Protein AF-A0A850U1P1-F1 (afdb_monomer)

Organism: Grus americana (NCBI:txid9117)

pLDDT: mean 79.86, std 16.32, range [26.47, 96.81]

Structure (mmCIF, N/CA/C/O backbone):
data_AF-A0A850U1P1-F1
#
_entry.id   AF-A0A850U1P1-F1
#
loop_
_atom_site.group_PDB
_atom_site.id
_atom_site.type_symbol
_atom_site.label_atom_id
_atom_site.label_alt_id
_atom_site.label_comp_id
_atom_site.label_asym_id
_atom_site.label_entity_id
_atom_site.label_seq_id
_atom_site.pdbx_PDB_ins_code
_atom_site.Cartn_x
_atom_site.Cartn_y
_atom_site.Cartn_z
_atom_site.occupancy
_atom_site.B_iso_or_equiv
_atom_site.auth_seq_id
_atom_site.auth_comp_id
_atom_site.auth_asym_id
_atom_site.auth_atom_id
_atom_site.pdbx_PDB_model_num
ATOM 1 N N . GLN A 1 1 ? -30.828 -35.863 -51.148 1.00 57.41 1 GLN A N 1
ATOM 2 C CA . GLN A 1 1 ? -29.940 -35.271 -50.128 1.00 57.41 1 GLN A CA 1
ATOM 3 C C . GLN A 1 1 ? -30.701 -34.276 -49.247 1.00 57.41 1 GLN A C 1
ATOM 5 O O . GLN A 1 1 ? -30.683 -34.443 -48.037 1.00 57.41 1 GLN A O 1
ATOM 10 N N . ASP A 1 2 ? -31.441 -33.327 -49.829 1.00 56.56 2 ASP A N 1
ATOM 11 C CA . ASP A 1 2 ? -32.043 -32.193 -49.092 1.00 56.56 2 ASP A CA 1
ATOM 12 C C . ASP A 1 2 ? -33.158 -32.553 -48.094 1.00 56.56 2 ASP A C 1
ATOM 14 O O . ASP A 1 2 ? -33.314 -31.892 -47.072 1.00 56.56 2 ASP A O 1
ATOM 18 N N . VAL A 1 3 ? -33.894 -33.646 -48.320 1.00 61.75 3 VAL A N 1
ATOM 19 C CA . VAL A 1 3 ? -34.952 -34.101 -47.394 1.00 61.75 3 VAL A CA 1
ATOM 20 C C . VAL A 1 3 ? -34.376 -34.602 -46.061 1.00 61.75 3 VAL A C 1
ATOM 22 O O . VAL A 1 3 ? -34.959 -34.351 -45.012 1.00 61.75 3 VAL A O 1
ATOM 25 N N . LEU A 1 4 ? -33.201 -35.242 -46.076 1.00 67.69 4 LEU A N 1
ATOM 26 C CA . LEU A 1 4 ? -32.553 -35.771 -44.866 1.00 67.69 4 LEU A CA 1
ATOM 27 C C . LEU A 1 4 ? -31.979 -34.663 -43.971 1.00 67.69 4 LEU A C 1
ATOM 29 O O . LEU A 1 4 ? -32.002 -34.793 -42.749 1.00 67.69 4 LEU A O 1
ATOM 33 N N . VAL A 1 5 ? -31.495 -33.570 -44.568 1.00 70.44 5 VAL A N 1
ATOM 34 C CA . VAL A 1 5 ? -30.969 -32.411 -43.827 1.00 70.44 5 VAL A CA 1
ATOM 35 C C . VAL A 1 5 ? -32.109 -31.668 -43.131 1.00 70.44 5 VAL A C 1
ATOM 37 O O . VAL A 1 5 ? -32.026 -31.412 -41.932 1.00 70.44 5 VAL A O 1
ATOM 40 N N . LEU A 1 6 ? -33.222 -31.431 -43.835 1.00 70.94 6 LEU A N 1
ATOM 41 C CA . LEU A 1 6 ? -34.419 -30.817 -43.249 1.00 70.94 6 LEU A CA 1
ATOM 42 C C . LEU A 1 6 ? -35.016 -31.664 -42.118 1.00 70.94 6 LEU A C 1
ATOM 44 O O . LEU A 1 6 ? -35.532 -31.131 -41.137 1.00 70.94 6 LEU A O 1
ATOM 48 N N . GLU A 1 7 ? -34.936 -32.990 -42.223 1.00 74.00 7 GLU A N 1
ATOM 49 C CA . GLU A 1 7 ? -35.441 -33.896 -41.194 1.00 74.00 7 GLU A CA 1
ATOM 50 C C . GLU A 1 7 ? -34.548 -33.913 -39.942 1.00 74.00 7 GLU A C 1
ATOM 52 O O . GLU A 1 7 ? -35.063 -33.943 -38.822 1.00 74.00 7 GLU A O 1
ATOM 57 N N . GLN A 1 8 ? -33.224 -33.793 -40.105 1.00 77.00 8 GLN A N 1
ATOM 58 C CA . GLN A 1 8 ? -32.290 -33.599 -38.990 1.00 77.00 8 GLN A CA 1
ATOM 59 C C . GLN A 1 8 ? -32.448 -32.226 -38.325 1.00 77.00 8 GLN A C 1
ATOM 61 O O . GLN A 1 8 ? -32.518 -32.158 -37.097 1.00 77.00 8 GLN A O 1
ATOM 66 N N . GLU A 1 9 ? -32.576 -31.148 -39.101 1.00 77.19 9 GLU A N 1
ATOM 67 C CA . GLU A 1 9 ? -32.817 -29.802 -38.565 1.00 77.19 9 GLU A CA 1
ATOM 68 C C . GLU A 1 9 ? -34.144 -29.729 -37.805 1.00 77.19 9 GLU A C 1
ATOM 70 O O . GLU A 1 9 ? -34.198 -29.207 -36.691 1.00 77.19 9 GLU A O 1
ATOM 75 N N . ARG A 1 10 ? -35.210 -30.337 -38.339 1.00 77.88 10 ARG A N 1
ATOM 76 C CA . ARG A 1 10 ? -36.509 -30.417 -37.659 1.00 77.88 10 ARG A CA 1
ATOM 77 C C . ARG A 1 10 ? -36.419 -31.187 -36.341 1.00 77.88 10 ARG A C 1
ATOM 79 O O . ARG A 1 10 ? -37.077 -30.813 -35.369 1.00 77.88 10 ARG A O 1
ATOM 86 N N . LYS A 1 11 ? -35.600 -32.240 -36.282 1.00 81.19 11 LYS A N 1
ATOM 87 C CA . LYS A 1 11 ? -35.372 -33.016 -35.056 1.00 81.19 11 LYS A CA 1
ATOM 88 C C . LYS A 1 11 ? -34.609 -32.200 -34.009 1.00 81.19 11 LYS A C 1
ATOM 90 O O . LYS A 1 11 ? -35.023 -32.172 -32.855 1.00 81.19 11 LYS A O 1
ATOM 95 N N . LEU A 1 12 ? -33.583 -31.462 -34.429 1.00 82.50 12 LEU A N 1
ATOM 96 C CA . LEU A 1 12 ? -32.775 -30.610 -33.552 1.00 82.50 12 LEU A CA 1
ATOM 97 C C . LEU A 1 12 ? -33.568 -29.404 -33.019 1.00 82.50 12 LEU A C 1
ATOM 99 O O . LEU A 1 12 ? -33.467 -29.055 -31.844 1.00 82.50 12 LEU A O 1
ATOM 103 N N . ILE A 1 13 ? -34.417 -28.800 -33.857 1.00 81.00 13 ILE A N 1
ATOM 104 C CA . ILE A 1 13 ? -35.359 -27.751 -33.442 1.00 81.00 13 ILE A CA 1
ATOM 105 C C . ILE A 1 13 ? -36.399 -28.322 -32.472 1.00 81.00 13 ILE A C 1
ATOM 107 O O . ILE A 1 13 ? -36.712 -27.682 -31.472 1.00 81.00 13 ILE A O 1
ATOM 111 N N . SER A 1 14 ? -36.902 -29.537 -32.714 1.00 82.25 14 SER A N 1
ATOM 112 C CA . SER A 1 14 ? -37.840 -30.196 -31.798 1.00 82.25 14 SER A CA 1
ATOM 113 C C . SER A 1 14 ? -37.210 -30.532 -30.444 1.00 82.25 14 SER A C 1
ATOM 115 O O . SER A 1 14 ? -37.900 -30.439 -29.430 1.00 82.25 14 SER A O 1
ATOM 117 N N . GLU A 1 15 ? -35.939 -30.928 -30.406 1.00 81.06 15 GLU A N 1
ATOM 118 C CA . GLU A 1 15 ? -35.215 -31.176 -29.156 1.00 81.06 15 GLU A CA 1
ATOM 119 C C . GLU A 1 15 ? -34.966 -29.876 -28.391 1.00 81.06 15 GLU A C 1
ATOM 121 O O . GLU A 1 15 ? -35.302 -29.807 -27.209 1.00 81.06 15 GLU A O 1
ATOM 126 N N . LYS A 1 16 ? -34.513 -28.815 -29.074 1.00 80.62 16 LYS A N 1
ATOM 127 C CA . LYS A 1 16 ? -34.384 -27.483 -28.464 1.00 80.62 16 LYS A CA 1
ATOM 128 C C . LYS A 1 16 ? -35.719 -26.954 -27.943 1.00 80.62 16 LYS A C 1
ATOM 130 O O . LYS A 1 16 ? -35.755 -26.417 -26.843 1.00 80.62 16 LYS A O 1
ATOM 135 N N . ALA A 1 17 ? -36.815 -27.149 -28.677 1.00 78.44 17 ALA A N 1
ATOM 136 C CA . ALA A 1 17 ? -38.148 -26.743 -28.236 1.00 78.44 17 ALA A CA 1
ATOM 137 C C . ALA A 1 17 ? -38.559 -27.457 -26.936 1.00 78.44 17 ALA A C 1
ATOM 139 O O . ALA A 1 17 ? -38.985 -26.802 -25.986 1.00 78.44 17 ALA A O 1
ATOM 140 N N . LYS A 1 18 ? -38.341 -28.777 -26.845 1.00 84.00 18 LYS A N 1
ATOM 141 C CA . LYS A 1 18 ? -38.615 -29.561 -25.626 1.00 84.00 18 LYS A CA 1
ATOM 142 C C . LYS A 1 18 ? -37.735 -29.152 -24.448 1.00 84.00 18 LYS A C 1
ATOM 144 O O . LYS A 1 18 ? -38.176 -29.192 -23.303 1.00 84.00 18 LYS A O 1
ATOM 149 N N . GLU A 1 19 ? -36.484 -28.787 -24.701 1.00 82.50 19 GLU A N 1
ATOM 150 C CA . GLU A 1 19 ? -35.577 -28.312 -23.657 1.00 82.50 19 GLU A CA 1
ATOM 151 C C . GLU A 1 19 ? -35.986 -26.923 -23.145 1.00 82.50 19 GLU A C 1
ATOM 153 O O . GLU A 1 19 ? -36.029 -26.696 -21.933 1.00 82.50 19 GLU A O 1
ATOM 158 N N . THR A 1 20 ? -36.394 -26.021 -24.044 1.00 79.75 20 THR A N 1
ATOM 159 C CA . THR A 1 20 ? -36.946 -24.716 -23.655 1.00 79.75 20 THR A CA 1
ATOM 160 C C . THR A 1 20 ? -38.274 -24.837 -22.911 1.00 79.75 20 THR A C 1
ATOM 162 O O . THR A 1 20 ? -38.490 -24.093 -21.959 1.00 79.75 20 THR A O 1
ATOM 165 N N . GLU A 1 21 ? -39.124 -25.799 -23.277 1.00 84.69 21 GLU A N 1
ATOM 166 C CA . GLU A 1 21 ? -40.394 -26.090 -22.601 1.00 84.69 21 GLU A CA 1
ATOM 167 C C . GLU A 1 21 ? -40.155 -26.588 -21.169 1.00 84.69 21 GLU A C 1
ATOM 169 O O . GLU A 1 21 ? -40.688 -26.020 -20.221 1.00 84.69 21 GLU A O 1
ATOM 174 N N . LYS A 1 22 ? -39.227 -27.536 -20.975 1.00 83.94 22 LYS A N 1
ATOM 175 C CA . LYS A 1 22 ? -38.821 -27.990 -19.632 1.00 83.94 22 LYS A CA 1
ATOM 176 C C . LYS A 1 22 ? -38.209 -26.873 -18.784 1.00 83.94 22 LYS A C 1
ATOM 178 O O . LYS A 1 22 ? -38.452 -26.808 -17.579 1.00 83.94 22 LYS A O 1
ATOM 183 N N . SER A 1 23 ? -37.403 -25.997 -19.390 1.00 85.19 23 SER A N 1
ATOM 184 C CA . SER A 1 23 ? -36.834 -24.836 -18.694 1.00 85.19 23 SER A CA 1
ATOM 185 C C . SER A 1 23 ? -37.919 -23.840 -18.277 1.00 85.19 23 SER A C 1
ATOM 187 O O . SER A 1 23 ? -37.865 -23.293 -17.174 1.00 85.19 23 SER A O 1
ATOM 189 N N . LEU A 1 24 ? -38.920 -23.626 -19.135 1.00 85.56 24 LEU A N 1
ATOM 190 C CA . LEU A 1 24 ? -40.057 -22.759 -18.855 1.00 85.56 24 LEU A CA 1
ATOM 191 C C . LEU A 1 24 ? -40.937 -23.333 -17.739 1.00 85.56 24 LEU A C 1
ATOM 193 O O . LEU A 1 24 ? -41.276 -22.601 -16.814 1.00 85.56 24 LEU A O 1
ATOM 197 N N . ASP A 1 25 ? -41.219 -24.634 -17.760 1.00 85.06 25 ASP A N 1
ATOM 198 C CA . ASP A 1 25 ? -41.972 -25.318 -16.704 1.00 85.06 25 ASP A CA 1
ATOM 199 C C . ASP A 1 25 ? -41.257 -25.252 -15.354 1.00 85.06 25 ASP A C 1
ATOM 201 O O . ASP A 1 25 ? -41.878 -24.967 -14.330 1.00 85.06 25 ASP A O 1
ATOM 205 N N . HIS A 1 26 ? -39.933 -25.436 -15.338 1.00 86.00 26 HIS A N 1
ATOM 206 C CA . HIS A 1 26 ? -39.149 -25.295 -14.114 1.00 86.00 26 HIS A CA 1
ATOM 207 C C . HIS A 1 26 ? -39.188 -23.859 -13.571 1.00 86.00 26 HIS A C 1
ATOM 209 O O . HIS A 1 26 ? -39.382 -23.653 -12.373 1.00 86.00 26 HIS A O 1
ATOM 215 N N . LYS A 1 27 ? -39.065 -22.851 -14.446 1.00 85.88 27 LYS A N 1
ATOM 216 C CA . LYS A 1 27 ? -39.185 -21.437 -14.054 1.00 85.88 27 LYS A CA 1
ATOM 217 C C . LYS A 1 27 ? -40.585 -21.102 -13.544 1.00 85.88 27 LYS A C 1
ATOM 219 O O . LYS A 1 27 ? -40.697 -20.429 -12.524 1.00 85.88 27 LYS A O 1
ATOM 224 N N . ASN A 1 28 ? -41.632 -21.605 -14.194 1.00 86.12 28 ASN A N 1
ATOM 225 C CA . ASN A 1 28 ? -43.013 -21.438 -13.748 1.00 86.12 28 ASN A CA 1
ATOM 226 C C . ASN A 1 28 ? -43.241 -22.097 -12.384 1.00 86.12 28 ASN A C 1
ATOM 228 O O . ASN A 1 28 ? -43.857 -21.491 -11.513 1.00 86.12 28 ASN A O 1
ATOM 232 N N . HIS A 1 29 ? -42.677 -23.284 -12.150 1.00 87.56 29 HIS A N 1
ATOM 233 C CA . HIS A 1 29 ? -42.744 -23.942 -10.848 1.00 87.56 29 HIS A CA 1
ATOM 234 C C . HIS A 1 29 ? -42.052 -23.116 -9.750 1.00 87.56 29 HIS A C 1
ATOM 236 O O . HIS A 1 29 ? -42.637 -22.874 -8.692 1.00 87.56 29 HIS A O 1
ATOM 242 N N . CYS A 1 30 ? -40.850 -22.596 -10.018 1.00 85.81 30 CYS A N 1
ATOM 243 C CA . CYS A 1 30 ? -40.150 -21.701 -9.093 1.00 85.81 30 CYS A CA 1
ATOM 244 C C . CYS A 1 30 ? -40.937 -20.409 -8.821 1.00 85.81 30 CYS A C 1
ATOM 246 O O . CYS A 1 30 ? -41.018 -19.984 -7.671 1.00 85.81 30 CYS A O 1
ATOM 248 N N . LEU A 1 31 ? -41.569 -19.822 -9.843 1.00 86.69 31 LEU A N 1
ATOM 249 C CA . LEU A 1 31 ? -42.431 -18.648 -9.685 1.00 86.69 31 LEU A CA 1
ATOM 250 C C . LEU A 1 31 ? -43.666 -18.952 -8.833 1.00 86.69 31 LEU A C 1
ATOM 252 O O . LEU A 1 31 ? -43.990 -18.167 -7.950 1.00 86.69 31 LEU A O 1
ATOM 256 N N . THR A 1 32 ? -44.322 -20.100 -9.031 1.00 87.12 32 THR A N 1
ATOM 257 C CA . THR A 1 32 ? -45.460 -20.495 -8.183 1.00 87.12 32 THR A CA 1
ATOM 258 C C . THR A 1 32 ? -45.050 -20.730 -6.733 1.00 87.12 32 THR A C 1
ATOM 260 O O . THR A 1 32 ? -45.797 -20.381 -5.825 1.00 87.12 32 THR A O 1
ATOM 263 N N . LYS A 1 33 ? -43.850 -21.269 -6.495 1.00 89.00 33 LYS A N 1
ATOM 264 C CA . LYS A 1 33 ? -43.326 -21.461 -5.142 1.00 89.00 33 LYS A CA 1
ATOM 265 C C . LYS A 1 33 ? -43.041 -20.122 -4.455 1.00 89.00 33 LYS A C 1
ATOM 267 O O . LYS A 1 33 ? -43.464 -19.928 -3.320 1.00 89.00 33 LYS A O 1
ATOM 272 N N . LEU A 1 34 ? -42.407 -19.191 -5.169 1.00 86.19 34 LEU A N 1
ATOM 273 C CA . LEU A 1 34 ? -42.183 -17.824 -4.690 1.00 86.19 34 LEU A CA 1
ATOM 274 C C . LEU A 1 34 ? -43.500 -17.083 -4.420 1.00 86.19 34 LEU A C 1
ATOM 276 O O . LEU A 1 34 ? -43.615 -16.417 -3.402 1.00 86.19 34 LEU A O 1
ATOM 280 N N . ASP A 1 35 ? -44.513 -17.230 -5.277 1.00 90.06 35 ASP A N 1
ATOM 281 C CA . ASP A 1 35 ? -45.833 -16.614 -5.072 1.00 90.06 35 ASP A CA 1
ATOM 282 C C . ASP A 1 35 ? -46.535 -17.148 -3.810 1.00 90.06 35 ASP A C 1
ATOM 284 O O . ASP A 1 35 ? -47.131 -16.382 -3.051 1.00 90.06 35 ASP A O 1
ATOM 288 N N . VAL A 1 36 ? -46.418 -18.451 -3.534 1.00 90.88 36 VAL A N 1
ATOM 289 C CA . VAL A 1 36 ? -46.941 -19.059 -2.300 1.00 90.88 36 VAL A CA 1
ATOM 290 C C . VAL A 1 36 ? -46.195 -18.546 -1.065 1.00 90.88 36 VAL A C 1
ATOM 292 O O . VAL A 1 36 ? -46.845 -18.187 -0.084 1.00 90.88 36 VAL A O 1
ATOM 295 N N . GLU A 1 37 ? -44.864 -18.446 -1.117 1.00 91.50 37 GLU A N 1
ATOM 296 C CA . GLU A 1 37 ? -44.052 -17.888 -0.023 1.00 91.50 37 GLU A CA 1
ATOM 297 C C . GLU A 1 37 ? -44.348 -16.393 0.209 1.00 91.50 37 GLU A C 1
ATOM 299 O O . GLU A 1 37 ? -44.490 -15.947 1.348 1.00 91.50 37 GLU A O 1
ATOM 304 N N . CYS A 1 38 ? -44.541 -15.605 -0.852 1.00 87.62 38 CYS A N 1
ATOM 305 C CA . CYS A 1 38 ? -44.959 -14.208 -0.734 1.00 87.62 38 CYS A CA 1
ATOM 306 C C . CYS A 1 38 ? -46.345 -14.077 -0.088 1.00 87.62 38 CYS A C 1
ATOM 308 O O . CYS A 1 38 ? -46.555 -13.195 0.750 1.00 87.62 38 CYS A O 1
ATOM 310 N N . LYS A 1 39 ? -47.291 -14.960 -0.430 1.00 91.00 39 LYS A N 1
ATOM 311 C CA . LYS A 1 39 ? -48.621 -14.992 0.197 1.00 91.00 39 LYS A CA 1
ATOM 312 C C . LYS A 1 39 ? -48.551 -15.381 1.671 1.00 91.00 39 LYS A C 1
ATOM 314 O O . LYS A 1 39 ? -49.212 -14.730 2.479 1.00 91.00 39 LYS A O 1
ATOM 319 N N . SER A 1 40 ? -47.730 -16.368 2.042 1.00 89.75 40 SER A N 1
ATOM 320 C CA . SER A 1 40 ? -47.563 -16.750 3.450 1.00 89.75 40 SER A CA 1
ATOM 321 C C . SER A 1 40 ? -46.923 -15.633 4.272 1.00 89.75 40 SER A C 1
ATOM 323 O O . SER A 1 40 ? -47.420 -15.319 5.348 1.00 89.75 40 SER A O 1
ATOM 325 N N . LEU A 1 41 ? -45.891 -14.970 3.737 1.00 89.94 41 LEU A N 1
ATOM 326 C CA . LEU A 1 41 ? -45.256 -13.825 4.399 1.00 89.94 41 LEU A CA 1
ATOM 327 C C . LEU A 1 41 ? -46.224 -12.648 4.546 1.00 89.94 41 LEU A C 1
ATOM 329 O O . LEU A 1 41 ? -46.267 -12.007 5.591 1.00 89.94 41 LEU A O 1
ATOM 333 N N . THR A 1 42 ? -47.056 -12.386 3.536 1.00 88.75 42 THR A N 1
ATOM 334 C CA . THR A 1 42 ? -48.088 -11.340 3.620 1.00 88.75 42 THR A CA 1
ATOM 335 C C . THR A 1 42 ? -49.093 -11.645 4.733 1.00 88.75 42 THR A C 1
ATOM 337 O O . THR A 1 42 ? -49.464 -10.754 5.494 1.00 88.75 42 THR A O 1
ATOM 340 N N . GLN A 1 43 ? -49.507 -12.905 4.869 1.00 90.94 43 GLN A N 1
ATOM 341 C CA . GLN A 1 43 ? -50.437 -13.326 5.916 1.00 90.94 43 GLN A CA 1
ATOM 342 C C . GLN A 1 43 ? -49.809 -13.260 7.317 1.00 90.94 43 GLN A C 1
ATOM 344 O O . GLN A 1 43 ? -50.473 -12.857 8.272 1.00 90.94 43 GLN A O 1
ATOM 349 N N . GLU A 1 44 ? -48.522 -13.587 7.440 1.00 92.94 44 GLU A N 1
ATOM 350 C CA . GLU A 1 44 ? -47.764 -13.443 8.684 1.00 92.94 44 GLU A CA 1
ATOM 351 C C . GLU A 1 44 ? -47.615 -11.971 9.095 1.00 92.94 44 GLU A C 1
ATOM 353 O O . GLU A 1 44 ? -47.850 -11.635 10.255 1.00 92.94 44 GLU A O 1
ATOM 358 N N . ILE A 1 45 ? -47.333 -11.073 8.144 1.00 90.19 45 ILE A N 1
ATOM 359 C CA . ILE A 1 45 ? -47.279 -9.623 8.385 1.00 90.19 45 ILE A CA 1
ATOM 360 C C . ILE A 1 45 ? -48.625 -9.104 8.904 1.00 90.19 45 ILE A C 1
ATOM 362 O O . ILE A 1 45 ? -48.657 -8.335 9.863 1.00 90.19 45 ILE A O 1
ATOM 366 N N . VAL A 1 46 ? -49.744 -9.533 8.311 1.00 92.56 46 VAL A N 1
ATOM 367 C CA . VAL A 1 46 ? -51.085 -9.147 8.784 1.00 92.56 46 VAL A CA 1
ATOM 368 C C . VAL A 1 46 ? -51.335 -9.663 10.203 1.00 92.56 46 VAL A C 1
ATOM 370 O O . VAL A 1 46 ? -51.765 -8.890 11.056 1.00 92.56 46 VAL A O 1
ATOM 373 N N . SER A 1 47 ? -50.991 -10.922 10.494 1.00 93.69 47 SER A N 1
ATOM 374 C CA . SER A 1 47 ? -51.147 -11.494 11.838 1.00 93.69 47 SER A CA 1
ATOM 375 C C . SER A 1 47 ? -50.287 -10.782 12.889 1.00 93.69 47 SER A C 1
ATOM 377 O O . SER A 1 47 ? -50.736 -10.555 14.013 1.00 93.69 47 SER A O 1
ATOM 379 N N . LEU A 1 48 ? -49.056 -10.400 12.539 1.00 91.69 48 LEU A N 1
ATOM 380 C CA . LEU A 1 48 ? -48.183 -9.631 13.424 1.00 91.69 48 LEU A CA 1
ATOM 381 C C . LEU A 1 48 ? -48.725 -8.219 13.660 1.00 91.69 48 LEU A C 1
ATOM 383 O O . LEU A 1 48 ? -48.735 -7.772 14.803 1.00 91.69 48 LEU A O 1
ATOM 387 N N . ASN A 1 49 ? -49.238 -7.550 12.626 1.00 88.62 49 ASN A N 1
ATOM 388 C CA . ASN A 1 49 ? -49.864 -6.235 12.771 1.00 88.62 49 ASN A CA 1
ATOM 389 C C . ASN A 1 49 ? -51.113 -6.280 13.665 1.00 88.62 49 ASN A C 1
ATOM 391 O O . ASN A 1 49 ? -51.310 -5.382 14.480 1.00 88.62 49 ASN A O 1
ATOM 395 N N . GLU A 1 50 ? -51.931 -7.332 13.574 1.00 92.50 50 GLU A N 1
ATOM 396 C CA . GLU A 1 50 ? -53.065 -7.530 14.486 1.00 92.50 50 GLU A CA 1
ATOM 397 C C . GLU A 1 50 ? -52.607 -7.741 15.934 1.00 92.50 50 GLU A C 1
ATOM 399 O O . GLU A 1 50 ? -53.173 -7.139 16.844 1.00 92.50 50 GLU A O 1
ATOM 404 N N . LYS A 1 51 ? -51.546 -8.527 16.164 1.00 93.06 51 LYS A N 1
ATOM 405 C CA . LYS A 1 51 ? -50.969 -8.698 17.509 1.00 93.06 51 LYS A CA 1
ATOM 406 C C . LYS A 1 51 ? -50.412 -7.395 18.074 1.00 93.06 51 LYS A C 1
ATOM 408 O O . LYS A 1 51 ? -50.620 -7.121 19.249 1.00 93.06 51 LYS A O 1
ATOM 413 N N . VAL A 1 52 ? -49.720 -6.599 17.257 1.00 92.31 52 VAL A N 1
ATOM 414 C CA . VAL A 1 52 ? -49.214 -5.281 17.671 1.00 92.31 52 VAL A CA 1
ATOM 415 C C . VAL A 1 52 ? -50.372 -4.376 18.068 1.00 92.31 52 VAL A C 1
ATOM 417 O O . VAL A 1 52 ? -50.313 -3.769 19.130 1.00 92.31 52 VAL A O 1
ATOM 420 N N . LYS A 1 53 ? -51.451 -4.358 17.281 1.00 92.75 53 LYS A N 1
ATOM 421 C CA . LYS A 1 53 ? -52.641 -3.568 17.599 1.00 92.75 53 LYS A CA 1
ATOM 422 C C . LYS A 1 53 ? -53.293 -3.992 18.920 1.00 92.75 53 LYS A C 1
ATOM 424 O O . LYS A 1 53 ? -53.620 -3.133 19.724 1.00 92.75 53 LYS A O 1
ATOM 429 N N . ILE A 1 54 ? -53.428 -5.297 19.174 1.00 92.38 54 ILE A N 1
ATOM 430 C CA . ILE A 1 54 ? -53.957 -5.804 20.453 1.00 92.38 54 ILE A CA 1
ATOM 431 C C . ILE A 1 54 ? -53.065 -5.363 21.620 1.00 92.38 54 ILE A C 1
ATOM 433 O O . ILE A 1 54 ? -53.570 -4.900 22.633 1.00 92.38 54 ILE A O 1
ATOM 437 N N . LEU A 1 55 ? -51.741 -5.446 21.469 1.00 90.62 55 LEU A N 1
ATOM 438 C CA . LEU A 1 55 ? -50.807 -5.000 22.507 1.00 90.62 55 LEU A CA 1
ATOM 439 C C . LEU A 1 55 ? -50.842 -3.480 22.725 1.00 90.62 55 LEU A C 1
ATOM 441 O O . LEU A 1 55 ? -50.625 -3.022 23.845 1.00 90.62 55 LEU A O 1
ATOM 445 N N . GLU A 1 56 ? -51.092 -2.692 21.678 1.00 89.56 56 GLU A N 1
ATOM 446 C CA . GLU A 1 56 ? -51.304 -1.246 21.790 1.00 89.56 56 GLU A CA 1
ATOM 447 C C . GLU A 1 56 ? -52.611 -0.923 22.524 1.00 89.56 56 GLU A C 1
ATOM 449 O O . GLU A 1 56 ? -52.596 -0.088 23.429 1.00 89.56 56 GLU A O 1
ATOM 454 N N . ASP A 1 57 ? -53.700 -1.626 22.205 1.00 93.00 57 ASP A N 1
ATOM 455 C CA . ASP A 1 57 ? -54.989 -1.485 22.888 1.00 93.00 57 ASP A CA 1
ATOM 456 C C . ASP A 1 57 ? -54.873 -1.896 24.375 1.00 93.00 57 ASP A C 1
ATOM 458 O O . ASP A 1 57 ? -55.294 -1.146 25.259 1.00 93.00 57 ASP A O 1
ATOM 462 N N . ASP A 1 58 ? -54.210 -3.019 24.679 1.00 93.12 58 ASP A N 1
ATOM 463 C CA . ASP A 1 58 ? -53.940 -3.476 26.052 1.00 93.12 58 ASP A CA 1
ATOM 464 C C . ASP A 1 58 ? -53.073 -2.471 26.824 1.00 93.12 58 ASP A C 1
ATOM 466 O O . ASP A 1 58 ? -53.320 -2.188 27.997 1.00 93.12 58 ASP A O 1
ATOM 470 N N . LYS A 1 59 ? -52.065 -1.881 26.168 1.00 91.81 59 LYS A N 1
ATOM 471 C CA . LYS A 1 59 ? -51.237 -0.828 26.767 1.00 91.81 59 LYS A CA 1
ATOM 472 C C . LYS A 1 59 ? -52.073 0.405 27.116 1.00 91.81 59 LYS A C 1
ATOM 474 O O . LYS A 1 59 ? -51.856 0.987 28.178 1.00 91.81 59 LYS A O 1
ATOM 479 N N . CYS A 1 60 ? -53.004 0.804 26.250 1.00 92.06 60 CYS A N 1
ATOM 480 C CA . CYS A 1 60 ? -53.919 1.910 26.524 1.00 92.06 60 CYS A CA 1
ATOM 481 C C . CYS A 1 60 ? -54.840 1.608 27.715 1.00 92.06 60 CYS A C 1
ATOM 483 O O . CYS A 1 60 ? -54.970 2.457 28.594 1.00 92.06 60 CYS A O 1
ATOM 485 N N . LEU A 1 61 ? -55.406 0.399 27.794 1.00 92.81 61 LEU A N 1
ATOM 486 C CA . LEU A 1 61 ? -56.252 -0.017 28.920 1.00 92.81 61 LEU A CA 1
ATOM 487 C C . LEU A 1 61 ? -55.478 -0.049 30.243 1.00 92.81 61 LEU A C 1
ATOM 489 O O . LEU A 1 61 ? -55.933 0.508 31.238 1.00 92.81 61 LEU A O 1
ATOM 493 N N . LEU A 1 62 ? -54.272 -0.623 30.253 1.00 92.12 62 LEU A N 1
ATOM 494 C CA . LEU A 1 62 ? -53.418 -0.648 31.446 1.00 92.12 62 LEU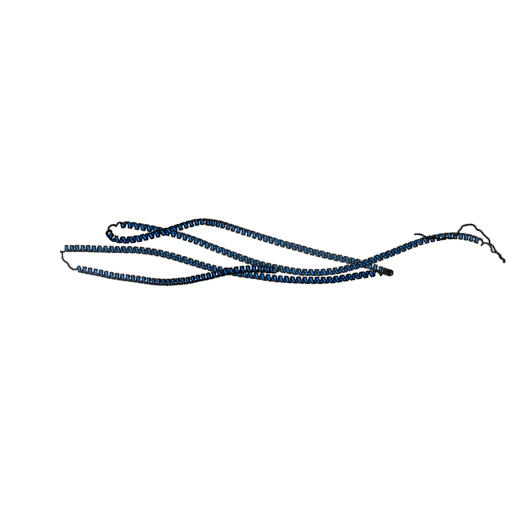 A CA 1
ATOM 495 C C . LEU A 1 62 ? -52.998 0.759 31.890 1.00 92.12 62 LEU A C 1
ATOM 497 O O . LEU A 1 62 ? -52.840 1.013 33.084 1.00 92.12 62 LEU A O 1
ATOM 501 N N . GLN A 1 63 ? -52.814 1.683 30.944 1.00 91.00 63 GLN A N 1
ATOM 502 C CA . GLN A 1 63 ? -52.522 3.079 31.254 1.00 91.00 63 GLN A CA 1
ATOM 503 C C . GLN A 1 63 ? -53.728 3.77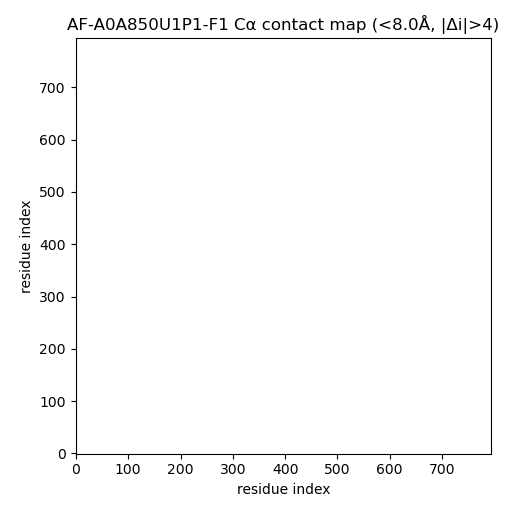8 31.900 1.00 91.00 63 GLN A C 1
ATOM 505 O O . GLN A 1 63 ? -53.545 4.497 32.882 1.00 91.00 63 GLN A O 1
ATOM 510 N N . GLU A 1 64 ? -54.942 3.532 31.407 1.00 91.69 64 GLU A N 1
ATOM 511 C CA . GLU A 1 64 ? -56.182 4.046 32.002 1.00 91.69 64 GLU A CA 1
ATOM 512 C C . GLU A 1 64 ? -56.429 3.454 33.401 1.00 91.69 64 GLU A C 1
ATOM 514 O O . GLU A 1 64 ? -56.762 4.179 34.340 1.00 91.69 64 GLU A O 1
ATOM 519 N N . GLU A 1 65 ? -56.201 2.151 33.591 1.00 91.56 65 GLU A N 1
ATOM 520 C CA . GLU A 1 65 ? -56.277 1.510 34.908 1.00 91.56 65 GLU A CA 1
ATOM 521 C C . GLU A 1 65 ? -55.265 2.107 35.893 1.00 91.56 65 GLU A C 1
ATOM 523 O O . GLU A 1 65 ? -55.605 2.374 37.048 1.00 91.56 65 GLU A O 1
ATOM 528 N N . LEU A 1 66 ? -54.036 2.377 35.443 1.00 90.25 66 LEU A N 1
ATOM 529 C CA . LEU A 1 66 ? -53.011 3.003 36.274 1.00 90.25 66 LEU A CA 1
ATOM 530 C C . LEU A 1 66 ? -53.397 4.432 36.678 1.00 90.25 66 LEU A C 1
ATOM 532 O O . LEU A 1 66 ? -53.229 4.795 37.844 1.00 90.25 66 LEU A O 1
ATOM 536 N N . GLU A 1 67 ? -53.931 5.228 35.749 1.00 90.94 67 GLU A N 1
ATOM 537 C CA . GLU A 1 67 ? -54.409 6.588 36.024 1.00 90.94 67 GLU A CA 1
ATOM 538 C C . GLU A 1 67 ? -55.586 6.576 37.015 1.00 90.94 67 GLU A C 1
ATOM 540 O O . GLU A 1 67 ? -55.570 7.312 38.003 1.00 90.94 67 GLU A O 1
ATOM 545 N N . ASN A 1 68 ? -56.536 5.650 36.852 1.00 91.25 68 ASN A N 1
ATOM 546 C CA . ASN A 1 68 ? -57.653 5.453 37.780 1.00 91.25 68 ASN A CA 1
ATOM 547 C C . ASN A 1 68 ? -57.187 5.039 39.189 1.00 91.25 68 ASN A C 1
ATOM 549 O O . ASN A 1 68 ? -57.684 5.547 40.203 1.00 91.25 68 ASN A O 1
ATOM 553 N N . VAL A 1 69 ? -56.205 4.136 39.290 1.00 90.88 69 VAL A N 1
ATOM 554 C CA . VAL A 1 69 ? -55.615 3.739 40.580 1.00 90.88 69 VAL A CA 1
ATOM 555 C C . VAL A 1 69 ? -54.884 4.918 41.225 1.00 90.88 69 VAL A C 1
ATOM 557 O O . VAL A 1 69 ? -55.023 5.137 42.430 1.00 90.88 69 VAL A O 1
ATOM 560 N N . GLN A 1 70 ? -54.159 5.723 40.449 1.00 89.00 70 GLN A N 1
ATOM 561 C CA . GLN A 1 70 ? -53.511 6.930 40.958 1.00 89.00 70 GLN A CA 1
ATOM 562 C C . GLN A 1 70 ? -54.536 7.955 41.456 1.00 89.00 70 GLN A C 1
ATOM 564 O O . GLN A 1 70 ? -54.396 8.444 42.577 1.00 89.00 70 GLN A O 1
ATOM 569 N N . GLU A 1 71 ? -55.598 8.236 40.698 1.00 89.81 71 GLU A N 1
ATOM 570 C CA . GLU A 1 71 ? -56.658 9.162 41.113 1.00 89.81 71 GLU A CA 1
ATOM 571 C C . GLU A 1 71 ? -57.369 8.677 42.387 1.00 89.81 71 GLU A C 1
ATOM 573 O O . GLU A 1 71 ? -57.571 9.453 43.326 1.00 89.81 71 GLU A O 1
ATOM 578 N N . SER A 1 72 ? -57.705 7.385 42.469 1.00 86.25 72 SER A N 1
ATOM 579 C CA . SER A 1 72 ? -58.318 6.802 43.671 1.00 86.25 72 SER A CA 1
ATOM 580 C C . SER A 1 72 ? -57.378 6.850 44.882 1.00 86.25 72 SER A C 1
ATOM 582 O O . SER A 1 72 ? -57.815 7.174 45.984 1.00 86.25 72 SER A O 1
ATOM 584 N N . SER A 1 73 ? -56.076 6.639 44.680 1.00 86.62 73 SER A N 1
ATOM 585 C CA . SER A 1 73 ? -55.051 6.793 45.715 1.00 86.62 73 SER A CA 1
ATOM 586 C C . SER A 1 73 ? -54.940 8.241 46.198 1.00 86.62 73 SER A C 1
ATOM 588 O O . SER A 1 73 ? -54.904 8.482 47.406 1.00 86.62 73 SER A O 1
ATOM 590 N N . TYR A 1 74 ? -54.970 9.227 45.292 1.00 89.31 74 TYR A N 1
ATOM 591 C CA . TYR A 1 74 ? -55.010 10.643 45.670 1.00 89.31 74 TYR A CA 1
ATOM 592 C C . TYR A 1 74 ? -56.281 10.993 46.454 1.00 89.31 74 TYR A C 1
ATOM 594 O O . TYR A 1 74 ? -56.193 11.709 47.452 1.00 89.31 74 TYR A O 1
ATOM 602 N N . LYS A 1 75 ? -57.446 10.451 46.071 1.00 90.00 75 LYS A N 1
ATOM 603 C CA . LYS A 1 75 ? -58.698 10.618 46.832 1.00 90.00 75 LYS A CA 1
ATOM 604 C C . LYS A 1 75 ? -58.588 10.025 48.236 1.00 90.00 75 LYS A C 1
ATOM 606 O O . LYS A 1 75 ? -58.837 10.737 49.203 1.00 90.00 75 LYS A O 1
ATOM 611 N N . VAL A 1 76 ? -58.117 8.784 48.364 1.00 88.94 76 VAL A N 1
ATOM 612 C CA . VAL A 1 76 ? -57.915 8.119 49.665 1.00 88.94 76 VAL A CA 1
ATOM 613 C C . VAL A 1 76 ? -56.886 8.856 50.519 1.00 88.94 76 VAL A C 1
ATOM 615 O O . VAL A 1 76 ? -57.064 8.979 51.727 1.00 88.94 76 VAL A O 1
ATOM 618 N N . LYS A 1 77 ? -55.814 9.384 49.919 1.00 89.25 77 LYS A N 1
ATOM 619 C CA . LYS A 1 77 ? -54.818 10.190 50.631 1.00 89.25 77 LYS A CA 1
ATOM 620 C C . LYS A 1 77 ? -55.440 11.465 51.200 1.00 89.25 77 LYS A C 1
ATOM 622 O O . LYS A 1 77 ? -55.227 11.754 52.374 1.00 89.25 77 LYS A O 1
ATOM 627 N N . ASN A 1 78 ? -56.231 12.178 50.403 1.00 88.06 78 ASN A N 1
ATOM 628 C CA . ASN A 1 78 ? -56.913 13.395 50.842 1.00 88.06 78 ASN A CA 1
ATOM 629 C C . ASN A 1 78 ? -57.971 13.097 51.916 1.00 88.06 78 ASN A C 1
ATOM 631 O O . ASN A 1 78 ? -58.057 13.823 52.902 1.00 88.06 78 ASN A O 1
ATOM 635 N N . GLU A 1 79 ? -58.740 12.014 51.773 1.00 88.25 79 GLU A N 1
ATOM 636 C CA . GLU A 1 79 ? -59.694 11.561 52.794 1.00 88.25 79 GLU A CA 1
ATOM 637 C C . GLU A 1 79 ? -58.986 11.150 54.086 1.00 88.25 79 GLU A C 1
ATOM 639 O O . GLU A 1 79 ? -59.432 11.500 55.175 1.00 88.25 79 GLU A O 1
ATOM 644 N N . ARG A 1 80 ? -57.847 10.459 53.988 1.00 86.06 80 ARG A N 1
ATOM 645 C CA . ARG A 1 80 ? -57.031 10.091 55.146 1.00 86.06 80 ARG A CA 1
ATOM 646 C C . ARG A 1 80 ? -56.480 11.324 55.855 1.00 86.06 80 ARG A C 1
ATOM 648 O O . ARG A 1 80 ? -56.548 11.378 57.075 1.00 86.06 80 ARG A O 1
ATOM 655 N N . GLU A 1 81 ? -55.964 12.301 55.117 1.00 86.50 81 GLU A N 1
ATOM 656 C CA . GLU A 1 81 ? -55.453 13.557 55.679 1.00 86.50 81 GLU A CA 1
ATOM 657 C C . GLU A 1 81 ? -56.581 14.384 56.322 1.00 86.50 81 GLU A C 1
ATOM 659 O O . GLU A 1 81 ? -56.424 14.937 57.414 1.00 86.50 81 GLU A O 1
ATOM 664 N N . PHE A 1 82 ? -57.765 14.397 55.706 1.00 88.50 82 PHE A N 1
ATOM 665 C CA . PHE A 1 82 ? -58.964 14.996 56.288 1.00 88.50 82 PHE A CA 1
ATOM 666 C C . PHE A 1 82 ? -59.390 14.288 57.586 1.00 88.50 82 PHE A C 1
ATOM 668 O O . PHE A 1 82 ? -59.586 14.939 58.610 1.00 88.50 82 PHE A O 1
ATOM 675 N N . LEU A 1 83 ? -59.459 12.956 57.593 1.00 87.44 83 LEU A N 1
ATOM 676 C CA . LEU A 1 83 ? -59.815 12.182 58.785 1.00 87.44 83 LEU A CA 1
ATOM 677 C C . LEU A 1 83 ? -58.754 12.300 59.885 1.00 87.44 83 LEU A C 1
ATOM 679 O O . LEU A 1 83 ? -59.099 12.361 61.059 1.00 87.44 83 LEU A O 1
ATOM 683 N N . GLU A 1 84 ? -57.471 12.371 59.537 1.00 85.06 84 GLU A N 1
ATOM 684 C CA . GLU A 1 84 ? -56.375 12.562 60.490 1.00 85.06 84 GLU A CA 1
ATOM 685 C C . GLU A 1 84 ? -56.429 13.951 61.135 1.00 85.06 84 GLU A C 1
ATOM 687 O O . GLU A 1 84 ? -56.300 14.074 62.356 1.00 85.06 84 GLU A O 1
ATOM 692 N N . THR A 1 85 ? -56.694 14.999 60.350 1.00 82.56 85 THR A N 1
ATOM 693 C CA . THR A 1 85 ? -56.884 16.357 60.881 1.00 82.56 85 THR A CA 1
ATOM 694 C C . THR A 1 85 ? -58.151 16.468 61.732 1.00 82.56 85 THR A C 1
ATOM 696 O O . THR A 1 85 ? -58.129 17.113 62.786 1.00 82.56 85 THR A O 1
ATOM 699 N N . GLU A 1 86 ? -59.237 15.797 61.348 1.00 82.50 86 GLU A N 1
ATOM 700 C CA . GLU A 1 86 ? -60.468 15.738 62.136 1.00 82.50 86 GLU A CA 1
ATOM 701 C C . GLU A 1 86 ? -60.273 14.958 63.444 1.00 82.50 86 GLU A C 1
ATOM 703 O O . GLU A 1 86 ? -60.686 15.428 64.505 1.00 82.50 86 GLU A O 1
ATOM 708 N N . LEU A 1 87 ? -59.558 13.831 63.412 1.00 83.75 87 LEU A N 1
ATOM 709 C CA . LEU A 1 87 ? -59.239 13.021 64.587 1.00 83.75 87 LEU A CA 1
ATOM 710 C C . LEU A 1 87 ? -58.283 13.763 65.527 1.00 83.75 87 LEU A C 1
ATOM 712 O O . LEU A 1 87 ? -58.505 13.767 66.736 1.00 83.75 87 LEU A O 1
ATOM 716 N N . LEU A 1 88 ? -57.294 14.491 64.999 1.00 84.06 88 LEU A N 1
ATOM 717 C CA . LEU A 1 88 ? -56.422 15.367 65.785 1.00 84.06 88 LEU A CA 1
ATOM 718 C C . LEU A 1 88 ? -57.212 16.502 66.455 1.00 84.06 88 LEU A C 1
ATOM 720 O O . LEU A 1 88 ? -56.980 16.814 67.627 1.00 84.06 88 LEU A O 1
ATOM 724 N N . ASN A 1 89 ? -58.173 17.101 65.747 1.00 80.62 89 ASN A N 1
ATOM 725 C CA . ASN A 1 89 ? -59.077 18.100 66.319 1.00 80.62 89 ASN A CA 1
ATOM 726 C C . ASN A 1 89 ? -60.001 17.491 67.382 1.00 80.62 89 ASN A C 1
ATOM 728 O O . ASN A 1 89 ? -60.204 18.099 68.435 1.00 80.62 89 ASN A O 1
ATOM 732 N N . HIS A 1 90 ? -60.514 16.281 67.161 1.00 77.81 90 HIS A N 1
ATOM 733 C CA . HIS A 1 90 ? -61.340 15.567 68.129 1.00 77.81 90 HIS A CA 1
ATOM 734 C C . HIS A 1 90 ? -60.553 15.192 69.386 1.00 77.81 90 HIS A C 1
ATOM 736 O O . HIS A 1 90 ? -61.046 15.417 70.492 1.00 77.81 90 HIS A O 1
ATOM 742 N N . VAL A 1 91 ? -59.319 14.705 69.235 1.00 80.75 91 VAL A N 1
ATOM 743 C CA . VAL A 1 91 ? -58.401 14.414 70.343 1.00 80.75 91 VAL A CA 1
ATOM 744 C C . VAL A 1 91 ? -58.119 15.688 71.131 1.00 80.75 91 VAL A C 1
ATOM 746 O O . VAL A 1 91 ? -58.343 15.693 72.337 1.00 80.75 91 VAL A O 1
ATOM 749 N N . LYS A 1 92 ? -57.756 16.801 70.474 1.00 78.88 92 LYS A N 1
ATOM 750 C CA . LYS A 1 92 ? -57.563 18.102 71.147 1.00 78.88 92 LYS A CA 1
ATOM 751 C C . LYS A 1 92 ? -58.820 18.569 71.888 1.00 78.88 92 LYS A C 1
ATOM 753 O O . LYS A 1 92 ? -58.722 19.061 73.010 1.00 78.88 92 LYS A O 1
ATOM 758 N N . ARG A 1 93 ? -60.009 18.399 71.299 1.00 74.06 93 ARG A N 1
ATOM 759 C CA . ARG A 1 93 ? -61.285 18.795 71.919 1.00 74.06 93 ARG A CA 1
ATOM 760 C C . ARG A 1 93 ? -61.632 17.927 73.129 1.00 74.06 93 ARG A C 1
ATOM 762 O O . ARG A 1 93 ? -62.077 18.457 74.142 1.00 74.06 93 ARG A O 1
ATOM 769 N N . VAL A 1 94 ? -61.405 16.616 73.050 1.00 74.94 94 VAL A N 1
ATOM 770 C CA . VAL A 1 94 ? -61.621 15.676 74.162 1.00 74.94 94 VAL A CA 1
ATOM 771 C C . VAL A 1 94 ? -60.611 15.919 75.283 1.00 74.94 94 VAL A C 1
ATOM 773 O O . VAL A 1 94 ? -61.011 15.955 76.442 1.00 74.94 94 VAL A O 1
ATOM 776 N N . GLN A 1 95 ? -59.339 16.173 74.963 1.00 76.38 95 GLN A N 1
ATOM 777 C CA . GLN A 1 95 ? -58.309 16.503 75.954 1.00 76.38 95 GLN A CA 1
ATOM 778 C C . GLN A 1 95 ? -58.624 17.819 76.678 1.00 76.38 95 GLN A C 1
ATOM 780 O O . GLN A 1 95 ? -58.566 17.868 77.904 1.00 76.38 95 GLN A O 1
ATOM 785 N N . ASN A 1 96 ? -59.037 18.858 75.942 1.00 78.38 96 ASN A N 1
ATOM 786 C CA . ASN A 1 96 ? -59.440 20.134 76.534 1.00 78.38 96 ASN A CA 1
ATOM 787 C C . ASN A 1 96 ? -60.701 20.001 77.396 1.00 78.38 96 ASN A C 1
ATOM 789 O O . ASN A 1 96 ? -60.726 20.541 78.497 1.00 78.38 96 ASN A O 1
ATOM 793 N N . ASN A 1 97 ? -61.717 19.253 76.951 1.00 74.56 97 ASN A N 1
ATOM 794 C CA . ASN A 1 97 ? -62.922 19.015 77.753 1.00 74.56 97 ASN A CA 1
ATOM 795 C C . ASN A 1 97 ? -62.632 18.185 79.010 1.00 74.56 97 ASN A C 1
ATOM 797 O O . ASN A 1 97 ? -63.150 18.508 80.074 1.00 74.56 97 ASN A O 1
ATOM 801 N N . LEU A 1 98 ? -61.783 17.157 78.918 1.00 77.75 98 LEU A N 1
ATOM 802 C CA . LEU A 1 98 ? -61.402 16.329 80.063 1.00 77.75 98 LEU A CA 1
ATOM 803 C C . LEU A 1 98 ? -60.607 17.136 81.099 1.00 77.75 98 LEU A C 1
ATOM 805 O O . LEU A 1 98 ? -60.883 17.037 82.292 1.00 77.75 98 LEU A O 1
ATOM 809 N N . LEU A 1 99 ? -59.672 17.980 80.651 1.00 79.44 99 LEU A N 1
ATOM 810 C CA . LEU A 1 99 ? -58.923 18.888 81.523 1.00 79.44 99 LEU A CA 1
ATOM 811 C C . LEU A 1 99 ? -59.830 19.948 82.161 1.00 79.44 99 LEU A C 1
ATOM 813 O O . LEU A 1 99 ? -59.681 20.240 83.347 1.00 79.44 99 LEU A O 1
ATOM 817 N N . LEU A 1 100 ? -60.799 20.491 81.415 1.00 79.19 100 LEU A N 1
ATOM 818 C CA . LEU A 1 100 ? -61.781 21.438 81.948 1.00 79.19 100 LEU A CA 1
ATOM 819 C C . LEU A 1 100 ? -62.659 20.777 83.023 1.00 79.19 100 LEU A C 1
ATOM 821 O O . LEU A 1 100 ? -62.835 21.338 84.102 1.00 79.19 100 LEU A O 1
ATOM 825 N N . GLN A 1 101 ? -63.128 19.552 82.769 1.00 75.88 101 GLN A N 1
ATOM 826 C CA . GLN A 1 101 ? -63.961 18.778 83.690 1.00 75.88 101 GLN A CA 1
ATOM 827 C C . GLN A 1 101 ? -63.192 18.357 84.954 1.00 75.88 101 GLN A C 1
ATOM 829 O O . GLN A 1 101 ? -63.743 18.410 86.052 1.00 75.88 101 GLN A O 1
ATOM 834 N N . GLN A 1 102 ? -61.908 18.003 84.834 1.00 78.88 102 GLN A N 1
ATOM 835 C CA . GLN A 1 102 ? -61.031 17.735 85.981 1.00 78.88 102 GLN A CA 1
ATOM 836 C C . GLN A 1 102 ? -60.761 19.001 86.809 1.00 78.88 102 GLN A C 1
ATOM 838 O O . GLN A 1 102 ? -60.782 18.943 88.038 1.00 78.88 102 GLN A O 1
ATOM 843 N N . LEU A 1 103 ? -60.557 20.154 86.160 1.00 77.56 103 LEU A N 1
ATOM 844 C CA . LEU A 1 103 ? -60.370 21.439 86.842 1.00 77.56 103 LEU A CA 1
ATOM 845 C C . LEU A 1 103 ? -61.641 21.871 87.592 1.00 77.56 103 LEU A C 1
ATOM 847 O O . LEU A 1 103 ? -61.565 22.412 88.697 1.00 77.56 103 LEU A O 1
ATOM 851 N N . GLU A 1 104 ? -62.809 21.640 86.997 1.00 77.75 104 GLU A N 1
ATOM 852 C CA . GLU A 1 104 ? -64.107 21.979 87.577 1.00 77.75 104 GLU A CA 1
ATOM 853 C C . GLU A 1 104 ? -64.479 21.035 88.731 1.00 77.75 104 GLU A C 1
ATOM 855 O O . GLU A 1 104 ? -64.908 21.508 89.786 1.00 77.75 104 GLU A O 1
ATOM 860 N N . ALA A 1 105 ? -64.189 19.735 88.603 1.00 77.12 105 ALA A N 1
ATOM 861 C CA . ALA A 1 105 ? -64.319 18.761 89.688 1.00 77.12 105 ALA A CA 1
ATOM 862 C C . ALA A 1 105 ? -63.400 19.096 90.879 1.00 77.12 105 ALA A C 1
ATOM 864 O O . ALA A 1 105 ? -63.871 19.142 92.014 1.00 77.12 105 ALA A O 1
ATOM 865 N N . LEU A 1 106 ? -62.130 19.441 90.629 1.00 79.38 106 LEU A N 1
ATOM 866 C CA . LEU A 1 106 ? -61.189 19.873 91.675 1.00 79.38 106 LEU A CA 1
ATOM 867 C C . LEU A 1 106 ? -61.611 21.188 92.3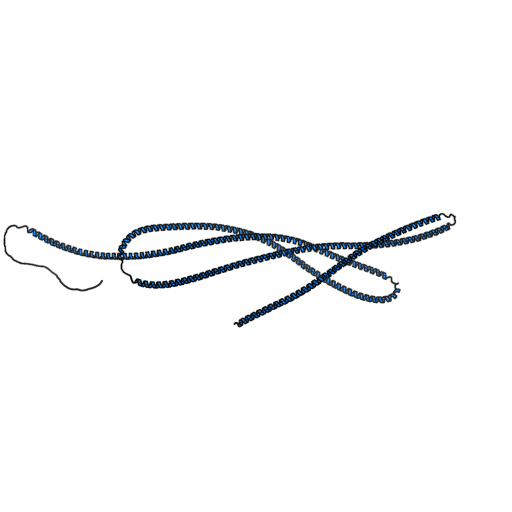45 1.00 79.38 106 LEU A C 1
ATOM 869 O O . LEU A 1 106 ? -61.448 21.352 93.556 1.00 79.38 106 LEU A O 1
ATOM 873 N N . LYS A 1 107 ? -62.173 22.141 91.589 1.00 76.62 107 LYS A N 1
ATOM 874 C CA . LYS A 1 107 ? -62.744 23.372 92.163 1.00 76.62 107 LYS A CA 1
ATOM 875 C C . LYS A 1 107 ? -63.958 23.071 93.043 1.00 76.62 107 LYS A C 1
ATOM 877 O O . LYS A 1 107 ? -64.047 23.625 94.138 1.00 76.62 107 LYS A O 1
ATOM 882 N N . ALA A 1 108 ? -64.861 22.197 92.600 1.00 76.75 108 ALA A N 1
ATOM 883 C CA . ALA A 1 108 ? -66.040 21.800 93.365 1.00 76.75 108 ALA A CA 1
ATOM 884 C C . ALA A 1 108 ? -65.661 21.054 94.655 1.00 76.75 108 ALA A C 1
ATOM 886 O O . ALA A 1 108 ? -66.188 21.368 95.723 1.00 76.75 108 ALA A O 1
ATOM 887 N N . GLU A 1 109 ? -64.698 20.136 94.581 1.00 78.75 109 GLU A N 1
ATOM 888 C CA . GLU A 1 109 ? -64.163 19.406 95.732 1.00 78.75 109 GLU A CA 1
ATOM 889 C C . GLU A 1 109 ? -63.478 20.350 96.728 1.00 78.75 109 GLU A C 1
ATOM 891 O O . GLU A 1 109 ? -63.758 20.298 97.925 1.00 78.75 109 GLU A O 1
ATOM 896 N N . LYS A 1 110 ? -62.678 21.312 96.245 1.00 77.38 110 LYS A N 1
ATOM 897 C CA . LYS A 1 110 ? -62.076 22.349 97.096 1.00 77.38 110 LYS A CA 1
ATOM 898 C C . LYS A 1 110 ? -63.135 23.202 97.803 1.00 77.38 110 LYS A C 1
ATOM 900 O O . LYS A 1 110 ? -62.989 23.484 98.990 1.00 77.38 110 LYS A O 1
ATOM 905 N N . CYS A 1 111 ? -64.203 23.604 97.112 1.00 77.31 111 CYS A N 1
ATOM 906 C CA . CYS A 1 111 ? -65.310 24.348 97.721 1.00 77.31 111 CYS A CA 1
ATOM 907 C C . CYS A 1 111 ? -66.100 23.505 98.736 1.00 77.31 111 CYS A C 1
ATOM 909 O O . CYS A 1 111 ? -66.491 24.030 99.777 1.00 77.31 111 CYS A O 1
ATOM 911 N N . ASN A 1 112 ? -66.305 22.211 98.472 1.00 77.81 112 ASN A N 1
ATOM 912 C CA . ASN A 1 112 ? -66.927 21.280 99.419 1.00 77.81 112 ASN A CA 1
ATOM 913 C C . ASN A 1 112 ? -66.077 21.107 100.676 1.00 77.81 112 ASN A C 1
ATOM 915 O O . ASN A 1 112 ? -66.594 21.259 101.777 1.00 77.81 112 ASN A O 1
ATOM 919 N N . MET A 1 113 ? -64.771 20.897 100.519 1.00 76.94 113 MET A N 1
ATOM 920 C CA . MET A 1 113 ? -63.847 20.743 101.638 1.00 76.94 113 MET A CA 1
ATOM 921 C C . MET A 1 113 ? -63.769 22.017 102.496 1.00 76.94 113 MET A C 1
ATOM 923 O O . MET A 1 113 ? -63.690 21.929 103.718 1.00 76.94 113 MET A O 1
ATOM 927 N N . ILE A 1 114 ? -63.825 23.210 101.889 1.00 76.94 114 ILE A N 1
ATOM 928 C CA . ILE A 1 114 ? -63.899 24.477 102.637 1.00 76.94 114 ILE A CA 1
ATOM 929 C C . ILE A 1 114 ? -65.205 24.552 103.440 1.00 76.94 114 ILE A C 1
ATOM 931 O O . ILE A 1 114 ? -65.149 24.820 104.637 1.00 76.94 114 ILE A O 1
ATOM 935 N N . ARG A 1 115 ? -66.357 24.234 102.828 1.00 75.50 115 ARG A N 1
ATOM 936 C CA . ARG A 1 115 ? -67.654 24.199 103.529 1.00 75.50 115 ARG A CA 1
ATOM 937 C C . ARG A 1 115 ? -67.687 23.182 104.668 1.00 75.50 115 ARG A C 1
ATOM 939 O O . ARG A 1 115 ? -68.193 23.494 105.742 1.00 75.50 115 ARG A O 1
ATOM 946 N N . GLU A 1 116 ? -67.138 21.989 104.460 1.00 75.94 116 GLU A N 1
ATOM 947 C CA . GLU A 1 116 ? -67.041 20.963 105.501 1.00 75.94 116 GLU A CA 1
ATOM 948 C C . GLU A 1 116 ? -66.129 21.411 106.644 1.00 75.94 116 GLU A C 1
ATOM 950 O O . GLU A 1 116 ? -66.491 21.244 107.807 1.00 75.94 116 GLU A O 1
ATOM 955 N N . LYS A 1 117 ? -64.985 22.046 106.351 1.00 75.50 117 LYS A N 1
ATOM 956 C CA . LYS A 1 117 ? -64.112 22.598 107.397 1.00 75.50 117 LYS A CA 1
ATOM 957 C C . LYS A 1 117 ? -64.763 23.755 108.154 1.00 75.50 117 LYS A C 1
ATOM 959 O O . LYS A 1 117 ? -64.622 23.815 109.373 1.00 75.50 117 LYS A O 1
ATOM 964 N N . GLU A 1 118 ? -65.511 24.628 107.484 1.00 73.75 118 GLU A N 1
ATOM 965 C CA . GLU A 1 118 ? -66.309 25.679 108.132 1.00 73.75 118 GLU A CA 1
ATOM 966 C C . GLU A 1 118 ? -67.415 25.086 109.020 1.00 73.75 118 GLU A C 1
ATOM 968 O O . GLU A 1 118 ? -67.591 25.526 110.157 1.00 73.75 118 GLU A O 1
ATOM 973 N N . GLN A 1 119 ? -68.115 24.040 108.567 1.00 73.00 119 GLN A N 1
ATOM 974 C CA . GLN A 1 119 ? -69.116 23.329 109.372 1.00 73.00 119 GLN A CA 1
ATOM 975 C C . GLN A 1 119 ? -68.505 22.599 110.570 1.00 73.00 119 GLN A C 1
ATOM 977 O O . GLN A 1 119 ? -69.073 22.650 111.660 1.00 73.00 119 GLN A O 1
ATOM 982 N N . GLN A 1 120 ? -67.349 21.953 110.402 1.00 75.12 120 GLN A N 1
ATOM 983 C CA . GLN A 1 120 ? -66.621 21.311 111.498 1.00 75.12 120 GLN A CA 1
ATOM 984 C C . GLN A 1 120 ? -66.156 22.342 112.533 1.00 75.12 120 GLN A C 1
ATOM 986 O O . GLN A 1 120 ? -66.296 22.104 113.733 1.00 75.12 120 GLN A O 1
ATOM 991 N N . GLN A 1 121 ? -65.678 23.516 112.102 1.00 71.06 121 GLN A N 1
ATOM 992 C CA . GLN A 1 121 ? -65.331 24.600 113.024 1.00 71.06 121 GLN A CA 1
ATOM 993 C C . GLN A 1 121 ? -66.563 25.192 113.718 1.00 71.06 121 GLN A C 1
ATOM 995 O O . GLN A 1 121 ? -66.523 25.419 114.926 1.00 71.06 121 GLN A O 1
ATOM 1000 N N . LEU A 1 122 ? -67.686 25.359 113.013 1.00 74.69 122 LEU A N 1
ATOM 1001 C CA . LEU A 1 122 ? -68.942 25.822 113.607 1.00 74.69 122 LEU A CA 1
ATOM 1002 C C . LEU A 1 122 ? -69.504 24.816 114.626 1.00 74.69 122 LEU A C 1
ATOM 1004 O O . LEU A 1 122 ? -70.000 25.211 115.680 1.00 74.69 122 LEU A O 1
ATOM 1008 N N . HIS A 1 123 ? -69.404 23.515 114.342 1.00 74.38 123 HIS A N 1
ATOM 1009 C CA . HIS A 1 123 ? -69.781 22.455 115.275 1.00 74.38 123 HIS A CA 1
ATOM 1010 C C . HIS A 1 123 ? -68.877 22.467 116.513 1.00 74.38 123 HIS A C 1
ATOM 1012 O O . HIS A 1 123 ? -69.366 22.339 117.636 1.00 74.38 123 HIS A O 1
ATOM 1018 N N . LEU A 1 124 ? -67.568 22.643 116.335 1.00 76.50 124 LEU A N 1
ATOM 1019 C CA . LEU A 1 124 ? -66.625 22.701 117.447 1.00 76.50 124 LEU A CA 1
ATOM 1020 C C . LEU A 1 124 ? -66.887 23.926 118.342 1.00 76.50 124 LEU A C 1
ATOM 1022 O O . LEU A 1 124 ? -66.891 23.797 119.564 1.00 76.50 124 LEU A O 1
ATOM 1026 N N . VAL A 1 125 ? -67.202 25.084 117.749 1.00 71.94 125 VAL A N 1
ATOM 1027 C CA . VAL A 1 125 ? -67.615 26.296 118.479 1.00 71.94 125 VAL A CA 1
ATOM 1028 C C . VAL A 1 125 ? -68.916 26.068 119.255 1.00 71.94 125 VAL A C 1
ATOM 1030 O O . VAL A 1 125 ? -68.961 26.404 120.435 1.00 71.94 125 VAL A O 1
ATOM 1033 N N . LYS A 1 126 ? -69.937 25.429 118.662 1.00 73.62 126 LYS A N 1
ATOM 1034 C CA . LYS A 1 126 ? -71.194 25.092 119.364 1.00 73.62 126 LYS A CA 1
ATOM 1035 C C . LYS A 1 126 ? -70.978 24.141 120.543 1.00 73.62 126 LYS A C 1
ATOM 1037 O O . LYS A 1 126 ? -71.538 24.363 121.609 1.00 73.62 126 LYS A O 1
ATOM 1042 N N . VAL A 1 127 ? -70.121 23.130 120.386 1.00 71.69 127 VAL A N 1
ATOM 1043 C CA . VAL A 1 127 ? -69.781 22.187 121.468 1.00 71.69 127 VAL A CA 1
ATOM 1044 C C . VAL A 1 127 ? -68.993 22.875 122.585 1.00 71.69 127 VAL A C 1
ATOM 1046 O O . VAL A 1 127 ? -69.206 22.571 123.759 1.00 71.69 127 VAL A O 1
ATOM 1049 N N . PHE A 1 128 ? -68.103 23.818 122.259 1.00 68.25 128 PHE A N 1
ATOM 1050 C CA . PHE A 1 128 ? -67.426 24.629 123.274 1.00 68.25 128 PHE A CA 1
ATOM 1051 C C . PHE A 1 128 ? -68.384 25.602 123.974 1.00 68.25 128 PHE A C 1
ATOM 1053 O O . PHE A 1 128 ? -68.283 25.776 125.186 1.00 68.25 128 PHE A O 1
ATOM 1060 N N . GLU A 1 129 ? -69.351 26.175 123.259 1.00 69.38 129 GLU A N 1
ATOM 1061 C CA . GLU A 1 129 ? -70.373 27.054 123.833 1.00 69.38 129 GLU A CA 1
ATOM 1062 C C . GLU A 1 129 ? -71.338 26.294 124.765 1.00 69.38 129 GLU A C 1
ATOM 1064 O O . GLU A 1 129 ? -71.662 26.776 125.853 1.00 69.38 129 GLU A O 1
ATOM 1069 N N . GLU A 1 130 ? -71.745 25.076 124.392 1.00 64.75 130 GLU A N 1
ATOM 1070 C CA . GLU A 1 130 ? -72.569 24.191 125.226 1.00 64.75 130 GLU A CA 1
ATOM 1071 C C . GLU A 1 130 ? -71.810 23.693 126.465 1.00 64.75 130 GLU A C 1
ATOM 1073 O O . GLU A 1 130 ? -72.370 23.724 127.561 1.00 64.75 130 GLU A O 1
ATOM 1078 N N . LYS A 1 131 ? -70.518 23.344 126.340 1.00 64.00 131 LYS A N 1
ATOM 1079 C CA . LYS A 1 131 ? -69.670 22.956 127.486 1.00 64.00 131 LYS A CA 1
ATOM 1080 C C . LYS A 1 131 ? -69.404 24.101 128.469 1.00 64.00 131 LYS A C 1
ATOM 1082 O O . LYS A 1 131 ? -69.251 23.848 129.662 1.00 64.00 131 LYS A O 1
ATOM 1087 N N . VAL A 1 132 ? -69.370 25.352 128.004 1.00 58.72 132 VAL A N 1
ATOM 1088 C CA . VAL A 1 132 ? -69.249 26.536 128.876 1.00 58.72 132 VAL A CA 1
ATOM 1089 C C . VAL A 1 132 ? -70.590 26.871 129.544 1.00 58.72 132 VAL A C 1
ATOM 1091 O O . VAL A 1 132 ? -70.608 27.244 130.716 1.00 58.72 132 VAL A O 1
ATOM 1094 N N . LYS A 1 133 ? -71.724 26.653 128.861 1.00 53.81 133 LYS A N 1
ATOM 1095 C CA . LYS A 1 133 ? -73.072 26.820 129.438 1.00 53.81 133 LYS A CA 1
ATOM 1096 C C . LYS A 1 133 ? -73.438 25.733 130.461 1.00 53.81 133 LYS A C 1
ATOM 1098 O O . LYS A 1 133 ? -74.173 26.028 131.401 1.00 53.81 133 LYS A O 1
ATOM 1103 N N . SER A 1 134 ? -72.907 24.512 130.341 1.00 51.88 134 SER A N 1
ATOM 1104 C CA . SER A 1 134 ? -73.168 23.410 131.283 1.00 51.88 134 SER A CA 1
ATOM 1105 C C . SER A 1 134 ? -72.282 23.406 132.541 1.00 51.88 134 SER A C 1
ATOM 1107 O O . SER A 1 134 ? -72.540 22.627 133.450 1.00 51.88 134 SER A O 1
ATOM 1109 N N . ALA A 1 135 ? -71.260 24.268 132.633 1.00 48.41 135 ALA A N 1
ATOM 1110 C CA . ALA A 1 135 ? -70.345 24.348 133.784 1.00 48.41 135 ALA A CA 1
ATOM 1111 C C . ALA A 1 135 ? -70.733 25.418 134.837 1.00 48.41 135 ALA A C 1
ATOM 1113 O O . ALA A 1 135 ? -69.993 25.637 135.794 1.00 48.41 135 ALA A O 1
ATOM 1114 N N . GLN A 1 136 ? -71.883 26.090 134.680 1.00 44.41 136 GLN A N 1
ATOM 1115 C CA . GLN A 1 136 ? -72.334 27.208 135.531 1.00 44.41 136 GLN A CA 1
ATOM 1116 C C . GLN A 1 136 ? -73.689 26.991 136.234 1.00 44.41 136 GLN A C 1
ATOM 1118 O O . GLN A 1 136 ? -74.323 27.963 136.650 1.00 44.41 136 GLN A O 1
ATOM 1123 N N . ARG A 1 137 ? -74.135 25.741 136.436 1.00 40.75 137 ARG A N 1
ATOM 1124 C CA . ARG A 1 137 ? -75.223 25.433 137.384 1.00 40.75 137 ARG A CA 1
ATOM 1125 C C . ARG A 1 137 ? -74.960 24.166 138.199 1.00 40.75 137 ARG A C 1
ATOM 1127 O O . ARG A 1 137 ? -74.566 23.140 137.664 1.00 40.75 137 ARG A O 1
ATOM 1134 N N . ASP A 1 138 ? -75.269 24.325 139.481 1.00 34.81 138 ASP A N 1
ATOM 1135 C CA . ASP A 1 138 ? -75.600 23.333 140.505 1.00 34.81 138 ASP A CA 1
ATOM 1136 C C . ASP A 1 138 ? -74.478 22.704 141.351 1.00 34.81 138 ASP A C 1
ATOM 1138 O O . ASP A 1 138 ? -73.898 21.654 141.092 1.00 34.81 138 ASP A O 1
ATOM 1142 N N . ASN A 1 139 ? -74.287 23.390 142.481 1.00 33.09 139 ASN A N 1
ATOM 1143 C CA . ASN A 1 139 ? -73.900 22.876 143.788 1.00 33.09 139 ASN A CA 1
ATOM 1144 C C . ASN A 1 139 ? -75.060 22.044 144.381 1.00 33.09 139 ASN A C 1
ATOM 1146 O O . ASN A 1 139 ? -76.161 22.581 144.506 1.00 33.09 139 ASN A O 1
ATOM 1150 N N . ASN A 1 140 ? -74.817 20.794 144.809 1.00 37.69 140 ASN A N 1
ATOM 1151 C CA . ASN A 1 140 ? -75.136 20.289 146.163 1.00 37.69 140 ASN A CA 1
ATOM 1152 C C . ASN A 1 140 ? -74.977 18.756 146.310 1.00 37.69 140 ASN A C 1
ATOM 1154 O O . ASN A 1 140 ? -75.681 17.972 145.689 1.00 37.69 140 ASN A O 1
ATOM 1158 N N . GLY A 1 141 ? -74.161 18.352 147.292 1.00 36.69 141 GLY A N 1
ATOM 1159 C CA . GLY A 1 141 ? -74.649 17.493 148.382 1.00 36.69 141 GLY A CA 1
ATOM 1160 C C . GLY A 1 141 ? -74.696 15.969 148.200 1.00 36.69 141 GLY A C 1
ATOM 1161 O O . GLY A 1 141 ? -75.759 15.386 148.048 1.00 36.69 141 GLY A O 1
ATOM 1162 N N . SER A 1 142 ? -73.543 15.321 148.398 1.00 50.94 142 SER A N 1
ATOM 1163 C CA . SER A 1 142 ? -73.334 14.111 149.224 1.00 50.94 142 SER A CA 1
ATOM 1164 C C . SER A 1 142 ? -74.539 13.178 149.489 1.00 50.94 142 SER A C 1
ATOM 1166 O O . SER A 1 142 ? -75.212 13.306 150.513 1.00 50.94 142 SER A O 1
ATOM 1168 N N . LYS A 1 143 ? -74.738 12.184 148.602 1.00 47.59 143 LYS A N 1
ATOM 1169 C CA . LYS A 1 143 ? -75.135 10.778 148.910 1.00 47.59 143 LYS A CA 1
ATOM 1170 C C . LYS A 1 143 ? -75.250 9.844 147.682 1.00 47.59 143 LYS A C 1
ATOM 1172 O O . LYS A 1 143 ? -75.760 8.738 147.819 1.00 47.59 143 LYS A O 1
ATOM 1177 N N . ASN A 1 144 ? -74.703 10.221 146.517 1.00 50.34 144 ASN A N 1
ATOM 1178 C CA . ASN A 1 144 ? -74.813 9.439 145.270 1.00 50.34 144 ASN A CA 1
ATOM 1179 C C . ASN A 1 144 ? -73.491 8.872 144.713 1.00 50.34 144 ASN A C 1
ATOM 1181 O O . ASN A 1 144 ? -73.499 8.263 143.648 1.00 50.34 144 ASN A O 1
ATOM 1185 N N . LYS A 1 145 ? -72.371 8.969 145.447 1.00 56.44 145 LYS A N 1
ATOM 1186 C CA . LYS A 1 145 ? -71.028 8.608 144.942 1.00 56.44 145 LYS A CA 1
ATOM 1187 C C . LYS A 1 145 ? -70.902 7.166 144.425 1.00 56.44 145 LYS A C 1
ATOM 1189 O O . LYS A 1 145 ? -70.168 6.931 143.476 1.00 56.44 145 LYS A O 1
ATOM 1194 N N . THR A 1 146 ? -71.627 6.202 144.998 1.00 56.97 146 THR A N 1
ATOM 1195 C CA . THR A 1 146 ? -71.575 4.794 144.553 1.00 56.97 146 THR A CA 1
ATOM 1196 C C . THR A 1 146 ? -72.430 4.533 143.310 1.00 56.97 146 THR A C 1
ATOM 1198 O O . THR A 1 146 ? -72.057 3.700 142.492 1.00 56.97 146 THR A O 1
ATOM 1201 N N . LYS A 1 147 ? -73.548 5.256 143.135 1.00 61.12 147 LYS A N 1
ATOM 1202 C CA . LYS A 1 147 ? -74.383 5.161 141.925 1.00 61.12 147 LYS A CA 1
ATOM 1203 C C . LYS A 1 147 ? -73.745 5.906 140.755 1.00 61.12 147 LYS A C 1
ATOM 1205 O O . LYS A 1 147 ? -73.692 5.346 139.672 1.00 61.12 147 LYS A O 1
ATOM 1210 N N . GLU A 1 148 ? -73.154 7.075 141.002 1.00 63.91 148 GLU A N 1
ATOM 1211 C CA . GLU A 1 148 ? -72.358 7.800 140.004 1.00 63.91 148 GLU A CA 1
ATOM 1212 C C . GLU A 1 148 ? -71.123 7.000 139.585 1.00 63.91 148 GLU A C 1
ATOM 1214 O O . GLU A 1 148 ? -70.890 6.863 138.398 1.00 63.91 148 GLU A O 1
ATOM 1219 N N . LEU A 1 149 ? -70.370 6.379 140.506 1.00 64.38 149 LEU A N 1
ATOM 1220 C CA . LEU A 1 149 ? -69.255 5.494 140.126 1.00 64.38 149 LEU A CA 1
ATOM 1221 C C . LEU A 1 149 ? -69.718 4.266 139.326 1.00 64.38 149 LEU A C 1
ATOM 1223 O O . LEU A 1 149 ? -68.994 3.813 138.446 1.00 64.38 149 LEU A O 1
ATOM 1227 N N . GLN A 1 150 ? -70.913 3.733 139.597 1.00 68.69 150 GLN A N 1
ATOM 1228 C CA . GLN A 1 150 ? -71.478 2.604 138.853 1.00 68.69 150 GLN A CA 1
ATOM 1229 C C . GLN A 1 150 ? -72.013 3.018 137.469 1.00 68.69 150 GLN A C 1
ATOM 1231 O O . GLN A 1 150 ? -71.900 2.244 136.517 1.00 68.69 150 GLN A O 1
ATOM 1236 N N . GLU A 1 151 ? -72.556 4.228 137.338 1.00 72.38 151 GLU A N 1
ATOM 1237 C CA . GLU A 1 151 ? -72.955 4.825 136.060 1.00 72.38 151 GLU A CA 1
ATOM 1238 C C . GLU A 1 151 ? -71.737 5.234 135.228 1.00 72.38 151 GLU A C 1
ATOM 1240 O O . GLU A 1 151 ? -71.684 4.883 134.057 1.00 72.38 151 GLU A O 1
ATOM 1245 N N . LEU A 1 152 ? -70.702 5.818 135.833 1.00 78.44 152 LEU A N 1
ATOM 1246 C CA . LEU A 1 152 ? -69.450 6.193 135.167 1.00 78.44 152 LEU A CA 1
ATOM 1247 C C . LEU A 1 152 ? -68.646 4.958 134.740 1.00 78.44 152 LEU A C 1
ATOM 1249 O O . LEU A 1 152 ? -68.018 4.966 133.687 1.00 78.44 152 LEU A O 1
ATOM 1253 N N . LEU A 1 153 ? -68.704 3.858 135.503 1.00 76.38 153 LEU A N 1
ATOM 1254 C CA . LEU A 1 153 ? -68.132 2.573 135.087 1.00 76.38 153 LEU A CA 1
ATOM 1255 C C . LEU A 1 153 ? -68.911 1.968 133.909 1.00 76.38 153 LEU A C 1
ATOM 1257 O O . LEU A 1 153 ? -68.297 1.452 132.978 1.00 76.38 153 LEU A O 1
ATOM 1261 N N . LYS A 1 154 ? -70.250 2.055 133.908 1.00 81.00 154 LYS A N 1
ATOM 1262 C CA . LYS A 1 154 ? -71.075 1.640 132.760 1.00 81.00 154 LYS A CA 1
ATOM 1263 C C . LYS A 1 154 ? -70.828 2.512 131.530 1.00 81.00 154 LYS A C 1
ATOM 1265 O O . LYS A 1 154 ? -70.730 1.968 130.436 1.00 81.00 154 LYS A O 1
ATOM 1270 N N . GLU A 1 155 ? -70.695 3.820 131.703 1.00 80.88 155 GLU A N 1
ATOM 1271 C CA . GLU A 1 155 ? -70.433 4.785 130.636 1.00 80.88 155 GLU A CA 1
ATOM 1272 C C . GLU A 1 155 ? -69.031 4.584 130.055 1.00 80.88 155 GLU A C 1
ATOM 1274 O O . GLU A 1 155 ? -68.884 4.456 128.844 1.00 80.88 155 GLU A O 1
ATOM 1279 N N . LYS A 1 156 ? -68.008 4.396 130.901 1.00 82.69 156 LYS A N 1
ATOM 1280 C CA . LYS A 1 156 ? -66.656 4.032 130.453 1.00 82.69 156 LYS A CA 1
ATOM 1281 C C . LYS A 1 156 ? -66.621 2.665 129.773 1.00 82.69 156 LYS A C 1
ATOM 1283 O O . LYS A 1 156 ? -65.930 2.514 128.773 1.00 82.69 156 LYS A O 1
ATOM 1288 N N . GLN A 1 157 ? -67.400 1.687 130.239 1.00 80.62 157 GLN A N 1
ATOM 1289 C CA . GLN A 1 157 ? -67.527 0.394 129.558 1.00 80.62 157 GLN A CA 1
ATOM 1290 C C . GLN A 1 157 ? -68.240 0.522 128.199 1.00 80.62 157 GLN A C 1
ATOM 1292 O O . GLN A 1 157 ? -67.872 -0.165 127.246 1.00 80.62 157 GLN A O 1
ATOM 1297 N N . GLN A 1 158 ? -69.236 1.403 128.077 1.00 82.75 158 GLN A N 1
ATOM 1298 C CA . GLN A 1 158 ? -69.903 1.709 126.808 1.00 82.75 158 GLN A CA 1
ATOM 1299 C C . GLN A 1 158 ? -68.989 2.481 125.846 1.00 82.75 158 GLN A C 1
ATOM 1301 O O . GLN A 1 158 ? -68.975 2.166 124.659 1.00 82.75 158 GLN A O 1
ATOM 1306 N N . GLU A 1 159 ? -68.179 3.415 126.345 1.00 85.00 159 GLU A N 1
ATOM 1307 C CA . GLU A 1 159 ? -67.170 4.154 125.577 1.00 85.00 159 GLU A CA 1
ATOM 1308 C C . GLU A 1 159 ? -66.060 3.220 125.078 1.00 85.00 159 GLU A C 1
ATOM 1310 O O . GLU A 1 159 ? -65.711 3.261 123.902 1.00 85.00 159 GLU A O 1
ATOM 1315 N N . ILE A 1 160 ? -65.582 2.295 125.921 1.00 83.25 160 ILE A N 1
ATOM 1316 C CA . ILE A 1 160 ? -64.639 1.239 125.518 1.00 83.25 160 ILE A CA 1
ATOM 1317 C C . ILE A 1 160 ? -65.247 0.368 124.415 1.00 83.25 160 ILE A C 1
ATOM 1319 O O . ILE A 1 160 ? -64.595 0.122 123.403 1.00 83.25 160 ILE A O 1
ATOM 1323 N N . ASN A 1 161 ? -66.506 -0.052 124.558 1.00 85.31 161 ASN A N 1
ATOM 1324 C CA . ASN A 1 161 ? -67.185 -0.835 123.524 1.00 85.31 161 ASN A CA 1
ATOM 1325 C C . ASN A 1 161 ? -67.380 -0.037 122.218 1.00 85.31 161 ASN A C 1
ATOM 1327 O O . ASN A 1 161 ? -67.365 -0.619 121.133 1.00 85.31 161 ASN A O 1
ATOM 1331 N N . HIS A 1 162 ? -67.577 1.281 122.298 1.00 86.62 162 HIS A N 1
ATOM 1332 C CA . HIS A 1 162 ? -67.701 2.149 121.127 1.00 86.62 162 HIS A CA 1
ATOM 1333 C C . HIS A 1 162 ? -66.350 2.340 120.424 1.00 86.62 162 HIS A C 1
ATOM 1335 O O . HIS A 1 162 ? -66.259 2.116 119.220 1.00 86.62 162 HIS A O 1
ATOM 1341 N N . LEU A 1 163 ? -65.284 2.610 121.182 1.00 87.00 163 LEU A N 1
ATOM 1342 C CA . LEU A 1 163 ? -63.913 2.704 120.675 1.00 87.00 163 LEU A CA 1
ATOM 1343 C C . LEU A 1 163 ? -63.433 1.387 120.061 1.00 87.00 163 LEU A C 1
ATOM 1345 O O . LEU A 1 163 ? -62.764 1.405 119.035 1.00 87.00 163 LEU A O 1
ATOM 1349 N N . GLN A 1 164 ? -63.803 0.240 120.632 1.00 86.06 164 GLN A N 1
ATOM 1350 C CA . GLN A 1 164 ? -63.518 -1.067 120.035 1.00 86.06 164 GLN A CA 1
ATOM 1351 C C . GLN A 1 164 ? -64.240 -1.248 118.694 1.00 86.06 164 GLN A C 1
ATOM 1353 O O . GLN A 1 164 ? -63.623 -1.694 117.730 1.00 86.06 164 GLN A O 1
ATOM 1358 N N . LYS A 1 165 ? -65.521 -0.861 118.596 1.00 88.56 165 LYS A N 1
ATOM 1359 C CA . LYS A 1 165 ? -66.266 -0.898 117.326 1.00 88.56 165 LYS A CA 1
ATOM 1360 C C . LYS A 1 165 ? -65.656 0.020 116.271 1.00 88.56 165 LYS A C 1
ATOM 1362 O O . LYS A 1 165 ? -65.565 -0.376 115.114 1.00 88.56 165 LYS A O 1
ATOM 1367 N N . ASP A 1 166 ? -65.236 1.219 116.651 1.00 89.06 166 ASP A N 1
ATOM 1368 C CA . ASP A 1 166 ? -64.626 2.156 115.709 1.00 89.06 166 ASP A CA 1
ATOM 1369 C C . ASP A 1 166 ? -63.201 1.733 115.330 1.00 89.06 166 ASP A C 1
ATOM 1371 O O . ASP A 1 166 ? -62.835 1.818 114.161 1.00 89.06 166 ASP A O 1
ATOM 1375 N N . SER A 1 167 ? -62.433 1.157 116.259 1.00 86.56 167 SER A N 1
ATOM 1376 C CA . SER A 1 167 ? -61.137 0.529 115.973 1.00 86.56 167 SER A CA 1
ATOM 1377 C C . SER A 1 167 ? -61.260 -0.600 114.944 1.00 86.56 167 SER A C 1
ATOM 1379 O O . SER A 1 167 ? -60.420 -0.693 114.050 1.00 86.56 167 SER A O 1
ATOM 1381 N N . ILE A 1 168 ? -62.309 -1.428 115.037 1.00 89.44 168 ILE A N 1
ATOM 1382 C CA . ILE A 1 168 ? -62.599 -2.480 114.051 1.00 89.44 168 ILE A CA 1
ATOM 1383 C C . ILE A 1 168 ? -62.921 -1.862 112.684 1.00 89.44 168 ILE A C 1
ATOM 1385 O O . ILE A 1 168 ? -62.313 -2.250 111.691 1.00 89.44 168 ILE A O 1
ATOM 1389 N N . LYS A 1 169 ? -63.793 -0.846 112.622 1.00 90.56 169 LYS A N 1
ATOM 1390 C CA . LYS A 1 169 ? -64.127 -0.164 111.355 1.00 90.56 169 LYS A CA 1
ATOM 1391 C C . LYS A 1 169 ? -62.915 0.501 110.700 1.00 90.56 169 LYS A C 1
ATOM 1393 O O . LYS A 1 169 ? -62.780 0.464 109.480 1.00 90.56 169 LYS A O 1
ATOM 1398 N N . PHE A 1 170 ? -62.025 1.114 111.484 1.00 89.88 170 PHE A N 1
ATOM 1399 C CA . PHE A 1 170 ? -60.795 1.696 110.946 1.00 89.88 170 PHE A CA 1
ATOM 1400 C C . PHE A 1 170 ? -59.844 0.621 110.421 1.00 89.88 170 PHE A C 1
ATOM 1402 O O . PHE A 1 170 ? -59.253 0.815 109.364 1.00 89.88 170 PHE A O 1
ATOM 1409 N N . GLN A 1 171 ? -59.729 -0.525 111.097 1.00 91.62 171 GLN A N 1
ATOM 1410 C CA . GLN A 1 171 ? -58.954 -1.656 110.584 1.00 91.62 171 GLN A CA 1
ATOM 1411 C C . GLN A 1 171 ? -59.545 -2.233 109.293 1.00 91.62 171 GLN A C 1
ATOM 1413 O O . GLN A 1 171 ? -58.789 -2.516 108.368 1.00 91.62 171 GLN A O 1
ATOM 1418 N N . GLU A 1 172 ? -60.869 -2.349 109.183 1.00 90.19 172 GLU A N 1
ATOM 1419 C CA . GLU A 1 172 ? -61.542 -2.770 107.946 1.00 90.19 172 GLU A CA 1
ATOM 1420 C C . GLU A 1 172 ? -61.271 -1.794 106.793 1.00 90.19 172 GLU A C 1
ATOM 1422 O O . GLU A 1 172 ? -60.853 -2.219 105.716 1.00 90.19 172 GLU A O 1
ATOM 1427 N N . LEU A 1 173 ? -61.401 -0.484 107.037 1.00 93.56 173 LEU A N 1
ATOM 1428 C CA . LEU A 1 173 ? -61.101 0.550 106.044 1.00 93.56 173 LEU A CA 1
ATOM 1429 C C . LEU A 1 173 ? -59.626 0.531 105.615 1.00 93.56 173 LEU A C 1
ATOM 1431 O O . LEU A 1 173 ? -59.331 0.657 104.428 1.00 93.56 173 LEU A O 1
ATOM 1435 N N . ILE A 1 174 ? -58.697 0.352 106.561 1.00 89.94 174 ILE A N 1
ATOM 1436 C CA . ILE A 1 174 ? -57.264 0.222 106.263 1.00 89.94 174 ILE A CA 1
ATOM 1437 C C . ILE A 1 174 ? -57.019 -1.011 105.386 1.00 89.94 174 ILE A C 1
ATOM 1439 O O . ILE A 1 174 ? -56.335 -0.901 104.373 1.00 89.94 174 ILE A O 1
ATOM 1443 N N . LEU A 1 175 ? -57.623 -2.158 105.704 1.00 92.19 175 LEU A N 1
ATOM 1444 C CA . LEU A 1 175 ? -57.474 -3.385 104.915 1.00 92.19 175 LEU A CA 1
ATOM 1445 C C . LEU A 1 175 ? -58.074 -3.266 103.507 1.00 92.19 175 LEU A C 1
ATOM 1447 O O . LEU A 1 175 ? -57.508 -3.803 102.551 1.00 92.19 175 LEU A O 1
ATOM 1451 N N . ASP A 1 176 ? -59.208 -2.581 103.356 1.00 91.19 176 ASP A N 1
ATOM 1452 C CA . ASP A 1 176 ? -59.819 -2.324 102.049 1.00 91.19 176 ASP A CA 1
ATOM 1453 C C . ASP A 1 176 ? -58.965 -1.363 101.206 1.00 91.19 176 ASP A C 1
ATOM 1455 O O . ASP A 1 176 ? -58.745 -1.614 100.016 1.00 91.19 176 ASP A O 1
ATOM 1459 N N . LEU A 1 177 ? -58.404 -0.315 101.820 1.00 91.31 177 LEU A N 1
ATOM 1460 C CA . LEU A 1 177 ? -57.456 0.590 101.165 1.00 91.31 177 LEU A CA 1
ATOM 1461 C C . LEU A 1 177 ? -56.161 -0.131 100.774 1.00 91.31 177 LEU A C 1
ATOM 1463 O O . LEU A 1 177 ? -55.705 0.022 99.644 1.00 91.31 177 LEU A O 1
ATOM 1467 N N . GLU A 1 178 ? -55.601 -0.975 101.640 1.00 90.31 178 GLU A N 1
ATOM 1468 C CA . GLU A 1 178 ? -54.425 -1.795 101.328 1.00 90.31 178 GLU A CA 1
ATOM 1469 C C . GLU A 1 178 ? -54.692 -2.770 100.176 1.00 90.31 178 GLU A C 1
ATOM 1471 O O . GLU A 1 178 ? -53.845 -2.933 99.291 1.00 90.31 178 GLU A O 1
ATOM 1476 N N . ARG A 1 179 ? -55.876 -3.399 100.137 1.00 91.69 179 ARG A N 1
ATOM 1477 C CA . ARG A 1 179 ? -56.296 -4.235 99.001 1.00 91.69 179 ARG A CA 1
ATOM 1478 C C . ARG A 1 179 ? -56.411 -3.415 97.718 1.00 91.69 179 ARG A C 1
ATOM 1480 O O . ARG A 1 179 ? -55.919 -3.857 96.680 1.00 91.69 179 ARG A O 1
ATOM 1487 N N . SER A 1 180 ? -57.001 -2.222 97.782 1.00 89.94 180 SER A N 1
ATOM 1488 C CA . SER A 1 180 ? -57.117 -1.316 96.634 1.00 89.94 180 SER A CA 1
ATOM 1489 C C . SER A 1 180 ? -55.750 -0.849 96.122 1.00 89.94 180 SER A C 1
ATOM 1491 O O . SER A 1 180 ? -55.519 -0.851 94.915 1.00 89.94 180 SER A O 1
ATOM 1493 N N . VAL A 1 181 ? -54.814 -0.527 97.021 1.00 90.31 181 VAL A N 1
ATOM 1494 C CA . VAL A 1 181 ? -53.439 -0.132 96.676 1.00 90.31 181 VAL A CA 1
ATOM 1495 C C . VAL A 1 181 ? -52.666 -1.296 96.056 1.00 90.31 181 VAL A C 1
ATOM 1497 O O . VAL A 1 181 ? -52.030 -1.122 95.025 1.00 90.31 181 VAL A O 1
ATOM 1500 N N . LYS A 1 182 ? -52.765 -2.515 96.598 1.00 92.81 182 LYS A N 1
ATOM 1501 C CA . LYS A 1 182 ? -52.124 -3.695 95.982 1.00 92.81 182 LYS A CA 1
ATOM 1502 C C . LYS A 1 182 ? -52.707 -4.012 94.599 1.00 92.81 182 LYS A C 1
ATOM 1504 O O . LYS A 1 182 ? -51.979 -4.390 93.678 1.00 92.81 182 LYS A O 1
ATOM 1509 N N . LEU A 1 183 ? -54.017 -3.838 94.423 1.00 90.88 183 LEU A N 1
ATOM 1510 C CA . LEU A 1 183 ? -54.673 -3.990 93.122 1.00 90.88 183 LEU A CA 1
ATOM 1511 C C . LEU A 1 183 ? -54.258 -2.897 92.130 1.00 90.88 183 LEU A C 1
ATOM 1513 O O . LEU A 1 183 ? -54.067 -3.200 90.954 1.00 90.88 183 LEU A O 1
ATOM 1517 N N . SER A 1 184 ? -54.106 -1.643 92.561 1.00 84.75 184 SER A N 1
ATOM 1518 C CA . SER A 1 184 ? -53.641 -0.567 91.680 1.00 84.75 184 SER A CA 1
ATOM 1519 C C . SER A 1 184 ? -52.159 -0.716 91.334 1.00 84.75 184 SER A C 1
ATOM 1521 O O . SER A 1 184 ? -51.799 -0.544 90.174 1.00 84.75 184 SER A O 1
ATOM 1523 N N . GLN A 1 185 ? -51.324 -1.132 92.287 1.00 89.44 185 GLN A N 1
ATOM 1524 C CA . GLN A 1 185 ? -49.899 -1.385 92.081 1.00 89.44 185 GLN A CA 1
ATOM 1525 C C . GLN A 1 185 ? -49.670 -2.542 91.101 1.00 89.44 185 GLN A C 1
ATOM 1527 O O . GLN A 1 185 ? -48.969 -2.368 90.111 1.00 89.44 185 GLN A O 1
ATOM 1532 N N . SER A 1 186 ? -50.367 -3.670 91.273 1.00 89.00 186 SER A N 1
ATOM 1533 C CA . SER A 1 186 ? -50.291 -4.788 90.316 1.00 89.00 186 SER A CA 1
ATOM 1534 C C . SER A 1 186 ? -50.847 -4.447 88.926 1.00 89.00 186 SER A C 1
ATOM 1536 O O . SER A 1 186 ? -50.370 -4.978 87.924 1.00 89.00 186 SER A O 1
ATOM 1538 N N . LYS A 1 187 ? -51.843 -3.553 88.821 1.00 91.69 187 LYS A N 1
ATOM 1539 C CA . LYS A 1 187 ? -52.293 -3.012 87.525 1.00 91.69 187 LYS A CA 1
ATOM 1540 C C . LYS A 1 187 ? -51.245 -2.086 86.902 1.00 91.69 187 LYS A C 1
ATOM 1542 O O . LYS A 1 187 ? -51.006 -2.189 85.705 1.00 91.69 187 LYS A O 1
ATOM 1547 N N . SER A 1 188 ? -50.612 -1.226 87.699 1.00 86.44 188 SER A N 1
ATOM 1548 C CA . SER A 1 188 ? -49.532 -0.339 87.254 1.00 86.44 188 SER A CA 1
ATOM 1549 C C . SER A 1 188 ? -48.337 -1.132 86.730 1.00 86.44 188 SER A C 1
ATOM 1551 O O . SER A 1 188 ? -47.878 -0.863 85.628 1.00 86.44 188 SER A O 1
ATOM 1553 N N . GLU A 1 189 ? -47.894 -2.161 87.456 1.00 91.19 189 GLU A N 1
ATOM 1554 C CA . GLU A 1 189 ? -46.795 -3.047 87.041 1.00 91.19 189 GLU A CA 1
ATOM 1555 C C . GLU A 1 189 ? -47.102 -3.771 85.722 1.00 91.19 189 GLU A C 1
ATOM 1557 O O . GLU A 1 189 ? -46.228 -3.917 84.867 1.00 91.19 189 GLU A O 1
ATOM 1562 N N . LYS A 1 190 ? -48.357 -4.202 85.516 1.00 91.75 190 LYS A N 1
ATOM 1563 C CA . LYS A 1 190 ? -48.788 -4.782 84.234 1.00 91.75 190 LYS A CA 1
ATOM 1564 C C . LYS A 1 190 ? -48.709 -3.766 83.099 1.00 91.75 190 LYS A C 1
ATOM 1566 O O . LYS A 1 190 ? -48.134 -4.082 82.063 1.00 91.75 190 LYS A O 1
ATOM 1571 N N . PHE A 1 191 ? -49.225 -2.552 83.298 1.00 89.69 191 PHE A N 1
ATOM 1572 C CA . PHE A 1 191 ? -49.150 -1.506 82.278 1.00 89.69 191 PHE A CA 1
ATOM 1573 C C . PHE A 1 191 ? -47.716 -1.078 81.978 1.00 89.69 191 PHE A C 1
ATOM 1575 O O . PHE A 1 191 ? -47.387 -0.868 80.818 1.00 89.69 191 PHE A O 1
ATOM 1582 N N . GLU A 1 192 ? -46.851 -0.988 82.985 1.00 90.38 192 GLU A N 1
ATOM 1583 C CA . GLU A 1 192 ? -45.435 -0.669 82.800 1.00 90.38 192 GLU A CA 1
ATOM 1584 C C . GLU A 1 192 ? -44.722 -1.755 81.984 1.00 90.38 192 GLU A C 1
ATOM 1586 O O . GLU A 1 192 ? -43.975 -1.450 81.053 1.00 90.38 192 GLU A O 1
ATOM 1591 N N . LYS A 1 193 ? -45.031 -3.031 82.250 1.00 93.25 193 LYS A N 1
ATOM 1592 C CA . LYS A 1 193 ? -44.518 -4.157 81.464 1.00 93.25 193 LYS A CA 1
ATOM 1593 C C . LYS A 1 193 ? -45.026 -4.138 80.020 1.00 93.25 193 LYS A C 1
ATOM 1595 O O . LYS A 1 193 ? -44.236 -4.337 79.100 1.00 93.25 193 LYS A O 1
ATOM 1600 N N . ASP A 1 194 ? -46.310 -3.867 79.808 1.00 92.06 194 ASP A N 1
ATOM 1601 C CA . ASP A 1 194 ? -46.895 -3.773 78.466 1.00 92.06 194 ASP A CA 1
ATOM 1602 C C . ASP A 1 194 ? -46.343 -2.572 77.685 1.00 92.06 194 ASP A C 1
ATOM 1604 O O . ASP A 1 194 ? -46.047 -2.691 76.497 1.00 92.06 194 ASP A O 1
ATOM 1608 N N . LEU A 1 195 ? -46.130 -1.435 78.351 1.00 90.75 195 LEU A N 1
ATOM 1609 C CA . LEU A 1 195 ? -45.559 -0.230 77.751 1.00 90.75 195 LEU A CA 1
ATOM 1610 C C . LEU A 1 195 ? -44.079 -0.425 77.402 1.00 90.75 195 LEU A C 1
ATOM 1612 O O . LEU A 1 195 ? -43.652 -0.006 76.329 1.00 90.75 195 LEU A O 1
ATOM 1616 N N . SER A 1 196 ? -43.323 -1.138 78.242 1.00 92.12 196 SER A N 1
ATOM 1617 C CA . SER A 1 196 ? -41.953 -1.566 77.937 1.00 92.12 196 SER A CA 1
ATOM 1618 C C . SER A 1 196 ? -41.910 -2.501 76.720 1.00 92.12 196 SER A C 1
ATOM 1620 O O . SER A 1 196 ? -41.171 -2.246 75.771 1.00 92.12 196 SER A O 1
ATOM 1622 N N . ASN A 1 197 ? -42.790 -3.509 76.668 1.00 93.12 197 ASN A N 1
ATOM 1623 C CA . ASN A 1 197 ? -42.890 -4.426 75.528 1.00 93.12 197 ASN A CA 1
ATOM 1624 C C . ASN A 1 197 ? -43.275 -3.704 74.223 1.00 93.12 197 ASN A C 1
ATOM 1626 O O . ASN A 1 197 ? -42.752 -4.021 73.154 1.00 93.12 197 ASN A O 1
ATOM 1630 N N . MET A 1 198 ? -44.207 -2.747 74.284 1.00 90.00 198 MET A N 1
ATOM 1631 C CA . MET A 1 198 ? -44.607 -1.956 73.116 1.00 90.00 198 MET A CA 1
ATOM 1632 C C . MET A 1 198 ? -43.507 -0.988 72.679 1.00 90.00 198 MET A C 1
ATOM 1634 O O . MET A 1 198 ? -43.284 -0.845 71.480 1.00 90.00 198 MET A O 1
ATOM 1638 N N . SER A 1 199 ? -42.790 -0.379 73.625 1.00 89.88 199 SER A N 1
ATOM 1639 C CA . SER A 1 199 ? -41.612 0.449 73.352 1.00 89.88 199 SER A CA 1
ATOM 1640 C C . SER A 1 199 ? -40.514 -0.355 72.646 1.00 89.88 199 SER A C 1
ATOM 1642 O O . SER A 1 199 ? -39.982 0.089 71.631 1.00 89.88 199 SER A O 1
ATOM 1644 N N . GLU A 1 200 ? -40.235 -1.580 73.102 1.00 93.19 200 GLU A N 1
ATOM 1645 C CA . GLU A 1 200 ? -39.249 -2.465 72.470 1.00 93.19 200 GLU A CA 1
ATOM 1646 C C . GLU A 1 200 ? -39.662 -2.862 71.042 1.00 93.19 200 GLU A C 1
ATOM 1648 O O . GLU A 1 200 ? -38.845 -2.831 70.123 1.00 93.19 200 GLU A O 1
ATOM 1653 N N . LYS A 1 201 ? -40.943 -3.191 70.820 1.00 94.06 201 LYS A N 1
ATOM 1654 C CA . LYS A 1 201 ? -41.469 -3.474 69.472 1.00 94.06 201 LYS A CA 1
ATOM 1655 C C . LYS A 1 201 ? -41.391 -2.254 68.554 1.00 94.06 201 LYS A C 1
ATOM 1657 O O . LYS A 1 201 ? -41.036 -2.398 67.387 1.00 94.06 201 LYS A O 1
ATOM 1662 N N . LEU A 1 202 ? -41.699 -1.066 69.074 1.00 91.31 202 LEU A N 1
ATOM 1663 C CA . LEU A 1 202 ? -41.584 0.188 68.332 1.00 91.31 202 LEU A CA 1
ATOM 1664 C C . LEU A 1 202 ? -40.123 0.469 67.951 1.00 91.31 202 LEU A C 1
ATOM 1666 O O . LEU A 1 202 ? -39.858 0.874 66.824 1.00 91.31 202 LEU A O 1
ATOM 1670 N N . ALA A 1 203 ? -39.176 0.219 68.860 1.00 92.06 203 ALA A N 1
ATOM 1671 C CA . ALA A 1 203 ? -37.748 0.373 68.594 1.00 92.06 203 ALA A CA 1
ATOM 1672 C C . ALA A 1 203 ? -37.270 -0.571 67.480 1.00 92.06 203 ALA A C 1
ATOM 1674 O O . ALA A 1 203 ? -36.616 -0.109 66.549 1.00 92.06 203 ALA A O 1
ATOM 1675 N N . LYS A 1 204 ? -37.671 -1.850 67.522 1.00 94.94 204 LYS A N 1
ATOM 1676 C CA . LYS A 1 204 ? -37.359 -2.834 66.467 1.00 94.94 204 LYS A CA 1
ATOM 1677 C C . LYS A 1 204 ? -37.928 -2.420 65.110 1.00 94.94 204 LYS A C 1
ATOM 1679 O O . LYS A 1 204 ? -37.208 -2.411 64.122 1.00 94.94 204 LYS A O 1
ATOM 1684 N N . SER A 1 205 ? -39.189 -1.988 65.070 1.00 91.44 205 SER A N 1
ATOM 1685 C CA . SER A 1 205 ? -39.802 -1.506 63.827 1.00 91.44 205 SER A CA 1
ATOM 1686 C C . SER A 1 205 ? -39.126 -0.234 63.293 1.00 91.44 205 SER A C 1
ATOM 1688 O O . SER A 1 205 ? -38.934 -0.103 62.089 1.00 91.44 205 SER A O 1
ATOM 1690 N N . ASN A 1 206 ? -38.706 0.690 64.163 1.00 89.94 206 ASN A N 1
ATOM 1691 C CA . ASN A 1 206 ? -37.943 1.870 63.745 1.00 89.94 206 ASN A CA 1
ATOM 1692 C C . ASN A 1 206 ? -36.555 1.510 63.199 1.00 89.94 206 ASN A C 1
ATOM 1694 O O . ASN A 1 206 ? -36.099 2.140 62.247 1.00 89.94 206 ASN A O 1
ATOM 1698 N N . GLU A 1 207 ? -35.885 0.515 63.780 1.00 93.81 207 GLU A N 1
ATOM 1699 C CA . GLU A 1 207 ? -34.614 -0.005 63.271 1.00 93.81 207 GLU A CA 1
ATOM 1700 C C . GLU A 1 207 ? -34.791 -0.628 61.879 1.00 93.81 207 GLU A C 1
ATOM 1702 O O . GLU A 1 207 ? -34.051 -0.288 60.958 1.00 93.81 207 GLU A O 1
ATOM 1707 N N . GLU A 1 208 ? -35.838 -1.433 61.680 1.00 95.00 208 GLU A N 1
ATOM 1708 C CA . GLU A 1 208 ? -36.215 -1.976 60.368 1.00 95.00 208 GLU A CA 1
ATOM 1709 C C . GLU A 1 208 ? -36.513 -0.866 59.348 1.00 95.00 208 GLU A C 1
ATOM 1711 O O . GLU A 1 208 ? -36.018 -0.913 58.224 1.00 95.00 208 GLU A O 1
ATOM 1716 N N . ILE A 1 209 ? -37.254 0.180 59.734 1.00 91.50 209 ILE A N 1
ATOM 1717 C CA . ILE A 1 209 ? -37.525 1.339 58.867 1.00 91.50 209 ILE A CA 1
ATOM 1718 C C . ILE A 1 209 ? -36.225 2.061 58.490 1.00 91.50 209 ILE A C 1
ATOM 1720 O O . ILE A 1 209 ? -36.058 2.459 57.335 1.00 91.50 209 ILE A O 1
ATOM 1724 N N . CYS A 1 210 ? -35.297 2.240 59.432 1.00 93.62 210 CYS A N 1
ATOM 1725 C CA . CYS A 1 210 ? -33.989 2.834 59.157 1.00 93.62 210 CYS A CA 1
ATOM 1726 C C . CYS A 1 210 ? -33.167 1.977 58.187 1.00 93.62 210 CYS A C 1
ATOM 1728 O O . CYS A 1 210 ? -32.586 2.530 57.251 1.00 93.62 210 CYS A O 1
ATOM 1730 N N . ASN A 1 211 ? -33.169 0.654 58.363 1.00 94.06 211 ASN A N 1
ATOM 1731 C CA . ASN A 1 211 ? -32.475 -0.282 57.479 1.00 94.06 211 ASN A CA 1
ATOM 1732 C C . ASN A 1 211 ? -33.069 -0.251 56.065 1.00 94.06 211 ASN A C 1
ATOM 1734 O O . ASN A 1 211 ? -32.341 0.009 55.109 1.00 94.06 211 ASN A O 1
ATOM 1738 N N . LEU A 1 212 ? -34.395 -0.368 55.934 1.00 92.94 212 LEU A N 1
ATOM 1739 C CA . LEU A 1 212 ? -35.098 -0.289 54.648 1.00 92.94 212 LEU A CA 1
ATOM 1740 C C . LEU A 1 212 ? -34.892 1.063 53.955 1.00 92.94 212 LEU A C 1
ATOM 1742 O O . LEU A 1 212 ? -34.745 1.129 52.737 1.00 92.94 212 LEU A O 1
ATOM 1746 N N . LYS A 1 213 ? -34.841 2.165 54.711 1.00 93.06 213 LYS A N 1
ATOM 1747 C CA . LYS A 1 213 ? -34.524 3.492 54.165 1.00 93.06 213 LYS A CA 1
ATOM 1748 C C . LYS A 1 213 ? -33.076 3.574 53.669 1.00 93.06 213 LYS A C 1
ATOM 1750 O O . LYS A 1 213 ? -32.819 4.230 52.658 1.00 93.06 213 LYS A O 1
ATOM 1755 N N . GLY A 1 214 ? -32.143 2.926 54.366 1.00 93.31 214 GLY A N 1
ATOM 1756 C CA . GLY A 1 214 ? -30.751 2.787 53.942 1.00 93.31 214 GLY A CA 1
ATOM 1757 C C . GLY A 1 214 ? -30.621 1.983 52.648 1.00 93.31 214 GLY A C 1
ATOM 1758 O O . GLY A 1 214 ? -29.965 2.438 51.713 1.00 93.31 214 GLY A O 1
ATOM 1759 N N . GLU A 1 215 ? -31.309 0.845 52.561 1.00 95.00 215 GLU A N 1
ATOM 1760 C CA . GLU A 1 215 ? -31.377 0.007 51.358 1.00 95.00 215 GLU A CA 1
ATOM 1761 C C . GLU A 1 215 ? -32.037 0.734 50.183 1.00 95.00 215 GLU A C 1
ATOM 1763 O O . GLU A 1 215 ? -31.539 0.694 49.063 1.00 95.00 215 GLU A O 1
ATOM 1768 N N . LEU A 1 216 ? -33.118 1.477 50.420 1.00 92.88 216 LEU A N 1
ATOM 1769 C CA . LEU A 1 216 ? -33.751 2.277 49.372 1.00 92.88 216 LEU A CA 1
ATOM 1770 C C . LEU A 1 216 ? -32.792 3.347 48.830 1.00 92.88 216 LEU A C 1
ATOM 1772 O O . LEU A 1 216 ? -32.724 3.562 47.623 1.00 92.88 216 LEU A O 1
ATOM 1776 N N . SER A 1 217 ? -32.022 3.995 49.709 1.00 93.88 217 SER A N 1
ATOM 1777 C CA . SER A 1 217 ? -31.000 4.972 49.317 1.00 93.88 217 SER A CA 1
ATOM 1778 C C . SER A 1 217 ? -29.869 4.327 48.508 1.00 93.88 217 SER A C 1
ATOM 1780 O O . SER A 1 217 ? -29.441 4.883 47.496 1.00 93.88 217 SER A O 1
ATOM 1782 N N . SER A 1 218 ? -29.398 3.137 48.900 1.00 94.56 218 SER A N 1
ATOM 1783 C CA . SER A 1 218 ? -28.354 2.429 48.149 1.00 94.56 218 SER A CA 1
ATOM 1784 C C . SER A 1 218 ? -28.841 1.989 46.766 1.00 94.56 218 SER A C 1
ATOM 1786 O O . SER A 1 218 ? -28.118 2.178 45.788 1.00 94.56 218 SER A O 1
ATOM 1788 N N . GLN A 1 219 ? -30.082 1.506 46.659 1.00 93.81 219 GLN A N 1
ATOM 1789 C CA . GLN A 1 219 ? -30.711 1.168 45.379 1.00 93.81 219 GLN A CA 1
ATOM 1790 C C . GLN A 1 219 ? -30.910 2.400 44.491 1.00 93.81 219 GLN A C 1
ATOM 1792 O O . GLN A 1 219 ? -30.629 2.342 43.297 1.00 93.81 219 GLN A O 1
ATOM 1797 N N . MET A 1 220 ? -31.325 3.535 45.062 1.00 95.06 220 MET A N 1
ATOM 1798 C CA . MET A 1 220 ? -31.458 4.795 44.324 1.00 95.06 220 MET A CA 1
ATOM 1799 C C . MET A 1 220 ? -30.108 5.255 43.753 1.00 95.06 220 MET A C 1
ATOM 1801 O O . MET A 1 220 ? -30.019 5.609 42.581 1.00 95.06 220 MET A O 1
ATOM 1805 N N . ASN A 1 221 ? -29.035 5.172 44.546 1.00 95.00 221 ASN A N 1
ATOM 1806 C CA . ASN A 1 221 ? -27.686 5.510 44.088 1.00 95.00 221 ASN A CA 1
ATOM 1807 C C . ASN A 1 221 ? -27.199 4.566 42.978 1.00 95.00 221 ASN A C 1
ATOM 1809 O O . ASN A 1 221 ? -26.562 5.014 42.025 1.00 95.00 221 ASN A O 1
ATOM 1813 N N . LEU A 1 222 ? -27.495 3.267 43.081 1.00 95.25 222 LEU A N 1
ATOM 1814 C CA . LEU A 1 222 ? -27.156 2.295 42.040 1.00 95.25 222 LEU A CA 1
ATOM 1815 C C . LEU A 1 222 ? -27.948 2.560 40.749 1.00 95.25 222 LEU A C 1
ATOM 1817 O O . LEU A 1 222 ? -27.399 2.469 39.650 1.00 95.25 222 LEU A O 1
ATOM 1821 N N . LEU A 1 223 ? -29.220 2.946 40.867 1.00 94.06 223 LEU A N 1
ATOM 1822 C CA . LEU A 1 223 ? -30.042 3.352 39.731 1.00 94.06 223 LEU A CA 1
ATOM 1823 C C . LEU A 1 223 ? -29.466 4.595 39.035 1.00 94.06 223 LEU A C 1
ATOM 1825 O O . LEU A 1 223 ? -29.351 4.611 37.813 1.00 94.06 223 LEU A O 1
ATOM 1829 N N . ASP A 1 224 ? -29.027 5.602 39.789 1.00 94.62 224 ASP A N 1
ATOM 1830 C CA . ASP A 1 224 ? -28.383 6.788 39.213 1.00 94.62 224 ASP A CA 1
ATOM 1831 C C . ASP A 1 224 ? -27.046 6.448 38.534 1.00 94.62 224 ASP A C 1
ATOM 1833 O O . ASP A 1 224 ? -26.753 6.943 37.444 1.00 94.62 224 ASP A O 1
ATOM 1837 N N . GLN A 1 225 ? -26.239 5.560 39.124 1.00 94.69 225 GLN A N 1
ATOM 1838 C CA . GLN A 1 225 ? -24.993 5.086 38.509 1.00 94.69 225 GLN A CA 1
ATOM 1839 C C . GLN A 1 225 ? -25.247 4.334 37.200 1.00 94.69 225 GLN A C 1
ATOM 1841 O O . GLN A 1 225 ? -24.584 4.602 36.199 1.00 94.69 225 GLN A O 1
ATOM 1846 N N . THR A 1 226 ? -26.218 3.419 37.190 1.00 92.88 226 THR A N 1
ATOM 1847 C CA . THR A 1 226 ? -26.580 2.664 35.981 1.00 92.88 226 THR A CA 1
ATOM 1848 C C . THR A 1 226 ? -27.160 3.572 34.903 1.00 92.88 226 THR A C 1
ATOM 1850 O O . THR A 1 226 ? -26.813 3.414 33.736 1.00 92.88 226 THR A O 1
ATOM 1853 N N . LYS A 1 227 ? -27.962 4.575 35.273 1.00 95.88 227 LYS A N 1
ATOM 1854 C CA . LYS A 1 227 ? -28.464 5.590 34.342 1.00 95.88 227 LYS A CA 1
ATOM 1855 C C . LYS A 1 227 ? -27.332 6.396 33.701 1.00 95.88 227 LYS A C 1
ATOM 1857 O O . LYS A 1 227 ? -27.288 6.500 32.480 1.00 95.88 227 LYS A O 1
ATOM 1862 N N . ASN A 1 228 ? -26.384 6.889 34.498 1.00 95.06 228 ASN A N 1
ATOM 1863 C CA . ASN A 1 228 ? -25.227 7.628 33.983 1.00 95.06 228 ASN A CA 1
ATOM 1864 C C . ASN A 1 228 ? -24.347 6.765 33.064 1.00 95.06 228 ASN A C 1
ATOM 1866 O O . ASN A 1 228 ? -23.804 7.258 32.077 1.00 95.06 228 ASN A O 1
ATOM 1870 N N . GLU A 1 229 ? -24.205 5.474 33.374 1.00 95.19 229 GLU A N 1
ATOM 1871 C CA . GLU A 1 229 ? -23.472 4.535 32.525 1.00 95.19 229 GLU A CA 1
ATOM 1872 C C . GLU A 1 229 ? -24.188 4.295 31.193 1.00 95.19 229 GLU A C 1
ATOM 1874 O O . GLU A 1 229 ? -23.545 4.292 30.143 1.00 95.19 229 GLU A O 1
ATOM 1879 N N . VAL A 1 230 ? -25.517 4.151 31.214 1.00 93.50 230 VAL A N 1
ATOM 1880 C CA . VAL A 1 230 ? -26.328 4.067 29.993 1.00 93.50 230 VAL A CA 1
ATOM 1881 C C . VAL A 1 230 ? -26.154 5.330 29.154 1.00 93.50 230 VAL A C 1
ATOM 1883 O O . VAL A 1 230 ? -25.854 5.210 27.969 1.00 93.50 230 VAL A O 1
ATOM 1886 N N . ASP A 1 231 ? -26.249 6.519 29.753 1.00 94.25 231 ASP A N 1
ATOM 1887 C CA . ASP A 1 231 ? -26.062 7.789 29.043 1.00 94.25 231 ASP A CA 1
ATOM 1888 C C . ASP A 1 231 ? -24.663 7.858 28.398 1.00 94.25 231 ASP A C 1
ATOM 1890 O O . ASP A 1 231 ? -24.538 8.091 27.191 1.00 94.25 231 ASP A O 1
ATOM 1894 N N . ARG A 1 232 ? -23.605 7.509 29.144 1.00 96.81 232 ARG A N 1
ATOM 1895 C CA . ARG A 1 232 ? -22.231 7.435 28.616 1.00 96.81 232 ARG A CA 1
ATOM 1896 C C . ARG A 1 232 ? -22.107 6.464 27.440 1.00 96.81 232 ARG A C 1
ATOM 1898 O O . ARG A 1 232 ? -21.501 6.801 26.423 1.00 96.81 232 ARG A O 1
ATOM 1905 N N . LEU A 1 233 ? -22.673 5.263 27.559 1.00 94.06 233 LEU A N 1
ATOM 1906 C CA . LEU A 1 233 ? -22.646 4.262 26.491 1.00 94.06 233 LEU A CA 1
ATOM 1907 C C . LEU A 1 233 ? -23.447 4.716 25.267 1.00 94.06 233 LEU A C 1
ATOM 1909 O O . LEU A 1 233 ? -23.043 4.429 24.138 1.00 94.06 233 LEU A O 1
ATOM 1913 N N . THR A 1 234 ? -24.554 5.441 25.454 1.00 92.56 234 THR A N 1
ATOM 1914 C CA . THR A 1 234 ? -25.315 6.009 24.333 1.00 92.56 234 THR A CA 1
ATOM 1915 C C . THR A 1 234 ? -24.518 7.078 23.585 1.00 92.56 234 THR A C 1
ATOM 1917 O O . THR A 1 234 ? -24.497 7.048 22.351 1.00 92.56 234 THR A O 1
ATOM 1920 N N . ASP A 1 235 ? -23.782 7.937 24.294 1.00 94.50 235 ASP A N 1
ATOM 1921 C CA . ASP A 1 235 ? -22.891 8.935 23.694 1.00 94.50 235 ASP A CA 1
ATOM 1922 C C . ASP A 1 235 ? -21.712 8.287 22.952 1.00 94.50 235 ASP A C 1
ATOM 1924 O O . ASP A 1 235 ? -21.401 8.665 21.816 1.00 94.50 235 ASP A O 1
ATOM 1928 N N . GLU A 1 236 ? -21.081 7.266 23.543 1.00 94.94 236 GLU A N 1
ATOM 1929 C CA . GLU A 1 236 ? -20.032 6.485 22.876 1.00 94.94 236 GLU A CA 1
ATOM 1930 C C . GLU A 1 236 ? -20.563 5.806 21.603 1.00 94.94 236 GLU A C 1
ATOM 1932 O O . GLU A 1 236 ? -19.930 5.888 20.550 1.00 94.94 236 GLU A O 1
ATOM 1937 N N . ASN A 1 237 ? -21.751 5.194 21.646 1.00 91.50 237 ASN A N 1
ATOM 1938 C CA . ASN A 1 237 ? -22.376 4.558 20.478 1.00 91.50 237 ASN A CA 1
ATOM 1939 C C . ASN A 1 237 ? -22.673 5.580 19.367 1.00 91.50 237 ASN A C 1
ATOM 1941 O O . ASN A 1 237 ? -22.433 5.321 18.184 1.00 91.50 237 ASN A O 1
ATOM 1945 N N . LEU A 1 238 ? -23.134 6.777 19.736 1.00 96.12 238 LEU A N 1
ATOM 1946 C CA . LEU A 1 238 ? -23.376 7.872 18.800 1.00 96.12 238 LEU A CA 1
ATOM 1947 C C . LEU A 1 238 ? -22.064 8.353 18.153 1.00 96.12 238 LEU A C 1
ATOM 1949 O O . LEU A 1 238 ? -22.033 8.612 16.945 1.00 96.12 238 LEU A O 1
ATOM 1953 N N . ASN A 1 239 ? -20.967 8.407 18.911 1.00 95.75 239 ASN A N 1
ATOM 1954 C CA . ASN A 1 239 ? -19.637 8.711 18.379 1.00 95.75 239 ASN A CA 1
ATOM 1955 C C . ASN A 1 239 ? -19.130 7.623 17.424 1.00 95.75 239 ASN A C 1
ATOM 1957 O O . ASN A 1 239 ? -18.733 7.954 16.305 1.00 95.75 239 ASN A O 1
ATOM 1961 N N . TRP A 1 240 ? -19.239 6.341 17.784 1.00 95.19 240 TRP A N 1
ATOM 1962 C CA . TRP A 1 240 ? -18.865 5.236 16.894 1.00 95.19 240 TRP A CA 1
ATOM 1963 C C . TRP A 1 240 ? -19.669 5.236 15.594 1.00 95.19 240 TRP A C 1
ATOM 1965 O O . TRP A 1 240 ? -19.107 5.039 14.519 1.00 95.19 240 TRP A O 1
ATOM 1975 N N . ARG A 1 241 ? -20.971 5.542 15.648 1.00 93.12 241 ARG A N 1
ATOM 1976 C CA . ARG A 1 241 ? -21.802 5.707 14.443 1.00 93.12 241 ARG A CA 1
ATOM 1977 C C . ARG A 1 241 ? -21.328 6.859 13.557 1.00 93.12 241 ARG A C 1
ATOM 1979 O O . ARG A 1 241 ? -21.334 6.721 12.335 1.00 93.12 241 ARG A O 1
ATOM 1986 N N . LYS A 1 242 ? -20.911 7.987 14.144 1.00 94.25 242 LYS A N 1
ATOM 1987 C CA . LYS A 1 242 ? -20.340 9.119 13.391 1.00 94.25 242 LYS A CA 1
ATOM 1988 C C . LYS A 1 242 ? -19.009 8.748 12.740 1.00 94.25 242 LYS A C 1
ATOM 1990 O O . LYS A 1 242 ? -18.790 9.112 11.589 1.00 94.25 242 LYS A O 1
ATOM 1995 N N . GLU A 1 243 ? -18.129 8.045 13.448 1.00 94.12 243 GLU A N 1
ATOM 1996 C CA . GLU A 1 243 ? -16.848 7.589 12.894 1.00 94.12 243 GLU A CA 1
ATOM 1997 C C . GLU A 1 243 ? -17.033 6.553 11.788 1.00 94.12 243 GLU A C 1
ATOM 1999 O O . GLU A 1 243 ? -16.406 6.673 10.738 1.00 94.12 243 GLU A O 1
ATOM 2004 N N . LEU A 1 244 ? -17.950 5.601 11.977 1.00 90.44 244 LEU A N 1
ATOM 2005 C CA . LEU A 1 244 ? -18.309 4.623 10.955 1.00 90.44 244 LEU A CA 1
ATOM 2006 C C . LEU A 1 244 ? -18.822 5.319 9.691 1.00 90.44 244 LEU A C 1
ATOM 2008 O O . LEU A 1 244 ? -18.362 5.007 8.598 1.00 90.44 244 LEU A O 1
ATOM 2012 N N . LYS A 1 245 ? -19.700 6.318 9.845 1.00 94.88 245 LYS A N 1
ATOM 2013 C CA . LYS A 1 245 ? -20.207 7.104 8.716 1.00 94.88 245 LYS A CA 1
ATOM 2014 C C . LYS A 1 245 ? -19.106 7.898 8.009 1.00 94.88 245 LYS A C 1
ATOM 2016 O O . LYS A 1 245 ? -19.055 7.899 6.787 1.00 94.88 245 LYS A O 1
ATOM 2021 N N . LYS A 1 246 ? -18.173 8.507 8.752 1.00 95.44 246 LYS A N 1
ATOM 2022 C CA . LYS A 1 246 ? -16.994 9.163 8.154 1.00 95.44 246 LYS A CA 1
ATOM 2023 C C . LYS A 1 246 ? -16.130 8.176 7.368 1.00 95.44 246 LYS A C 1
ATOM 2025 O O . LYS A 1 246 ? -15.682 8.509 6.278 1.00 95.44 246 LYS A O 1
ATOM 2030 N N . LYS A 1 247 ? -15.906 6.968 7.896 1.00 94.19 247 LYS A N 1
ATOM 2031 C CA . LYS A 1 247 ? -15.138 5.920 7.205 1.00 94.19 247 LYS A CA 1
ATOM 2032 C C . LYS A 1 247 ? -15.845 5.417 5.952 1.00 94.19 247 LYS A C 1
ATOM 2034 O O . LYS A 1 247 ? -15.190 5.204 4.938 1.00 94.19 247 LYS A O 1
ATOM 2039 N N . GLU A 1 248 ? -17.162 5.271 6.008 1.00 93.69 248 GLU A N 1
ATOM 2040 C CA . GLU A 1 248 ? -17.989 4.948 4.847 1.00 93.69 248 GLU A CA 1
ATOM 2041 C C . GLU A 1 248 ? -17.888 6.039 3.768 1.00 93.69 248 GLU A C 1
ATOM 2043 O O . GLU A 1 248 ? -17.617 5.726 2.610 1.00 93.69 248 GLU A O 1
ATOM 2048 N N . ASP A 1 249 ? -17.993 7.316 4.148 1.00 95.31 249 ASP A N 1
ATOM 2049 C CA . ASP A 1 249 ? -17.849 8.451 3.229 1.00 95.31 249 ASP A CA 1
ATOM 2050 C C . ASP A 1 249 ? -16.433 8.531 2.619 1.00 95.31 249 ASP A C 1
ATOM 2052 O O . ASP A 1 249 ? -16.292 8.742 1.412 1.00 95.31 249 ASP A O 1
ATOM 2056 N N . GLU A 1 250 ? -15.378 8.311 3.415 1.00 96.00 250 GLU A N 1
ATOM 2057 C CA . GLU A 1 250 ? -13.984 8.233 2.945 1.00 96.00 250 GLU A CA 1
ATOM 2058 C C . GLU A 1 250 ? -13.801 7.107 1.914 1.00 96.00 250 GLU A C 1
ATOM 2060 O O . GLU A 1 250 ? -13.236 7.336 0.842 1.00 96.00 250 GLU A O 1
ATOM 2065 N N . LEU A 1 251 ? -14.330 5.908 2.186 1.00 92.56 251 LEU A N 1
ATOM 2066 C CA . LEU A 1 251 ? -14.283 4.777 1.253 1.00 92.56 251 LEU A CA 1
ATOM 2067 C C . LEU A 1 251 ? -15.085 5.056 -0.026 1.00 92.56 251 LEU A C 1
ATOM 2069 O O . LEU A 1 251 ? -14.639 4.722 -1.125 1.00 92.56 251 LEU A O 1
ATOM 2073 N N . GLN A 1 252 ? -16.241 5.715 0.087 1.00 94.62 252 GLN A N 1
ATOM 2074 C CA . GLN A 1 252 ? -17.059 6.136 -1.053 1.00 94.62 252 GLN A CA 1
ATOM 2075 C C . GLN A 1 252 ? -16.320 7.152 -1.942 1.00 94.62 252 GLN A C 1
ATOM 2077 O O . GLN A 1 252 ? -16.526 7.178 -3.160 1.00 94.62 252 GLN A O 1
ATOM 2082 N N . ILE A 1 253 ? -15.499 8.028 -1.353 1.00 95.25 253 ILE A N 1
ATOM 2083 C CA . ILE A 1 253 ? -14.662 8.988 -2.087 1.00 95.25 253 ILE A CA 1
ATOM 2084 C C . ILE A 1 253 ? -13.506 8.261 -2.777 1.00 95.25 253 ILE A C 1
ATOM 2086 O O . ILE A 1 253 ? -13.352 8.418 -3.987 1.00 95.25 253 ILE A O 1
ATOM 2090 N N . GLN A 1 254 ? -12.772 7.405 -2.059 1.00 94.62 254 GLN A N 1
ATOM 2091 C CA . GLN A 1 254 ? -11.670 6.620 -2.629 1.00 94.62 254 GLN A CA 1
ATOM 2092 C C . GLN A 1 254 ? -12.139 5.742 -3.791 1.00 94.62 254 GLN A C 1
ATOM 2094 O O . GLN A 1 254 ? -11.517 5.725 -4.850 1.00 94.62 254 GLN A O 1
ATOM 2099 N N . LYS A 1 255 ? -13.280 5.060 -3.642 1.00 92.94 255 LYS A N 1
ATOM 2100 C CA . LYS A 1 255 ? -13.881 4.269 -4.722 1.00 92.94 255 LYS A CA 1
ATOM 2101 C C . LYS A 1 255 ? -14.147 5.123 -5.966 1.00 92.94 255 LYS A C 1
ATOM 2103 O O . LYS A 1 255 ? -13.773 4.723 -7.063 1.00 92.94 255 LYS A O 1
ATOM 2108 N N . ARG A 1 256 ? -14.729 6.316 -5.796 1.00 93.19 256 ARG A N 1
ATOM 2109 C CA . ARG A 1 256 ? -14.983 7.259 -6.901 1.00 93.19 256 ARG A CA 1
ATOM 2110 C C . ARG A 1 256 ? -13.703 7.815 -7.528 1.00 93.19 256 ARG A C 1
ATOM 2112 O O . ARG A 1 256 ? -13.710 8.190 -8.696 1.00 93.19 256 ARG A O 1
ATOM 2119 N N . GLU A 1 257 ? -12.621 7.942 -6.770 1.00 94.88 257 GLU A N 1
ATOM 2120 C CA . GLU A 1 257 ? -11.305 8.322 -7.300 1.00 94.88 257 GLU A CA 1
ATOM 2121 C C . GLU A 1 257 ? -10.700 7.200 -8.140 1.00 94.88 257 GLU A C 1
ATOM 2123 O O . GLU A 1 257 ? -10.314 7.452 -9.278 1.00 94.88 257 GLU A O 1
ATOM 2128 N N . TYR A 1 258 ? -10.720 5.961 -7.643 1.00 93.44 258 TYR A N 1
ATOM 2129 C CA . TYR A 1 258 ? -10.274 4.794 -8.406 1.00 93.44 258 TYR A CA 1
ATOM 2130 C C . TYR A 1 258 ? -11.095 4.571 -9.680 1.00 93.44 258 TYR A C 1
ATOM 2132 O O . TYR A 1 258 ? -10.527 4.263 -10.725 1.00 93.44 258 TYR A O 1
ATOM 2140 N N . GLU A 1 259 ? -12.417 4.755 -9.624 1.00 93.56 259 GLU A N 1
ATOM 2141 C CA . GLU A 1 259 ? -13.284 4.685 -10.807 1.00 93.56 259 GLU A CA 1
ATOM 2142 C C . GLU A 1 259 ? -12.907 5.751 -11.847 1.00 93.56 259 GLU A C 1
ATOM 2144 O O . GLU A 1 259 ? -12.774 5.427 -13.027 1.00 93.56 259 GLU A O 1
ATOM 2149 N N . ARG A 1 260 ? -12.657 6.997 -11.416 1.00 95.38 260 ARG A N 1
ATOM 2150 C CA . ARG A 1 260 ? -12.209 8.082 -12.307 1.00 95.38 260 ARG A CA 1
ATOM 2151 C C . ARG A 1 260 ? -10.837 7.810 -12.917 1.00 95.38 260 ARG A C 1
ATOM 2153 O O . ARG A 1 260 ? -10.650 8.054 -14.104 1.00 95.38 260 ARG A O 1
ATOM 2160 N N . GLU A 1 261 ? -9.896 7.298 -12.131 1.00 96.31 261 GLU A N 1
ATOM 2161 C CA . GLU A 1 261 ? -8.557 6.948 -12.609 1.00 96.31 261 GLU A CA 1
ATOM 2162 C C . GLU A 1 261 ? -8.619 5.805 -13.634 1.00 96.31 261 GLU A C 1
ATOM 2164 O O . GLU A 1 261 ? -7.979 5.855 -14.684 1.00 96.31 261 GLU A O 1
ATOM 2169 N N . LEU A 1 262 ? -9.448 4.788 -13.387 1.00 92.06 262 LEU A N 1
ATOM 2170 C CA . LEU A 1 262 ? -9.661 3.698 -14.337 1.00 92.06 262 LEU A CA 1
ATOM 2171 C C . LEU A 1 262 ? -10.305 4.199 -15.639 1.00 92.06 262 LEU A C 1
ATOM 2173 O O . LEU A 1 262 ? -9.902 3.784 -16.726 1.00 92.06 262 LEU A O 1
ATOM 2177 N N . GLU A 1 263 ? -11.279 5.105 -15.544 1.00 94.88 263 GLU A N 1
ATOM 2178 C CA . GLU A 1 263 ? -11.928 5.717 -16.704 1.00 94.88 263 GLU A CA 1
ATOM 2179 C C . GLU A 1 263 ? -10.955 6.586 -17.515 1.00 94.88 263 GLU A C 1
ATOM 2181 O O . GLU A 1 263 ? -10.916 6.486 -18.746 1.00 94.88 263 GLU A O 1
ATOM 2186 N N . PHE A 1 264 ? -10.101 7.359 -16.837 1.00 96.31 264 PHE A N 1
ATOM 2187 C CA . PHE A 1 264 ? -9.032 8.137 -17.461 1.00 96.31 264 PHE A CA 1
ATOM 2188 C C . PHE A 1 264 ? -8.038 7.238 -18.209 1.00 96.31 264 PHE A C 1
ATOM 2190 O O . PHE A 1 264 ? -7.779 7.458 -19.396 1.00 96.31 264 PHE A O 1
ATOM 2197 N N . ASN A 1 265 ? -7.548 6.176 -17.564 1.00 95.50 265 ASN A N 1
ATOM 2198 C CA . ASN A 1 265 ? -6.635 5.213 -18.183 1.00 95.50 265 ASN A CA 1
ATOM 2199 C C . ASN A 1 265 ? -7.278 4.502 -19.382 1.00 95.50 265 ASN A C 1
ATOM 2201 O O . ASN A 1 265 ? -6.654 4.350 -20.435 1.00 95.50 265 ASN A O 1
ATOM 2205 N N . LEU A 1 266 ? -8.559 4.135 -19.280 1.00 93.88 266 LEU A N 1
ATOM 2206 C CA . LEU A 1 266 ? -9.309 3.555 -20.392 1.00 93.88 266 LEU A CA 1
ATOM 2207 C C . LEU A 1 266 ? -9.429 4.535 -21.570 1.00 93.88 266 LEU A C 1
ATOM 2209 O O . LEU A 1 266 ? -9.297 4.131 -22.729 1.00 93.88 266 LEU A O 1
ATOM 2213 N N . GLN A 1 267 ? -9.677 5.819 -21.303 1.00 94.81 267 GLN A N 1
ATOM 2214 C CA . GLN A 1 267 ? -9.744 6.851 -22.337 1.00 94.81 267 GLN A CA 1
ATOM 2215 C C . GLN A 1 267 ? -8.376 7.093 -22.988 1.00 94.81 267 GLN A C 1
ATOM 2217 O O . GLN A 1 267 ? -8.294 7.200 -24.217 1.00 94.81 267 GLN A O 1
ATOM 2222 N N . GLN A 1 268 ? -7.302 7.117 -22.197 1.00 94.38 268 GLN A N 1
ATOM 2223 C CA . GLN A 1 268 ? -5.938 7.239 -22.701 1.00 94.38 268 GLN A CA 1
ATOM 2224 C C . GLN A 1 268 ? -5.591 6.053 -23.611 1.00 94.38 268 GLN A C 1
ATOM 2226 O O . GLN A 1 268 ? -5.176 6.270 -24.752 1.00 94.38 268 GLN A O 1
ATOM 2231 N N . LEU A 1 269 ? -5.867 4.819 -23.181 1.00 93.31 269 LEU A N 1
ATOM 2232 C CA . LEU A 1 269 ? -5.634 3.614 -23.978 1.00 93.31 269 LEU A CA 1
ATOM 2233 C C . LEU A 1 269 ? -6.432 3.628 -25.292 1.00 93.31 269 LEU A C 1
ATOM 2235 O O . LEU A 1 269 ? -5.886 3.338 -26.355 1.00 93.31 269 LEU A O 1
ATOM 2239 N N . LYS A 1 270 ? -7.705 4.051 -25.260 1.00 93.81 270 LYS A N 1
ATOM 2240 C CA . LYS A 1 270 ? -8.511 4.253 -26.480 1.00 93.81 270 LYS A CA 1
ATOM 2241 C C . LYS A 1 270 ? -7.870 5.265 -27.436 1.00 93.81 270 LYS A C 1
ATOM 2243 O O . LYS A 1 270 ? -7.904 5.060 -28.649 1.00 93.81 270 LYS A O 1
ATOM 2248 N N . SER A 1 271 ? -7.288 6.348 -26.915 1.00 93.31 271 SER A N 1
ATOM 2249 C CA . SER A 1 271 ? -6.614 7.361 -27.738 1.00 93.31 271 SER A CA 1
ATOM 2250 C C . SER A 1 271 ? -5.328 6.833 -28.385 1.00 93.31 271 SER A C 1
ATOM 2252 O O . SER A 1 271 ? -5.074 7.121 -29.556 1.00 93.31 271 SER A O 1
ATOM 2254 N N . VAL A 1 272 ? -4.563 6.010 -27.658 1.00 95.25 272 VAL A N 1
ATOM 2255 C CA . VAL A 1 272 ? -3.350 5.353 -28.162 1.00 95.25 272 VAL A CA 1
ATOM 2256 C C . VAL A 1 272 ? -3.711 4.353 -29.253 1.00 95.25 272 VAL A C 1
ATOM 2258 O O . VAL A 1 272 ? -3.201 4.485 -30.362 1.00 95.25 272 VAL A O 1
ATOM 2261 N N . HIS A 1 273 ? -4.672 3.457 -29.009 1.00 93.50 273 HIS A N 1
ATOM 2262 C CA . HIS A 1 273 ? -5.141 2.513 -30.027 1.00 93.50 273 HIS A CA 1
ATOM 2263 C C . HIS A 1 273 ? -5.651 3.222 -31.287 1.00 93.50 273 HIS A C 1
ATOM 2265 O O . HIS A 1 273 ? -5.362 2.790 -32.400 1.00 93.50 273 HIS A O 1
ATOM 2271 N N . LYS A 1 274 ? -6.371 4.345 -31.145 1.00 95.75 274 LYS A N 1
ATOM 2272 C CA . LYS A 1 274 ? -6.812 5.139 -32.301 1.00 95.75 274 LYS A CA 1
ATOM 2273 C C . LYS A 1 274 ? -5.627 5.698 -33.096 1.00 95.75 274 LYS A C 1
ATOM 2275 O O . LYS A 1 274 ? -5.666 5.688 -34.323 1.00 95.75 274 LYS A O 1
ATOM 2280 N N . ARG A 1 275 ? -4.578 6.176 -32.419 1.00 94.69 275 ARG A N 1
ATOM 2281 C CA . ARG A 1 275 ? -3.353 6.676 -33.064 1.00 94.69 275 ARG A CA 1
ATOM 2282 C C . ARG A 1 275 ? -2.592 5.555 -33.771 1.00 94.69 275 ARG A C 1
ATOM 2284 O O . ARG A 1 275 ? -2.166 5.733 -34.904 1.00 94.69 275 ARG A O 1
ATOM 2291 N N . GLU A 1 276 ? -2.447 4.403 -33.126 1.00 93.12 276 GLU A N 1
ATOM 2292 C CA . GLU A 1 276 ? -1.795 3.228 -33.711 1.00 93.12 276 GLU A CA 1
ATOM 2293 C C . GLU A 1 276 ? -2.543 2.717 -34.940 1.00 93.12 276 GLU A C 1
ATOM 2295 O O . GLU A 1 276 ? -1.914 2.413 -35.950 1.00 93.12 276 GLU A O 1
ATOM 2300 N N . PHE A 1 277 ? -3.877 2.695 -34.889 1.00 94.19 277 PHE A N 1
ATOM 2301 C CA . PHE A 1 277 ? -4.705 2.329 -36.032 1.00 94.19 277 PHE A CA 1
ATOM 2302 C C . PHE A 1 277 ? -4.469 3.265 -37.225 1.00 94.19 277 PHE A C 1
ATOM 2304 O O . PHE A 1 277 ? -4.207 2.787 -38.325 1.00 94.19 277 PHE A O 1
ATOM 2311 N N . LEU A 1 278 ? -4.469 4.585 -37.000 1.00 95.56 278 LEU A N 1
ATOM 2312 C CA . LEU A 1 278 ? -4.173 5.569 -38.050 1.00 95.56 278 LEU A CA 1
ATOM 2313 C C . LEU A 1 278 ? -2.749 5.410 -38.608 1.00 95.56 278 LEU A C 1
ATOM 2315 O O . LEU A 1 278 ? -2.558 5.455 -39.820 1.00 95.56 278 LEU A O 1
ATOM 2319 N N . ASN A 1 279 ? -1.757 5.156 -37.751 1.00 95.50 279 ASN A N 1
ATOM 2320 C CA . ASN A 1 279 ? -0.380 4.903 -38.186 1.00 95.50 279 ASN A CA 1
ATOM 2321 C C . ASN A 1 279 ? -0.266 3.628 -39.040 1.00 95.50 279 ASN A C 1
ATOM 2323 O O . ASN A 1 279 ? 0.499 3.587 -40.005 1.00 95.50 279 ASN A O 1
ATOM 2327 N N . LEU A 1 280 ? -0.995 2.566 -38.682 1.00 93.06 280 LEU A N 1
ATOM 2328 C CA . LEU A 1 280 ? -1.042 1.330 -39.467 1.00 93.06 280 LEU A CA 1
ATOM 2329 C C . LEU A 1 280 ? -1.736 1.550 -40.813 1.00 93.06 280 LEU A C 1
ATOM 2331 O O . LEU A 1 280 ? -1.244 1.061 -41.829 1.00 93.06 280 LEU A O 1
ATOM 2335 N N . GLU A 1 281 ? -2.826 2.313 -40.834 1.00 93.69 281 GLU A N 1
ATOM 2336 C CA . GLU A 1 281 ? -3.533 2.692 -42.058 1.00 93.69 281 GLU A CA 1
ATOM 2337 C C . GLU A 1 281 ? -2.637 3.527 -42.990 1.00 93.69 281 GLU A C 1
ATOM 2339 O O . GLU A 1 281 ? -2.540 3.237 -44.184 1.00 93.69 281 GLU A O 1
ATOM 2344 N N . GLU A 1 282 ? -1.882 4.489 -42.449 1.00 94.88 282 GLU A N 1
ATOM 2345 C CA . GLU A 1 282 ? -0.917 5.284 -43.215 1.00 94.88 282 GLU A CA 1
ATOM 2346 C C . GLU A 1 282 ? 0.222 4.424 -43.783 1.00 94.88 282 GLU A C 1
ATOM 2348 O O . GLU A 1 282 ? 0.554 4.541 -44.968 1.00 94.88 282 GLU A O 1
ATOM 2353 N N . ARG A 1 283 ? 0.791 3.514 -42.976 1.00 94.38 283 ARG A N 1
ATOM 2354 C CA . ARG A 1 283 ? 1.817 2.556 -43.428 1.00 94.38 283 ARG A CA 1
ATOM 2355 C C . ARG A 1 283 ? 1.291 1.645 -44.528 1.00 94.38 283 ARG A C 1
ATOM 2357 O O . ARG A 1 283 ? 1.993 1.416 -45.512 1.00 94.38 283 ARG A O 1
ATOM 2364 N N . HIS A 1 284 ? 0.064 1.150 -44.384 1.00 91.88 284 HIS A N 1
ATOM 2365 C CA . HIS A 1 284 ? -0.578 0.345 -45.414 1.00 91.88 284 HIS A CA 1
ATOM 2366 C C . HIS A 1 284 ? -0.750 1.146 -46.712 1.00 91.88 284 HIS A C 1
ATOM 2368 O O . HIS A 1 284 ? -0.371 0.670 -47.781 1.00 91.88 284 HIS A O 1
ATOM 2374 N N . GLY A 1 285 ? -1.217 2.395 -46.621 1.00 96.19 285 GLY A N 1
ATOM 2375 C CA . GLY A 1 285 ? -1.318 3.295 -47.770 1.00 96.19 285 GLY A CA 1
ATOM 2376 C C . GLY A 1 285 ? 0.034 3.604 -48.428 1.00 96.19 285 GLY A C 1
ATOM 2377 O O . GLY A 1 285 ? 0.116 3.698 -49.653 1.00 96.19 285 GLY A O 1
ATOM 2378 N N . ALA A 1 286 ? 1.108 3.739 -47.645 1.00 94.19 286 ALA A N 1
ATOM 2379 C CA . ALA A 1 286 ? 2.461 3.945 -48.162 1.00 94.19 286 ALA A CA 1
ATOM 2380 C C . ALA A 1 286 ? 2.990 2.722 -48.918 1.00 94.19 286 ALA A C 1
ATOM 2382 O O . ALA A 1 286 ? 3.465 2.872 -50.046 1.00 94.19 286 ALA A O 1
ATOM 2383 N N . LEU A 1 287 ? 2.830 1.528 -48.341 1.00 94.38 287 LEU A N 1
ATOM 2384 C CA . LEU A 1 287 ? 3.186 0.265 -48.988 1.00 94.38 287 LEU A CA 1
ATOM 2385 C C . LEU A 1 287 ? 2.390 0.046 -50.276 1.00 94.38 287 LEU A C 1
ATOM 2387 O O . LEU A 1 287 ? 2.954 -0.381 -51.279 1.00 94.38 287 LEU A O 1
ATOM 2391 N N . GLN A 1 288 ? 1.099 0.383 -50.283 1.00 94.12 288 GLN A N 1
ATOM 2392 C CA . GLN A 1 288 ? 0.276 0.280 -51.485 1.00 94.12 288 GLN A CA 1
ATOM 2393 C C . GLN A 1 288 ? 0.790 1.212 -52.597 1.00 94.12 288 GLN A C 1
ATOM 2395 O O . GLN A 1 288 ? 0.962 0.773 -53.730 1.00 94.12 288 GLN A O 1
ATOM 2400 N N . ARG A 1 289 ? 1.150 2.462 -52.270 1.00 95.00 289 ARG A N 1
ATOM 2401 C CA . ARG A 1 289 ? 1.756 3.404 -53.233 1.00 95.00 289 ARG A CA 1
ATOM 2402 C C . ARG A 1 289 ? 3.123 2.953 -53.748 1.00 95.00 289 ARG A C 1
ATOM 2404 O O . ARG A 1 289 ? 3.489 3.262 -54.878 1.00 95.00 289 ARG A O 1
ATOM 2411 N N . GLU A 1 290 ? 3.928 2.299 -52.918 1.00 92.69 290 GLU A N 1
ATOM 2412 C CA . GLU A 1 290 ? 5.218 1.739 -53.333 1.00 92.69 290 GLU A CA 1
ATOM 2413 C C . GLU A 1 290 ? 5.035 0.528 -54.250 1.00 92.69 290 GLU A C 1
ATOM 2415 O O . GLU A 1 290 ? 5.663 0.465 -55.303 1.00 92.69 290 GLU A O 1
ATOM 2420 N N . LYS A 1 291 ? 4.096 -0.364 -53.917 1.00 93.94 291 LYS A N 1
ATOM 2421 C CA . LYS A 1 291 ? 3.688 -1.472 -54.784 1.00 93.94 291 LYS A CA 1
ATOM 2422 C C . LYS A 1 291 ? 3.246 -0.966 -56.159 1.00 93.94 291 LYS A C 1
ATOM 2424 O O . LYS A 1 291 ? 3.699 -1.498 -57.167 1.00 93.94 291 LYS A O 1
ATOM 2429 N N . ASP A 1 292 ? 2.406 0.066 -56.213 1.00 94.94 292 ASP A N 1
ATOM 2430 C CA . ASP A 1 292 ? 1.911 0.618 -57.480 1.00 94.94 292 ASP A CA 1
ATOM 2431 C C . ASP A 1 292 ? 3.038 1.269 -58.308 1.00 94.94 292 ASP A C 1
ATOM 2433 O O . ASP A 1 292 ? 3.076 1.126 -59.535 1.00 94.94 292 ASP A O 1
ATOM 2437 N N . ARG A 1 293 ? 4.007 1.922 -57.648 1.00 95.06 293 ARG A N 1
ATOM 2438 C CA . ARG A 1 293 ? 5.223 2.445 -58.297 1.00 95.06 293 ARG A CA 1
ATOM 2439 C C . ARG A 1 293 ? 6.090 1.328 -58.869 1.00 95.06 293 ARG A C 1
ATOM 2441 O O . ARG A 1 293 ? 6.420 1.382 -60.048 1.00 95.06 293 ARG A O 1
ATOM 2448 N N . ALA A 1 294 ? 6.371 0.289 -58.085 1.00 92.44 294 ALA A N 1
ATOM 2449 C CA . ALA A 1 294 ? 7.145 -0.862 -58.541 1.00 92.44 294 ALA A CA 1
ATOM 2450 C C . ALA A 1 294 ? 6.468 -1.582 -59.721 1.00 92.44 294 ALA A C 1
ATOM 2452 O O . ALA A 1 294 ? 7.134 -1.945 -60.685 1.00 92.44 294 ALA A O 1
ATOM 2453 N N . ILE A 1 295 ? 5.137 -1.742 -59.693 1.00 94.31 295 ILE A N 1
ATOM 2454 C CA . ILE A 1 295 ? 4.375 -2.294 -60.827 1.00 94.31 295 ILE A CA 1
ATOM 2455 C C . ILE A 1 295 ? 4.546 -1.418 -62.077 1.00 94.31 295 ILE A C 1
ATOM 2457 O O . ILE A 1 295 ? 4.758 -1.944 -63.169 1.00 94.31 295 ILE A O 1
ATOM 2461 N N . SER A 1 296 ? 4.487 -0.093 -61.921 1.00 93.06 296 SER A N 1
ATOM 2462 C CA . SER A 1 296 ? 4.666 0.852 -63.030 1.00 93.06 296 SER A CA 1
ATOM 2463 C C . SER A 1 296 ? 6.085 0.799 -63.610 1.00 93.06 296 SER A C 1
ATOM 2465 O O . SER A 1 296 ? 6.251 0.798 -64.828 1.00 93.06 296 SER A O 1
ATOM 2467 N N . GLU A 1 297 ? 7.108 0.694 -62.760 1.00 94.81 297 GLU A N 1
ATOM 2468 C CA . GLU A 1 297 ? 8.507 0.528 -63.176 1.00 94.81 297 GLU A CA 1
ATOM 2469 C C . GLU A 1 297 ? 8.733 -0.798 -63.910 1.00 94.81 297 GLU A C 1
ATOM 2471 O O . GLU A 1 297 ? 9.352 -0.810 -64.973 1.00 94.81 297 GLU A O 1
ATOM 2476 N N . ILE A 1 298 ? 8.180 -1.907 -63.401 1.00 92.38 298 ILE A N 1
ATOM 2477 C CA . ILE A 1 298 ? 8.233 -3.216 -64.071 1.00 92.38 298 ILE A CA 1
ATOM 2478 C C . ILE A 1 298 ? 7.606 -3.128 -65.466 1.00 92.38 298 ILE A C 1
ATOM 2480 O O . ILE A 1 298 ? 8.182 -3.642 -66.425 1.00 92.38 298 ILE A O 1
ATOM 2484 N N . HIS A 1 299 ? 6.459 -2.456 -65.596 1.00 93.75 299 HIS A N 1
ATOM 2485 C CA . HIS A 1 299 ? 5.816 -2.251 -66.891 1.00 93.75 299 HIS A CA 1
ATOM 2486 C C . HIS A 1 299 ? 6.700 -1.431 -67.846 1.00 93.75 299 HIS A C 1
ATOM 2488 O O . HIS A 1 299 ? 6.880 -1.822 -68.998 1.00 93.75 299 HIS A O 1
ATOM 2494 N N . GLY A 1 300 ? 7.308 -0.341 -67.364 1.00 94.00 300 GLY A N 1
ATOM 2495 C CA . GLY A 1 300 ? 8.235 0.476 -68.156 1.00 94.00 300 GLY A CA 1
ATOM 2496 C C . GLY A 1 300 ? 9.470 -0.302 -68.627 1.00 94.00 300 GLY A C 1
ATOM 2497 O O . GLY A 1 300 ? 9.840 -0.232 -69.799 1.00 94.00 300 GLY A O 1
ATOM 2498 N N . LEU A 1 301 ? 10.067 -1.119 -67.754 1.00 92.94 301 LEU A N 1
ATOM 2499 C CA . LEU A 1 301 ? 11.180 -2.000 -68.122 1.00 92.94 301 LEU A CA 1
ATOM 2500 C C . LEU A 1 301 ? 10.756 -3.056 -69.150 1.00 92.94 301 LEU A C 1
ATOM 2502 O O . LEU A 1 301 ? 11.511 -3.360 -70.072 1.00 92.94 301 LEU A O 1
ATOM 2506 N N . GLN A 1 302 ? 9.547 -3.606 -69.028 1.00 91.94 302 GLN A N 1
ATOM 2507 C CA . GLN A 1 302 ? 9.020 -4.570 -69.991 1.00 91.94 302 GLN A CA 1
ATOM 2508 C C . GLN A 1 302 ? 8.840 -3.949 -71.388 1.00 91.94 302 GLN A C 1
ATOM 2510 O O . GLN A 1 302 ? 9.156 -4.595 -72.393 1.00 91.94 302 GLN A O 1
ATOM 2515 N N . GLU A 1 303 ? 8.396 -2.692 -71.466 1.00 92.31 303 GLU A N 1
ATOM 2516 C CA . GLU A 1 303 ? 8.349 -1.931 -72.720 1.00 92.31 303 GLU A CA 1
ATOM 2517 C C . GLU A 1 303 ? 9.750 -1.670 -73.288 1.00 92.31 303 GLU A C 1
ATOM 2519 O O . GLU A 1 303 ? 9.979 -1.895 -74.480 1.00 92.31 303 GLU A O 1
ATOM 2524 N N . GLU A 1 304 ? 10.714 -1.261 -72.459 1.00 93.25 304 GLU A N 1
ATOM 2525 C CA . GLU A 1 304 ? 12.090 -1.020 -72.905 1.00 93.25 304 GLU A CA 1
ATOM 2526 C C . GLU A 1 304 ? 12.745 -2.297 -73.452 1.00 93.25 304 GLU A C 1
ATOM 2528 O O . GLU A 1 304 ? 13.366 -2.271 -74.519 1.00 93.25 304 GLU A O 1
ATOM 2533 N N . VAL A 1 305 ? 12.545 -3.435 -72.781 1.00 92.56 305 VAL A N 1
ATOM 2534 C CA . VAL A 1 305 ? 13.002 -4.750 -73.256 1.00 92.56 305 VAL A CA 1
ATOM 2535 C C . VAL A 1 305 ? 12.394 -5.078 -74.622 1.00 92.56 305 VAL A C 1
ATOM 2537 O O . VAL A 1 305 ? 13.116 -5.514 -75.521 1.00 92.56 305 VAL A O 1
ATOM 2540 N N . SER A 1 306 ? 11.099 -4.814 -74.822 1.00 92.69 306 SER A N 1
ATOM 2541 C CA . SER A 1 306 ? 10.429 -4.999 -76.119 1.00 92.69 306 SER A CA 1
ATOM 2542 C C . SER A 1 306 ? 11.044 -4.119 -77.220 1.00 92.69 306 SER A C 1
ATOM 2544 O O . SER A 1 306 ? 11.332 -4.591 -78.327 1.00 92.69 306 SER A O 1
ATOM 2546 N N . ILE A 1 307 ? 11.342 -2.851 -76.910 1.00 93.19 307 ILE A N 1
ATOM 2547 C CA . ILE A 1 307 ? 12.018 -1.929 -77.836 1.00 93.19 307 ILE A CA 1
ATOM 2548 C C . ILE A 1 307 ? 13.421 -2.443 -78.179 1.00 93.19 307 ILE A C 1
ATOM 2550 O O . ILE A 1 307 ? 13.778 -2.501 -79.360 1.00 93.19 307 ILE A O 1
ATOM 2554 N N . LYS A 1 308 ? 14.222 -2.846 -77.188 1.00 92.12 308 LYS A N 1
ATOM 2555 C CA . LYS A 1 308 ? 15.581 -3.364 -77.412 1.00 92.12 308 LYS A CA 1
ATOM 2556 C C . LYS A 1 308 ? 15.584 -4.644 -78.243 1.00 92.12 308 LYS A C 1
ATOM 2558 O O . LYS A 1 308 ? 16.410 -4.761 -79.147 1.00 92.12 308 LYS A O 1
ATOM 2563 N N . ASP A 1 309 ? 14.639 -5.554 -78.019 1.00 92.31 309 ASP A N 1
ATOM 2564 C CA . ASP A 1 309 ? 14.488 -6.766 -78.834 1.00 92.31 309 ASP A CA 1
ATOM 2565 C C . ASP A 1 309 ? 14.211 -6.426 -80.312 1.00 92.31 309 ASP A C 1
ATOM 2567 O O . ASP A 1 309 ? 14.824 -6.989 -81.224 1.00 92.31 309 ASP A O 1
ATOM 2571 N N . SER A 1 310 ? 13.362 -5.422 -80.568 1.00 91.31 310 SER A N 1
ATOM 2572 C CA . SER A 1 310 ? 13.097 -4.939 -81.931 1.00 91.31 310 SER A CA 1
ATOM 2573 C C . SER A 1 310 ? 14.339 -4.334 -82.608 1.00 91.31 310 SER A C 1
ATOM 2575 O O . SER A 1 310 ? 14.593 -4.589 -83.789 1.00 91.31 310 SER A O 1
ATOM 2577 N N . GLN A 1 311 ? 15.160 -3.586 -81.860 1.00 91.69 311 GLN A N 1
ATOM 2578 C CA . GLN A 1 311 ? 16.417 -3.015 -82.356 1.00 91.69 311 GLN A CA 1
ATOM 2579 C C . GLN A 1 311 ? 17.438 -4.108 -82.676 1.00 91.69 311 GLN A C 1
ATOM 2581 O O . GLN A 1 311 ? 18.104 -4.046 -83.711 1.00 91.69 311 GLN A O 1
ATOM 2586 N N . ASN A 1 312 ? 17.530 -5.129 -81.825 1.00 89.19 312 ASN A N 1
ATOM 2587 C CA . ASN A 1 312 ? 18.460 -6.235 -82.010 1.00 89.19 312 ASN A CA 1
ATOM 2588 C C . ASN A 1 312 ? 18.128 -7.040 -83.280 1.00 89.19 312 ASN A C 1
ATOM 2590 O O . ASN A 1 312 ? 19.005 -7.307 -84.102 1.00 89.19 312 ASN A O 1
ATOM 2594 N N . LYS A 1 313 ? 16.835 -7.309 -83.520 1.00 90.56 313 LYS A N 1
ATOM 2595 C CA . LYS A 1 313 ? 16.352 -7.921 -84.771 1.00 90.56 313 LYS A CA 1
ATOM 2596 C C . LYS A 1 313 ? 16.735 -7.107 -86.013 1.00 90.56 313 LYS A C 1
ATOM 2598 O O . LYS A 1 313 ? 17.099 -7.689 -87.035 1.00 90.56 313 LYS A O 1
ATOM 2603 N N . LYS A 1 314 ? 16.694 -5.771 -85.936 1.00 90.31 314 LYS A N 1
ATOM 2604 C CA . LYS A 1 314 ? 17.103 -4.882 -87.037 1.00 90.31 314 LYS A CA 1
ATOM 2605 C C . LYS A 1 314 ? 18.610 -4.946 -87.303 1.00 90.31 314 LYS A C 1
ATOM 2607 O O . LYS A 1 314 ? 19.011 -5.130 -88.448 1.00 90.31 314 LYS A O 1
ATOM 2612 N N . LEU A 1 315 ? 19.436 -4.856 -86.259 1.00 88.94 315 LEU A N 1
ATOM 2613 C CA . LEU A 1 315 ? 20.896 -4.956 -86.387 1.00 88.94 315 LEU A CA 1
ATOM 2614 C C . LEU A 1 315 ? 21.328 -6.297 -86.991 1.00 88.94 315 LEU A C 1
ATOM 2616 O O . LEU A 1 315 ? 22.226 -6.343 -87.832 1.00 88.94 315 LEU A O 1
ATOM 2620 N N . GLN A 1 316 ? 20.651 -7.383 -86.616 1.00 87.50 316 GLN A N 1
ATOM 2621 C CA . GLN A 1 316 ? 20.902 -8.699 -87.193 1.00 87.50 316 GLN A CA 1
ATOM 2622 C C . GLN A 1 316 ? 20.604 -8.745 -88.702 1.00 87.50 316 GLN A C 1
ATOM 2624 O O . GLN A 1 316 ? 21.331 -9.399 -89.453 1.00 87.50 316 GLN A O 1
ATOM 2629 N N . ALA A 1 317 ? 19.583 -8.023 -89.174 1.00 86.06 317 ALA A N 1
ATOM 2630 C CA . ALA A 1 317 ? 19.301 -7.894 -90.603 1.00 86.06 317 ALA A CA 1
ATOM 2631 C C . ALA A 1 317 ? 20.385 -7.083 -91.344 1.00 86.06 317 ALA A C 1
ATOM 2633 O O . ALA A 1 317 ? 20.822 -7.489 -92.424 1.00 86.06 317 ALA A O 1
ATOM 2634 N N . ASP A 1 318 ? 20.867 -5.985 -90.752 1.00 89.19 318 ASP A N 1
ATOM 2635 C CA . ASP A 1 318 ? 21.900 -5.122 -91.346 1.00 89.19 318 ASP A CA 1
ATOM 2636 C C . ASP A 1 318 ? 23.259 -5.832 -91.476 1.00 89.19 318 ASP A C 1
ATOM 2638 O O . ASP A 1 318 ? 23.941 -5.705 -92.500 1.00 89.19 318 ASP A O 1
ATOM 2642 N N . LEU A 1 319 ? 23.638 -6.638 -90.479 1.00 86.81 319 LEU A N 1
ATOM 2643 C CA . LEU A 1 319 ? 24.865 -7.441 -90.510 1.00 86.81 319 LEU A CA 1
ATOM 2644 C C . LEU A 1 319 ? 24.878 -8.415 -91.698 1.00 86.81 319 LEU A C 1
ATOM 2646 O O . LEU A 1 319 ? 25.870 -8.507 -92.428 1.00 86.81 319 LEU A O 1
ATOM 2650 N N . ASN A 1 320 ? 23.756 -9.095 -91.936 1.00 85.25 320 ASN A N 1
ATOM 2651 C CA . ASN A 1 320 ? 23.613 -10.010 -93.067 1.00 85.25 320 ASN A CA 1
ATOM 2652 C C . ASN A 1 320 ? 23.781 -9.283 -94.415 1.00 85.25 320 ASN A C 1
ATOM 2654 O O . ASN A 1 320 ? 24.361 -9.835 -95.350 1.00 85.25 320 ASN A O 1
ATOM 2658 N N . ALA A 1 321 ? 23.342 -8.023 -94.513 1.00 84.12 321 ALA A N 1
ATOM 2659 C CA . ALA A 1 321 ? 23.504 -7.212 -95.718 1.00 84.12 321 ALA A CA 1
ATOM 2660 C C . ALA A 1 321 ? 24.958 -6.752 -95.952 1.00 84.12 321 ALA A C 1
ATOM 2662 O O . ALA A 1 321 ? 25.403 -6.669 -97.100 1.00 84.12 321 ALA A O 1
ATOM 2663 N N . ALA A 1 322 ? 25.715 -6.455 -94.890 1.00 81.44 322 ALA A N 1
ATOM 2664 C CA . ALA A 1 322 ? 27.113 -6.029 -94.990 1.00 81.44 322 ALA A CA 1
ATOM 2665 C C . ALA A 1 322 ? 28.039 -7.162 -95.466 1.00 81.44 322 ALA A C 1
ATOM 2667 O O . ALA A 1 322 ? 28.892 -6.942 -96.332 1.00 81.44 322 ALA A O 1
ATOM 2668 N N . LEU A 1 323 ? 27.820 -8.386 -94.974 1.00 81.38 323 LEU A N 1
ATOM 2669 C CA . LEU A 1 323 ? 28.569 -9.574 -95.399 1.00 81.38 323 LEU A CA 1
ATOM 2670 C C . LEU A 1 323 ? 28.439 -9.836 -96.910 1.00 81.38 323 LEU A C 1
ATOM 2672 O O . LEU A 1 323 ? 29.416 -10.211 -97.558 1.00 81.38 323 LEU A O 1
ATOM 2676 N N . ALA A 1 324 ? 27.277 -9.546 -97.501 1.00 74.06 324 ALA A N 1
ATOM 2677 C CA . ALA A 1 324 ? 27.064 -9.676 -98.942 1.00 74.06 324 ALA A CA 1
ATOM 2678 C C . ALA A 1 324 ? 27.874 -8.661 -99.778 1.00 74.06 324 ALA A C 1
ATOM 2680 O O . ALA A 1 324 ? 28.312 -8.984 -100.881 1.00 74.06 324 ALA A O 1
ATOM 2681 N N . ARG A 1 325 ? 28.113 -7.441 -99.268 1.00 77.81 325 ARG A N 1
ATOM 2682 C CA . ARG A 1 325 ? 28.877 -6.396 -99.988 1.00 77.81 325 ARG A CA 1
ATOM 2683 C C . ARG A 1 325 ? 30.380 -6.644 -99.964 1.00 77.81 325 ARG A C 1
ATOM 2685 O O . ARG A 1 325 ? 31.059 -6.385 -100.955 1.00 77.81 325 ARG A O 1
ATOM 2692 N N . LEU A 1 326 ? 30.896 -7.154 -98.849 1.00 72.38 326 LEU A N 1
ATOM 2693 C CA . LEU A 1 326 ? 32.324 -7.422 -98.667 1.00 72.38 326 LEU A CA 1
ATOM 2694 C C . LEU A 1 326 ? 32.830 -8.484 -99.657 1.00 72.38 326 LEU A C 1
ATOM 2696 O O . LEU A 1 326 ? 33.912 -8.338 -100.218 1.00 72.38 326 LEU A O 1
ATOM 2700 N N . ALA A 1 327 ? 31.992 -9.471 -99.984 1.00 60.78 327 ALA A N 1
ATOM 2701 C CA . ALA A 1 327 ? 32.279 -10.471 -101.011 1.00 60.78 327 ALA A CA 1
ATOM 2702 C C . ALA A 1 327 ? 32.424 -9.891 -102.439 1.00 60.78 327 ALA A C 1
ATOM 2704 O O . ALA A 1 327 ? 33.074 -10.504 -103.286 1.00 60.78 327 ALA A O 1
ATOM 2705 N N . ALA A 1 328 ? 31.853 -8.714 -102.727 1.00 56.97 328 ALA A N 1
ATOM 2706 C CA . ALA A 1 328 ? 31.933 -8.076 -104.045 1.00 56.97 328 ALA A CA 1
ATOM 2707 C C . ALA A 1 328 ? 33.199 -7.215 -104.229 1.00 56.97 328 ALA A C 1
ATOM 2709 O O . ALA A 1 328 ? 33.672 -7.048 -105.353 1.00 56.97 328 ALA A O 1
ATOM 2710 N N . PHE A 1 329 ? 33.766 -6.686 -103.139 1.00 52.88 329 PHE A N 1
ATOM 2711 C CA . PHE A 1 329 ? 34.845 -5.690 -103.186 1.00 52.88 329 PHE A CA 1
ATOM 2712 C C . PHE A 1 329 ? 36.235 -6.294 -103.451 1.00 52.88 329 PHE A C 1
ATOM 2714 O O . PHE A 1 329 ? 37.080 -5.674 -104.092 1.00 52.88 329 PHE A O 1
ATOM 2721 N N . THR A 1 330 ? 36.472 -7.539 -103.037 1.00 50.34 330 THR A N 1
ATOM 2722 C CA . THR A 1 330 ? 37.764 -8.234 -103.191 1.00 50.34 330 THR A CA 1
ATOM 2723 C C . THR A 1 330 ? 38.137 -8.539 -104.656 1.00 50.34 330 THR A C 1
ATOM 2725 O O . THR A 1 330 ? 39.246 -8.982 -104.933 1.00 50.34 330 THR A O 1
ATOM 2728 N N . LYS A 1 331 ? 37.249 -8.283 -105.628 1.00 43.59 331 LYS A N 1
ATOM 2729 C CA . LYS A 1 331 ? 37.423 -8.689 -107.034 1.00 43.59 331 LYS A CA 1
ATOM 2730 C C . LYS A 1 331 ? 38.083 -7.643 -107.956 1.00 43.59 331 LYS A C 1
ATOM 2732 O O . LYS A 1 331 ? 38.259 -7.949 -109.131 1.00 43.59 331 LYS A O 1
ATOM 2737 N N . CYS A 1 332 ? 38.437 -6.440 -107.480 1.00 40.94 332 CYS A N 1
ATOM 2738 C CA . CYS A 1 332 ? 38.668 -5.296 -108.383 1.00 40.94 332 CYS A CA 1
ATOM 2739 C C . CYS A 1 332 ? 40.029 -4.566 -108.398 1.00 40.94 332 CYS A C 1
ATOM 2741 O O . CYS A 1 332 ? 40.149 -3.699 -109.254 1.00 40.94 332 CYS A O 1
ATOM 2743 N N . MET A 1 333 ? 41.051 -4.819 -107.565 1.00 34.22 333 MET A N 1
ATOM 2744 C CA . MET A 1 333 ? 42.209 -3.885 -107.530 1.00 34.22 333 MET A CA 1
ATOM 2745 C C . MET A 1 333 ? 43.597 -4.528 -107.338 1.00 34.22 333 MET A C 1
ATOM 2747 O O . MET A 1 333 ? 43.949 -4.914 -106.228 1.00 34.22 333 MET A O 1
ATOM 2751 N N . SER A 1 334 ? 44.424 -4.536 -108.399 1.00 34.34 334 SER A N 1
ATOM 2752 C CA . SER A 1 334 ? 45.892 -4.716 -108.340 1.00 34.34 334 SER A CA 1
ATOM 2753 C C . SER A 1 334 ? 46.594 -4.179 -109.609 1.00 34.34 334 SER A C 1
ATOM 2755 O O . SER A 1 334 ? 46.288 -4.707 -110.677 1.00 34.34 334 SER A O 1
ATOM 2757 N N . SER A 1 335 ? 47.525 -3.198 -109.503 1.00 34.97 335 SER A N 1
ATOM 2758 C CA . SER A 1 335 ? 48.786 -3.050 -110.304 1.00 34.97 335 SER A CA 1
ATOM 2759 C C . SER A 1 335 ? 49.287 -1.595 -110.575 1.00 34.97 335 SER A C 1
ATOM 2761 O O . SER A 1 335 ? 48.765 -0.931 -111.465 1.00 34.97 335 SER A O 1
ATOM 2763 N N . LEU A 1 336 ? 50.409 -1.219 -109.922 1.00 40.28 336 LEU A N 1
ATOM 2764 C CA . LEU A 1 336 ? 51.531 -0.318 -110.315 1.00 40.28 336 LEU A CA 1
ATOM 2765 C C . LEU A 1 336 ? 51.359 1.220 -110.463 1.00 40.28 336 LEU A C 1
ATOM 2767 O O . LEU A 1 336 ? 51.069 1.727 -111.545 1.00 40.28 336 LEU A O 1
ATOM 2771 N N . GLN A 1 337 ? 51.745 1.975 -109.418 1.00 56.06 337 GLN A N 1
ATOM 2772 C CA . GLN A 1 337 ? 52.019 3.426 -109.482 1.00 56.06 337 GLN A CA 1
ATOM 2773 C C . GLN A 1 337 ? 53.124 3.883 -108.488 1.00 56.06 337 GLN A C 1
ATOM 2775 O O . GLN A 1 337 ? 53.079 4.999 -107.987 1.00 56.06 337 GLN A O 1
ATOM 2780 N N . ASP A 1 338 ? 54.124 3.035 -108.201 1.00 53.72 338 ASP A N 1
ATOM 2781 C CA . ASP A 1 338 ? 55.026 3.204 -107.036 1.00 53.72 338 ASP A CA 1
ATOM 2782 C C . ASP A 1 338 ? 56.423 3.800 -107.303 1.00 53.72 338 ASP A C 1
ATOM 2784 O O . ASP A 1 338 ? 57.154 4.102 -106.360 1.00 53.72 338 ASP A O 1
ATOM 2788 N N . ASP A 1 339 ? 56.848 4.024 -108.547 1.00 52.94 339 ASP A N 1
ATOM 2789 C CA . ASP A 1 339 ? 58.261 4.379 -108.784 1.00 52.94 339 ASP A CA 1
ATOM 2790 C C . ASP A 1 339 ? 58.577 5.884 -108.819 1.00 52.94 339 ASP A C 1
ATOM 2792 O O . ASP A 1 339 ? 59.749 6.265 -108.807 1.00 52.94 339 ASP A O 1
ATOM 2796 N N . ARG A 1 340 ? 57.571 6.770 -108.814 1.00 53.34 340 ARG A N 1
ATOM 2797 C CA . ARG A 1 340 ? 57.795 8.225 -108.955 1.00 53.34 340 ARG A CA 1
ATOM 2798 C C . ARG A 1 340 ? 57.873 8.984 -107.625 1.00 53.34 340 ARG A C 1
ATOM 2800 O O . ARG A 1 340 ? 58.628 9.950 -107.532 1.00 53.34 340 ARG A O 1
ATOM 2807 N N . ASP A 1 341 ? 57.167 8.530 -106.593 1.00 60.00 341 ASP A N 1
ATOM 2808 C CA . ASP A 1 341 ? 57.092 9.225 -105.296 1.00 60.00 341 ASP A CA 1
ATOM 2809 C C . ASP A 1 341 ? 58.326 9.003 -104.408 1.00 60.00 341 ASP A C 1
ATOM 2811 O O . ASP A 1 341 ? 58.610 9.799 -103.512 1.00 60.00 341 ASP A O 1
ATOM 2815 N N . ARG A 1 342 ? 59.124 7.973 -104.712 1.00 60.03 342 ARG A N 1
ATOM 2816 C CA . ARG A 1 342 ? 60.276 7.550 -103.903 1.00 60.03 342 ARG A CA 1
ATOM 2817 C C . ARG A 1 342 ? 61.383 8.604 -103.798 1.00 60.03 342 ARG A C 1
ATOM 2819 O O . ARG A 1 342 ? 62.016 8.736 -102.755 1.00 60.03 342 ARG A O 1
ATOM 2826 N N . VAL A 1 343 ? 61.612 9.383 -104.853 1.00 62.25 343 VAL A N 1
ATOM 2827 C CA . VAL A 1 343 ? 62.765 10.301 -104.914 1.00 62.25 343 VAL A CA 1
ATOM 2828 C C . VAL A 1 343 ? 62.501 11.625 -104.177 1.00 62.25 343 VAL A C 1
ATOM 2830 O O . VAL A 1 343 ? 63.425 12.224 -103.635 1.00 62.25 343 VAL A O 1
ATOM 2833 N N . ILE A 1 344 ? 61.246 12.078 -104.072 1.00 64.12 344 ILE A N 1
ATOM 2834 C CA . ILE A 1 344 ? 60.891 13.335 -103.377 1.00 64.12 344 ILE A CA 1
ATOM 2835 C C . ILE A 1 344 ? 60.795 13.137 -101.854 1.00 64.12 344 ILE A C 1
ATOM 2837 O O . ILE A 1 344 ? 61.023 14.072 -101.081 1.00 64.12 344 ILE A O 1
ATOM 2841 N N . THR A 1 345 ? 60.512 11.918 -101.395 1.00 66.94 345 THR A N 1
ATOM 2842 C CA . THR A 1 345 ? 60.440 11.591 -99.965 1.00 66.94 345 THR A CA 1
ATOM 2843 C C . THR A 1 345 ? 61.799 11.588 -99.268 1.00 66.94 345 THR A C 1
ATOM 2845 O O . THR A 1 345 ? 61.878 12.007 -98.115 1.00 66.94 345 THR A O 1
ATOM 2848 N N . GLU A 1 346 ? 62.875 11.202 -99.959 1.00 68.25 346 GLU A N 1
ATOM 2849 C CA . GLU A 1 346 ? 64.211 11.064 -99.355 1.00 68.25 346 GLU A CA 1
ATOM 2850 C C . GLU A 1 346 ? 64.845 12.410 -98.950 1.00 68.25 346 GLU A C 1
ATOM 2852 O O . GLU A 1 346 ? 65.618 12.487 -97.993 1.00 68.25 346 GLU A O 1
ATOM 2857 N N . MET A 1 347 ? 64.484 13.508 -99.621 1.00 66.00 347 MET A N 1
ATOM 2858 C CA . MET A 1 347 ? 64.992 14.840 -99.274 1.00 66.00 347 MET A CA 1
ATOM 2859 C C . MET A 1 347 ? 64.304 15.417 -98.024 1.00 66.00 347 MET A C 1
ATOM 2861 O O . MET A 1 347 ? 64.959 16.017 -97.174 1.00 66.00 347 MET A O 1
ATOM 2865 N N . LYS A 1 348 ? 62.995 15.191 -97.860 1.00 66.81 348 LYS A N 1
ATOM 2866 C CA . LYS A 1 348 ? 62.229 15.650 -96.685 1.00 66.81 348 LYS A CA 1
ATOM 2867 C C . LYS A 1 348 ? 62.544 14.851 -95.418 1.00 66.81 348 LYS A C 1
ATOM 2869 O O . LYS A 1 348 ? 62.391 15.371 -94.315 1.00 66.81 348 LYS A O 1
ATOM 2874 N N . THR A 1 349 ? 63.022 13.613 -95.552 1.00 68.38 349 THR A N 1
ATOM 2875 C CA . THR A 1 349 ? 63.389 12.777 -94.400 1.00 68.38 349 THR A CA 1
ATOM 2876 C C . THR A 1 349 ? 64.598 13.300 -93.628 1.00 68.38 349 THR A C 1
ATOM 2878 O O . THR A 1 349 ? 64.613 13.186 -92.407 1.00 68.38 349 THR A O 1
ATOM 2881 N N . TRP A 1 350 ? 65.572 13.938 -94.283 1.00 67.06 350 TRP A N 1
ATOM 2882 C CA . TRP A 1 350 ? 66.757 14.461 -93.588 1.00 67.06 350 TRP A CA 1
ATOM 2883 C C . TRP A 1 350 ? 66.476 15.729 -92.775 1.00 67.06 350 TRP A C 1
ATOM 2885 O O . TRP A 1 350 ? 66.980 15.874 -91.662 1.00 67.06 350 TRP A O 1
ATOM 2895 N N . GLU A 1 351 ? 65.631 16.630 -93.280 1.00 71.31 351 GLU A N 1
ATOM 2896 C CA . GLU A 1 351 ? 65.234 17.834 -92.536 1.00 71.31 351 GLU A CA 1
ATOM 2897 C C . GLU A 1 351 ? 64.356 17.488 -91.319 1.00 71.31 351 GLU A C 1
ATOM 2899 O O . GLU A 1 351 ? 64.468 18.110 -90.260 1.00 71.31 351 GLU A O 1
ATOM 2904 N N . MET A 1 352 ? 63.522 16.451 -91.448 1.00 71.94 352 MET A N 1
ATOM 2905 C CA . MET A 1 352 ? 62.709 15.939 -90.349 1.00 71.94 352 MET A CA 1
ATOM 2906 C C . MET A 1 352 ? 63.578 15.330 -89.247 1.00 71.94 352 MET A C 1
ATOM 2908 O O . MET A 1 352 ? 63.417 15.708 -88.093 1.00 71.94 352 MET A O 1
ATOM 2912 N N . GLN A 1 353 ? 64.565 14.498 -89.594 1.00 75.00 353 GLN A N 1
ATOM 2913 C CA . GLN A 1 353 ? 65.431 13.825 -88.614 1.00 75.00 353 GLN A CA 1
ATOM 2914 C C . GLN A 1 353 ? 66.204 14.794 -87.705 1.00 75.00 353 GLN A C 1
ATOM 2916 O O . GLN A 1 353 ? 66.363 14.527 -86.513 1.00 75.00 353 GLN A O 1
ATOM 2921 N N . PHE A 1 354 ? 66.646 15.945 -88.223 1.00 70.31 354 PHE A N 1
ATOM 2922 C CA . PHE A 1 354 ? 67.324 16.955 -87.402 1.00 70.31 354 PHE A CA 1
ATOM 2923 C C . PHE A 1 354 ? 66.381 17.671 -86.424 1.00 70.31 354 PHE A C 1
ATOM 2925 O O . PHE A 1 354 ? 66.747 17.873 -85.265 1.00 70.31 354 PHE A O 1
ATOM 2932 N N . LYS A 1 355 ? 65.162 18.025 -86.855 1.00 74.81 355 LYS A N 1
ATOM 2933 C CA . LYS A 1 355 ? 64.142 18.614 -85.965 1.00 74.81 355 LYS A CA 1
ATOM 2934 C C . LYS A 1 355 ? 63.674 17.606 -84.911 1.00 74.81 355 LYS A C 1
ATOM 2936 O O . LYS A 1 355 ? 63.517 17.968 -83.748 1.00 74.81 355 LYS A O 1
ATOM 2941 N N . GLU A 1 356 ? 63.545 16.339 -85.292 1.00 77.50 356 GLU A N 1
ATOM 2942 C CA . GLU A 1 356 ? 63.141 15.241 -84.408 1.00 77.50 356 GLU A CA 1
ATOM 2943 C C . GLU A 1 356 ? 64.183 14.965 -83.318 1.00 77.50 356 GLU A C 1
ATOM 2945 O O . GLU A 1 356 ? 63.827 14.726 -82.167 1.00 77.50 356 GLU A O 1
ATOM 2950 N N . ALA A 1 357 ? 65.478 15.051 -83.636 1.00 80.12 357 ALA A N 1
ATOM 2951 C CA . ALA A 1 357 ? 66.541 14.862 -82.651 1.00 80.12 357 ALA A CA 1
ATOM 2952 C C . ALA A 1 357 ? 66.524 15.938 -81.547 1.00 80.12 357 ALA A C 1
ATOM 2954 O O . ALA A 1 357 ? 66.715 15.616 -80.372 1.00 80.12 357 ALA A O 1
ATOM 2955 N N . ILE A 1 358 ? 66.256 17.199 -81.908 1.00 78.75 358 ILE A N 1
ATOM 2956 C CA . ILE A 1 358 ? 66.141 18.310 -80.950 1.00 78.75 358 ILE A CA 1
ATOM 2957 C C . ILE A 1 358 ? 64.867 18.158 -80.113 1.00 78.75 358 ILE A C 1
ATOM 2959 O O . ILE A 1 358 ? 64.943 18.155 -78.885 1.00 78.75 358 ILE A O 1
ATOM 2963 N N . GLN A 1 359 ? 63.723 17.920 -80.760 1.00 78.69 359 GLN A N 1
ATOM 2964 C CA . GLN A 1 359 ? 62.444 17.724 -80.071 1.00 78.69 359 GLN A CA 1
ATOM 2965 C C . GLN A 1 359 ? 62.462 16.506 -79.140 1.00 78.69 359 GLN A C 1
ATOM 2967 O O . GLN A 1 359 ? 61.890 16.558 -78.055 1.00 78.69 359 GLN A O 1
ATOM 2972 N N . ASN A 1 360 ? 63.163 15.428 -79.499 1.00 82.31 360 ASN A N 1
ATOM 2973 C CA . ASN A 1 360 ? 63.319 14.265 -78.626 1.00 82.31 360 ASN A CA 1
ATOM 2974 C C . ASN A 1 360 ? 64.166 14.570 -77.386 1.00 82.31 360 ASN A C 1
ATOM 2976 O O . ASN A 1 360 ? 63.884 14.030 -76.317 1.00 82.31 360 ASN A O 1
ATOM 2980 N N . LYS A 1 361 ? 65.183 15.436 -77.489 1.00 81.94 361 LYS A N 1
ATOM 2981 C CA . LYS A 1 361 ? 65.981 15.849 -76.324 1.00 81.94 361 LYS A CA 1
ATOM 2982 C C . LYS A 1 361 ? 65.217 16.797 -75.405 1.00 81.94 361 LYS A C 1
ATOM 2984 O O . LYS A 1 361 ? 65.283 16.623 -74.191 1.00 81.94 361 LYS A O 1
ATOM 2989 N N . GLU A 1 362 ? 64.438 17.715 -75.965 1.00 80.44 362 GLU A N 1
ATOM 2990 C CA . GLU A 1 362 ? 63.515 18.567 -75.205 1.00 80.44 362 GLU A CA 1
ATOM 2991 C C . GLU A 1 362 ? 62.431 17.743 -74.505 1.00 80.44 362 GLU A C 1
ATOM 2993 O O . GLU A 1 362 ? 62.212 17.894 -73.306 1.00 80.44 362 GLU A O 1
ATOM 2998 N N . LYS A 1 363 ? 61.829 16.785 -75.216 1.00 80.62 363 LYS A N 1
ATOM 2999 C CA . LYS A 1 363 ? 60.836 15.867 -74.655 1.00 80.62 363 LYS A CA 1
ATOM 3000 C C . LYS A 1 363 ? 61.422 14.978 -73.560 1.00 80.62 363 LYS A C 1
ATOM 3002 O O . LYS A 1 363 ? 60.775 14.767 -72.545 1.00 80.62 363 LYS A O 1
ATOM 3007 N N . GLN A 1 364 ? 62.661 14.506 -73.714 1.00 85.88 364 GLN A N 1
ATOM 3008 C CA . GLN A 1 364 ? 63.341 13.726 -72.678 1.00 85.88 364 GLN A CA 1
ATOM 3009 C C . GLN A 1 364 ? 63.545 14.540 -71.387 1.00 85.88 364 GLN A C 1
ATOM 3011 O O . GLN A 1 364 ? 63.389 13.994 -70.295 1.00 85.88 364 GLN A O 1
ATOM 3016 N N . ILE A 1 365 ? 63.877 15.830 -71.500 1.00 79.69 365 ILE A N 1
ATOM 3017 C CA . ILE A 1 365 ? 64.023 16.730 -70.347 1.00 79.69 365 ILE A CA 1
ATOM 3018 C C . ILE A 1 365 ? 62.655 17.016 -69.718 1.00 79.69 365 ILE A C 1
ATOM 3020 O O . ILE A 1 365 ? 62.510 16.898 -68.502 1.00 79.69 365 ILE A O 1
ATOM 3024 N N . GLU A 1 366 ? 61.640 17.299 -70.528 1.00 86.50 366 GLU A N 1
ATOM 3025 C CA . GLU A 1 366 ? 60.273 17.536 -70.061 1.00 86.50 366 GLU A CA 1
ATOM 3026 C C . GLU A 1 366 ? 59.682 16.307 -69.349 1.00 86.50 366 GLU A C 1
ATOM 3028 O O . GLU A 1 366 ? 59.130 16.422 -68.257 1.00 86.50 366 GLU A O 1
ATOM 3033 N N . ASP A 1 367 ? 59.874 15.108 -69.901 1.00 83.06 367 ASP A N 1
ATOM 3034 C CA . ASP A 1 367 ? 59.441 13.853 -69.282 1.00 83.06 367 ASP A CA 1
ATOM 3035 C C . ASP A 1 367 ? 60.214 13.572 -67.981 1.00 83.06 367 ASP A C 1
ATOM 3037 O O . ASP A 1 367 ? 59.643 13.059 -67.015 1.00 83.06 367 ASP A O 1
ATOM 3041 N N . SER A 1 368 ? 61.497 13.953 -67.908 1.00 80.19 368 SER A N 1
ATOM 3042 C CA . SER A 1 368 ? 62.270 13.859 -66.664 1.00 80.19 368 SER A CA 1
ATOM 3043 C C . SER A 1 368 ? 61.776 14.838 -65.590 1.00 80.19 368 SER A C 1
ATOM 3045 O O . SER A 1 368 ? 61.654 14.444 -64.431 1.00 80.19 368 SER A O 1
ATOM 3047 N N . ASN A 1 369 ? 61.387 16.060 -65.969 1.00 82.94 369 ASN A N 1
ATOM 3048 C CA . ASN A 1 369 ? 60.809 17.051 -65.058 1.00 82.94 369 ASN A CA 1
ATOM 3049 C C . ASN A 1 369 ? 59.419 16.633 -64.569 1.00 82.94 369 ASN A C 1
ATOM 3051 O O . ASN A 1 369 ? 59.148 16.709 -63.373 1.00 82.94 369 ASN A O 1
ATOM 3055 N N . LYS A 1 370 ? 58.568 16.099 -65.453 1.00 85.00 370 LYS A N 1
ATOM 3056 C CA . LYS A 1 370 ? 57.266 15.525 -65.072 1.00 85.00 370 LYS A CA 1
ATOM 3057 C C . LYS A 1 370 ? 57.419 14.383 -64.076 1.00 85.00 370 LYS A C 1
ATOM 3059 O O . LYS A 1 370 ? 56.646 14.296 -63.128 1.00 85.00 370 LYS A O 1
ATOM 3064 N N . ARG A 1 371 ? 58.443 13.543 -64.250 1.00 87.25 371 ARG A N 1
ATOM 3065 C CA . ARG A 1 371 ? 58.742 12.448 -63.319 1.00 87.25 371 ARG A CA 1
ATOM 3066 C C . ARG A 1 371 ? 59.240 12.945 -61.962 1.00 87.25 371 ARG A C 1
ATOM 3068 O O . ARG A 1 371 ? 58.923 12.345 -60.942 1.00 87.25 371 ARG A O 1
ATOM 3075 N N . ILE A 1 372 ? 60.001 14.038 -61.932 1.00 83.50 372 ILE A N 1
ATOM 3076 C CA . ILE A 1 372 ? 60.401 14.688 -60.677 1.00 83.50 372 ILE A CA 1
ATOM 3077 C C . ILE A 1 372 ? 59.176 15.292 -59.979 1.00 83.50 372 ILE A C 1
ATOM 3079 O O . ILE A 1 372 ? 59.011 15.084 -58.780 1.00 83.50 372 ILE A O 1
ATOM 3083 N N . MET A 1 373 ? 58.286 15.964 -60.716 1.00 84.50 373 MET A N 1
ATOM 3084 C CA . MET A 1 373 ? 57.048 16.517 -60.158 1.00 84.50 373 MET A CA 1
ATOM 3085 C C . MET A 1 373 ? 56.125 15.428 -59.598 1.00 84.50 373 MET A C 1
ATOM 3087 O O . MET A 1 373 ? 55.671 15.561 -58.468 1.00 84.50 373 MET A O 1
ATOM 3091 N N . SER A 1 374 ? 55.922 14.317 -60.316 1.00 85.69 374 SER A N 1
ATOM 3092 C CA . SER A 1 374 ? 55.090 13.211 -59.820 1.00 85.69 374 SER A CA 1
ATOM 3093 C C . SER A 1 374 ? 55.658 12.581 -58.547 1.00 85.69 374 SER A C 1
ATOM 3095 O O . SER A 1 374 ? 54.909 12.285 -57.626 1.00 85.69 374 SER A O 1
ATOM 3097 N N . LEU A 1 375 ? 56.985 12.419 -58.458 1.00 85.75 375 LEU A N 1
ATOM 3098 C CA . LEU A 1 375 ? 57.637 11.917 -57.243 1.00 85.75 375 LEU A CA 1
ATOM 3099 C C . LEU A 1 375 ? 57.553 12.919 -56.082 1.00 85.75 375 LEU A C 1
ATOM 3101 O O . LEU A 1 375 ? 57.466 12.518 -54.924 1.00 85.75 375 LEU A O 1
ATOM 3105 N N . GLN A 1 376 ? 57.577 14.221 -56.371 1.00 86.62 376 GLN A N 1
ATOM 3106 C CA . GLN A 1 376 ? 57.429 15.266 -55.362 1.00 86.62 376 GLN A CA 1
ATOM 3107 C C . GLN A 1 376 ? 55.992 15.347 -54.828 1.00 86.62 376 GLN A C 1
ATOM 3109 O O . GLN A 1 376 ? 55.806 15.576 -53.632 1.00 86.62 376 GLN A O 1
ATOM 3114 N N . ASP A 1 377 ? 54.992 15.129 -55.680 1.00 86.62 377 ASP A N 1
ATOM 3115 C CA . ASP A 1 377 ? 53.590 15.074 -55.269 1.00 86.62 377 ASP A CA 1
ATOM 3116 C C . ASP A 1 377 ? 53.266 13.759 -54.539 1.00 86.62 377 ASP A C 1
ATOM 3118 O O . ASP A 1 377 ? 52.667 13.811 -53.468 1.00 86.62 377 ASP A O 1
ATOM 3122 N N . GLU A 1 378 ? 53.801 12.610 -54.975 1.00 88.19 378 GLU A N 1
ATOM 3123 C CA . GLU A 1 378 ? 53.736 11.360 -54.194 1.00 88.19 378 GLU A CA 1
ATOM 3124 C C . GLU A 1 378 ? 54.372 11.518 -52.805 1.00 88.19 378 GLU A C 1
ATOM 3126 O O . GLU A 1 378 ? 53.846 11.014 -51.812 1.00 88.19 378 GLU A O 1
ATOM 3131 N N . LEU A 1 379 ? 55.493 12.240 -52.697 1.00 86.56 379 LEU A N 1
ATOM 3132 C CA . LEU A 1 379 ? 56.123 12.509 -51.406 1.00 86.56 379 LEU A CA 1
ATOM 3133 C C . LEU A 1 379 ? 55.234 13.387 -50.512 1.00 86.56 379 LEU A C 1
ATOM 3135 O O . LEU A 1 379 ? 55.139 13.115 -49.315 1.00 86.56 379 LEU A O 1
ATOM 3139 N N . LYS A 1 380 ? 54.560 14.404 -51.067 1.00 89.81 380 LYS A N 1
ATOM 3140 C CA . LYS A 1 380 ? 53.587 15.215 -50.315 1.00 89.81 380 LYS A CA 1
ATOM 3141 C C . LYS A 1 380 ? 52.408 14.369 -49.842 1.00 89.81 380 LYS A C 1
ATOM 3143 O O . LYS A 1 380 ? 52.068 14.458 -48.667 1.00 89.81 380 LYS A O 1
ATOM 3148 N N . ASP A 1 381 ? 51.865 13.507 -50.697 1.00 88.56 381 ASP A N 1
ATOM 3149 C CA . ASP A 1 381 ? 50.768 12.598 -50.344 1.00 88.56 381 ASP A CA 1
ATOM 3150 C C . ASP A 1 381 ? 51.173 11.601 -49.252 1.00 88.56 381 ASP A C 1
ATOM 3152 O O . ASP A 1 381 ? 50.385 11.256 -48.370 1.00 88.56 381 ASP A O 1
ATOM 3156 N N . LYS A 1 382 ? 52.426 11.132 -49.259 1.00 88.31 382 LYS A N 1
ATOM 3157 C CA . LYS A 1 382 ? 52.944 10.291 -48.172 1.00 88.31 382 LYS A CA 1
ATOM 3158 C C . LYS A 1 382 ? 53.134 11.071 -46.876 1.00 88.31 382 LYS A C 1
ATOM 3160 O O . LYS A 1 382 ? 52.863 10.525 -45.809 1.00 88.31 382 LYS A O 1
ATOM 3165 N N . VAL A 1 383 ? 53.545 12.335 -46.942 1.00 87.81 383 VAL A N 1
ATOM 3166 C CA . VAL A 1 383 ? 53.654 13.203 -45.760 1.00 87.81 383 VAL A CA 1
ATOM 3167 C C . VAL A 1 383 ? 52.277 13.501 -45.161 1.00 87.81 383 VAL A C 1
ATOM 3169 O O . VAL A 1 383 ? 52.132 13.403 -43.943 1.00 87.81 383 VAL A O 1
ATOM 3172 N N . THR A 1 384 ? 51.260 13.790 -45.977 1.00 86.94 384 THR A N 1
ATOM 3173 C CA . THR A 1 384 ? 49.886 13.998 -45.487 1.00 86.94 384 THR A CA 1
ATOM 3174 C C . THR A 1 384 ? 49.309 12.714 -44.890 1.00 86.94 384 THR A C 1
ATOM 3176 O O . THR A 1 384 ? 48.789 12.756 -43.779 1.00 86.94 384 THR A O 1
ATOM 3179 N N . GLN A 1 385 ? 49.513 11.552 -45.523 1.00 90.00 385 GLN A N 1
ATOM 3180 C CA . GLN A 1 385 ? 49.123 10.248 -44.959 1.00 90.00 385 GLN A CA 1
ATOM 3181 C C . GLN A 1 385 ? 49.784 9.974 -43.598 1.00 90.00 385 GLN A C 1
ATOM 3183 O O . GLN A 1 385 ? 49.129 9.481 -42.681 1.00 90.00 385 GLN A O 1
ATOM 3188 N N . ILE A 1 386 ? 51.071 10.304 -43.434 1.00 88.62 386 ILE A N 1
ATOM 3189 C CA . ILE A 1 386 ? 51.776 10.154 -42.150 1.00 88.62 386 ILE A CA 1
ATOM 3190 C C . ILE A 1 386 ? 51.196 11.103 -41.094 1.00 88.62 386 ILE A C 1
ATOM 3192 O O . ILE A 1 386 ? 50.982 10.686 -39.957 1.00 88.62 386 ILE A O 1
ATOM 3196 N N . GLN A 1 387 ? 50.915 12.358 -41.451 1.00 87.44 387 GLN A N 1
ATOM 3197 C CA . GLN A 1 387 ? 50.303 13.326 -40.536 1.00 87.44 387 GLN A CA 1
ATOM 3198 C C . GLN A 1 387 ? 48.894 12.895 -40.108 1.00 87.44 387 GLN A C 1
ATOM 3200 O O . GLN A 1 387 ? 48.584 12.934 -38.920 1.00 87.44 387 GLN A O 1
ATOM 3205 N N . GLU A 1 388 ? 48.071 12.407 -41.037 1.00 88.31 388 GLU A N 1
ATOM 3206 C CA . GLU A 1 388 ? 46.744 11.862 -40.739 1.00 88.31 388 GLU A CA 1
ATOM 3207 C C . GLU A 1 388 ? 46.807 10.636 -39.826 1.00 88.31 388 GLU A C 1
ATOM 3209 O O . GLU A 1 388 ? 46.018 10.525 -38.887 1.00 88.31 388 GLU A O 1
ATOM 3214 N N . LEU A 1 389 ? 47.743 9.713 -40.072 1.00 89.38 389 LEU A N 1
ATOM 3215 C CA . LEU A 1 389 ? 47.955 8.559 -39.198 1.00 89.38 389 LEU A CA 1
ATOM 3216 C C . LEU A 1 389 ? 48.410 8.986 -37.800 1.00 89.38 389 LEU A C 1
ATOM 3218 O O . LEU A 1 389 ? 47.959 8.401 -36.820 1.00 89.38 389 LEU A O 1
ATOM 3222 N N . ASN A 1 390 ? 49.242 10.023 -37.694 1.00 88.31 390 ASN A N 1
ATOM 3223 C CA . ASN A 1 390 ? 49.693 10.552 -36.410 1.00 88.31 390 ASN A CA 1
ATOM 3224 C C . ASN A 1 390 ? 48.545 11.212 -35.621 1.00 88.31 390 ASN A C 1
ATOM 3226 O O . ASN A 1 390 ? 48.420 10.992 -34.419 1.00 88.31 390 ASN A O 1
ATOM 3230 N N . ILE A 1 391 ? 47.655 11.950 -36.298 1.00 89.62 391 ILE A N 1
ATOM 3231 C CA . ILE A 1 391 ? 46.437 12.511 -35.685 1.00 89.62 391 ILE A CA 1
ATOM 3232 C C . ILE A 1 391 ? 45.505 11.384 -35.228 1.00 89.62 391 ILE A C 1
ATOM 3234 O O . ILE A 1 391 ? 45.056 11.386 -34.085 1.00 89.62 391 ILE A O 1
ATOM 3238 N N . LYS A 1 392 ? 45.253 10.383 -36.084 1.00 89.19 392 LYS A N 1
ATOM 3239 C CA . LYS A 1 392 ? 44.431 9.213 -35.727 1.00 89.19 392 LYS A CA 1
ATOM 3240 C C . LYS A 1 392 ? 45.011 8.462 -34.531 1.00 89.19 392 LYS A C 1
ATOM 3242 O O . LYS A 1 392 ? 44.252 8.053 -33.662 1.00 89.19 392 LYS A O 1
ATOM 3247 N N . TYR A 1 393 ? 46.332 8.309 -34.464 1.00 87.00 393 TYR A N 1
ATOM 3248 C CA . TYR A 1 393 ? 47.005 7.694 -33.323 1.00 87.00 393 TYR A CA 1
ATOM 3249 C C . TYR A 1 393 ? 46.806 8.505 -32.033 1.00 87.00 393 TYR A C 1
ATOM 3251 O O . TYR A 1 393 ? 46.434 7.918 -31.023 1.00 87.00 393 TYR A O 1
ATOM 3259 N N . SER A 1 394 ? 46.961 9.837 -32.070 1.00 88.50 394 SER A N 1
ATOM 3260 C CA . SER A 1 394 ? 46.705 10.710 -30.906 1.00 88.50 394 SER A CA 1
ATOM 3261 C C . SER A 1 394 ? 45.263 10.597 -30.412 1.00 88.50 394 SER A C 1
ATOM 3263 O O . SER A 1 394 ? 45.036 10.387 -29.228 1.00 88.50 394 SER A O 1
ATOM 3265 N N . VAL A 1 395 ? 44.287 10.637 -31.325 1.00 88.75 395 VAL A N 1
ATOM 3266 C CA . VAL A 1 395 ? 42.860 10.508 -30.982 1.00 88.75 395 VAL A CA 1
ATOM 3267 C C . VAL A 1 395 ? 42.547 9.125 -30.399 1.00 88.75 395 VAL A C 1
ATOM 3269 O O . VAL A 1 395 ? 41.768 9.003 -29.457 1.00 88.75 395 VAL A O 1
ATOM 3272 N N . VAL A 1 396 ? 43.155 8.058 -30.924 1.00 87.81 396 VAL A N 1
ATOM 3273 C CA . VAL A 1 396 ? 42.994 6.706 -30.363 1.00 87.81 396 VAL A CA 1
ATOM 3274 C C . VAL A 1 396 ? 43.624 6.599 -28.971 1.00 87.81 396 VAL A C 1
ATOM 3276 O O . VAL A 1 396 ? 43.053 5.958 -28.094 1.00 87.81 396 VAL A O 1
ATOM 3279 N N . GLU A 1 397 ? 44.767 7.239 -28.741 1.00 85.06 397 GLU A N 1
ATOM 3280 C CA . GLU A 1 397 ? 45.427 7.252 -27.434 1.00 85.06 397 GLU A CA 1
ATOM 3281 C C . GLU A 1 397 ? 44.617 8.058 -26.400 1.00 85.06 397 GLU A C 1
ATOM 3283 O O . GLU A 1 397 ? 44.375 7.571 -25.297 1.00 85.06 397 GLU A O 1
ATOM 3288 N N . GLU A 1 398 ? 44.089 9.223 -26.785 1.00 87.00 398 GLU A N 1
ATOM 3289 C CA . GLU A 1 398 ? 43.200 10.046 -25.952 1.00 87.00 398 GLU A CA 1
ATOM 3290 C C . GLU A 1 398 ? 41.892 9.314 -25.622 1.00 87.00 398 GLU A C 1
ATOM 3292 O O . GLU A 1 398 ? 41.495 9.238 -24.460 1.00 87.00 398 GLU A O 1
ATOM 3297 N N . THR A 1 399 ? 41.251 8.686 -26.613 1.00 86.31 399 THR A N 1
ATOM 3298 C CA . THR A 1 399 ? 40.033 7.891 -26.376 1.00 86.31 399 THR A CA 1
ATOM 3299 C C . THR A 1 399 ? 40.305 6.654 -25.520 1.00 86.31 399 THR A C 1
ATOM 3301 O O . THR A 1 399 ? 39.459 6.279 -24.708 1.00 86.31 399 THR A O 1
ATOM 3304 N N . LYS A 1 400 ? 41.481 6.024 -25.636 1.00 88.56 400 LYS A N 1
ATOM 3305 C CA . LYS A 1 400 ? 41.900 4.935 -24.741 1.00 88.56 400 LYS A CA 1
ATOM 3306 C C . LYS A 1 400 ? 42.011 5.424 -23.297 1.00 88.56 400 LYS A C 1
ATOM 3308 O O . LYS A 1 400 ? 41.508 4.748 -22.397 1.00 88.56 400 LYS A O 1
ATOM 3313 N N . ASP A 1 401 ? 42.624 6.582 -23.075 1.00 87.69 401 ASP A N 1
ATOM 3314 C CA . ASP A 1 401 ? 42.784 7.157 -21.740 1.00 87.69 401 ASP A CA 1
ATOM 3315 C C . ASP A 1 401 ? 41.434 7.601 -21.148 1.00 87.69 401 ASP A C 1
ATOM 3317 O O . ASP A 1 401 ? 41.136 7.293 -19.992 1.00 87.69 401 ASP A O 1
ATOM 3321 N N . GLU A 1 402 ? 40.553 8.218 -21.942 1.00 88.50 402 GLU A N 1
ATOM 3322 C CA . GLU A 1 402 ? 39.181 8.552 -21.532 1.00 88.50 402 GLU A CA 1
ATOM 3323 C C . GLU A 1 402 ? 38.363 7.308 -21.164 1.00 88.50 402 GLU A C 1
ATOM 3325 O O . GLU A 1 402 ? 37.688 7.284 -20.129 1.00 88.50 402 GLU A O 1
ATOM 3330 N N . LEU A 1 403 ? 38.439 6.246 -21.974 1.00 86.94 403 LEU A N 1
ATOM 3331 C CA . LEU A 1 403 ? 37.778 4.976 -21.678 1.00 86.94 403 LEU A CA 1
ATOM 3332 C C . LEU A 1 403 ? 38.348 4.325 -20.415 1.00 86.94 403 LEU A C 1
ATOM 3334 O O . LEU A 1 403 ? 37.579 3.787 -19.621 1.00 86.94 403 LEU A O 1
ATOM 3338 N N . TYR A 1 404 ? 39.659 4.412 -20.186 1.00 89.56 404 TYR A N 1
ATOM 3339 C CA . TYR A 1 404 ? 40.292 3.922 -18.963 1.00 89.56 404 TYR A CA 1
ATOM 3340 C C . TYR A 1 404 ? 39.820 4.695 -17.721 1.00 89.56 404 TYR A C 1
ATOM 3342 O O . TYR A 1 404 ? 39.479 4.079 -16.706 1.00 89.56 404 TYR A O 1
ATOM 3350 N N . LEU A 1 405 ? 39.720 6.029 -17.793 1.00 88.94 405 LEU A N 1
ATOM 3351 C CA . LEU A 1 405 ? 39.162 6.839 -16.705 1.00 88.94 405 LEU A CA 1
ATOM 3352 C C . LEU A 1 405 ? 37.682 6.525 -16.456 1.00 88.94 405 LEU A C 1
ATOM 3354 O O . LEU A 1 405 ? 37.280 6.372 -15.300 1.00 88.94 405 LEU A O 1
ATOM 3358 N N . ARG A 1 406 ? 36.880 6.383 -17.518 1.00 86.19 406 ARG A N 1
ATOM 3359 C CA . ARG A 1 406 ? 35.459 6.026 -17.412 1.00 86.19 406 ARG A CA 1
ATOM 3360 C C . ARG A 1 406 ? 35.276 4.637 -16.806 1.00 86.19 406 ARG A C 1
ATOM 3362 O O . ARG A 1 406 ? 34.431 4.461 -15.934 1.00 86.19 406 ARG A O 1
ATOM 3369 N N . GLN A 1 407 ? 36.092 3.669 -17.215 1.00 86.25 407 GLN A N 1
ATOM 3370 C CA . GLN A 1 407 ? 36.096 2.327 -16.641 1.00 86.25 407 GLN A CA 1
ATOM 3371 C C . GLN A 1 407 ? 36.435 2.377 -15.146 1.00 86.25 407 GLN A C 1
ATOM 3373 O O . GLN A 1 407 ? 35.699 1.823 -14.335 1.00 86.25 407 GLN A O 1
ATOM 3378 N N . LYS A 1 408 ? 37.476 3.124 -14.758 1.00 86.31 408 LYS A N 1
ATOM 3379 C CA . LYS A 1 408 ? 37.850 3.303 -13.349 1.00 86.31 408 LYS A CA 1
ATOM 3380 C C . LYS A 1 408 ? 36.749 3.979 -12.524 1.00 86.31 408 LYS A C 1
ATOM 3382 O O . LYS A 1 408 ? 36.541 3.592 -11.374 1.00 86.31 408 LYS A O 1
ATOM 3387 N N . SER A 1 409 ? 36.036 4.965 -13.076 1.00 89.56 409 SER A N 1
ATOM 3388 C CA . SER A 1 409 ? 34.930 5.616 -12.357 1.00 89.56 409 SER A CA 1
ATOM 3389 C C . SER A 1 409 ? 33.751 4.661 -12.168 1.00 89.56 409 SER A C 1
ATOM 3391 O O . SER A 1 409 ? 33.201 4.596 -11.073 1.00 89.56 409 SER A O 1
ATOM 3393 N N . VAL A 1 410 ? 33.398 3.885 -13.199 1.00 89.06 410 VAL A N 1
ATOM 3394 C CA . VAL A 1 410 ? 32.330 2.875 -13.131 1.00 89.06 410 VAL A CA 1
ATOM 3395 C C . VAL A 1 410 ? 32.688 1.767 -12.142 1.00 89.06 410 VAL A C 1
ATOM 3397 O O . VAL A 1 410 ? 31.844 1.364 -11.348 1.00 89.06 410 VAL A O 1
ATOM 3400 N N . ASP A 1 411 ? 33.934 1.299 -12.135 1.00 86.69 411 ASP A N 1
ATOM 3401 C CA . ASP A 1 411 ? 34.381 0.279 -11.183 1.00 86.69 411 ASP A CA 1
ATOM 3402 C C . ASP A 1 411 ? 34.380 0.805 -9.739 1.00 86.69 411 ASP A C 1
ATOM 3404 O O . ASP A 1 411 ? 34.016 0.072 -8.819 1.00 86.69 411 ASP A O 1
ATOM 3408 N N . THR A 1 412 ? 34.692 2.090 -9.538 1.00 87.12 412 THR A N 1
ATOM 3409 C CA . THR A 1 412 ? 34.575 2.747 -8.224 1.00 87.12 412 THR A CA 1
ATOM 3410 C C . THR A 1 412 ? 33.110 2.828 -7.778 1.00 87.12 412 THR A C 1
ATOM 3412 O O . THR A 1 412 ? 32.794 2.417 -6.665 1.00 87.12 412 THR A O 1
ATOM 3415 N N . GLN A 1 413 ? 32.198 3.251 -8.662 1.00 87.75 413 GLN A N 1
ATOM 3416 C CA . GLN A 1 413 ? 30.756 3.297 -8.376 1.00 87.75 413 GLN A CA 1
ATOM 3417 C C . GLN A 1 413 ? 30.189 1.912 -8.044 1.00 87.75 413 GLN A C 1
ATOM 3419 O O . GLN A 1 413 ? 29.467 1.756 -7.063 1.00 87.75 413 GLN A O 1
ATOM 3424 N N . ARG A 1 414 ? 30.572 0.881 -8.808 1.00 87.25 414 ARG A N 1
ATOM 3425 C CA . ARG A 1 414 ? 30.179 -0.511 -8.541 1.00 87.25 414 ARG A CA 1
ATOM 3426 C C . ARG A 1 414 ? 30.694 -1.008 -7.198 1.00 87.25 414 ARG A C 1
ATOM 3428 O O . ARG A 1 414 ? 29.982 -1.727 -6.505 1.00 87.25 414 ARG A O 1
ATOM 3435 N N . TYR A 1 415 ? 31.923 -0.653 -6.827 1.00 88.25 415 TYR A N 1
ATOM 3436 C CA . TYR A 1 415 ? 32.480 -1.012 -5.527 1.00 88.25 415 TYR A CA 1
ATOM 3437 C C . TYR A 1 415 ? 31.720 -0.331 -4.378 1.00 88.25 415 TYR A C 1
ATOM 3439 O O . TYR A 1 415 ? 31.396 -0.984 -3.389 1.00 88.25 415 TYR A O 1
ATOM 3447 N N . GLU A 1 416 ? 31.369 0.948 -4.523 1.00 89.75 416 GLU A N 1
ATOM 3448 C CA . GLU A 1 416 ? 30.553 1.688 -3.550 1.00 89.75 416 GLU A CA 1
ATOM 3449 C C . GLU A 1 416 ? 29.129 1.123 -3.426 1.00 89.75 416 GLU A C 1
ATOM 3451 O O . GLU A 1 416 ? 28.625 0.954 -2.315 1.00 89.75 416 GLU A O 1
ATOM 3456 N N . GLU A 1 417 ? 28.486 0.774 -4.543 1.00 87.81 417 GLU A N 1
ATOM 3457 C CA . GLU A 1 417 ? 27.194 0.074 -4.549 1.00 87.81 417 GLU A CA 1
ATOM 3458 C C . GLU A 1 417 ? 27.287 -1.297 -3.878 1.00 87.81 417 GLU A C 1
ATOM 3460 O O . GLU A 1 417 ? 26.434 -1.636 -3.061 1.00 87.81 417 GLU A O 1
ATOM 3465 N N . LEU A 1 418 ? 28.346 -2.065 -4.147 1.00 91.50 418 LEU A N 1
ATOM 3466 C CA . LEU A 1 418 ? 28.578 -3.353 -3.495 1.00 91.50 418 LEU A CA 1
ATOM 3467 C C . LEU A 1 418 ? 28.744 -3.196 -1.974 1.00 91.50 418 LEU A C 1
ATOM 3469 O O . LEU A 1 418 ? 28.244 -4.029 -1.216 1.00 91.50 418 LEU A O 1
ATOM 3473 N N . CYS A 1 419 ? 29.433 -2.145 -1.519 1.00 90.19 419 CYS A N 1
ATOM 3474 C CA . CYS A 1 419 ? 29.563 -1.822 -0.098 1.00 90.19 419 CYS A CA 1
ATOM 3475 C C . CYS A 1 419 ? 28.208 -1.458 0.522 1.00 90.19 419 CYS A C 1
ATOM 3477 O O . CYS A 1 419 ? 27.853 -2.052 1.538 1.00 90.19 419 CYS A O 1
ATOM 3479 N N . ARG A 1 420 ? 27.411 -0.594 -0.124 1.00 92.44 420 ARG A N 1
ATOM 3480 C CA . ARG A 1 420 ? 26.045 -0.271 0.330 1.00 92.44 420 ARG A CA 1
ATOM 3481 C C . ARG A 1 420 ? 25.158 -1.508 0.422 1.00 92.44 420 ARG A C 1
ATOM 3483 O O . ARG A 1 420 ? 24.535 -1.735 1.450 1.00 92.44 420 ARG A O 1
ATOM 3490 N N . ILE A 1 421 ? 25.166 -2.359 -0.603 1.00 89.00 421 ILE A N 1
ATOM 3491 C CA . ILE A 1 421 ? 24.394 -3.609 -0.604 1.00 89.00 421 ILE A CA 1
ATOM 3492 C C . ILE A 1 421 ? 24.867 -4.545 0.517 1.00 89.00 421 ILE A C 1
ATOM 3494 O O . ILE A 1 421 ? 24.054 -5.214 1.151 1.00 89.00 421 ILE A O 1
ATOM 3498 N N . LYS A 1 422 ? 26.176 -4.621 0.796 1.00 89.44 422 LYS A N 1
ATOM 3499 C CA . LYS A 1 422 ? 26.689 -5.393 1.940 1.00 89.44 422 LYS A CA 1
ATOM 3500 C C . LYS A 1 422 ? 26.197 -4.834 3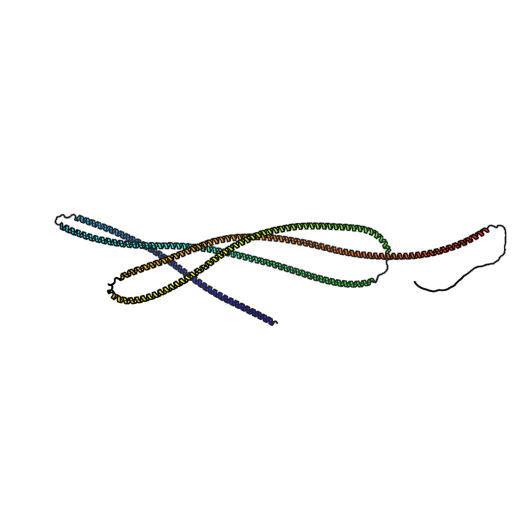.273 1.00 89.44 422 LYS A C 1
ATOM 3502 O O . LYS A 1 422 ? 25.796 -5.624 4.123 1.00 89.44 422 LYS A O 1
ATOM 3507 N N . GLU A 1 423 ? 26.209 -3.518 3.448 1.00 89.19 423 GLU A N 1
ATOM 3508 C CA . GLU A 1 423 ? 25.702 -2.853 4.653 1.00 89.19 423 GLU A CA 1
ATOM 3509 C C . GLU A 1 423 ? 24.196 -3.097 4.827 1.00 89.19 423 GLU A C 1
ATOM 3511 O O . GLU A 1 423 ? 23.766 -3.567 5.882 1.00 89.19 423 GLU A O 1
ATOM 3516 N N . GLU A 1 424 ? 23.399 -2.909 3.776 1.00 91.75 424 GLU A N 1
ATOM 3517 C CA . GLU A 1 424 ? 21.964 -3.214 3.778 1.00 91.75 424 GLU A CA 1
ATOM 3518 C C . GLU A 1 424 ? 21.697 -4.685 4.119 1.00 91.75 424 GLU A C 1
ATOM 3520 O O . GLU A 1 424 ? 20.878 -4.981 4.987 1.00 91.75 424 GLU A O 1
ATOM 3525 N N . ASN A 1 425 ? 22.445 -5.619 3.525 1.00 88.50 425 ASN A N 1
ATOM 3526 C CA . ASN A 1 425 ? 22.334 -7.042 3.848 1.00 88.50 425 ASN A CA 1
ATOM 3527 C C . ASN A 1 425 ? 22.670 -7.341 5.313 1.00 88.50 425 ASN A C 1
ATOM 3529 O O . ASN A 1 425 ? 22.010 -8.184 5.918 1.00 88.50 425 ASN A O 1
ATOM 3533 N N . THR A 1 426 ? 23.652 -6.659 5.915 1.00 90.25 426 THR A N 1
ATOM 3534 C CA . THR A 1 426 ? 23.919 -6.821 7.355 1.00 90.25 426 THR A CA 1
ATOM 3535 C C . THR A 1 426 ? 22.772 -6.299 8.216 1.00 90.25 426 THR A C 1
ATOM 3537 O O . THR A 1 426 ? 22.413 -6.944 9.199 1.00 90.25 426 THR A O 1
ATOM 3540 N N . VAL A 1 427 ? 22.139 -5.188 7.828 1.00 92.81 427 VAL A N 1
ATOM 3541 C CA . VAL A 1 427 ? 20.953 -4.658 8.518 1.00 92.81 427 VAL A CA 1
ATOM 3542 C C . VAL A 1 427 ? 19.774 -5.623 8.390 1.00 92.81 427 VAL A C 1
ATOM 3544 O O . VAL A 1 427 ? 19.132 -5.932 9.394 1.00 92.81 427 VAL A O 1
ATOM 3547 N N . PHE A 1 428 ? 19.515 -6.157 7.193 1.00 90.69 428 PHE A N 1
ATOM 3548 C CA . PHE A 1 428 ? 18.463 -7.153 6.982 1.00 90.69 428 PHE A CA 1
ATOM 3549 C C . PHE A 1 428 ? 18.717 -8.438 7.765 1.00 90.69 428 PHE A C 1
ATOM 3551 O O . PHE A 1 428 ? 17.788 -8.964 8.373 1.00 90.69 428 PHE A O 1
ATOM 3558 N N . PHE A 1 429 ? 19.960 -8.915 7.806 1.00 93.19 429 PHE A N 1
ATOM 3559 C CA . PHE A 1 429 ? 20.330 -10.093 8.584 1.00 93.19 429 PHE A CA 1
ATOM 3560 C C . PHE A 1 429 ? 20.099 -9.879 10.087 1.00 93.19 429 PHE A C 1
ATOM 3562 O O . PHE A 1 429 ? 19.472 -10.713 10.738 1.00 93.19 429 PHE A O 1
ATOM 3569 N N . ASN A 1 430 ? 20.517 -8.730 10.628 1.00 92.19 430 ASN A N 1
ATOM 3570 C CA . ASN A 1 430 ? 20.262 -8.378 12.028 1.00 92.19 430 ASN A CA 1
ATOM 3571 C C . ASN A 1 430 ? 18.757 -8.292 12.312 1.00 92.19 430 ASN A C 1
ATOM 3573 O O . ASN A 1 430 ? 18.276 -8.827 13.309 1.00 92.19 430 ASN A O 1
ATOM 3577 N N . ARG A 1 431 ? 17.989 -7.684 11.401 1.00 91.50 431 ARG A N 1
ATOM 3578 C CA . ARG A 1 431 ? 16.533 -7.590 11.529 1.00 91.50 431 ARG A CA 1
ATOM 3579 C C . ARG A 1 431 ? 15.855 -8.958 11.477 1.00 91.50 431 ARG A C 1
ATOM 3581 O O . ARG A 1 431 ? 14.905 -9.197 12.218 1.00 91.50 431 ARG A O 1
ATOM 3588 N N . GLN A 1 432 ? 16.332 -9.852 10.616 1.00 88.25 432 GLN A N 1
ATOM 3589 C CA . GLN A 1 432 ? 15.858 -11.228 10.550 1.00 88.25 432 GLN A CA 1
ATOM 3590 C C . GLN A 1 432 ? 16.120 -11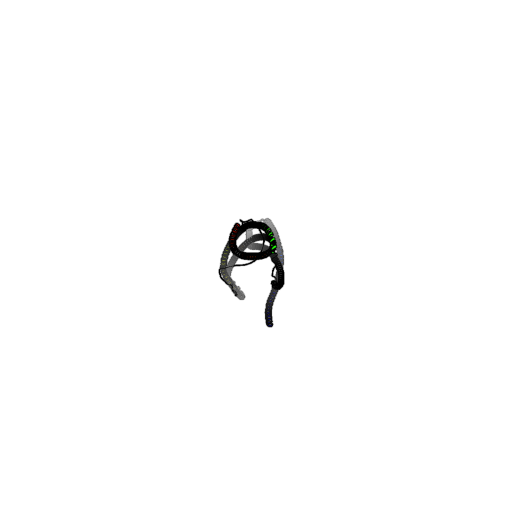.947 11.876 1.00 88.25 432 GLN A C 1
ATOM 3592 O O . GLN A 1 432 ? 15.196 -12.541 12.421 1.00 88.25 432 GLN A O 1
ATOM 3597 N N . GLN A 1 433 ? 17.325 -11.823 12.434 1.00 90.69 433 GLN A N 1
ATOM 3598 C CA . GLN A 1 433 ? 17.682 -12.427 13.717 1.00 90.69 433 GLN A CA 1
ATOM 3599 C C . GLN A 1 433 ? 16.832 -11.885 14.882 1.00 90.69 433 GLN A C 1
ATOM 3601 O O . GLN A 1 433 ? 16.389 -12.654 15.736 1.00 90.69 433 GLN A O 1
ATOM 3606 N N . GLU A 1 434 ? 16.551 -10.578 14.908 1.00 90.75 434 GLU A N 1
ATOM 3607 C CA . GLU A 1 434 ? 15.625 -9.977 15.878 1.00 90.75 434 GLU A CA 1
ATOM 3608 C C . GLU A 1 434 ? 14.227 -10.595 15.774 1.00 90.75 434 GLU A C 1
ATOM 3610 O O . GLU A 1 434 ? 13.660 -11.014 16.784 1.00 90.75 434 GLU A O 1
ATOM 3615 N N . LEU A 1 435 ? 13.677 -10.686 14.559 1.00 89.56 435 LEU A N 1
ATOM 3616 C CA . LEU A 1 435 ? 12.359 -11.278 14.325 1.00 89.56 435 LEU A CA 1
ATOM 3617 C C . LEU A 1 435 ? 12.318 -12.756 14.724 1.00 89.56 435 LEU A C 1
ATOM 3619 O O . LEU A 1 435 ? 11.334 -13.194 15.314 1.00 89.56 435 LEU A O 1
ATOM 3623 N N . GLU A 1 436 ? 13.388 -13.499 14.458 1.00 90.50 436 GLU A N 1
ATOM 3624 C CA . GLU A 1 436 ? 13.532 -14.906 14.834 1.00 90.50 436 GLU A CA 1
ATOM 3625 C C . GLU A 1 436 ? 13.555 -15.070 16.363 1.00 90.50 436 GLU A C 1
ATOM 3627 O O . GLU A 1 436 ? 12.839 -15.912 16.903 1.00 90.50 436 GLU A O 1
ATOM 3632 N N . SER A 1 437 ? 14.255 -14.184 17.086 1.00 89.62 437 SER A N 1
ATOM 3633 C CA . SER A 1 437 ? 14.250 -14.169 18.558 1.00 89.62 437 SER A CA 1
ATOM 3634 C C . SER A 1 437 ? 12.868 -13.851 19.145 1.00 89.62 437 SER A C 1
ATOM 3636 O O . SER A 1 437 ? 12.429 -14.480 20.112 1.00 89.62 437 SER A O 1
ATOM 3638 N N . VAL A 1 438 ? 12.140 -12.909 18.532 1.00 91.62 438 VAL A N 1
ATOM 3639 C CA . VAL A 1 438 ? 10.775 -12.561 18.944 1.00 91.62 438 VAL A CA 1
ATOM 3640 C C . VAL A 1 438 ? 9.840 -13.734 18.681 1.00 91.62 438 VAL A C 1
ATOM 3642 O O . VAL A 1 438 ? 9.045 -14.075 19.556 1.00 91.62 438 VAL A O 1
ATOM 3645 N N . LEU A 1 439 ? 9.947 -14.379 17.520 1.00 90.31 439 LEU A N 1
ATOM 3646 C CA . LEU A 1 439 ? 9.134 -15.539 17.169 1.00 90.31 439 LEU A CA 1
ATOM 3647 C C . LEU A 1 439 ? 9.371 -16.694 18.145 1.00 90.31 439 LEU A C 1
ATOM 3649 O O . LEU A 1 439 ? 8.402 -17.231 18.678 1.00 90.31 439 LEU A O 1
ATOM 3653 N N . GLN A 1 440 ? 10.630 -16.982 18.477 1.00 91.12 440 GLN A N 1
ATOM 3654 C CA . GLN A 1 440 ? 10.980 -17.995 19.468 1.00 91.12 440 GLN A CA 1
ATOM 3655 C C . GLN A 1 440 ? 10.390 -17.673 20.852 1.00 91.12 440 GLN A C 1
ATOM 3657 O O . GLN A 1 440 ? 9.778 -18.538 21.478 1.00 91.12 440 GLN A O 1
ATOM 3662 N N . SER A 1 441 ? 10.448 -16.411 21.297 1.00 91.31 441 SER A N 1
ATOM 3663 C CA . SER A 1 441 ? 9.807 -15.998 22.558 1.00 91.31 441 SER A CA 1
ATOM 3664 C C . SER A 1 441 ? 8.280 -16.184 22.546 1.00 91.31 441 SER A C 1
ATOM 3666 O O . SER A 1 441 ? 7.670 -16.531 23.561 1.00 91.31 441 SER A O 1
ATOM 3668 N N . LYS A 1 442 ? 7.635 -15.975 21.388 1.00 86.31 442 LYS A N 1
ATOM 3669 C CA . LYS A 1 442 ? 6.189 -16.172 21.216 1.00 86.31 442 LYS A CA 1
ATOM 3670 C C . LYS A 1 442 ? 5.826 -17.654 21.176 1.00 86.31 442 LYS A C 1
ATOM 3672 O O . LYS A 1 442 ? 4.803 -18.022 21.748 1.00 86.31 442 LYS A O 1
ATOM 3677 N N . GLU A 1 443 ? 6.654 -18.498 20.567 1.00 89.00 443 GLU A N 1
ATOM 3678 C CA . GLU A 1 443 ? 6.511 -19.958 20.603 1.00 89.00 443 GLU A CA 1
ATOM 3679 C C . GLU A 1 443 ? 6.649 -20.515 22.022 1.00 89.00 443 GLU A C 1
ATOM 3681 O O . GLU A 1 443 ? 5.839 -21.346 22.437 1.00 89.00 443 GLU A O 1
ATOM 3686 N N . GLU A 1 444 ? 7.610 -20.018 22.801 1.00 89.06 444 GLU A N 1
ATOM 3687 C CA . GLU A 1 444 ? 7.770 -20.378 24.214 1.00 89.06 444 GLU A CA 1
ATOM 3688 C C . GLU A 1 444 ? 6.538 -19.978 25.042 1.00 89.06 444 GLU A C 1
ATOM 3690 O O . GLU A 1 444 ? 6.026 -20.782 25.829 1.00 89.06 444 GLU A O 1
ATOM 3695 N N . ALA A 1 445 ? 5.999 -18.774 24.818 1.00 88.44 445 ALA A N 1
ATOM 3696 C CA . ALA A 1 445 ? 4.760 -18.328 25.454 1.00 88.44 445 ALA A CA 1
ATOM 3697 C C . ALA A 1 445 ? 3.552 -19.195 25.050 1.00 88.44 445 ALA A C 1
ATOM 3699 O O . ALA A 1 445 ? 2.730 -19.554 25.896 1.00 88.44 445 ALA A O 1
ATOM 3700 N N . LEU A 1 446 ? 3.459 -19.593 23.777 1.00 88.25 446 LEU A N 1
ATOM 3701 C CA . LEU A 1 446 ? 2.423 -20.505 23.285 1.00 88.25 446 LEU A CA 1
ATOM 3702 C C . LEU A 1 446 ? 2.533 -21.895 23.918 1.00 88.25 446 LEU A C 1
ATOM 3704 O O . LEU A 1 446 ? 1.521 -22.468 24.318 1.00 88.25 446 LEU A O 1
ATOM 3708 N N . GLN A 1 447 ? 3.746 -22.432 24.066 1.00 89.25 447 GLN A N 1
ATOM 3709 C CA . GLN A 1 447 ? 3.959 -23.694 24.775 1.00 89.25 447 GLN A CA 1
ATOM 3710 C C . GLN A 1 447 ? 3.576 -23.600 26.256 1.00 89.25 447 GLN A C 1
ATOM 3712 O O . GLN A 1 447 ? 3.029 -24.562 26.801 1.00 89.25 447 GLN A O 1
ATOM 3717 N N . ALA A 1 448 ? 3.835 -22.468 26.915 1.00 87.50 448 ALA A N 1
ATOM 3718 C CA . ALA A 1 448 ? 3.404 -22.240 28.292 1.00 87.50 448 ALA A CA 1
ATOM 3719 C C . ALA A 1 448 ? 1.869 -22.225 28.406 1.00 87.50 448 ALA A C 1
ATOM 3721 O O . ALA A 1 448 ? 1.315 -22.943 29.239 1.00 87.50 448 ALA A O 1
ATOM 3722 N N . LEU A 1 449 ? 1.186 -21.512 27.505 1.00 86.44 449 LEU A N 1
ATOM 3723 C CA . LEU A 1 449 ? -0.278 -21.489 27.437 1.00 86.44 449 LEU A CA 1
ATOM 3724 C C . LEU A 1 449 ? -0.873 -22.863 27.110 1.00 86.44 449 LEU A C 1
ATOM 3726 O O . LEU A 1 449 ? -1.898 -23.234 27.671 1.00 86.44 449 LEU A O 1
ATOM 3730 N N . LEU A 1 450 ? -0.235 -23.660 26.248 1.00 87.00 450 LEU A N 1
ATOM 3731 C CA . LEU A 1 450 ? -0.664 -25.038 25.981 1.00 87.00 450 LEU A CA 1
ATOM 3732 C C . LEU A 1 450 ? -0.533 -25.930 27.221 1.00 87.00 450 LEU A C 1
ATOM 3734 O O . LEU A 1 450 ? -1.417 -26.744 27.484 1.00 87.00 450 LEU A O 1
ATOM 3738 N N . LYS A 1 451 ? 0.537 -25.771 28.010 1.00 87.62 451 LYS A N 1
ATOM 3739 C CA . LYS A 1 451 ? 0.697 -26.488 29.286 1.00 87.62 451 LYS A CA 1
ATOM 3740 C C . LYS A 1 451 ? -0.374 -26.082 30.301 1.00 87.62 451 LYS A C 1
ATOM 3742 O O . LYS A 1 451 ? -0.912 -26.956 30.976 1.00 87.62 451 LYS A O 1
ATOM 3747 N N . GLU A 1 452 ? -0.710 -24.797 30.374 1.00 86.75 452 GLU A N 1
ATOM 3748 C CA . GLU A 1 452 ? -1.793 -24.280 31.219 1.00 86.75 452 GLU A CA 1
ATOM 3749 C C . GLU A 1 452 ? -3.176 -24.757 30.747 1.00 86.75 452 GLU A C 1
ATOM 3751 O O . GLU A 1 452 ? -4.008 -25.179 31.542 1.00 86.75 452 GLU A O 1
ATOM 3756 N N . ASN A 1 453 ? -3.421 -24.790 29.440 1.00 83.56 453 ASN A N 1
ATOM 3757 C CA . ASN A 1 453 ? -4.670 -25.311 28.892 1.00 83.56 453 ASN A CA 1
ATOM 3758 C C . ASN A 1 453 ? -4.814 -26.818 29.170 1.00 83.56 453 ASN A C 1
ATOM 3760 O O . ASN A 1 453 ? -5.880 -27.293 29.553 1.00 83.56 453 ASN A O 1
ATOM 3764 N N . ASN A 1 454 ? -3.722 -27.581 29.076 1.00 86.12 454 ASN A N 1
ATOM 3765 C CA . ASN A 1 454 ? -3.719 -28.992 29.461 1.00 86.12 454 ASN A CA 1
ATOM 3766 C C . ASN A 1 454 ? -3.993 -29.186 30.963 1.00 86.12 454 ASN A C 1
ATOM 3768 O O . ASN A 1 454 ? -4.730 -30.103 31.328 1.00 86.12 454 ASN A O 1
ATOM 3772 N N . SER A 1 455 ? -3.465 -28.327 31.844 1.00 84.44 455 SER A N 1
ATOM 3773 C CA . SER A 1 455 ? -3.762 -28.405 33.282 1.00 84.44 455 SER A CA 1
ATOM 3774 C C . SER A 1 455 ? -5.205 -27.998 33.608 1.00 84.44 455 SER A C 1
ATOM 3776 O O . SER A 1 455 ? -5.851 -28.651 34.430 1.00 84.44 455 SER A O 1
ATOM 3778 N N . LEU A 1 456 ? -5.754 -26.997 32.915 1.00 81.69 456 LEU A N 1
ATOM 3779 C CA . LEU A 1 456 ? -7.168 -26.621 33.003 1.00 81.69 456 LEU A CA 1
ATOM 3780 C C . LEU A 1 456 ? -8.089 -27.730 32.483 1.00 81.69 456 LEU A C 1
ATOM 3782 O O . LEU A 1 456 ? -9.090 -28.039 33.125 1.00 81.69 456 LEU A O 1
ATOM 3786 N N . ASN A 1 457 ? -7.729 -28.398 31.387 1.00 81.00 457 ASN A N 1
ATOM 3787 C CA . ASN A 1 457 ? -8.459 -29.569 30.902 1.00 81.00 457 ASN A CA 1
ATOM 3788 C C . ASN A 1 457 ? -8.452 -30.708 31.929 1.00 81.00 457 ASN A C 1
ATOM 3790 O O . ASN A 1 457 ? -9.496 -31.313 32.160 1.00 81.00 457 ASN A O 1
ATOM 3794 N N . HIS A 1 458 ? -7.334 -30.955 32.620 1.00 76.50 458 HIS A N 1
ATOM 3795 C CA . HIS A 1 458 ? -7.302 -31.910 33.734 1.00 76.50 458 HIS A CA 1
ATOM 3796 C C . HIS A 1 458 ? -8.207 -31.494 34.910 1.00 76.50 458 HIS A C 1
ATOM 3798 O O . HIS A 1 458 ? -8.856 -32.350 35.513 1.00 76.50 458 HIS A O 1
ATOM 3804 N N . LEU A 1 459 ? -8.313 -30.197 35.219 1.00 77.94 459 LEU A N 1
ATOM 3805 C CA . LEU A 1 459 ? -9.251 -29.678 36.226 1.00 77.94 459 LEU A CA 1
ATOM 3806 C C . LEU A 1 459 ? -10.719 -29.843 35.802 1.00 77.94 459 LEU A C 1
ATOM 3808 O O . LEU A 1 459 ? -11.559 -30.191 36.631 1.00 77.94 459 LEU A O 1
ATOM 3812 N N . ILE A 1 460 ? -11.026 -29.659 34.517 1.00 75.62 460 ILE A N 1
ATOM 3813 C CA . ILE A 1 460 ? -12.358 -29.909 33.947 1.00 75.62 460 ILE A CA 1
ATOM 3814 C C . ILE A 1 460 ? -12.680 -31.414 33.953 1.00 75.62 460 ILE A C 1
ATOM 3816 O O . ILE A 1 460 ? -13.799 -31.815 34.262 1.00 75.62 460 ILE A O 1
ATOM 3820 N N . GLU A 1 461 ? -11.711 -32.283 33.665 1.00 76.25 461 GLU A N 1
ATOM 3821 C CA . GLU A 1 461 ? -11.884 -33.738 33.778 1.00 76.25 461 GLU A CA 1
ATOM 3822 C C . GLU A 1 461 ? -12.203 -34.149 35.227 1.00 76.25 461 GLU A C 1
ATOM 3824 O O . GLU A 1 461 ? -13.087 -34.975 35.467 1.00 76.25 461 GLU A O 1
ATOM 3829 N N . ASN A 1 462 ? -11.550 -33.510 36.203 1.00 70.50 462 ASN A N 1
ATOM 3830 C CA . ASN A 1 462 ? -11.832 -33.710 37.623 1.00 70.50 462 ASN A CA 1
ATOM 3831 C C . ASN A 1 462 ? -13.208 -33.150 38.027 1.00 70.50 462 ASN A C 1
ATOM 3833 O O . ASN A 1 462 ? -13.908 -33.789 38.813 1.00 70.50 462 ASN A O 1
ATOM 3837 N N . SER A 1 463 ? -13.673 -32.033 37.459 1.00 65.25 463 SER A N 1
ATOM 3838 C CA . SER A 1 463 ? -15.016 -31.498 37.742 1.00 65.25 463 SER A CA 1
ATOM 3839 C C . SER A 1 463 ? -16.148 -32.384 37.198 1.00 65.25 463 SER A C 1
ATOM 3841 O O . SER A 1 463 ? -17.223 -32.454 37.798 1.00 65.25 463 SER A O 1
ATOM 3843 N N . LYS A 1 464 ? -15.901 -33.180 36.146 1.00 67.88 464 LYS A N 1
ATOM 3844 C CA . LYS A 1 464 ? -16.842 -34.230 35.702 1.00 67.88 464 LYS A CA 1
ATOM 3845 C C . LYS A 1 464 ? -17.080 -35.309 36.767 1.00 67.88 464 LYS A C 1
ATOM 3847 O O . LYS A 1 464 ? -18.114 -35.973 36.716 1.00 67.88 464 LYS A O 1
ATOM 3852 N N . SER A 1 465 ? -16.159 -35.516 37.715 1.00 66.06 465 SER A N 1
ATOM 3853 C CA . SER A 1 465 ? -16.372 -36.433 38.848 1.00 66.06 465 SER A CA 1
ATOM 3854 C C . SER A 1 465 ? -17.326 -35.842 39.896 1.00 66.06 465 SER A C 1
ATOM 3856 O O . SER A 1 465 ? -18.245 -36.541 40.320 1.00 66.06 465 SER A O 1
ATOM 3858 N N . ALA A 1 466 ? -17.232 -34.536 40.172 1.00 62.25 466 ALA A N 1
ATOM 3859 C CA . ALA A 1 466 ? -18.202 -33.800 40.990 1.00 62.25 466 ALA A CA 1
ATOM 3860 C C . ALA A 1 466 ? -19.605 -33.786 40.346 1.00 62.25 466 ALA A C 1
ATOM 3862 O O . ALA A 1 466 ? -20.618 -33.920 41.027 1.00 62.25 466 ALA A O 1
ATOM 3863 N N . GLY A 1 467 ? -19.684 -33.748 39.010 1.00 68.44 467 GLY A N 1
ATOM 3864 C CA . GLY A 1 467 ? -20.946 -33.917 38.277 1.00 68.44 467 GLY A CA 1
ATOM 3865 C C . GLY A 1 467 ? -21.620 -35.289 38.463 1.00 68.44 467 GLY A C 1
ATOM 3866 O O . GLY A 1 467 ? -22.838 -35.396 38.318 1.00 68.44 467 GLY A O 1
ATOM 3867 N N . ARG A 1 468 ? -20.870 -36.349 38.811 1.00 71.31 468 ARG A N 1
ATOM 3868 C CA . ARG A 1 468 ? -21.456 -37.660 39.170 1.00 71.31 468 ARG A CA 1
ATOM 3869 C C . ARG A 1 468 ? -22.016 -37.659 40.593 1.00 71.31 468 ARG A C 1
ATOM 3871 O O . ARG A 1 468 ? -23.045 -38.285 40.826 1.00 71.31 468 ARG A O 1
ATOM 3878 N N . GLU A 1 469 ? -21.377 -36.936 41.510 1.00 66.50 469 GLU A N 1
ATOM 3879 C CA . GLU A 1 469 ? -21.867 -36.715 42.879 1.00 66.50 469 GLU A CA 1
ATOM 3880 C C . GLU A 1 469 ? -23.159 -35.890 42.901 1.00 66.50 469 GLU A C 1
ATOM 3882 O O . GLU A 1 469 ? -24.105 -36.258 43.594 1.00 66.50 469 GLU A O 1
ATOM 3887 N N . ILE A 1 470 ? -23.253 -34.845 42.073 1.00 68.81 470 ILE A N 1
ATOM 3888 C CA . ILE A 1 470 ? -24.476 -34.038 41.927 1.00 68.81 470 ILE A CA 1
ATOM 3889 C C . ILE A 1 470 ? -25.639 -34.898 41.414 1.00 68.81 470 ILE A C 1
ATOM 3891 O O . ILE A 1 470 ? -26.712 -34.885 42.011 1.00 68.81 470 ILE A O 1
ATOM 3895 N N . LYS A 1 471 ? -25.416 -35.742 40.396 1.00 74.38 471 LYS A N 1
ATOM 3896 C CA . LYS A 1 471 ? -26.441 -36.690 39.921 1.00 74.38 471 LYS A CA 1
ATOM 3897 C C . LYS A 1 471 ? -26.878 -37.690 40.995 1.00 74.38 471 LYS A C 1
ATOM 3899 O O . LYS A 1 471 ? -28.054 -38.033 41.065 1.00 74.38 471 LYS A O 1
ATOM 3904 N N . ALA A 1 472 ? -25.961 -38.153 41.847 1.00 73.12 472 ALA A N 1
ATOM 3905 C CA . ALA A 1 472 ? -26.302 -39.041 42.960 1.00 73.12 472 ALA A CA 1
ATOM 3906 C C . ALA A 1 472 ? -27.158 -38.331 44.028 1.00 73.12 472 ALA A C 1
ATOM 3908 O O . ALA A 1 472 ? -28.079 -38.931 44.593 1.00 73.12 472 ALA A O 1
ATOM 3909 N N . LEU A 1 473 ? -26.901 -37.045 44.278 1.00 75.44 473 LEU A N 1
ATOM 3910 C CA . LEU A 1 473 ? -27.708 -36.216 45.176 1.00 75.44 473 LEU A CA 1
ATOM 3911 C C . LEU A 1 473 ? -29.089 -35.900 44.582 1.00 75.44 473 LEU A C 1
ATOM 3913 O O . LEU A 1 473 ? -30.082 -36.034 45.291 1.00 75.44 473 LEU A O 1
ATOM 3917 N N . GLU A 1 474 ? -29.187 -35.615 43.282 1.00 75.62 474 GLU A N 1
ATOM 3918 C CA . GLU A 1 474 ? -30.465 -35.441 42.569 1.00 75.62 474 GLU A CA 1
ATOM 3919 C C . GLU A 1 474 ? -31.330 -36.714 42.620 1.00 75.62 474 GLU A C 1
ATOM 3921 O O . GLU A 1 474 ? -32.532 -36.652 42.891 1.00 75.62 474 GLU A O 1
ATOM 3926 N N . THR A 1 475 ? -30.728 -37.900 42.450 1.00 79.69 475 THR A N 1
ATOM 3927 C CA . THR A 1 475 ? -31.457 -39.176 42.601 1.00 79.69 475 THR A CA 1
ATOM 3928 C C . THR A 1 475 ? -31.907 -39.453 44.039 1.00 79.69 475 THR A C 1
ATOM 3930 O O . THR A 1 475 ? -32.927 -40.104 44.253 1.00 79.69 475 THR A O 1
ATOM 3933 N N . ASN A 1 476 ? -31.188 -38.948 45.047 1.00 79.75 476 ASN A N 1
ATOM 3934 C CA . ASN A 1 476 ? -31.624 -39.050 46.442 1.00 79.75 476 ASN A CA 1
ATOM 3935 C C . ASN A 1 476 ? -32.731 -38.047 46.779 1.00 79.75 476 ASN A C 1
ATOM 3937 O O . ASN A 1 476 ? -33.655 -38.404 47.506 1.00 79.75 476 ASN A O 1
ATOM 3941 N N . PHE A 1 477 ? -32.667 -36.832 46.235 1.00 79.88 477 PHE A N 1
ATOM 3942 C CA . PHE A 1 477 ? -33.688 -35.805 46.434 1.00 79.88 477 PHE A CA 1
ATOM 3943 C C . PHE A 1 477 ? -35.028 -36.225 45.820 1.00 79.88 477 PHE A C 1
ATOM 3945 O O . PHE A 1 477 ? -36.049 -36.212 46.498 1.00 79.88 477 PHE A O 1
ATOM 3952 N N . THR A 1 478 ? -35.009 -36.720 44.579 1.00 76.00 478 THR A N 1
ATOM 3953 C CA . THR A 1 478 ? -36.211 -37.251 43.908 1.00 76.00 478 THR A CA 1
ATOM 3954 C C . THR A 1 478 ? -36.828 -38.442 44.653 1.00 76.00 478 THR A C 1
ATOM 3956 O O . THR A 1 478 ? -38.050 -38.563 44.715 1.00 76.00 478 THR A O 1
ATOM 3959 N N . ARG A 1 479 ? -36.012 -39.293 45.293 1.00 81.00 479 ARG A N 1
ATOM 3960 C CA . ARG A 1 479 ? -36.496 -40.366 46.180 1.00 81.00 479 ARG A CA 1
ATOM 3961 C C . ARG A 1 479 ? -37.153 -39.821 47.454 1.00 81.00 479 ARG A C 1
ATOM 3963 O O . ARG A 1 479 ? -38.222 -40.292 47.827 1.00 81.00 479 ARG A O 1
ATOM 3970 N N . GLN A 1 480 ? -36.545 -38.831 48.109 1.00 78.88 480 GLN A N 1
ATOM 3971 C CA . GLN A 1 480 ? -37.118 -38.197 49.306 1.00 78.88 480 GLN A CA 1
ATOM 3972 C C . GLN A 1 480 ? -38.422 -37.447 49.001 1.00 78.88 480 GLN A C 1
ATOM 3974 O O . GLN A 1 480 ? -39.349 -37.466 49.806 1.00 78.88 480 GLN A O 1
ATOM 3979 N N . GLU A 1 481 ? -38.525 -36.831 47.826 1.00 77.81 481 GLU A N 1
ATOM 3980 C CA . GLU A 1 481 ? -39.744 -36.174 47.358 1.00 77.81 481 GLU A CA 1
ATOM 3981 C C . GLU A 1 481 ? -40.885 -37.181 47.124 1.00 77.81 481 GLU A C 1
ATOM 3983 O O . GLU A 1 481 ? -42.020 -36.940 47.540 1.00 77.81 481 GLU A O 1
ATOM 3988 N N . GLN A 1 482 ? -40.584 -38.354 46.552 1.00 83.25 482 GLN A N 1
ATOM 3989 C CA . GLN A 1 482 ? -41.548 -39.455 46.412 1.00 83.25 482 GLN A CA 1
ATOM 3990 C C . GLN A 1 482 ? -41.995 -40.021 47.770 1.00 83.25 482 GLN A C 1
ATOM 3992 O O . GLN A 1 482 ? -43.187 -40.263 47.969 1.00 83.25 482 GLN A O 1
ATOM 3997 N N . GLU A 1 483 ? -41.072 -40.182 48.725 1.00 83.19 483 GLU A N 1
ATOM 3998 C CA . GLU A 1 483 ? -41.391 -40.595 50.101 1.00 83.19 483 GLU A CA 1
ATOM 3999 C C . GLU A 1 483 ? -42.313 -39.569 50.796 1.00 83.19 483 GLU A C 1
ATOM 4001 O O . GLU A 1 483 ? -43.263 -39.943 51.488 1.00 83.19 483 GLU A O 1
ATOM 4006 N N . LEU A 1 484 ? -42.105 -38.269 50.560 1.00 79.19 484 LEU A N 1
ATOM 4007 C CA . LEU A 1 484 ? -42.934 -37.199 51.122 1.00 79.19 484 LEU A CA 1
ATOM 4008 C C . LEU A 1 484 ? -44.341 -37.167 50.502 1.00 79.19 484 LEU A C 1
ATOM 4010 O O . LEU A 1 484 ? -45.329 -37.018 51.225 1.00 79.19 484 LEU A O 1
ATOM 4014 N N . GLN A 1 485 ? -44.458 -37.380 49.189 1.00 80.31 485 GLN A N 1
ATOM 4015 C CA . GLN A 1 485 ? -45.756 -37.533 48.519 1.00 80.31 485 GLN A CA 1
ATOM 4016 C C . GLN A 1 485 ? -46.530 -38.761 49.028 1.00 80.31 485 GLN A C 1
ATOM 4018 O O . GLN A 1 485 ? -47.748 -38.694 49.208 1.00 80.31 485 GLN A O 1
ATOM 4023 N N . GLN A 1 486 ? -45.837 -39.860 49.334 1.00 83.19 486 GLN A N 1
ATOM 4024 C CA . GLN A 1 486 ? -46.450 -41.062 49.902 1.00 83.19 486 GLN A CA 1
ATOM 4025 C C . GLN A 1 486 ? -46.976 -40.825 51.329 1.00 83.19 486 GLN A C 1
ATOM 4027 O O . GLN A 1 486 ? -48.095 -41.228 51.649 1.00 83.19 486 GLN A O 1
ATOM 4032 N N . LEU A 1 487 ? -46.225 -40.096 52.161 1.00 78.19 487 LEU A N 1
ATOM 4033 C CA . LEU A 1 487 ? -46.663 -39.697 53.505 1.00 78.19 487 LEU A CA 1
ATOM 4034 C C . LEU A 1 487 ? -47.859 -38.735 53.478 1.00 78.19 487 LEU A C 1
ATOM 4036 O O . LEU A 1 487 ? -48.739 -38.820 54.338 1.00 78.19 487 LEU A O 1
ATOM 4040 N N . LEU A 1 488 ? -47.932 -37.839 52.490 1.00 81.38 488 LEU A N 1
ATOM 4041 C CA . LEU A 1 488 ? -49.100 -36.976 52.294 1.00 81.38 488 LEU A CA 1
ATOM 4042 C C . LEU A 1 488 ? -50.353 -37.792 51.942 1.00 81.38 488 LEU A C 1
ATOM 4044 O O . LEU A 1 488 ? -51.406 -37.565 52.539 1.00 81.38 488 LEU A O 1
ATOM 4048 N N . ALA A 1 489 ? -50.232 -38.796 51.070 1.00 80.50 489 ALA A N 1
ATOM 4049 C CA . ALA A 1 489 ? -51.337 -39.700 50.747 1.00 80.50 489 ALA A CA 1
ATOM 4050 C C . ALA A 1 489 ? -51.782 -40.547 51.961 1.00 80.50 489 ALA A C 1
ATOM 4052 O O . ALA A 1 489 ? -52.977 -40.762 52.180 1.00 80.50 489 ALA A O 1
ATOM 4053 N N . GLU A 1 490 ? -50.842 -40.998 52.799 1.00 82.06 490 GLU A N 1
ATOM 4054 C CA . GLU A 1 490 ? -51.164 -41.686 54.057 1.00 82.06 490 GLU A CA 1
ATOM 4055 C C . GLU A 1 490 ? -51.871 -40.766 55.059 1.00 82.06 490 GLU A C 1
ATOM 4057 O O . GLU A 1 490 ? -52.853 -41.175 55.687 1.00 82.06 490 GLU A O 1
ATOM 4062 N N . LYS A 1 491 ? -51.440 -39.505 55.166 1.00 79.69 491 LYS A N 1
ATOM 4063 C CA . LYS A 1 491 ? -52.104 -38.488 55.990 1.00 79.69 491 LYS A CA 1
ATOM 4064 C C . LYS A 1 491 ? -53.543 -38.252 55.531 1.00 79.69 491 LYS A C 1
ATOM 4066 O O . LYS A 1 491 ? -54.442 -38.205 56.369 1.00 79.69 491 LYS A O 1
ATOM 4071 N N . GLU A 1 492 ? -53.783 -38.121 54.229 1.00 81.88 492 GLU A N 1
ATOM 4072 C CA . GLU A 1 492 ? -55.131 -37.953 53.671 1.00 81.88 492 GLU A CA 1
ATOM 4073 C C . GLU A 1 492 ? -56.024 -39.167 53.956 1.00 81.88 492 GLU A C 1
ATOM 4075 O O . GLU A 1 492 ? -57.179 -39.009 54.361 1.00 81.88 492 GLU A O 1
ATOM 4080 N N . LYS A 1 493 ? -55.471 -40.382 53.859 1.00 83.69 493 LYS A N 1
ATOM 4081 C CA . LYS A 1 493 ? -56.163 -41.630 54.211 1.00 83.69 493 LYS A CA 1
ATOM 4082 C C . LYS A 1 493 ? -56.538 -41.696 55.697 1.00 83.69 493 LYS A C 1
ATOM 4084 O O . LYS A 1 493 ? -57.659 -42.090 56.021 1.00 83.69 493 LYS A O 1
ATOM 4089 N N . ILE A 1 494 ? -55.641 -41.290 56.599 1.00 77.38 494 ILE A N 1
ATOM 4090 C CA . ILE A 1 494 ? -55.914 -41.219 58.047 1.00 77.38 494 ILE A CA 1
ATOM 4091 C C . ILE A 1 494 ? -56.961 -40.141 58.348 1.00 77.38 494 ILE A C 1
ATOM 4093 O O . ILE A 1 494 ? -57.841 -40.353 59.177 1.00 77.38 494 ILE A O 1
ATOM 4097 N N . ASN A 1 495 ? -56.916 -39.007 57.649 1.00 79.75 495 ASN A N 1
ATOM 4098 C CA . ASN A 1 495 ? -57.883 -37.927 57.827 1.00 79.75 495 ASN A CA 1
ATOM 4099 C C . ASN A 1 495 ? -59.298 -38.342 57.378 1.00 79.75 495 ASN A C 1
ATOM 4101 O O . ASN A 1 495 ? -60.283 -38.027 58.044 1.00 79.75 495 ASN A O 1
ATOM 4105 N N . ALA A 1 496 ? -59.407 -39.120 56.297 1.00 79.50 496 ALA A N 1
ATOM 4106 C CA . ALA A 1 496 ? -60.672 -39.723 55.881 1.00 79.50 496 ALA A CA 1
ATOM 4107 C C . ALA A 1 496 ? -61.210 -40.729 56.918 1.00 79.50 496 ALA A C 1
ATOM 4109 O O . ALA A 1 496 ? -62.416 -40.793 57.149 1.00 79.50 496 ALA A O 1
ATOM 4110 N N . GLU A 1 497 ? -60.335 -41.492 57.578 1.00 78.25 497 GLU A N 1
ATOM 4111 C CA . GLU A 1 497 ? -60.723 -42.415 58.653 1.00 78.25 497 GLU A CA 1
ATOM 4112 C C . GLU A 1 497 ? -61.141 -41.677 59.937 1.00 78.25 497 GLU A C 1
ATOM 4114 O O . GLU A 1 497 ? -62.104 -42.065 60.599 1.00 78.25 497 GLU A O 1
ATOM 4119 N N . LEU A 1 498 ? -60.490 -40.551 60.243 1.00 77.19 498 LEU A N 1
ATOM 4120 C CA . LEU A 1 498 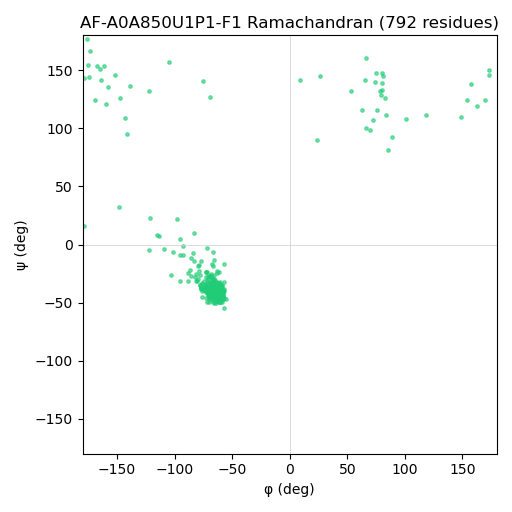? -60.870 -39.662 61.339 1.00 77.19 498 LEU A CA 1
ATOM 4121 C C . LEU A 1 498 ? -62.268 -39.061 61.123 1.00 77.19 498 LEU A C 1
ATOM 4123 O O . LEU A 1 498 ? -63.062 -39.017 62.058 1.00 77.19 498 LEU A O 1
ATOM 4127 N N . GLN A 1 499 ? -62.610 -38.663 59.894 1.00 78.81 499 GLN A N 1
ATOM 4128 C CA . GLN A 1 499 ? -63.957 -38.178 59.564 1.00 78.81 499 GLN A CA 1
ATOM 4129 C C . GLN A 1 499 ? -65.035 -39.253 59.756 1.00 78.81 499 GLN A C 1
ATOM 4131 O O . GLN A 1 499 ? -66.101 -38.962 60.296 1.00 78.81 499 GLN A O 1
ATOM 4136 N N . LYS A 1 500 ? -64.744 -40.518 59.419 1.00 78.62 500 LYS A N 1
ATOM 4137 C CA . LYS A 1 500 ? -65.655 -41.637 59.721 1.00 78.62 500 LYS A CA 1
ATOM 4138 C C . LYS A 1 500 ? -65.846 -41.828 61.229 1.00 78.62 500 LYS A C 1
ATOM 4140 O O . LYS A 1 500 ? -66.972 -42.021 61.686 1.00 78.62 500 LYS A O 1
ATOM 4145 N N . GLN A 1 501 ? -64.768 -41.733 62.006 1.00 72.06 501 GLN A N 1
ATOM 4146 C CA . GLN A 1 501 ? -64.815 -41.790 63.472 1.00 72.06 501 GLN A CA 1
ATOM 4147 C C . GLN A 1 501 ? -65.646 -40.647 64.078 1.00 72.06 501 GLN A C 1
ATOM 4149 O O . GLN A 1 501 ? -66.417 -40.884 65.006 1.00 72.06 501 GLN A O 1
ATOM 4154 N N . ILE A 1 502 ? -65.568 -39.433 63.524 1.00 71.06 502 ILE A N 1
ATOM 4155 C CA . ILE A 1 502 ? -66.384 -38.285 63.956 1.00 71.06 502 ILE A CA 1
ATOM 4156 C C . ILE A 1 502 ? -67.880 -38.567 63.753 1.00 71.06 502 ILE A C 1
ATOM 4158 O O . ILE 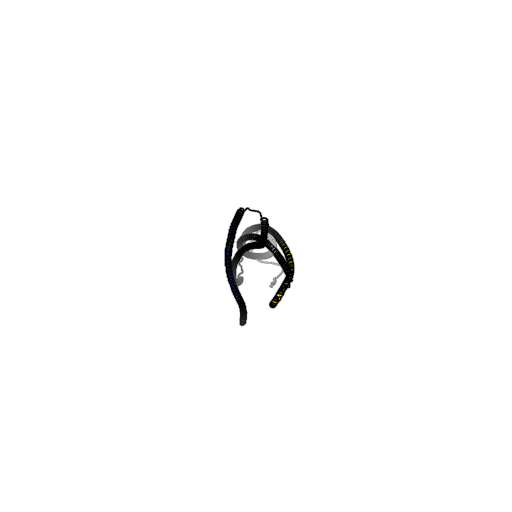A 1 502 ? -68.653 -38.429 64.701 1.00 71.06 502 ILE A O 1
ATOM 4162 N N . THR A 1 503 ? -68.279 -39.083 62.585 1.00 74.12 503 THR A N 1
ATOM 4163 C CA . THR A 1 503 ? -69.686 -39.445 62.325 1.00 74.12 503 THR A CA 1
ATOM 4164 C C . THR A 1 503 ? -70.215 -40.566 63.231 1.00 74.12 503 THR A C 1
ATOM 4166 O O . THR A 1 503 ? -71.387 -40.558 63.607 1.00 74.12 503 THR A O 1
ATOM 4169 N N . ILE A 1 504 ? -69.357 -41.509 63.638 1.00 76.06 504 ILE A N 1
ATOM 4170 C CA . ILE A 1 504 ? -69.706 -42.563 64.607 1.00 76.06 504 ILE A CA 1
ATOM 4171 C C . ILE A 1 504 ? -69.858 -41.969 66.018 1.00 76.06 504 ILE A C 1
ATOM 4173 O O . ILE A 1 504 ? -70.790 -42.313 66.748 1.00 76.06 504 ILE A O 1
ATOM 4177 N N . SER A 1 505 ? -68.982 -41.034 66.391 1.00 63.22 505 SER A N 1
ATOM 4178 C CA . SER A 1 505 ? -69.023 -40.337 67.681 1.00 63.22 505 SER A CA 1
ATOM 4179 C C . SER A 1 505 ? -70.276 -39.459 67.830 1.00 63.22 505 SER A C 1
ATOM 4181 O O . SER A 1 505 ? -70.888 -39.407 68.896 1.00 63.22 505 SER A O 1
ATOM 4183 N N . GLU A 1 506 ? -70.753 -38.843 66.747 1.00 71.31 506 GLU A N 1
ATOM 4184 C CA . GLU A 1 506 ? -72.011 -38.083 66.736 1.00 71.31 506 GLU A CA 1
ATOM 4185 C C . GLU A 1 506 ? -73.258 -38.966 66.887 1.00 71.31 506 GLU A C 1
ATOM 4187 O O . GLU A 1 506 ? -74.207 -38.570 67.566 1.00 71.31 506 GLU A O 1
ATOM 4192 N N . GLN A 1 507 ? -73.237 -40.197 66.365 1.00 75.06 507 GLN A N 1
ATOM 4193 C CA . GLN A 1 507 ? -74.277 -41.194 66.651 1.00 75.06 507 GLN A CA 1
ATOM 4194 C C . GLN A 1 507 ? -74.233 -41.680 68.109 1.00 75.06 507 GLN A C 1
ATOM 4196 O O . GLN A 1 507 ? -75.284 -41.864 68.727 1.00 75.06 507 GLN A O 1
ATOM 4201 N N . MET A 1 508 ? -73.042 -41.823 68.701 1.00 63.75 508 MET A N 1
ATOM 4202 C CA . MET A 1 508 ? -72.890 -42.149 70.127 1.00 63.75 508 MET A CA 1
ATOM 4203 C C . MET A 1 508 ? -73.369 -41.013 71.047 1.00 63.75 508 MET A C 1
ATOM 4205 O O . MET A 1 508 ? -73.979 -41.283 72.080 1.00 63.75 508 MET A O 1
ATOM 4209 N N . LYS A 1 509 ? -73.177 -39.749 70.649 1.00 60.91 509 LYS A N 1
ATOM 4210 C CA . LYS A 1 509 ? -73.613 -38.547 71.385 1.00 60.91 509 LYS A CA 1
ATOM 4211 C C . LYS A 1 509 ? -75.132 -38.471 71.584 1.00 60.91 509 LYS A C 1
ATOM 4213 O O . LYS A 1 509 ? -75.590 -37.978 72.611 1.00 60.91 509 LYS A O 1
ATOM 4218 N N . ILE A 1 510 ? -75.914 -38.986 70.634 1.00 70.50 510 ILE A N 1
ATOM 4219 C CA . ILE A 1 510 ? -77.381 -39.041 70.733 1.00 70.50 510 ILE A CA 1
ATOM 4220 C C . ILE A 1 510 ? -77.819 -40.102 71.756 1.00 70.50 510 ILE A C 1
ATOM 4222 O O . ILE A 1 510 ? -78.703 -39.830 72.562 1.00 70.50 510 ILE A O 1
ATOM 4226 N N . MET A 1 511 ? -77.155 -41.264 71.799 1.00 64.94 511 MET A N 1
ATOM 4227 C CA . MET A 1 511 ? -77.428 -42.303 72.807 1.00 64.94 511 MET A CA 1
ATOM 4228 C C . MET A 1 511 ? -76.943 -41.929 74.218 1.00 64.94 511 MET A C 1
ATOM 4230 O O . MET A 1 511 ? -77.544 -42.354 75.203 1.00 64.94 511 MET A O 1
ATOM 4234 N N . LEU A 1 512 ? -75.868 -41.138 74.329 1.00 61.06 512 LEU A N 1
ATOM 4235 C CA . LEU A 1 512 ? -75.340 -40.654 75.611 1.00 61.06 512 LEU A CA 1
ATOM 4236 C C . LEU A 1 512 ? -76.312 -39.693 76.315 1.00 61.06 512 LEU A C 1
ATOM 4238 O O . LEU A 1 512 ? -76.529 -39.810 77.517 1.00 61.06 512 LEU A O 1
ATOM 4242 N N . ASN A 1 513 ? -76.976 -38.817 75.560 1.00 65.31 513 ASN A N 1
ATOM 4243 C CA . ASN A 1 513 ? -77.888 -37.801 76.099 1.00 65.31 513 ASN A CA 1
ATOM 4244 C C . ASN A 1 513 ? -79.149 -38.406 76.769 1.00 65.31 513 ASN A C 1
ATOM 4246 O O . ASN A 1 513 ? -79.719 -37.823 77.692 1.00 65.31 513 ASN A O 1
ATOM 4250 N N . ASP A 1 514 ? -79.561 -39.609 76.352 1.00 62.69 514 ASP A N 1
ATOM 4251 C CA . ASP A 1 514 ? -80.643 -40.374 76.991 1.00 62.69 514 ASP A CA 1
ATOM 4252 C C . ASP A 1 514 ? -80.188 -41.085 78.280 1.00 62.69 514 ASP A C 1
ATOM 4254 O O . ASP A 1 514 ? -81.003 -41.354 79.166 1.00 62.69 514 ASP A O 1
ATOM 4258 N N . LYS A 1 515 ? -78.879 -41.340 78.425 1.00 63.78 515 LYS A N 1
ATOM 4259 C CA . LYS A 1 515 ? -78.248 -41.910 79.626 1.00 63.78 515 LYS A CA 1
ATOM 4260 C C . LYS A 1 515 ? -77.824 -40.845 80.648 1.00 63.78 515 LYS A C 1
ATOM 4262 O O . LYS A 1 515 ? -77.836 -41.117 81.847 1.00 63.78 515 LYS A O 1
ATOM 4267 N N . ASP A 1 516 ? -77.579 -39.609 80.220 1.00 53.06 516 ASP A N 1
ATOM 4268 C CA . ASP A 1 516 ? -77.199 -38.474 81.079 1.00 53.06 516 ASP A CA 1
ATOM 4269 C C . ASP A 1 516 ? -78.311 -37.994 82.043 1.00 53.06 516 ASP A C 1
ATOM 4271 O O . ASP A 1 516 ? -78.029 -37.374 83.075 1.00 53.06 516 ASP A O 1
ATOM 4275 N N . LYS A 1 517 ? -79.579 -38.368 81.807 1.00 59.59 517 LYS A N 1
ATOM 4276 C CA . LYS A 1 517 ? -80.669 -38.208 82.799 1.00 59.59 517 LYS A CA 1
ATOM 4277 C C . LYS A 1 517 ? -80.572 -39.191 83.976 1.00 59.59 517 LYS A C 1
ATOM 4279 O O . LYS A 1 517 ? -81.090 -38.901 85.050 1.00 59.59 517 LYS A O 1
ATOM 4284 N N . GLU A 1 518 ? -79.903 -40.328 83.794 1.00 59.78 518 GLU A N 1
ATOM 4285 C CA . GLU A 1 518 ? -79.704 -41.385 84.801 1.00 59.78 518 GLU A CA 1
ATOM 4286 C C . GLU A 1 518 ? -78.435 -41.119 85.644 1.00 59.78 518 GLU A C 1
ATOM 4288 O O . GLU A 1 518 ? -78.390 -41.399 86.842 1.00 59.78 518 GLU A O 1
ATOM 4293 N N . ILE A 1 519 ? -77.423 -40.483 85.042 1.00 52.69 519 ILE A N 1
ATOM 4294 C CA . ILE A 1 519 ? -76.096 -40.232 85.634 1.00 52.69 519 ILE A CA 1
ATOM 4295 C C . ILE A 1 519 ? -76.071 -39.030 86.594 1.00 52.69 519 ILE A C 1
ATOM 4297 O O . ILE A 1 519 ? -75.214 -38.965 87.476 1.00 52.69 519 ILE A O 1
ATOM 4301 N N . SER A 1 520 ? -77.054 -38.126 86.533 1.00 53.00 520 SER A N 1
ATOM 4302 C CA . SER A 1 520 ? -77.175 -37.003 87.484 1.00 53.00 520 SER A CA 1
ATOM 4303 C C . SER A 1 520 ? -77.257 -37.443 88.966 1.00 53.00 520 SER A C 1
ATOM 4305 O O . SER A 1 520 ? -76.988 -36.643 89.858 1.00 53.00 520 SER A O 1
ATOM 4307 N N . LEU A 1 521 ? -77.554 -38.721 89.249 1.00 52.84 521 LEU A N 1
ATOM 4308 C CA . LEU A 1 521 ? -77.528 -39.325 90.592 1.00 52.84 521 LEU A CA 1
ATOM 4309 C C . LEU A 1 521 ? -76.143 -39.858 91.040 1.00 52.84 521 LEU A C 1
ATOM 4311 O O . LEU A 1 521 ? -75.967 -40.161 92.217 1.00 52.84 521 LEU A O 1
ATOM 4315 N N . LEU A 1 522 ? -75.148 -39.958 90.149 1.00 55.69 522 LEU A N 1
ATOM 4316 C CA . LEU A 1 522 ? -73.852 -40.633 90.379 1.00 55.69 522 LEU A CA 1
ATOM 4317 C C . LEU A 1 522 ? -72.637 -39.686 90.505 1.00 55.69 522 LEU A C 1
ATOM 4319 O O . LEU A 1 522 ? -71.537 -40.130 90.835 1.00 55.69 522 LEU A O 1
ATOM 4323 N N . ILE A 1 523 ? -72.835 -38.375 90.323 1.00 51.16 523 ILE A N 1
ATOM 4324 C CA . ILE A 1 523 ? -71.787 -37.329 90.354 1.00 51.16 523 ILE A CA 1
ATOM 4325 C C . ILE A 1 523 ? -71.141 -37.143 91.747 1.00 51.16 523 ILE A C 1
ATOM 4327 O O . ILE A 1 523 ? -70.060 -36.577 91.867 1.00 51.16 523 ILE A O 1
ATOM 4331 N N . SER A 1 524 ? -71.716 -37.695 92.816 1.00 51.34 524 SER A N 1
ATOM 4332 C CA . SER A 1 524 ? -71.142 -37.598 94.169 1.00 51.34 524 SER A CA 1
ATOM 4333 C C . SER A 1 524 ? -69.867 -38.440 94.391 1.00 51.34 524 SER A C 1
ATOM 4335 O O . SER A 1 524 ? -69.317 -38.406 95.491 1.00 51.34 524 SER A O 1
ATOM 4337 N N . SER A 1 525 ? -69.409 -39.233 93.414 1.00 49.00 525 SER A N 1
ATOM 4338 C CA . SER A 1 525 ? -68.511 -40.360 93.702 1.00 49.00 525 SER A CA 1
ATOM 4339 C C . SER A 1 525 ? -67.019 -40.204 93.385 1.00 49.00 525 SER A C 1
ATOM 4341 O O . SER A 1 525 ? -66.267 -40.944 94.014 1.00 49.00 525 SER A O 1
ATOM 4343 N N . LYS A 1 526 ? -66.525 -39.377 92.451 1.00 47.78 526 LYS A N 1
ATOM 4344 C CA . LYS A 1 526 ? -65.110 -39.520 92.020 1.00 47.78 526 LYS A CA 1
ATOM 4345 C C . LYS A 1 526 ? -64.376 -38.207 91.753 1.00 47.78 526 LYS A C 1
ATOM 4347 O O . LYS A 1 526 ? -64.394 -37.681 90.653 1.00 47.78 526 LYS A O 1
ATOM 4352 N N . GLY A 1 527 ? -63.661 -37.731 92.772 1.00 53.56 527 GLY A N 1
ATOM 4353 C CA . GLY A 1 527 ? -62.669 -36.654 92.693 1.00 53.56 527 GLY A CA 1
ATOM 4354 C C . GLY A 1 527 ? -61.270 -37.093 92.231 1.00 53.56 527 GLY A C 1
ATOM 4355 O O . GLY A 1 527 ? -60.346 -36.289 92.302 1.00 53.56 527 GLY A O 1
ATOM 4356 N N . ASP A 1 528 ? -61.092 -38.327 91.749 1.00 48.88 528 ASP A N 1
ATOM 4357 C CA . ASP A 1 528 ? -59.771 -38.859 91.369 1.00 48.88 528 ASP A CA 1
ATOM 4358 C C . ASP A 1 528 ? -59.309 -38.454 89.946 1.00 48.88 528 ASP A C 1
ATOM 4360 O O . ASP A 1 528 ? -58.124 -38.536 89.642 1.00 48.88 528 ASP A O 1
ATOM 4364 N N . GLU A 1 529 ? -60.185 -37.935 89.076 1.00 53.97 529 GLU A N 1
ATOM 4365 C CA . GLU A 1 529 ? -59.833 -37.528 87.693 1.00 53.97 529 GLU A CA 1
ATOM 4366 C C . GLU A 1 529 ? -59.088 -36.184 87.594 1.00 53.97 529 GLU A C 1
ATOM 4368 O O . GLU A 1 529 ? -58.472 -35.871 86.574 1.00 53.97 529 GLU A O 1
ATOM 4373 N N . ILE A 1 530 ? -59.085 -35.384 88.661 1.00 58.09 530 ILE A N 1
ATOM 4374 C CA . ILE A 1 530 ? -58.426 -34.068 88.667 1.00 58.09 530 ILE A CA 1
ATOM 4375 C C . ILE A 1 530 ? -56.887 -34.215 88.671 1.00 58.09 530 ILE A C 1
ATOM 4377 O O . ILE A 1 530 ? -56.175 -33.322 88.209 1.00 58.09 530 ILE A O 1
ATOM 4381 N N . SER A 1 531 ? -56.361 -35.355 89.134 1.00 57.56 531 SER A N 1
ATOM 4382 C CA . SER A 1 531 ? -54.918 -35.616 89.250 1.00 57.56 531 SER A CA 1
ATOM 4383 C C . SER A 1 531 ? -54.245 -35.951 87.908 1.00 57.56 531 SER A C 1
ATOM 4385 O O . SER A 1 531 ? -53.130 -35.495 87.647 1.00 57.56 531 SER A O 1
ATOM 4387 N N . ASP A 1 532 ? -54.919 -36.686 87.021 1.00 53.53 532 ASP A N 1
ATOM 4388 C CA . ASP A 1 532 ? -54.336 -37.122 85.741 1.00 53.53 532 ASP A CA 1
ATOM 4389 C C . ASP A 1 532 ? -54.308 -35.997 84.687 1.00 53.53 532 ASP A C 1
ATOM 4391 O O . ASP A 1 532 ? -53.406 -35.932 83.845 1.00 53.53 532 ASP A O 1
ATOM 4395 N N . TYR A 1 533 ? -55.218 -35.024 84.798 1.00 59.09 533 TYR A N 1
ATOM 4396 C CA . TYR A 1 533 ? -55.293 -33.856 83.911 1.00 59.09 533 TYR A CA 1
ATOM 4397 C C . TYR A 1 533 ? -54.086 -32.906 84.064 1.00 59.09 533 TYR A C 1
ATOM 4399 O O . TYR A 1 533 ? -53.645 -32.266 83.105 1.00 59.09 533 TYR A O 1
ATOM 4407 N N . LEU A 1 534 ? -53.491 -32.841 85.262 1.00 62.59 534 LEU A N 1
ATOM 4408 C CA . LEU A 1 534 ? -52.336 -31.981 85.548 1.00 62.59 534 LEU A CA 1
ATOM 4409 C C . LEU A 1 534 ? -51.041 -32.505 84.890 1.00 62.59 534 LEU A C 1
ATOM 4411 O O . LEU A 1 534 ? -50.220 -31.723 84.402 1.00 62.59 534 LEU A O 1
ATOM 4415 N N . ILE A 1 535 ? -50.880 -33.832 84.826 1.00 70.62 535 ILE A N 1
ATOM 4416 C CA . ILE A 1 535 ? -49.708 -34.505 84.239 1.00 70.62 535 ILE A CA 1
ATOM 4417 C C . ILE A 1 535 ? -49.722 -34.389 82.704 1.00 70.62 535 ILE A C 1
ATOM 4419 O O . ILE A 1 535 ? -48.668 -34.205 82.081 1.00 70.62 535 ILE A O 1
ATOM 4423 N N . GLN A 1 536 ? -50.909 -34.417 82.090 1.00 69.25 536 GLN A N 1
ATOM 4424 C CA . GLN A 1 536 ? -51.095 -34.297 80.640 1.00 69.25 536 GLN A CA 1
ATOM 4425 C C . GLN A 1 536 ? -50.765 -32.886 80.112 1.00 69.25 536 GLN A C 1
ATOM 4427 O O . GLN A 1 536 ? -50.083 -32.749 79.092 1.00 69.25 536 GLN A O 1
ATOM 4432 N N . ILE A 1 537 ? -51.140 -31.828 80.844 1.00 72.25 537 ILE A N 1
ATOM 4433 C CA . ILE A 1 537 ? -50.813 -30.435 80.481 1.00 72.25 537 ILE A CA 1
ATOM 4434 C C . ILE A 1 537 ? -49.294 -30.179 80.553 1.00 72.25 537 ILE A C 1
ATOM 4436 O O . ILE A 1 537 ? -48.716 -29.553 79.659 1.00 72.25 537 ILE A O 1
ATOM 4440 N N . GLN A 1 538 ? -48.602 -30.720 81.563 1.00 66.56 538 GLN A N 1
ATOM 4441 C CA . GLN A 1 538 ? -47.144 -30.574 81.689 1.00 66.56 538 GLN A CA 1
ATOM 4442 C C . GLN A 1 538 ? -46.358 -31.295 80.581 1.00 66.56 538 GLN A C 1
ATOM 4444 O O . GLN A 1 538 ? -45.318 -30.798 80.135 1.00 66.56 538 GLN A O 1
ATOM 4449 N N . THR A 1 539 ? -46.837 -32.445 80.097 1.00 72.38 539 THR A N 1
ATOM 4450 C CA . THR A 1 539 ? -46.183 -33.164 78.988 1.00 72.38 539 THR A CA 1
ATOM 4451 C C . THR A 1 539 ? -46.409 -32.488 77.636 1.00 72.38 539 THR A C 1
ATOM 4453 O O . THR A 1 539 ? -45.515 -32.526 76.787 1.00 72.38 539 THR A O 1
ATOM 4456 N N . GLN A 1 540 ? -47.549 -31.820 77.441 1.00 74.25 540 GLN A N 1
ATOM 4457 C CA . GLN A 1 540 ? -47.862 -31.082 76.216 1.00 74.25 540 GLN A CA 1
ATOM 4458 C C . GLN A 1 540 ? -47.005 -29.812 76.069 1.00 74.25 540 GLN A C 1
ATOM 4460 O O . GLN A 1 540 ? -46.405 -29.601 75.014 1.00 74.25 540 GLN A O 1
ATOM 4465 N N . HIS A 1 541 ? -46.820 -29.036 77.144 1.00 72.44 541 HIS A N 1
ATOM 4466 C CA . HIS A 1 541 ? -45.941 -27.857 77.119 1.00 72.44 541 HIS A CA 1
ATOM 4467 C C . HIS A 1 541 ? -44.462 -28.222 76.892 1.00 72.44 541 HIS A C 1
ATOM 4469 O O . HIS A 1 541 ? -43.745 -27.520 76.181 1.00 72.44 541 HIS A O 1
ATOM 4475 N N . ARG A 1 542 ? -43.994 -29.364 77.420 1.00 76.81 542 ARG A N 1
ATOM 4476 C CA . ARG A 1 542 ? -42.609 -29.830 77.212 1.00 76.81 542 ARG A CA 1
ATOM 4477 C C . ARG A 1 542 ? -42.328 -30.275 75.770 1.00 76.81 542 ARG A C 1
ATOM 4479 O O . ARG A 1 542 ? -41.177 -30.218 75.341 1.00 76.81 542 ARG A O 1
ATOM 4486 N N . LYS A 1 543 ? -43.345 -30.728 75.029 1.00 76.75 543 LYS A N 1
ATOM 4487 C CA . LYS A 1 543 ? -43.221 -31.055 73.597 1.00 76.75 543 LYS A CA 1
ATOM 4488 C C . LYS A 1 543 ? -43.183 -29.791 72.735 1.00 76.75 543 LYS A C 1
ATOM 4490 O O . LYS A 1 543 ? -42.270 -29.665 71.930 1.00 76.75 543 LYS A O 1
ATOM 4495 N N . GLN A 1 544 ? -44.062 -28.825 73.005 1.00 76.69 544 GLN A N 1
ATOM 4496 C CA . GLN A 1 544 ? -44.092 -27.542 72.289 1.00 76.69 544 GLN A CA 1
ATOM 4497 C C . GLN A 1 544 ? -42.777 -26.757 72.425 1.00 76.69 544 GLN A C 1
ATOM 4499 O O . GLN A 1 544 ? -42.286 -26.213 71.443 1.00 76.69 544 GLN A O 1
ATOM 4504 N N . ILE A 1 545 ? -42.148 -26.757 73.608 1.00 78.12 545 ILE A N 1
ATOM 4505 C CA . ILE A 1 545 ? -40.837 -26.109 73.809 1.00 78.12 545 ILE A CA 1
ATOM 4506 C C . ILE A 1 545 ? -39.749 -26.748 72.932 1.00 78.12 545 ILE A C 1
ATOM 4508 O O . ILE A 1 545 ? -38.976 -26.032 72.304 1.00 78.12 545 ILE A O 1
ATOM 4512 N N . LYS A 1 546 ? -39.711 -28.083 72.830 1.00 80.31 546 LYS A N 1
ATOM 4513 C CA . LYS A 1 546 ? -38.735 -28.785 71.977 1.00 80.31 546 LYS A CA 1
ATOM 4514 C C . LYS A 1 546 ? -38.954 -28.510 70.489 1.00 80.31 546 LYS A C 1
ATOM 4516 O O . LYS A 1 546 ? -37.988 -28.445 69.739 1.00 80.31 546 LYS A O 1
ATOM 4521 N N . GLU A 1 547 ? -40.206 -28.357 70.070 1.00 80.38 547 GLU A N 1
ATOM 4522 C CA . GLU A 1 547 ? -40.570 -28.003 68.694 1.00 80.38 547 GLU A CA 1
ATOM 4523 C C . GLU A 1 547 ? -40.137 -26.576 68.344 1.00 80.38 547 GLU A C 1
ATOM 4525 O O . GLU A 1 547 ? -39.529 -26.368 67.295 1.00 80.38 547 GLU A O 1
ATOM 4530 N N . TYR A 1 548 ? -40.329 -25.617 69.255 1.00 76.06 548 TYR A N 1
ATOM 4531 C CA . TYR A 1 548 ? -39.820 -24.257 69.074 1.00 76.06 548 TYR A CA 1
ATOM 4532 C C . TYR A 1 548 ? -38.286 -24.190 69.095 1.00 76.06 548 TYR A C 1
ATOM 4534 O O . TYR A 1 548 ? -37.706 -23.454 68.303 1.00 76.06 548 TYR A O 1
ATOM 4542 N N . GLU A 1 549 ? -37.603 -24.984 69.926 1.00 81.56 549 GLU A N 1
ATOM 4543 C CA . GLU A 1 549 ? -36.134 -25.084 69.911 1.00 81.56 549 GLU A CA 1
ATOM 4544 C C . GLU A 1 549 ? -35.595 -25.665 68.591 1.00 81.56 549 GLU A C 1
ATOM 4546 O O . GLU A 1 549 ? -34.560 -25.217 68.094 1.00 81.56 549 GLU A O 1
ATOM 4551 N N . LEU A 1 550 ? -36.292 -26.644 68.004 1.00 86.25 550 LEU A N 1
ATOM 4552 C CA . LEU A 1 550 ? -35.958 -27.214 66.695 1.00 86.25 550 LEU A CA 1
ATOM 4553 C C . LEU A 1 550 ? -36.174 -26.205 65.560 1.00 86.25 550 LEU A C 1
ATOM 4555 O O . LEU A 1 550 ? -35.295 -26.072 64.711 1.00 86.25 550 LEU A O 1
ATOM 4559 N N . GLN A 1 551 ? -37.281 -25.456 65.587 1.00 84.88 551 GLN A N 1
ATOM 4560 C CA . GLN A 1 551 ? -37.547 -24.372 64.633 1.00 84.88 551 GLN A CA 1
ATOM 4561 C C . GLN A 1 551 ? -36.529 -23.229 64.753 1.00 84.88 551 GLN A C 1
ATOM 4563 O O . GLN A 1 551 ? -36.091 -22.676 63.746 1.00 84.88 551 GLN A O 1
ATOM 4568 N N . LEU A 1 552 ? -36.087 -22.898 65.970 1.00 80.00 552 LEU A N 1
ATOM 4569 C CA . LEU A 1 552 ? -35.048 -21.886 66.165 1.00 80.00 552 LEU A CA 1
ATOM 4570 C C . LEU A 1 552 ? -33.707 -22.342 65.574 1.00 80.00 552 LEU A C 1
ATOM 4572 O O . LEU A 1 552 ? -33.016 -21.556 64.931 1.00 80.00 552 LEU A O 1
ATOM 4576 N N . ARG A 1 553 ? -33.345 -23.621 65.754 1.00 85.56 553 ARG A N 1
ATOM 4577 C CA . ARG A 1 553 ? -32.117 -24.186 65.173 1.00 85.56 553 ARG A CA 1
ATOM 4578 C C . ARG A 1 553 ? -32.174 -24.263 63.652 1.00 85.56 553 ARG A C 1
ATOM 4580 O O . ARG A 1 553 ? -31.159 -23.979 63.025 1.00 85.56 553 ARG A O 1
ATOM 4587 N N . SER A 1 554 ? -33.315 -24.615 63.056 1.00 84.88 554 SER A N 1
ATOM 4588 C CA . SER A 1 554 ? -33.445 -24.630 61.593 1.00 84.88 554 SER A CA 1
ATOM 4589 C C . SER A 1 554 ? -33.307 -23.226 61.006 1.00 84.88 554 SER A C 1
ATOM 4591 O O . SER A 1 554 ? -32.534 -23.045 60.072 1.00 84.88 554 SER A O 1
ATOM 4593 N N . LEU A 1 555 ? -33.951 -22.224 61.615 1.00 79.00 555 LEU A N 1
ATOM 4594 C CA . LEU A 1 555 ? -33.820 -20.821 61.205 1.00 79.00 555 LEU A CA 1
ATOM 4595 C C . LEU A 1 555 ? -32.392 -20.290 61.394 1.00 79.00 555 LEU A C 1
ATOM 4597 O O . LEU A 1 555 ? -31.911 -19.496 60.592 1.00 79.00 555 LEU A O 1
ATOM 4601 N N . GLN A 1 556 ? -31.682 -20.738 62.432 1.00 84.19 556 GLN A N 1
ATOM 4602 C CA . GLN A 1 556 ? -30.289 -20.355 62.654 1.00 84.19 556 GLN A CA 1
ATOM 4603 C C . GLN A 1 556 ? -29.337 -20.970 61.614 1.00 84.19 556 GLN A C 1
ATOM 4605 O O . GLN A 1 556 ? -28.405 -20.296 61.178 1.00 84.19 556 GLN A O 1
ATOM 4610 N N . VAL A 1 557 ? -29.589 -22.209 61.177 1.00 85.88 557 VAL A N 1
ATOM 4611 C CA . VAL A 1 557 ? -28.842 -22.852 60.080 1.00 85.88 557 VAL A CA 1
ATOM 4612 C C . VAL A 1 557 ? -29.147 -22.180 58.738 1.00 85.88 557 VAL A C 1
ATOM 4614 O O . VAL A 1 557 ? -28.222 -21.909 57.978 1.00 85.88 557 VAL A O 1
ATOM 4617 N N . GLU A 1 558 ? -30.409 -21.847 58.467 1.00 81.06 558 GLU A N 1
ATOM 4618 C CA . GLU A 1 558 ? -30.827 -21.138 57.250 1.00 81.06 558 GLU A CA 1
ATOM 4619 C C . GLU A 1 558 ? -30.223 -19.726 57.177 1.00 81.06 558 GLU A C 1
ATOM 4621 O O . GLU A 1 558 ? -29.691 -19.326 56.141 1.00 81.06 558 GLU A O 1
ATOM 4626 N N . ARG A 1 559 ? -30.183 -19.005 58.309 1.00 84.44 559 ARG A N 1
ATOM 4627 C CA . ARG A 1 559 ? -29.491 -17.712 58.410 1.00 84.44 559 ARG A CA 1
ATOM 4628 C C . ARG A 1 559 ? -28.006 -17.842 58.079 1.00 84.44 559 ARG A C 1
ATOM 4630 O O . ARG A 1 559 ? -27.490 -17.036 57.314 1.00 84.44 559 ARG A O 1
ATOM 4637 N N . GLN A 1 560 ? -27.330 -18.856 58.620 1.00 88.00 560 GLN A N 1
ATOM 4638 C CA . GLN A 1 560 ? -25.903 -19.070 58.377 1.00 88.00 560 GLN A CA 1
ATOM 4639 C C . GLN A 1 560 ? -25.612 -19.446 56.914 1.00 88.00 560 GLN A C 1
ATOM 4641 O O . GLN A 1 560 ? -24.660 -18.937 56.329 1.00 88.00 560 GLN A O 1
ATOM 4646 N N . GLN A 1 561 ? -26.473 -20.249 56.284 1.00 83.44 561 GLN A N 1
ATOM 4647 C CA . GLN A 1 561 ? -26.370 -20.569 54.855 1.00 83.44 561 GLN A CA 1
ATOM 4648 C C . GLN A 1 561 ? -26.599 -19.341 53.960 1.00 83.44 561 GLN A C 1
ATOM 4650 O O . GLN A 1 561 ? -25.898 -19.163 52.961 1.00 83.44 561 GLN A O 1
ATOM 4655 N N . SER A 1 562 ? -27.543 -18.469 54.327 1.00 76.75 562 SER A N 1
ATOM 4656 C CA . SER A 1 562 ? -27.759 -17.191 53.641 1.00 76.75 562 SER A CA 1
ATOM 4657 C C . SER A 1 562 ? -26.550 -16.261 53.784 1.00 76.75 562 SER A C 1
ATOM 4659 O O . SER A 1 562 ? -26.151 -15.620 52.814 1.00 76.75 562 SER A O 1
ATOM 4661 N N . GLU A 1 563 ? -25.935 -16.206 54.965 1.00 84.44 563 GLU A N 1
ATOM 4662 C CA . GLU A 1 563 ? -24.763 -15.372 55.264 1.00 84.44 563 GLU A CA 1
ATOM 4663 C C . GLU A 1 563 ? -23.521 -15.837 54.473 1.00 84.44 563 GLU A C 1
ATOM 4665 O O . GLU A 1 563 ? -22.832 -15.028 53.849 1.00 84.44 563 GLU A O 1
ATOM 4670 N N . GLU A 1 564 ? -23.301 -17.153 54.377 1.00 87.06 564 GLU A N 1
ATOM 4671 C CA . GLU A 1 564 ? -22.263 -17.762 53.529 1.00 87.06 564 GLU A CA 1
ATOM 4672 C C . GLU A 1 564 ? -22.519 -17.548 52.026 1.00 87.06 564 GLU A C 1
ATOM 4674 O O . GLU A 1 564 ? -21.581 -17.433 51.231 1.00 87.06 564 GLU A O 1
ATOM 4679 N N . SER A 1 565 ? -23.784 -17.491 51.599 1.00 81.75 565 SER A N 1
ATOM 4680 C CA . SER A 1 565 ? -24.148 -17.148 50.219 1.00 81.75 565 SER A CA 1
ATOM 4681 C C . SER A 1 565 ? -23.866 -15.675 49.910 1.00 81.75 565 SER A C 1
ATOM 4683 O O . SER A 1 565 ? -23.294 -15.377 48.862 1.00 81.75 565 SER A O 1
ATOM 4685 N N . CYS A 1 566 ? -24.188 -14.761 50.831 1.00 79.81 566 CYS A N 1
ATOM 4686 C CA . CYS A 1 566 ? -23.866 -13.339 50.697 1.00 79.81 566 CYS A CA 1
ATOM 4687 C C . CYS A 1 566 ? -22.351 -13.100 50.641 1.00 79.81 566 CYS A C 1
ATOM 4689 O O . CYS A 1 566 ? -21.888 -12.388 49.755 1.00 79.81 566 CYS A O 1
ATOM 4691 N N . GLN A 1 567 ? -21.560 -13.760 51.495 1.00 87.25 567 GLN A N 1
ATOM 4692 C CA . GLN A 1 567 ? -20.093 -13.660 51.446 1.00 87.25 567 GLN A CA 1
ATOM 4693 C C . GLN A 1 567 ? -19.499 -14.197 50.137 1.00 87.25 567 GLN A C 1
ATOM 4695 O O . GLN A 1 567 ? -18.542 -13.629 49.607 1.00 87.25 567 GLN A O 1
ATOM 4700 N N . ARG A 1 568 ? -20.046 -15.289 49.583 1.00 87.38 568 ARG A N 1
ATOM 4701 C CA . ARG A 1 568 ? -19.631 -15.786 48.260 1.00 87.38 568 ARG A CA 1
ATOM 4702 C C . ARG A 1 568 ? -19.937 -14.771 47.163 1.00 87.38 568 ARG A C 1
ATOM 4704 O O . ARG A 1 568 ? -19.058 -14.480 46.356 1.00 87.38 568 ARG A O 1
ATOM 4711 N N . MET A 1 569 ? -21.133 -14.190 47.191 1.00 80.38 569 MET A N 1
ATOM 4712 C CA . MET A 1 569 ? -21.559 -13.185 46.221 1.00 80.38 569 MET A CA 1
ATOM 4713 C C . MET A 1 569 ? -20.713 -11.903 46.318 1.00 80.38 569 MET A C 1
ATOM 4715 O O . MET A 1 569 ? -20.282 -11.385 45.294 1.00 80.38 569 MET A O 1
ATOM 4719 N N . GLU A 1 570 ? -20.372 -11.438 47.526 1.00 85.00 570 GLU A N 1
ATOM 4720 C CA . GLU A 1 570 ? -19.447 -10.310 47.736 1.00 85.00 570 GLU A CA 1
ATOM 4721 C C . GLU A 1 570 ? -18.043 -10.585 47.180 1.00 85.00 570 GLU A C 1
ATOM 4723 O O . GLU A 1 570 ? -17.434 -9.713 46.552 1.00 85.00 570 GLU A O 1
ATOM 4728 N N . ASN A 1 571 ? -17.516 -11.795 47.384 1.00 90.12 571 ASN A N 1
ATOM 4729 C CA . ASN A 1 571 ? -16.206 -12.182 46.859 1.00 90.12 571 ASN A CA 1
ATOM 4730 C C . ASN A 1 571 ? -16.200 -12.249 45.323 1.00 90.12 571 ASN A C 1
ATOM 4732 O O . ASN A 1 571 ? -15.227 -11.831 44.689 1.00 90.12 571 ASN A O 1
ATOM 4736 N N . GLU A 1 572 ? -17.282 -12.726 44.706 1.00 91.00 572 GLU A N 1
ATOM 4737 C CA . GLU A 1 572 ? -17.458 -12.698 43.250 1.00 91.00 572 GLU A CA 1
ATOM 4738 C C . GLU A 1 572 ? -17.559 -11.269 42.713 1.00 91.00 572 GLU A C 1
ATOM 4740 O O . GLU A 1 572 ? -16.901 -10.943 41.723 1.00 91.00 572 GLU A O 1
ATOM 4745 N N . LEU A 1 573 ? -18.297 -10.396 43.402 1.00 83.12 573 LEU A N 1
ATOM 4746 C CA . LEU A 1 573 ? -18.447 -8.987 43.039 1.00 83.12 573 LEU A CA 1
ATOM 4747 C C . LEU A 1 573 ? -17.095 -8.259 43.097 1.00 83.12 573 LEU A C 1
ATOM 4749 O O . LEU A 1 573 ? -16.723 -7.564 42.152 1.00 83.12 573 LEU A O 1
ATOM 4753 N N . ARG A 1 574 ? -16.286 -8.517 44.134 1.00 91.19 574 ARG A N 1
ATOM 4754 C CA . ARG A 1 574 ? -14.916 -7.988 44.257 1.00 91.19 574 ARG A CA 1
ATOM 4755 C C . ARG A 1 574 ? -13.980 -8.515 43.158 1.00 91.19 574 ARG A C 1
ATOM 4757 O O . ARG A 1 574 ? -13.171 -7.756 42.625 1.00 91.19 574 ARG A O 1
ATOM 4764 N N . ASN A 1 575 ? -14.107 -9.785 42.769 1.00 91.25 575 ASN A N 1
ATOM 4765 C CA . ASN A 1 575 ? -13.339 -10.361 41.659 1.00 91.25 575 ASN A CA 1
ATOM 4766 C C . ASN A 1 575 ? -13.743 -9.780 40.296 1.00 91.25 575 ASN A C 1
ATOM 4768 O O . ASN A 1 575 ? -12.878 -9.529 39.455 1.00 91.25 575 ASN A O 1
ATOM 4772 N N . LEU A 1 576 ? -15.040 -9.553 40.068 1.00 88.25 576 LEU A N 1
ATOM 4773 C CA . LEU A 1 576 ? -15.544 -8.892 38.863 1.00 88.25 576 LEU A CA 1
ATOM 4774 C C . LEU A 1 576 ? -15.092 -7.432 38.799 1.00 88.25 576 LEU A C 1
ATOM 4776 O O . LEU A 1 576 ? -14.679 -6.976 37.735 1.00 88.25 576 LEU A O 1
ATOM 4780 N N . GLN A 1 577 ? -15.070 -6.735 39.935 1.00 87.19 577 GLN A N 1
ATOM 4781 C CA . GLN A 1 577 ? -14.566 -5.368 40.030 1.00 87.19 577 GLN A CA 1
ATOM 4782 C C . GLN A 1 577 ? -13.068 -5.279 39.693 1.00 87.19 577 GLN A C 1
ATOM 4784 O O . GLN A 1 577 ? -12.686 -4.456 38.863 1.00 87.19 577 GLN A O 1
ATOM 4789 N N . MET A 1 578 ? -12.229 -6.187 40.210 1.00 89.38 578 MET A N 1
ATOM 4790 C CA . MET A 1 578 ? -10.809 -6.256 39.819 1.00 89.38 578 MET A CA 1
ATOM 4791 C C . MET A 1 578 ? -10.615 -6.582 38.329 1.00 89.38 578 MET A C 1
ATOM 4793 O O . MET A 1 578 ? -9.721 -6.033 37.684 1.00 89.38 578 MET A O 1
ATOM 4797 N N . LYS A 1 579 ? -11.446 -7.463 37.750 1.00 88.12 579 LYS A N 1
ATOM 4798 C CA . LYS A 1 579 ? -11.406 -7.762 36.307 1.00 88.12 579 LYS A CA 1
ATOM 4799 C C . LYS A 1 579 ? -11.818 -6.556 35.461 1.00 88.12 579 LYS A C 1
ATOM 4801 O O . LYS A 1 579 ? -11.208 -6.327 34.420 1.00 88.12 579 LYS A O 1
ATOM 4806 N N . ALA A 1 580 ? -12.806 -5.782 35.906 1.00 81.81 580 ALA A N 1
ATOM 4807 C CA . ALA A 1 580 ? -13.242 -4.562 35.234 1.00 81.81 580 ALA A CA 1
ATOM 4808 C C . ALA A 1 580 ? -12.169 -3.461 35.288 1.00 81.81 580 ALA A C 1
ATOM 4810 O O . ALA A 1 580 ? -11.880 -2.844 34.264 1.00 81.81 580 ALA A O 1
ATOM 4811 N N . GLU A 1 581 ? -11.519 -3.261 36.440 1.00 87.00 581 GLU A N 1
ATOM 4812 C CA . GLU A 1 581 ? -10.389 -2.330 36.571 1.00 87.00 581 GLU A CA 1
ATOM 4813 C C . GLU A 1 581 ? -9.216 -2.730 35.671 1.00 87.00 581 GLU A C 1
ATOM 4815 O O . GLU A 1 581 ? -8.655 -1.883 34.971 1.00 87.00 581 GLU A O 1
ATOM 4820 N N . LYS A 1 582 ? -8.885 -4.026 35.618 1.00 90.88 582 LYS A N 1
ATOM 4821 C CA . LYS A 1 582 ? -7.832 -4.536 34.734 1.00 90.88 582 LYS A CA 1
ATOM 4822 C C . LYS A 1 582 ? -8.179 -4.366 33.252 1.00 90.88 582 LYS A C 1
ATOM 4824 O O . LYS A 1 582 ? -7.355 -3.864 32.497 1.00 90.88 582 LYS A O 1
ATOM 4829 N N . ALA A 1 583 ? -9.415 -4.665 32.851 1.00 84.62 583 ALA A N 1
ATOM 4830 C CA . ALA A 1 583 ? -9.886 -4.410 31.489 1.00 84.62 583 ALA A CA 1
ATOM 4831 C C . ALA A 1 583 ? -9.846 -2.911 31.125 1.00 84.62 583 ALA A C 1
ATOM 4833 O O . ALA A 1 583 ? -9.551 -2.555 29.984 1.00 84.62 583 ALA A O 1
ATOM 4834 N N . GLY A 1 584 ? -10.095 -2.020 32.092 1.00 85.06 584 GLY A N 1
ATOM 4835 C CA . GLY A 1 584 ? -9.933 -0.575 31.926 1.00 85.06 584 GLY A CA 1
ATOM 4836 C C . GLY A 1 584 ? -8.478 -0.154 31.687 1.00 85.06 584 GLY A C 1
ATOM 4837 O O . GLY A 1 584 ? -8.215 0.669 30.809 1.00 85.06 584 GLY A O 1
ATOM 4838 N N . GLN A 1 585 ? -7.529 -0.747 32.417 1.00 86.94 585 GLN A N 1
ATOM 4839 C CA . GLN A 1 585 ? -6.092 -0.521 32.213 1.00 86.94 585 GLN A CA 1
ATOM 4840 C C . GLN A 1 585 ? -5.619 -1.050 30.851 1.00 86.94 585 GLN A C 1
ATOM 4842 O O . GLN A 1 585 ? -4.921 -0.338 30.129 1.00 86.94 585 GLN A O 1
ATOM 4847 N N . ASP A 1 586 ? -6.062 -2.245 30.459 1.00 86.25 586 ASP A N 1
ATOM 4848 C CA . ASP A 1 586 ? -5.726 -2.845 29.165 1.00 86.25 586 ASP A CA 1
ATOM 4849 C C . ASP A 1 586 ? -6.301 -2.014 27.998 1.00 86.25 586 ASP A C 1
ATOM 4851 O O . ASP A 1 586 ? -5.611 -1.775 27.006 1.00 86.25 586 ASP A O 1
ATOM 4855 N N . LYS A 1 587 ? -7.521 -1.467 28.136 1.00 88.38 587 LYS A N 1
ATOM 4856 C CA . LYS A 1 587 ? -8.109 -0.523 27.162 1.00 88.38 587 LYS A CA 1
ATOM 4857 C C . LYS A 1 587 ? -7.253 0.740 27.007 1.00 88.38 587 LYS A C 1
ATOM 4859 O O . LYS A 1 587 ? -7.066 1.210 25.886 1.00 88.38 587 LYS A O 1
ATOM 4864 N N . ALA A 1 588 ? -6.723 1.287 28.103 1.00 87.06 588 ALA A N 1
ATOM 4865 C CA . ALA A 1 588 ? -5.842 2.456 28.061 1.00 87.06 588 ALA A CA 1
ATOM 4866 C C . ALA A 1 588 ? -4.490 2.141 27.391 1.00 87.06 588 ALA A C 1
ATOM 4868 O O . ALA A 1 588 ? -4.001 2.942 26.592 1.00 87.06 588 ALA A O 1
ATOM 4869 N N . ALA A 1 589 ? -3.923 0.961 27.656 1.00 87.25 589 ALA A N 1
ATOM 4870 C CA . ALA A 1 589 ? -2.702 0.494 27.003 1.00 87.25 589 ALA A CA 1
ATOM 4871 C C . ALA A 1 589 ? -2.901 0.324 25.485 1.00 87.25 589 ALA A C 1
ATOM 4873 O O . ALA A 1 589 ? -2.132 0.886 24.703 1.00 87.25 589 ALA A O 1
ATOM 4874 N N . ILE A 1 590 ? -3.986 -0.332 25.059 1.00 87.50 590 ILE A N 1
ATOM 4875 C CA . ILE A 1 590 ? -4.337 -0.492 23.637 1.00 87.50 590 ILE A CA 1
ATOM 4876 C C . ILE A 1 590 ? -4.558 0.871 22.966 1.00 87.50 590 ILE A C 1
ATOM 4878 O O . ILE A 1 590 ? -4.079 1.099 21.857 1.00 87.50 590 ILE A O 1
ATOM 4882 N N . ALA A 1 591 ? -5.233 1.812 23.632 1.00 88.38 591 ALA A N 1
ATOM 4883 C CA . ALA A 1 591 ? -5.418 3.161 23.098 1.00 88.38 591 ALA A CA 1
ATOM 4884 C C . ALA A 1 591 ? -4.077 3.886 22.870 1.00 88.38 591 ALA A C 1
ATOM 4886 O O . ALA A 1 591 ? -3.913 4.573 21.860 1.00 88.38 591 ALA A O 1
ATOM 4887 N N . SER A 1 592 ? -3.103 3.699 23.769 1.00 87.81 592 SER A N 1
ATOM 4888 C CA . SER A 1 592 ? -1.758 4.266 23.617 1.00 87.81 592 SER A CA 1
ATOM 4889 C C . SER A 1 592 ? -0.957 3.618 22.478 1.00 87.81 592 SER A C 1
ATOM 4891 O O . SER A 1 592 ? -0.288 4.331 21.726 1.00 87.81 592 SER A O 1
ATOM 4893 N N . GLU A 1 593 ? -1.083 2.301 22.277 1.00 89.88 593 GLU A N 1
ATOM 4894 C CA . GLU A 1 593 ? -0.487 1.598 21.132 1.00 89.88 593 GLU A CA 1
ATOM 4895 C C . GLU A 1 593 ? -1.106 2.041 19.803 1.00 89.88 593 GLU A C 1
ATOM 4897 O O . GLU A 1 593 ? -0.379 2.278 18.839 1.00 89.88 593 GLU A O 1
ATOM 4902 N N . ILE A 1 594 ? -2.431 2.220 19.747 1.00 89.50 594 ILE A N 1
ATOM 4903 C CA . ILE A 1 594 ? -3.121 2.730 18.553 1.00 89.50 594 ILE A CA 1
ATOM 4904 C C . ILE A 1 594 ? -2.644 4.147 18.211 1.00 89.50 594 ILE A C 1
ATOM 4906 O O . ILE A 1 594 ? -2.417 4.446 17.038 1.00 89.50 594 ILE A O 1
ATOM 4910 N N . ASP A 1 595 ? -2.451 5.020 19.204 1.00 90.06 595 ASP A N 1
ATOM 4911 C CA . ASP A 1 595 ? -1.943 6.378 18.969 1.00 90.06 595 ASP A CA 1
ATOM 4912 C C . ASP A 1 595 ? -0.482 6.373 18.480 1.00 90.06 595 ASP A C 1
ATOM 4914 O O . ASP A 1 595 ? -0.121 7.114 17.559 1.00 90.06 595 ASP A O 1
ATOM 4918 N N . ALA A 1 596 ? 0.356 5.484 19.023 1.00 89.94 596 ALA A N 1
ATOM 4919 C CA . ALA A 1 596 ? 1.724 5.273 18.547 1.00 89.94 596 ALA A CA 1
ATOM 4920 C C . ALA A 1 596 ? 1.760 4.721 17.110 1.00 89.94 596 ALA A C 1
ATOM 4922 O O . ALA A 1 596 ? 2.519 5.214 16.268 1.00 89.94 596 ALA A O 1
ATOM 4923 N N . PHE A 1 597 ? 0.897 3.752 16.796 1.00 89.81 597 PHE A N 1
ATOM 4924 C CA . PHE A 1 597 ? 0.743 3.209 15.449 1.00 89.81 597 PHE A CA 1
ATOM 4925 C C . PHE A 1 597 ? 0.275 4.284 14.463 1.00 89.81 597 PHE A C 1
ATOM 4927 O O . PHE A 1 597 ? 0.845 4.425 13.384 1.00 89.81 597 PHE A O 1
ATOM 4934 N N . LYS A 1 598 ? -0.701 5.112 14.852 1.00 91.19 598 LYS A N 1
ATOM 4935 C CA . LYS A 1 598 ? -1.190 6.234 14.040 1.00 91.19 598 LYS A CA 1
ATOM 4936 C C . LYS A 1 598 ? -0.079 7.242 13.735 1.00 91.19 598 LYS A C 1
ATOM 4938 O O . LYS A 1 598 ? 0.028 7.690 12.598 1.00 91.19 598 LYS A O 1
ATOM 4943 N N . LYS A 1 599 ? 0.785 7.554 14.709 1.00 91.00 599 LYS A N 1
ATOM 4944 C CA . LYS A 1 599 ? 1.974 8.402 14.502 1.00 91.00 599 LYS A CA 1
ATOM 4945 C C . LYS A 1 599 ? 2.972 7.776 13.521 1.00 91.00 599 LYS A C 1
ATOM 4947 O O . LYS A 1 599 ? 3.452 8.479 12.636 1.00 91.00 599 LYS A O 1
ATOM 4952 N N . SER A 1 600 ? 3.232 6.470 13.626 1.00 88.62 600 SER A N 1
ATOM 4953 C CA . SER A 1 600 ? 4.079 5.747 12.659 1.00 88.62 600 SER A CA 1
ATOM 4954 C C . SER A 1 600 ? 3.485 5.735 11.251 1.00 88.62 600 SER A C 1
ATOM 4956 O O . SER A 1 600 ? 4.204 5.986 10.289 1.00 88.62 600 SER A O 1
ATOM 4958 N N . MET A 1 601 ? 2.175 5.512 11.115 1.00 85.69 601 MET A N 1
ATOM 4959 C CA . MET A 1 601 ? 1.491 5.549 9.819 1.00 85.69 601 MET A CA 1
ATOM 4960 C C . MET A 1 601 ? 1.575 6.934 9.174 1.00 85.69 601 MET A C 1
ATOM 4962 O O . MET A 1 601 ? 1.862 7.023 7.985 1.00 85.69 601 MET A O 1
ATOM 4966 N N . SER A 1 602 ? 1.409 8.011 9.948 1.00 84.88 602 SER A N 1
ATOM 4967 C CA . SER A 1 602 ? 1.600 9.379 9.449 1.00 84.88 602 SER A CA 1
ATOM 4968 C C . SER A 1 602 ? 3.044 9.646 9.005 1.00 84.88 602 SER A C 1
ATOM 4970 O O . SER A 1 602 ? 3.248 10.301 7.990 1.00 84.88 602 SER A O 1
ATOM 4972 N N . SER A 1 603 ? 4.045 9.122 9.724 1.00 89.81 603 SER A N 1
ATOM 4973 C CA . SER A 1 603 ? 5.457 9.227 9.319 1.00 89.81 603 SER A CA 1
ATOM 4974 C C . SER A 1 603 ? 5.721 8.496 8.005 1.00 89.81 603 SER A C 1
ATOM 4976 O O . SER A 1 603 ? 6.261 9.088 7.081 1.00 89.81 603 SER A O 1
ATOM 4978 N N . LEU A 1 604 ? 5.263 7.247 7.884 1.00 90.25 604 LEU A N 1
ATOM 4979 C CA . LEU A 1 604 ? 5.375 6.463 6.650 1.00 90.25 604 LEU A CA 1
ATOM 4980 C C . LEU A 1 604 ? 4.659 7.130 5.474 1.00 90.25 604 LEU A C 1
ATOM 4982 O O . LEU A 1 604 ? 5.110 7.044 4.335 1.00 90.25 604 LEU A O 1
ATOM 4986 N N . GLN A 1 605 ? 3.532 7.786 5.740 1.00 88.19 605 GLN A N 1
ATOM 4987 C CA . GLN A 1 605 ? 2.784 8.508 4.723 1.00 88.19 605 GLN A CA 1
ATOM 4988 C C . GLN A 1 605 ? 3.549 9.747 4.243 1.00 88.19 605 GLN A C 1
ATOM 4990 O O . GLN A 1 605 ? 3.627 9.966 3.037 1.00 88.19 605 GLN A O 1
ATOM 4995 N N . ASN A 1 606 ? 4.192 10.479 5.157 1.00 89.94 606 ASN A N 1
ATOM 4996 C CA . ASN A 1 606 ? 5.097 11.571 4.799 1.00 89.94 606 ASN A CA 1
ATOM 4997 C C . ASN A 1 606 ? 6.304 11.057 4.001 1.00 89.94 606 ASN A C 1
ATOM 4999 O O . ASN A 1 606 ? 6.606 11.619 2.956 1.00 89.94 606 ASN A O 1
ATOM 5003 N N . ASP A 1 607 ? 6.943 9.966 4.433 1.00 90.12 607 ASP A N 1
ATOM 5004 C CA . ASP A 1 607 ? 8.095 9.376 3.735 1.00 90.12 607 ASP A CA 1
ATOM 5005 C C . ASP A 1 607 ? 7.724 8.909 2.321 1.00 90.12 607 ASP A C 1
ATOM 5007 O O . ASP A 1 607 ? 8.481 9.106 1.370 1.00 90.12 607 ASP A O 1
ATOM 5011 N N . ARG A 1 608 ? 6.530 8.327 2.156 1.00 90.81 608 ARG A N 1
ATOM 5012 C CA . ARG A 1 608 ? 5.976 7.958 0.848 1.00 90.81 608 ARG A CA 1
ATOM 5013 C C . ARG A 1 608 ? 5.779 9.185 -0.038 1.00 90.81 608 ARG A C 1
ATOM 5015 O O . ARG A 1 608 ? 6.133 9.131 -1.213 1.00 90.81 608 ARG A O 1
ATOM 5022 N N . ASP A 1 609 ? 5.201 10.257 0.491 1.00 90.00 609 ASP A N 1
ATOM 5023 C CA . ASP A 1 609 ? 4.923 11.475 -0.277 1.00 90.00 609 ASP A CA 1
ATOM 5024 C C . ASP A 1 609 ? 6.234 12.197 -0.667 1.00 90.00 609 ASP A C 1
ATOM 5026 O O . ASP A 1 609 ? 6.372 12.695 -1.790 1.00 90.00 609 ASP A O 1
ATOM 5030 N N . ASP A 1 610 ? 7.241 12.157 0.209 1.00 93.44 610 ASP A N 1
ATOM 5031 C CA . ASP A 1 610 ? 8.593 12.672 -0.033 1.00 93.44 610 ASP A CA 1
ATOM 5032 C C . ASP A 1 610 ? 9.331 11.839 -1.102 1.00 93.44 610 ASP A C 1
ATOM 5034 O O . ASP A 1 610 ? 9.938 12.378 -2.031 1.00 93.44 610 ASP A O 1
ATOM 5038 N N . LEU A 1 611 ? 9.220 10.506 -1.034 1.00 92.44 611 LEU A N 1
ATOM 5039 C CA . LEU A 1 611 ? 9.769 9.589 -2.038 1.00 92.44 611 LEU A CA 1
ATOM 5040 C C . LEU A 1 611 ? 9.069 9.737 -3.393 1.00 92.44 611 LEU A C 1
ATOM 5042 O O . LEU A 1 611 ? 9.729 9.713 -4.429 1.00 92.44 611 LEU A O 1
ATOM 5046 N N . PHE A 1 612 ? 7.750 9.923 -3.402 1.00 88.88 612 PHE A N 1
ATOM 5047 C CA . PHE A 1 612 ? 6.982 10.154 -4.623 1.00 88.88 612 PHE A CA 1
ATOM 5048 C C . PHE A 1 612 ? 7.368 11.478 -5.291 1.00 88.88 612 PHE A C 1
ATOM 5050 O O . PHE A 1 612 ? 7.467 11.548 -6.516 1.00 88.88 612 PHE A O 1
ATOM 5057 N N . SER A 1 613 ? 7.656 12.509 -4.494 1.00 91.62 613 SER A N 1
ATOM 5058 C CA . SER A 1 613 ? 8.172 13.788 -4.993 1.00 91.62 613 SER A CA 1
ATOM 5059 C C . SER A 1 613 ? 9.555 13.616 -5.630 1.00 91.62 613 SER A C 1
ATOM 5061 O O . SER A 1 613 ? 9.744 14.010 -6.780 1.00 91.62 613 SER A O 1
ATOM 5063 N N . LYS A 1 614 ? 10.478 12.910 -4.961 1.00 91.44 614 LYS A N 1
ATOM 5064 C CA . LYS A 1 614 ? 11.804 12.570 -5.517 1.00 91.44 614 LYS A CA 1
ATOM 5065 C C . LYS A 1 614 ? 11.712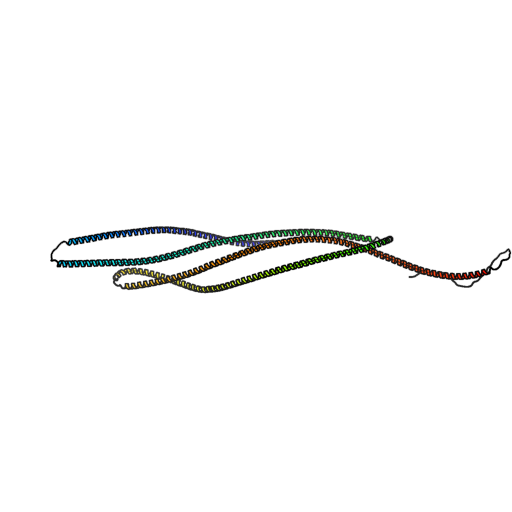 11.704 -6.776 1.00 91.44 614 LYS A C 1
ATOM 5067 O O . LYS A 1 614 ? 12.480 11.901 -7.712 1.00 91.44 614 LYS A O 1
ATOM 5072 N N . TYR A 1 615 ? 10.765 10.766 -6.828 1.00 90.94 615 TYR A N 1
ATOM 5073 C CA . TYR A 1 615 ? 10.511 9.955 -8.020 1.00 90.94 615 TYR A CA 1
ATOM 5074 C C . TYR A 1 615 ? 10.047 10.823 -9.194 1.00 90.94 615 TYR A C 1
ATOM 5076 O O . TYR A 1 615 ? 10.591 10.695 -10.286 1.00 90.94 615 TYR A O 1
ATOM 5084 N N . LYS A 1 616 ? 9.104 11.748 -8.970 1.00 89.50 616 LYS A N 1
ATOM 5085 C CA . LYS A 1 616 ? 8.660 12.698 -10.002 1.00 89.50 616 LYS A CA 1
ATOM 5086 C C . LYS A 1 616 ? 9.788 13.604 -10.490 1.00 89.50 616 LYS A C 1
ATOM 5088 O O . LYS A 1 616 ? 9.893 13.849 -11.687 1.00 89.50 616 LYS A O 1
ATOM 5093 N N . GLU A 1 617 ? 10.638 14.090 -9.589 1.00 91.00 617 GLU A N 1
ATOM 5094 C CA . GLU A 1 617 ? 11.823 14.874 -9.959 1.00 91.00 617 GLU A CA 1
ATOM 5095 C C . GLU A 1 617 ? 12.796 14.054 -10.817 1.00 91.00 617 GLU A C 1
ATOM 5097 O O . GLU A 1 617 ? 13.284 14.539 -11.838 1.00 91.00 617 GLU A O 1
ATOM 5102 N N . LEU A 1 618 ? 13.032 12.790 -10.454 1.00 92.12 618 LEU A N 1
ATOM 5103 C CA . LEU A 1 618 ? 13.893 11.884 -11.212 1.00 92.12 618 LEU A CA 1
ATOM 5104 C C . LEU A 1 618 ? 13.296 11.510 -12.579 1.00 92.12 618 LEU A C 1
ATOM 5106 O O . LEU A 1 618 ? 14.033 11.377 -13.554 1.00 92.12 618 LEU A O 1
ATOM 5110 N N . GLU A 1 619 ? 11.976 11.351 -12.665 1.00 87.75 619 GLU A N 1
ATOM 5111 C CA . GLU A 1 619 ? 11.248 11.124 -13.916 1.00 87.75 619 GLU A CA 1
ATOM 5112 C C . GLU A 1 619 ? 11.363 12.339 -14.848 1.00 87.75 619 GLU A C 1
ATOM 5114 O O . GLU A 1 619 ? 11.689 12.178 -16.025 1.00 87.75 619 GLU A O 1
ATOM 5119 N N . HIS A 1 620 ? 11.205 13.557 -14.316 1.00 87.81 620 HIS A N 1
ATOM 5120 C CA . HIS A 1 620 ? 11.455 14.791 -15.063 1.00 87.81 620 HIS A CA 1
ATOM 5121 C C . HIS A 1 620 ? 12.903 14.880 -15.560 1.00 87.81 620 HIS A C 1
ATOM 5123 O O . HIS A 1 620 ? 13.125 15.154 -16.739 1.00 87.81 620 HIS A O 1
ATOM 5129 N N . LEU A 1 621 ? 13.883 14.570 -14.706 1.00 90.75 621 LEU A N 1
ATOM 5130 C CA . LEU A 1 621 ? 15.295 14.570 -15.091 1.00 90.75 621 LEU A CA 1
ATOM 5131 C C . LEU A 1 621 ? 15.583 13.542 -16.201 1.00 90.75 621 LEU A C 1
ATOM 5133 O O . LEU A 1 621 ? 16.296 13.841 -17.157 1.00 90.75 621 LEU A O 1
ATOM 5137 N N . HIS A 1 622 ? 15.009 12.337 -16.111 1.00 86.50 622 HIS A N 1
ATOM 5138 C CA . HIS A 1 622 ? 15.120 11.323 -17.162 1.00 86.50 622 HIS A CA 1
ATOM 5139 C C . HIS A 1 622 ? 14.486 11.778 -18.475 1.00 86.50 622 HIS A C 1
ATOM 5141 O O . HIS A 1 622 ? 15.066 11.546 -19.537 1.00 86.50 622 HIS A O 1
ATOM 5147 N N . GLN A 1 623 ? 13.326 12.433 -18.417 1.00 90.75 623 GLN A N 1
ATOM 5148 C CA . GLN A 1 623 ? 12.674 12.976 -19.602 1.00 90.75 623 GLN A CA 1
ATOM 5149 C C . GLN A 1 623 ? 13.537 14.060 -20.261 1.00 90.75 623 GLN A C 1
ATOM 5151 O O . GLN A 1 623 ? 13.671 14.067 -21.484 1.00 90.75 623 GLN A O 1
ATOM 5156 N N . ASP A 1 624 ? 14.182 14.923 -19.477 1.00 87.44 624 ASP A N 1
ATOM 5157 C CA . ASP A 1 624 ? 15.101 15.943 -19.989 1.00 87.44 624 ASP A CA 1
ATOM 5158 C C . ASP A 1 624 ? 16.348 15.326 -20.633 1.00 87.44 624 ASP A C 1
ATOM 5160 O O . ASP A 1 624 ? 16.745 15.730 -21.728 1.00 87.44 624 ASP A O 1
ATOM 5164 N N . VAL A 1 625 ? 16.932 14.296 -20.012 1.00 89.12 625 VAL A N 1
ATOM 5165 C CA . VAL A 1 625 ? 18.060 13.544 -20.588 1.00 89.12 625 VAL A CA 1
ATOM 5166 C C . VAL A 1 625 ? 17.650 12.840 -21.884 1.00 89.12 625 VAL A C 1
ATOM 5168 O O . VAL A 1 625 ? 18.408 12.862 -22.855 1.00 89.12 625 VAL A O 1
ATOM 5171 N N . LEU A 1 626 ? 16.453 12.249 -21.944 1.00 84.75 626 LEU A N 1
ATOM 5172 C CA . LEU A 1 626 ? 15.918 11.647 -23.169 1.00 84.75 626 LEU A CA 1
ATOM 5173 C C . LEU A 1 626 ? 15.714 12.696 -24.265 1.00 84.75 626 LEU A C 1
ATOM 5175 O O . LEU A 1 626 ? 16.160 12.480 -25.388 1.00 84.75 626 LEU A O 1
ATOM 5179 N N . ASN A 1 627 ? 15.144 13.857 -23.939 1.00 85.12 627 ASN A N 1
ATOM 5180 C CA . ASN A 1 627 ? 14.959 14.955 -24.889 1.00 85.12 627 ASN A CA 1
ATOM 5181 C C . ASN A 1 627 ? 16.305 15.479 -25.428 1.00 85.12 627 ASN A C 1
ATOM 5183 O O . ASN A 1 627 ? 16.433 15.763 -26.622 1.00 85.12 627 ASN A O 1
ATOM 5187 N N . GLN A 1 628 ? 17.332 15.578 -24.575 1.00 86.31 628 GLN A N 1
ATOM 5188 C CA . GLN A 1 628 ? 18.695 15.928 -24.992 1.00 86.31 628 GLN A CA 1
ATOM 5189 C C . GLN A 1 628 ? 19.302 14.846 -25.891 1.00 86.31 628 GLN A C 1
ATOM 5191 O O . GLN A 1 628 ? 19.879 15.164 -26.932 1.00 86.31 628 GLN A O 1
ATOM 5196 N N . ARG A 1 629 ? 19.134 13.566 -25.536 1.00 86.44 629 ARG A N 1
ATOM 5197 C CA . ARG A 1 629 ? 19.594 12.434 -26.351 1.00 86.44 629 ARG A CA 1
ATOM 5198 C C . ARG A 1 629 ? 18.932 12.435 -27.723 1.00 86.44 629 ARG A C 1
ATOM 5200 O O . ARG A 1 629 ? 19.617 12.261 -28.724 1.00 86.44 629 ARG A O 1
ATOM 5207 N N . ASP A 1 630 ? 17.627 12.651 -27.778 1.00 84.81 630 ASP A N 1
ATOM 5208 C CA . ASP A 1 630 ? 16.875 12.680 -29.027 1.00 84.81 630 ASP A CA 1
ATOM 5209 C C . ASP A 1 630 ? 17.259 13.902 -29.872 1.00 84.81 630 ASP A C 1
ATOM 5211 O O . ASP A 1 630 ? 17.416 13.775 -31.084 1.00 84.81 630 ASP A O 1
ATOM 5215 N N . SER A 1 631 ? 17.548 15.048 -29.246 1.00 82.38 631 SER A N 1
ATOM 5216 C CA . SER A 1 631 ? 18.108 16.221 -29.934 1.00 82.38 631 SER A CA 1
ATOM 5217 C C . SER A 1 631 ? 19.484 15.930 -30.548 1.00 82.38 631 SER A C 1
ATOM 5219 O O . SER A 1 631 ? 19.729 16.284 -31.702 1.00 82.38 631 SER A O 1
ATOM 5221 N N . LEU A 1 632 ? 20.365 15.229 -29.824 1.00 86.00 632 LEU A N 1
ATOM 5222 C CA . LEU A 1 632 ? 21.666 14.783 -30.341 1.00 86.00 632 LEU A CA 1
ATOM 5223 C C . LEU A 1 632 ? 21.519 13.745 -31.460 1.00 86.00 632 LEU A C 1
ATOM 5225 O O . LEU A 1 632 ? 22.256 13.791 -32.439 1.00 86.00 632 LEU A O 1
ATOM 5229 N N . ILE A 1 633 ? 20.554 12.827 -31.358 1.00 84.00 633 ILE A N 1
ATOM 5230 C CA . ILE A 1 633 ? 20.261 11.855 -32.419 1.00 84.00 633 ILE A CA 1
ATOM 5231 C C . ILE A 1 633 ? 19.781 12.578 -33.679 1.00 84.00 633 ILE A C 1
ATOM 5233 O O . ILE A 1 633 ? 20.263 12.271 -34.766 1.00 84.00 633 ILE A O 1
ATOM 5237 N N . VAL A 1 634 ? 18.879 13.555 -33.552 1.00 83.25 634 VAL A N 1
ATOM 5238 C CA . VAL A 1 634 ? 18.410 14.366 -34.685 1.00 83.25 634 VAL A CA 1
ATOM 5239 C C . VAL A 1 634 ? 19.567 15.151 -35.313 1.00 83.25 634 VAL A C 1
ATOM 5241 O O . VAL A 1 634 ? 19.703 15.137 -36.538 1.00 83.25 634 VAL A O 1
ATOM 5244 N N . GLY A 1 635 ? 20.442 15.752 -34.497 1.00 80.56 635 GLY A N 1
ATOM 5245 C CA . GLY A 1 635 ? 21.673 16.405 -34.957 1.00 80.56 635 GLY A CA 1
ATOM 5246 C C . GLY A 1 635 ? 22.574 15.452 -35.747 1.00 80.56 635 GLY A C 1
ATOM 5247 O O . GLY A 1 635 ? 22.840 15.689 -36.925 1.00 80.56 635 GLY A O 1
ATOM 5248 N N . ASN A 1 636 ? 22.927 14.305 -35.163 1.00 84.75 636 ASN A N 1
ATOM 5249 C CA . ASN A 1 636 ? 23.780 13.292 -35.794 1.00 84.75 636 ASN A CA 1
ATOM 5250 C C . ASN A 1 636 ? 23.168 12.712 -37.080 1.00 84.75 636 ASN A C 1
ATOM 5252 O O . ASN A 1 636 ? 23.883 12.417 -38.036 1.00 84.75 636 ASN A O 1
ATOM 5256 N N . VAL A 1 637 ? 21.843 12.533 -37.134 1.00 84.56 637 VAL A N 1
ATOM 5257 C CA . VAL A 1 637 ? 21.144 12.083 -38.349 1.00 84.56 637 VAL A CA 1
ATOM 5258 C C . VAL A 1 637 ? 21.230 13.145 -39.445 1.00 84.56 637 VAL A C 1
ATOM 5260 O O . VAL A 1 637 ? 21.444 12.795 -40.606 1.00 84.56 637 VAL A O 1
ATOM 5263 N N . SER A 1 638 ? 21.105 14.429 -39.098 1.00 83.38 638 SER A N 1
ATOM 5264 C CA . SER A 1 638 ? 21.232 15.526 -40.062 1.00 83.38 638 SER A CA 1
ATOM 5265 C C . SER A 1 638 ? 22.654 15.650 -40.627 1.00 83.38 638 SER A C 1
ATOM 5267 O O . SER A 1 638 ? 22.815 15.738 -41.844 1.00 83.38 638 SER A O 1
ATOM 5269 N N . GLU A 1 639 ? 23.680 15.531 -39.780 1.00 84.75 639 GLU A N 1
ATOM 5270 C CA . GLU A 1 639 ? 25.089 15.541 -40.193 1.00 84.75 639 GLU A CA 1
ATOM 5271 C C . GLU A 1 639 ? 25.442 14.314 -41.044 1.00 84.75 639 GLU A C 1
ATOM 5273 O O . GLU A 1 639 ? 26.068 14.437 -42.094 1.00 84.75 639 GLU A O 1
ATOM 5278 N N . ASN A 1 640 ? 24.970 13.124 -40.662 1.00 88.81 640 ASN A N 1
ATOM 5279 C CA . ASN A 1 640 ? 25.164 11.903 -41.449 1.00 88.81 640 ASN A CA 1
ATOM 5280 C C . ASN A 1 640 ? 24.495 12.003 -42.831 1.00 88.81 640 ASN A C 1
ATOM 5282 O O . ASN A 1 640 ? 25.051 11.549 -43.831 1.00 88.81 640 ASN A O 1
ATOM 5286 N N . ASN A 1 641 ? 23.317 12.624 -42.921 1.00 88.19 641 ASN A N 1
ATOM 5287 C CA . ASN A 1 641 ? 22.672 12.869 -44.210 1.00 88.19 641 ASN A CA 1
ATOM 5288 C C . ASN A 1 641 ? 23.480 13.846 -45.079 1.00 88.19 641 ASN A C 1
ATOM 5290 O O . ASN A 1 641 ? 23.633 13.580 -46.271 1.00 88.19 641 ASN A O 1
ATOM 5294 N N . ALA A 1 642 ? 24.055 14.903 -44.494 1.00 87.94 642 ALA A N 1
ATOM 5295 C CA . ALA A 1 642 ? 24.944 15.824 -45.206 1.00 87.94 642 ALA A CA 1
ATOM 5296 C C . ALA A 1 642 ? 26.210 15.113 -45.722 1.00 87.94 642 ALA A C 1
ATOM 5298 O O . ALA A 1 642 ? 26.532 15.212 -46.905 1.00 87.94 642 ALA A O 1
ATOM 5299 N N . LEU A 1 643 ? 26.861 14.299 -44.883 1.00 90.00 643 LEU A N 1
ATOM 5300 C CA . LEU A 1 643 ? 28.032 13.503 -45.272 1.00 90.00 643 LEU A CA 1
ATOM 5301 C C . LEU A 1 643 ? 27.708 12.472 -46.362 1.00 90.00 643 LEU A C 1
ATOM 5303 O O . LEU A 1 643 ? 28.486 12.281 -47.295 1.00 90.00 643 LEU A O 1
ATOM 5307 N N . LYS A 1 644 ? 26.545 11.813 -46.298 1.00 89.56 644 LYS A N 1
ATOM 5308 C CA . LYS A 1 644 ? 26.086 10.908 -47.368 1.00 89.56 644 LYS A CA 1
ATOM 5309 C C . LYS A 1 644 ? 25.874 11.640 -48.687 1.00 89.56 644 LYS A C 1
ATOM 5311 O O . LYS A 1 644 ? 26.124 11.070 -49.748 1.00 89.56 644 LYS A O 1
ATOM 5316 N N . GLU A 1 645 ? 25.387 12.873 -48.637 1.00 86.75 645 GLU A N 1
ATOM 5317 C CA . GLU A 1 645 ? 25.200 13.692 -49.827 1.00 86.75 645 GLU A CA 1
ATOM 5318 C C . GLU A 1 645 ? 26.539 14.156 -50.416 1.00 86.75 645 GLU A C 1
ATOM 5320 O O . GLU A 1 645 ? 26.713 14.113 -51.635 1.00 86.75 645 GLU A O 1
ATOM 5325 N N . GLU A 1 646 ? 27.521 14.489 -49.577 1.00 91.25 646 GLU A N 1
ATOM 5326 C CA . GLU A 1 646 ? 28.904 14.726 -50.010 1.00 91.25 646 GLU A CA 1
ATOM 5327 C C . GLU A 1 646 ? 29.542 13.475 -50.628 1.00 91.25 646 GLU A C 1
ATOM 5329 O O . GLU A 1 646 ? 30.122 13.559 -51.711 1.00 91.25 646 GLU A O 1
ATOM 5334 N N . LEU A 1 647 ? 29.355 12.296 -50.024 1.00 88.25 647 LEU A N 1
ATOM 5335 C CA . LEU A 1 647 ? 29.822 11.025 -50.588 1.00 88.25 647 LEU A CA 1
ATOM 5336 C C . LEU A 1 647 ? 29.204 10.738 -51.960 1.00 88.25 647 LEU A C 1
ATOM 5338 O O . LEU A 1 647 ? 29.913 10.294 -52.859 1.00 88.25 647 LEU A O 1
ATOM 5342 N N . ARG A 1 648 ? 27.909 11.022 -52.161 1.00 90.75 648 ARG A N 1
ATOM 5343 C CA . ARG A 1 648 ? 27.274 10.890 -53.486 1.00 90.75 648 ARG A CA 1
ATOM 5344 C C . ARG A 1 648 ? 27.878 11.847 -54.510 1.00 90.75 648 ARG A C 1
ATOM 5346 O O . ARG A 1 648 ? 28.100 11.441 -55.645 1.00 90.75 648 ARG A O 1
ATOM 5353 N N . LYS A 1 649 ? 28.162 13.098 -54.128 1.00 90.88 649 LYS A N 1
ATOM 5354 C CA . LYS A 1 649 ? 28.808 14.076 -55.022 1.00 90.88 649 LYS A CA 1
ATOM 5355 C C . LYS A 1 649 ? 30.208 13.619 -55.433 1.00 90.88 649 LYS A C 1
ATOM 5357 O O . LYS A 1 649 ? 30.531 13.686 -56.615 1.00 90.88 649 LYS A O 1
ATOM 5362 N N . LEU A 1 650 ? 31.005 13.125 -54.486 1.00 91.19 650 LEU A N 1
ATOM 5363 C CA . LEU A 1 650 ? 32.341 12.591 -54.763 1.00 91.19 650 LEU A CA 1
ATOM 5364 C C . LEU A 1 650 ? 32.287 11.331 -55.632 1.00 91.19 650 LEU A C 1
ATOM 5366 O O . LEU A 1 650 ? 33.087 11.197 -56.551 1.00 91.19 650 LEU A O 1
ATOM 5370 N N . LEU A 1 651 ? 31.332 10.430 -55.386 1.00 91.62 651 LEU A N 1
ATOM 5371 C CA . LEU A 1 651 ? 31.166 9.224 -56.197 1.00 91.62 651 LEU A CA 1
ATOM 5372 C C . LEU A 1 651 ? 30.820 9.568 -57.652 1.00 91.62 651 LEU A C 1
ATOM 5374 O O . LEU A 1 651 ? 31.447 9.038 -58.560 1.00 91.62 651 LEU A O 1
ATOM 5378 N N . ASN A 1 652 ? 29.913 10.527 -57.869 1.00 90.44 652 ASN A N 1
ATOM 5379 C CA . ASN A 1 652 ? 29.600 11.014 -59.214 1.00 90.44 652 ASN A CA 1
ATOM 5380 C C . ASN A 1 652 ? 30.837 11.615 -59.909 1.00 90.44 652 ASN A C 1
ATOM 5382 O O . ASN A 1 652 ? 31.065 11.346 -61.082 1.00 90.44 652 ASN A O 1
ATOM 5386 N N . GLN A 1 653 ? 31.673 12.374 -59.188 1.00 93.69 653 GLN A N 1
ATOM 5387 C CA . GLN A 1 653 ? 32.930 12.900 -59.742 1.00 93.69 653 GLN A CA 1
ATOM 5388 C C . GLN A 1 653 ? 33.926 11.788 -60.099 1.00 93.69 653 GLN A C 1
ATOM 5390 O O . GLN A 1 653 ? 34.626 11.887 -61.105 1.00 93.69 653 GLN A O 1
ATOM 5395 N N . ILE A 1 654 ? 34.001 10.724 -59.295 1.00 91.94 654 ILE A N 1
ATOM 5396 C CA . ILE A 1 654 ? 34.824 9.547 -59.599 1.00 91.94 654 ILE A CA 1
ATOM 5397 C C . ILE A 1 654 ? 34.314 8.850 -60.866 1.00 91.94 654 ILE A C 1
ATOM 5399 O O . ILE A 1 654 ? 35.124 8.460 -61.704 1.00 91.94 654 ILE A O 1
ATOM 5403 N N . ASP A 1 655 ? 32.999 8.715 -61.031 1.00 92.00 655 ASP A N 1
ATOM 5404 C CA . ASP A 1 655 ? 32.405 8.113 -62.228 1.00 92.00 655 ASP A CA 1
ATOM 5405 C C . ASP A 1 655 ? 32.671 8.954 -63.487 1.00 92.00 655 ASP A C 1
ATOM 5407 O O . ASP A 1 655 ? 33.035 8.398 -64.529 1.00 92.00 655 ASP A O 1
ATOM 5411 N N . ASP A 1 656 ? 32.595 10.285 -63.383 1.00 93.06 656 ASP A N 1
ATOM 5412 C CA . ASP A 1 656 ? 32.975 11.204 -64.463 1.00 93.06 656 ASP A CA 1
ATOM 5413 C C . ASP A 1 656 ? 34.453 11.021 -64.857 1.00 93.06 656 ASP A C 1
ATOM 5415 O O . ASP A 1 656 ? 34.776 10.865 -66.040 1.00 93.06 656 ASP A O 1
ATOM 5419 N N . LEU A 1 657 ? 35.354 10.946 -63.870 1.00 92.56 657 LEU A N 1
ATOM 5420 C CA . LEU A 1 657 ? 36.782 10.699 -64.098 1.00 92.56 657 LEU A CA 1
ATOM 5421 C C . LEU A 1 657 ? 37.052 9.305 -64.681 1.00 92.56 657 LEU A C 1
ATOM 5423 O O . LEU A 1 657 ? 37.923 9.152 -65.537 1.00 92.56 657 LEU A O 1
ATOM 5427 N N . HIS A 1 658 ? 36.318 8.273 -64.258 1.00 93.00 658 HIS A N 1
ATOM 5428 C CA . HIS A 1 658 ? 36.428 6.937 -64.844 1.00 93.00 658 HIS A CA 1
ATOM 5429 C C . HIS A 1 658 ? 35.974 6.918 -66.304 1.00 93.00 658 HIS A C 1
ATOM 5431 O O . HIS A 1 658 ? 36.625 6.273 -67.128 1.00 93.00 658 HIS A O 1
ATOM 5437 N N . SER A 1 659 ? 34.902 7.639 -66.639 1.00 90.94 659 SER A N 1
ATOM 5438 C CA . SER A 1 659 ? 34.436 7.808 -68.017 1.00 90.94 659 SER A CA 1
ATOM 5439 C C . SER A 1 659 ? 35.495 8.501 -68.883 1.00 90.94 659 SER A C 1
ATOM 5441 O O . SER A 1 659 ? 35.834 8.017 -69.969 1.00 90.94 659 SER A O 1
ATOM 5443 N N . GLU A 1 660 ? 36.107 9.574 -68.374 1.00 93.19 660 GLU A N 1
ATOM 5444 C CA . GLU A 1 660 ? 37.206 10.266 -69.054 1.00 93.19 660 GLU A CA 1
ATOM 5445 C C . GLU A 1 660 ? 38.435 9.359 -69.224 1.00 93.19 660 GLU A C 1
ATOM 5447 O O . GLU A 1 660 ? 38.991 9.256 -70.320 1.00 93.19 660 GLU A O 1
ATOM 5452 N N . ASN A 1 661 ? 38.827 8.625 -68.181 1.00 93.06 661 ASN A N 1
ATOM 5453 C CA . ASN A 1 661 ? 39.952 7.692 -68.234 1.00 93.06 661 ASN A CA 1
ATOM 5454 C C . ASN A 1 661 ? 39.696 6.532 -69.215 1.00 93.06 661 ASN A C 1
ATOM 5456 O O . ASN A 1 661 ? 40.603 6.109 -69.937 1.00 93.06 661 ASN A O 1
ATOM 5460 N N . ALA A 1 662 ? 38.457 6.041 -69.307 1.00 91.75 662 ALA A N 1
ATOM 5461 C CA . ALA A 1 662 ? 38.057 5.050 -70.302 1.00 91.75 662 ALA A CA 1
ATOM 5462 C C . ALA A 1 662 ? 38.152 5.615 -71.730 1.00 91.75 662 ALA A C 1
ATOM 5464 O O . ALA A 1 662 ? 38.685 4.948 -72.623 1.00 91.75 662 ALA A O 1
ATOM 5465 N N . MET A 1 663 ? 37.715 6.860 -71.942 1.00 93.19 663 MET A N 1
ATOM 5466 C CA . MET A 1 663 ? 37.849 7.552 -73.226 1.00 93.19 663 MET A CA 1
ATOM 5467 C C . MET A 1 663 ? 39.323 7.730 -73.621 1.00 93.19 663 MET A C 1
ATOM 5469 O O . MET A 1 663 ? 39.705 7.402 -74.746 1.00 93.19 663 MET A O 1
ATOM 5473 N N . LEU A 1 664 ? 40.166 8.208 -72.702 1.00 92.75 664 LEU A N 1
ATOM 5474 C CA . LEU A 1 664 ? 41.603 8.379 -72.929 1.00 92.75 664 LEU A CA 1
ATOM 5475 C C . LEU A 1 664 ? 42.296 7.037 -73.191 1.00 92.75 664 LEU A C 1
ATOM 5477 O O . LEU A 1 664 ? 43.116 6.935 -74.103 1.00 92.75 664 LEU A O 1
ATOM 5481 N N . SER A 1 665 ? 41.927 5.985 -72.461 1.00 91.25 665 SER A N 1
ATOM 5482 C CA . SER A 1 665 ? 42.437 4.628 -72.684 1.00 91.25 665 SER A CA 1
ATOM 5483 C C . SER A 1 665 ? 42.080 4.106 -74.077 1.00 91.25 665 SER A C 1
ATOM 5485 O O . SER A 1 665 ? 42.943 3.555 -74.762 1.00 91.25 665 SER A O 1
ATOM 5487 N N . ALA A 1 666 ? 40.848 4.335 -74.543 1.00 89.56 666 ALA A N 1
ATOM 5488 C CA . ALA A 1 666 ? 40.433 3.984 -75.900 1.00 89.56 666 ALA A CA 1
ATOM 5489 C C . ALA A 1 666 ? 41.228 4.758 -76.968 1.00 89.56 666 ALA A C 1
ATOM 5491 O O . ALA A 1 666 ? 41.661 4.173 -77.963 1.00 89.56 666 ALA A O 1
ATOM 5492 N N . GLN A 1 667 ? 41.492 6.052 -76.749 1.00 93.31 667 GLN A N 1
ATOM 5493 C CA . GLN A 1 667 ? 42.360 6.839 -77.633 1.00 93.31 667 GLN A CA 1
ATOM 5494 C C . GLN A 1 667 ? 43.796 6.297 -77.653 1.00 93.31 667 GLN A C 1
ATOM 5496 O O . GLN A 1 667 ? 44.407 6.202 -78.715 1.00 93.31 667 GLN A O 1
ATOM 5501 N N . LEU A 1 668 ? 44.329 5.893 -76.500 1.00 93.44 668 LEU A N 1
ATOM 5502 C CA . LEU A 1 668 ? 45.680 5.346 -76.377 1.00 93.44 668 LEU A CA 1
ATOM 5503 C C . LEU A 1 668 ? 45.809 3.989 -77.085 1.00 93.44 668 LEU A C 1
ATOM 5505 O O . LEU A 1 668 ? 46.815 3.741 -77.750 1.00 93.44 668 LEU A O 1
ATOM 5509 N N . ILE A 1 669 ? 44.783 3.135 -77.002 1.00 90.25 669 ILE A N 1
ATOM 5510 C CA . ILE A 1 669 ? 44.700 1.888 -77.777 1.00 90.25 669 ILE A CA 1
ATOM 5511 C C . ILE A 1 669 ? 44.716 2.196 -79.275 1.00 90.25 669 ILE A C 1
ATOM 5513 O O . ILE A 1 669 ? 45.542 1.632 -79.989 1.00 90.25 669 ILE A O 1
ATOM 5517 N N . LYS A 1 670 ? 43.897 3.150 -79.732 1.00 90.75 670 LYS A N 1
ATOM 5518 C CA . LYS A 1 670 ? 43.875 3.563 -81.139 1.00 90.75 670 LYS A CA 1
ATOM 5519 C C . LYS A 1 670 ? 45.244 4.063 -81.613 1.00 90.75 670 LYS A C 1
ATOM 5521 O O . LYS A 1 670 ? 45.737 3.613 -82.639 1.00 90.75 670 LYS A O 1
ATOM 5526 N N . TYR A 1 671 ? 45.917 4.915 -80.835 1.00 92.38 671 TYR A N 1
ATOM 5527 C CA . TYR A 1 671 ? 47.267 5.372 -81.181 1.00 92.38 671 TYR A CA 1
ATOM 5528 C C . TYR A 1 671 ? 48.296 4.235 -81.213 1.00 92.38 671 TYR A C 1
ATOM 5530 O O . TYR A 1 671 ? 49.212 4.263 -82.034 1.00 92.38 671 TYR A O 1
ATOM 5538 N N . ARG A 1 672 ? 48.164 3.224 -80.345 1.00 93.56 672 ARG A N 1
ATOM 5539 C CA . ARG A 1 672 ? 49.012 2.022 -80.392 1.00 93.56 672 ARG A CA 1
ATOM 5540 C C . ARG A 1 672 ? 48.742 1.184 -81.637 1.00 93.56 672 ARG A C 1
ATOM 5542 O O . ARG A 1 672 ? 49.695 0.681 -82.224 1.00 93.56 672 ARG A O 1
ATOM 5549 N N . GLU A 1 673 ? 47.484 1.025 -82.036 1.00 91.44 673 GLU A N 1
ATOM 5550 C CA . GLU A 1 673 ? 47.105 0.329 -83.270 1.00 91.44 673 GLU A CA 1
ATOM 5551 C C . GLU A 1 673 ? 47.647 1.055 -84.503 1.00 91.44 673 GLU A C 1
ATOM 5553 O O . GLU A 1 673 ? 48.332 0.429 -85.314 1.00 91.44 673 GLU A O 1
ATOM 5558 N N . ASP A 1 674 ? 47.450 2.374 -84.584 1.00 91.50 674 ASP A N 1
ATOM 5559 C CA . ASP A 1 674 ? 47.974 3.216 -85.664 1.00 91.50 674 ASP A CA 1
ATOM 5560 C C . ASP A 1 674 ? 49.511 3.114 -85.739 1.00 91.50 674 ASP A C 1
ATOM 5562 O O . ASP A 1 674 ? 50.085 2.903 -86.811 1.00 91.50 674 ASP A O 1
ATOM 5566 N N . LEU A 1 675 ? 50.202 3.182 -84.593 1.00 92.88 675 LEU A N 1
ATOM 5567 C CA . LEU A 1 675 ? 51.658 3.032 -84.527 1.00 92.88 675 LEU A CA 1
ATOM 5568 C C . LEU A 1 675 ? 52.115 1.633 -84.958 1.00 92.88 675 LEU A C 1
ATOM 5570 O O . LEU A 1 675 ? 53.070 1.512 -85.724 1.00 92.88 675 LEU A O 1
ATOM 5574 N N . ASN A 1 676 ? 51.447 0.577 -84.493 1.00 91.75 676 ASN A N 1
ATOM 5575 C CA . ASN A 1 676 ? 51.757 -0.796 -84.892 1.00 91.75 676 ASN A CA 1
ATOM 5576 C C . ASN A 1 676 ? 51.548 -1.002 -86.396 1.00 91.75 676 ASN A C 1
ATOM 5578 O O . ASN A 1 676 ? 52.343 -1.691 -87.036 1.00 91.75 676 ASN A O 1
ATOM 5582 N N . GLN A 1 677 ? 50.524 -0.377 -86.979 1.00 92.25 677 GLN A N 1
ATOM 5583 C CA . GLN A 1 677 ? 50.292 -0.407 -88.418 1.00 92.25 677 GLN A CA 1
ATOM 5584 C C . GLN A 1 677 ? 51.434 0.284 -89.175 1.00 92.25 677 GLN A C 1
ATOM 5586 O O . GLN A 1 677 ? 51.965 -0.284 -90.129 1.00 92.25 677 GLN A O 1
ATOM 5591 N N . VAL A 1 678 ? 51.884 1.456 -88.711 1.00 92.31 678 VAL A N 1
ATOM 5592 C CA . VAL A 1 678 ? 53.045 2.159 -89.285 1.00 92.31 678 VAL A CA 1
ATOM 5593 C C . VAL A 1 678 ? 54.330 1.337 -89.144 1.00 92.31 678 VAL A C 1
ATOM 5595 O O . VAL A 1 678 ? 55.094 1.241 -90.104 1.00 92.31 678 VAL A O 1
ATOM 5598 N N . LEU A 1 679 ? 54.568 0.711 -87.989 1.00 91.12 679 LEU A N 1
ATOM 5599 C CA . LEU A 1 679 ? 55.730 -0.154 -87.764 1.00 91.12 679 LEU A CA 1
ATOM 5600 C C . LEU A 1 679 ? 55.715 -1.376 -88.685 1.00 91.12 679 LEU A C 1
ATOM 5602 O O . LEU A 1 679 ? 56.738 -1.686 -89.286 1.00 91.12 679 LEU A O 1
ATOM 5606 N N . SER A 1 680 ? 54.562 -2.026 -88.851 1.00 89.56 680 SER A N 1
ATOM 5607 C CA . SER A 1 680 ? 54.387 -3.145 -89.785 1.00 89.56 680 SER A CA 1
ATOM 5608 C C . SER A 1 680 ? 54.672 -2.725 -91.232 1.00 89.56 680 SER A C 1
ATOM 5610 O O . SER A 1 680 ? 55.417 -3.399 -91.946 1.00 89.56 680 SER A O 1
ATOM 5612 N N . LEU A 1 681 ? 54.168 -1.556 -91.651 1.00 89.56 681 LEU A N 1
ATOM 5613 C CA . LEU A 1 681 ? 54.458 -0.987 -92.970 1.00 89.56 681 LEU A CA 1
ATOM 5614 C C . LEU A 1 681 ? 55.951 -0.682 -93.146 1.00 89.56 681 LEU A C 1
ATOM 5616 O O . LEU A 1 681 ? 56.516 -0.968 -94.201 1.00 89.56 681 LEU A O 1
ATOM 5620 N N . LYS A 1 682 ? 56.613 -0.130 -92.123 1.00 91.44 682 LYS A N 1
ATOM 5621 C CA . LYS A 1 682 ? 58.054 0.156 -92.161 1.00 91.44 682 LYS A CA 1
ATOM 5622 C C . LYS A 1 682 ? 58.904 -1.108 -92.185 1.00 91.44 682 LYS A C 1
ATOM 5624 O O . LYS A 1 682 ? 59.872 -1.151 -92.939 1.00 91.44 682 LYS A O 1
ATOM 5629 N N . ASP A 1 683 ? 58.536 -2.132 -91.422 1.00 91.12 683 ASP A N 1
ATOM 5630 C CA . ASP A 1 683 ? 59.203 -3.436 -91.445 1.00 91.12 683 ASP A CA 1
ATOM 5631 C C . ASP A 1 683 ? 59.075 -4.098 -92.827 1.00 91.12 683 ASP A C 1
ATOM 5633 O O . ASP A 1 683 ? 60.056 -4.615 -93.362 1.00 91.12 683 ASP A O 1
ATOM 5637 N N . HIS A 1 684 ? 57.905 -4.000 -93.468 1.00 90.19 684 HIS A N 1
ATOM 5638 C CA . HIS A 1 684 ? 57.718 -4.464 -94.844 1.00 90.19 684 HIS A CA 1
ATOM 5639 C C . HIS A 1 684 ? 58.588 -3.684 -95.844 1.00 90.19 684 HIS A C 1
ATOM 5641 O O . HIS A 1 684 ? 59.339 -4.294 -96.602 1.00 90.19 684 HIS A O 1
ATOM 5647 N N . GLN A 1 685 ? 58.584 -2.346 -95.775 1.00 90.62 685 GLN A N 1
ATOM 5648 C CA . GLN A 1 685 ? 59.428 -1.492 -96.624 1.00 90.62 685 GLN A CA 1
ATOM 5649 C C . GLN A 1 685 ? 60.924 -1.796 -96.459 1.00 90.62 685 GLN A C 1
ATOM 5651 O O . GLN A 1 685 ? 61.660 -1.849 -97.445 1.00 90.62 685 GLN A O 1
ATOM 5656 N N . LEU A 1 686 ? 61.390 -2.008 -95.224 1.00 88.44 686 LEU A N 1
ATOM 5657 C CA . LEU A 1 686 ? 62.779 -2.378 -94.949 1.00 88.44 686 LEU A CA 1
ATOM 5658 C C . LEU A 1 686 ? 63.118 -3.756 -95.519 1.00 88.44 686 LEU A C 1
ATOM 5660 O O . LEU A 1 686 ? 64.180 -3.908 -96.124 1.00 88.44 686 LEU A O 1
ATOM 5664 N N . LYS A 1 687 ? 62.226 -4.743 -95.370 1.00 90.75 687 LYS A N 1
ATOM 5665 C CA . LYS A 1 687 ? 62.394 -6.078 -95.964 1.00 90.75 687 LYS A CA 1
ATOM 5666 C C . LYS A 1 687 ? 62.480 -6.013 -97.489 1.00 90.75 687 LYS A C 1
ATOM 5668 O O . LYS A 1 687 ? 63.356 -6.662 -98.062 1.00 90.75 687 LYS A O 1
ATOM 5673 N N . ASP A 1 688 ? 61.648 -5.202 -98.136 1.00 89.12 688 ASP A N 1
ATOM 5674 C CA . ASP A 1 688 ? 61.668 -5.029 -99.591 1.00 89.12 688 ASP A CA 1
ATOM 5675 C C . ASP A 1 688 ? 62.930 -4.310 -100.076 1.00 89.12 688 ASP A C 1
ATOM 5677 O O . ASP A 1 688 ? 63.570 -4.762 -101.028 1.00 89.12 688 ASP A O 1
ATOM 5681 N N . LEU A 1 689 ? 63.357 -3.243 -99.393 1.00 89.44 689 LEU A N 1
ATOM 5682 C CA . LEU A 1 689 ? 64.601 -2.544 -99.722 1.00 89.44 689 LEU A CA 1
ATOM 5683 C C . LEU A 1 689 ? 65.820 -3.456 -99.531 1.00 89.44 689 LEU A C 1
ATOM 5685 O O . LEU A 1 689 ? 66.719 -3.474 -100.374 1.00 89.44 689 LEU A O 1
ATOM 5689 N N . LEU A 1 690 ? 65.846 -4.241 -98.450 1.00 89.75 690 LEU A N 1
ATOM 5690 C CA . LEU A 1 690 ? 66.901 -5.220 -98.197 1.00 89.75 690 LEU A CA 1
ATOM 5691 C C . LEU A 1 690 ? 66.949 -6.267 -99.316 1.00 89.75 690 LEU A C 1
ATOM 5693 O O . LEU A 1 690 ? 68.030 -6.582 -99.812 1.00 89.75 690 LEU A O 1
ATOM 5697 N N . LYS A 1 691 ? 65.785 -6.757 -99.757 1.00 90.56 691 LYS A N 1
ATOM 5698 C CA . LYS A 1 691 ? 65.667 -7.682 -100.888 1.00 90.56 691 LYS A CA 1
ATOM 5699 C C . LYS A 1 691 ? 66.180 -7.053 -102.187 1.00 90.56 691 LYS A C 1
ATOM 5701 O O . LYS A 1 691 ? 67.004 -7.661 -102.860 1.00 90.56 691 LYS A O 1
ATOM 5706 N N . GLN A 1 692 ? 65.794 -5.812 -102.488 1.00 89.75 692 GLN A N 1
ATOM 5707 C CA . GLN A 1 692 ? 66.267 -5.091 -103.673 1.00 89.75 692 GLN A CA 1
ATOM 5708 C C . GLN A 1 692 ? 67.790 -4.895 -103.657 1.00 89.75 692 GLN A C 1
ATOM 5710 O O . GLN A 1 692 ? 68.454 -5.115 -104.671 1.00 89.75 692 GLN A O 1
ATOM 5715 N N . LYS A 1 693 ? 68.368 -4.511 -102.509 1.00 87.06 693 LYS A N 1
ATOM 5716 C CA . LYS A 1 693 ? 69.825 -4.372 -102.357 1.00 87.06 693 LYS A CA 1
ATOM 5717 C C . LYS A 1 693 ? 70.537 -5.714 -102.499 1.00 87.06 693 LYS A C 1
ATOM 5719 O O . LYS A 1 693 ? 71.560 -5.762 -103.175 1.00 87.06 693 LYS A O 1
ATOM 5724 N N . LEU A 1 694 ? 69.992 -6.793 -101.934 1.00 89.81 694 LEU A N 1
ATOM 5725 C CA . LEU A 1 694 ? 70.515 -8.150 -102.125 1.00 89.81 694 LEU A CA 1
ATOM 5726 C C . LEU A 1 694 ? 70.491 -8.572 -103.600 1.00 89.81 694 LEU A C 1
ATOM 5728 O O . LEU A 1 694 ? 71.470 -9.138 -104.079 1.00 89.81 694 LEU A O 1
ATOM 5732 N N . ASP A 1 695 ? 69.425 -8.264 -104.336 1.00 88.38 695 ASP A N 1
ATOM 5733 C CA . ASP A 1 695 ? 69.319 -8.592 -105.762 1.00 88.38 695 ASP A CA 1
ATOM 5734 C C . ASP A 1 695 ? 70.266 -7.737 -106.630 1.00 88.38 695 ASP A C 1
ATOM 5736 O O . ASP A 1 695 ? 70.881 -8.251 -107.568 1.00 88.38 695 ASP A O 1
ATOM 5740 N N . SER A 1 696 ? 70.477 -6.458 -106.286 1.00 86.81 696 SER A N 1
ATOM 5741 C CA . SER A 1 696 ? 71.519 -5.626 -106.913 1.00 86.81 696 SER A CA 1
ATOM 5742 C C . SER A 1 696 ? 72.927 -6.152 -106.633 1.00 86.81 696 SER A C 1
ATOM 5744 O O . SER A 1 696 ? 73.743 -6.198 -107.547 1.00 86.81 696 SER A O 1
ATOM 5746 N N . ILE A 1 697 ? 73.214 -6.582 -105.398 1.00 87.62 697 ILE A N 1
ATOM 5747 C CA . ILE A 1 697 ? 74.505 -7.190 -105.044 1.00 87.62 697 ILE A CA 1
ATOM 5748 C C . ILE A 1 697 ? 74.723 -8.463 -105.858 1.00 87.62 697 ILE A C 1
ATOM 5750 O O . ILE A 1 697 ? 75.761 -8.579 -106.494 1.00 87.62 697 ILE A O 1
ATOM 5754 N N . LYS A 1 698 ? 73.735 -9.364 -105.932 1.00 89.31 698 LYS A N 1
ATOM 5755 C CA . LYS A 1 698 ? 73.830 -10.575 -106.766 1.00 89.31 698 LYS A CA 1
ATOM 5756 C C . LYS A 1 698 ? 74.076 -10.254 -108.240 1.00 89.31 698 LYS A C 1
ATOM 5758 O O . LYS A 1 698 ? 74.868 -10.929 -108.888 1.00 89.31 698 LYS A O 1
ATOM 5763 N N . SER A 1 699 ? 73.419 -9.222 -108.768 1.00 85.44 699 SER A N 1
ATOM 5764 C CA . SER A 1 699 ? 73.603 -8.789 -110.160 1.00 85.44 699 SER A CA 1
ATOM 5765 C C . SER A 1 699 ? 75.014 -8.241 -110.400 1.00 85.44 699 SER A C 1
ATOM 5767 O O . SER A 1 699 ? 75.652 -8.608 -111.381 1.00 85.44 699 SER A O 1
ATOM 5769 N N . LEU A 1 700 ? 75.537 -7.431 -109.474 1.00 85.69 700 LEU A N 1
ATOM 5770 C CA . LEU A 1 700 ? 76.911 -6.916 -109.524 1.00 85.69 700 LEU A CA 1
ATOM 5771 C C . LEU A 1 700 ? 77.956 -8.018 -109.311 1.00 85.69 700 LEU A C 1
ATOM 5773 O O . LEU A 1 700 ? 79.027 -7.976 -109.910 1.00 85.69 700 LEU A O 1
ATOM 5777 N N . GLU A 1 701 ? 77.671 -9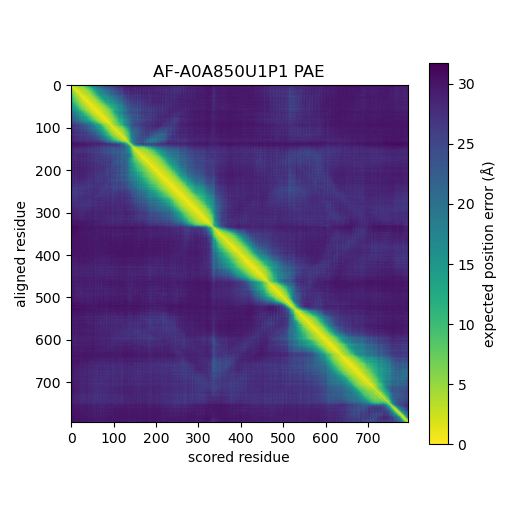.012 -108.471 1.00 85.75 701 GLU A N 1
ATOM 5778 C CA . GLU A 1 701 ? 78.516 -10.196 -108.299 1.00 85.75 701 GLU A CA 1
ATOM 5779 C C . GLU A 1 701 ? 78.580 -11.020 -109.590 1.00 85.75 701 GLU A C 1
ATOM 5781 O O . GLU A 1 701 ? 79.668 -11.447 -109.980 1.00 85.75 701 GLU A O 1
ATOM 5786 N N . GLN A 1 702 ? 77.450 -11.177 -110.286 1.00 86.56 702 GLN A N 1
ATOM 5787 C CA . GLN A 1 702 ? 77.390 -11.828 -111.593 1.00 86.56 702 GLN A CA 1
ATOM 5788 C C . GLN A 1 702 ? 78.152 -11.028 -112.660 1.00 86.56 702 GLN A C 1
ATOM 5790 O O . GLN A 1 702 ? 78.978 -11.589 -113.374 1.00 86.56 702 GLN A O 1
ATOM 5795 N N . GLU A 1 703 ? 77.958 -9.710 -112.721 1.00 84.81 703 GLU A N 1
ATOM 5796 C CA . GLU A 1 703 ? 78.664 -8.838 -113.665 1.00 84.81 703 GLU A CA 1
ATOM 5797 C C . GLU A 1 703 ? 80.178 -8.819 -113.401 1.00 84.81 703 GLU A C 1
ATOM 5799 O O . GLU A 1 703 ? 80.983 -8.912 -114.328 1.00 84.81 703 GLU A O 1
ATOM 5804 N N . LYS A 1 704 ? 80.594 -8.790 -112.128 1.00 85.31 704 LYS A N 1
ATOM 5805 C CA . LYS A 1 704 ? 82.000 -8.939 -111.732 1.00 85.31 704 LYS A CA 1
ATOM 5806 C C . LYS A 1 704 ? 82.561 -10.279 -112.199 1.00 85.31 704 LYS A C 1
ATOM 5808 O O . LYS A 1 704 ? 83.682 -10.313 -112.704 1.00 85.31 704 LYS A O 1
ATOM 5813 N N . TYR A 1 705 ? 81.814 -11.368 -112.021 1.00 88.69 705 TYR A N 1
ATOM 5814 C CA . TYR A 1 705 ? 82.215 -12.691 -112.497 1.00 88.69 705 TYR A CA 1
ATOM 5815 C C . TYR A 1 705 ? 82.398 -12.707 -114.026 1.00 88.69 705 TYR A C 1
ATOM 5817 O O . TYR A 1 705 ? 83.429 -13.181 -114.514 1.00 88.69 705 TYR A O 1
ATOM 5825 N N . ASP A 1 706 ? 81.465 -12.116 -114.776 1.00 83.94 706 ASP A N 1
ATOM 5826 C CA . ASP A 1 706 ? 81.506 -12.047 -116.241 1.00 83.94 706 ASP A CA 1
ATOM 5827 C C . ASP A 1 706 ? 82.658 -11.164 -116.756 1.00 83.94 706 ASP A C 1
ATOM 5829 O O . ASP A 1 706 ? 83.402 -11.569 -117.654 1.00 83.94 706 ASP A O 1
ATOM 5833 N N . LEU A 1 707 ? 82.890 -10.001 -116.139 1.00 82.31 707 LEU A N 1
ATOM 5834 C CA . LEU A 1 707 ? 84.034 -9.136 -116.445 1.00 82.31 707 LEU A CA 1
ATOM 5835 C C . LEU A 1 707 ? 85.363 -9.827 -116.135 1.00 82.31 707 LEU A C 1
ATOM 5837 O O . LEU A 1 707 ? 86.310 -9.735 -116.916 1.00 82.31 707 LEU A O 1
ATOM 5841 N N . GLN A 1 708 ? 85.446 -10.565 -115.026 1.00 83.94 708 GLN A N 1
ATOM 5842 C CA . GLN A 1 708 ? 86.650 -11.309 -114.663 1.00 83.94 708 GLN A CA 1
ATOM 5843 C C . GLN A 1 708 ? 86.940 -12.443 -115.662 1.00 83.94 708 GLN A C 1
ATOM 5845 O O . GLN A 1 708 ? 88.107 -12.729 -115.946 1.00 83.94 708 GLN A O 1
ATOM 5850 N N . LYS A 1 709 ? 85.898 -13.059 -116.238 1.00 83.56 709 LYS A N 1
ATOM 5851 C CA . LYS A 1 709 ? 86.020 -14.020 -117.342 1.00 83.56 709 LYS A CA 1
ATOM 5852 C C . LYS A 1 709 ? 86.529 -13.346 -118.623 1.00 83.56 709 LYS A C 1
ATOM 5854 O O . LYS A 1 709 ? 87.520 -13.814 -119.182 1.00 83.56 709 LYS A O 1
ATOM 5859 N N . GLN A 1 710 ? 85.938 -12.220 -119.030 1.00 80.88 710 GLN A N 1
ATOM 5860 C CA . GLN A 1 710 ? 86.390 -11.455 -120.203 1.00 80.88 710 GLN A CA 1
ATOM 5861 C C . GLN A 1 710 ? 87.841 -10.975 -120.060 1.00 80.88 710 GLN A C 1
ATOM 5863 O O . GLN A 1 710 ? 88.615 -11.031 -121.014 1.00 80.88 710 GLN A O 1
ATOM 5868 N N . MET A 1 711 ? 88.252 -10.556 -118.860 1.00 76.00 711 MET A N 1
ATOM 5869 C CA . MET A 1 711 ? 89.633 -10.148 -118.594 1.00 76.00 711 MET A CA 1
ATOM 5870 C C . MET A 1 711 ? 90.630 -11.299 -118.785 1.00 76.00 711 MET A C 1
ATOM 5872 O O . MET A 1 711 ? 91.710 -11.086 -119.338 1.00 76.00 711 MET A O 1
ATOM 5876 N N . LYS A 1 712 ? 90.273 -12.523 -118.365 1.00 80.62 712 LYS A N 1
ATOM 5877 C CA . LYS A 1 712 ? 91.097 -13.722 -118.597 1.00 80.62 712 LYS A CA 1
ATOM 5878 C C . LYS A 1 712 ? 91.193 -14.064 -120.085 1.00 80.62 712 LYS A C 1
ATOM 5880 O O . LYS A 1 712 ? 92.278 -14.393 -120.556 1.00 80.62 712 LYS A O 1
ATOM 5885 N N . GLU A 1 713 ? 90.092 -13.952 -120.827 1.00 78.25 713 GLU A N 1
ATOM 5886 C CA . GLU A 1 713 ? 90.068 -14.164 -122.283 1.00 78.25 713 GLU A CA 1
ATOM 5887 C C . GLU A 1 713 ? 90.918 -13.112 -123.023 1.00 78.25 713 GLU A C 1
ATOM 5889 O O . GLU A 1 713 ? 91.726 -13.462 -123.886 1.00 78.25 713 GLU A O 1
ATOM 5894 N N . MET A 1 714 ? 90.833 -11.837 -122.626 1.00 74.88 714 MET A N 1
ATOM 5895 C CA . MET A 1 714 ? 91.659 -10.753 -123.171 1.00 74.88 714 MET A CA 1
ATOM 5896 C C . MET A 1 714 ? 93.146 -10.931 -122.839 1.00 74.88 714 MET A C 1
ATOM 5898 O O . MET A 1 714 ? 93.990 -10.710 -123.706 1.00 74.88 714 MET A O 1
ATOM 5902 N N . GLN A 1 715 ? 93.490 -11.369 -121.622 1.00 74.44 715 GLN A N 1
ATOM 5903 C CA . GLN A 1 715 ? 94.872 -11.716 -121.268 1.00 74.44 715 GLN A CA 1
ATOM 5904 C C . GLN A 1 715 ? 95.420 -12.838 -122.159 1.00 74.44 715 GLN A C 1
ATOM 5906 O O . GLN A 1 715 ? 96.550 -12.726 -122.634 1.00 74.44 715 GLN A O 1
ATOM 5911 N N . LEU A 1 716 ? 94.624 -13.876 -122.439 1.00 77.38 716 LEU A N 1
ATOM 5912 C CA . LEU A 1 716 ? 95.020 -14.969 -123.333 1.00 77.38 716 LEU A CA 1
ATOM 5913 C C . LEU A 1 716 ? 95.231 -14.480 -124.777 1.00 77.38 716 LEU A C 1
ATOM 5915 O O . LEU A 1 716 ? 96.224 -14.828 -125.413 1.00 77.38 716 LEU A O 1
ATOM 5919 N N . SER A 1 717 ? 94.331 -13.625 -125.275 1.00 75.50 717 SER A N 1
ATOM 5920 C CA . SER A 1 717 ? 94.442 -13.024 -126.611 1.00 75.50 717 SER A CA 1
ATOM 5921 C C . SER A 1 717 ? 95.653 -12.093 -126.740 1.00 75.50 717 SER A C 1
ATOM 5923 O O . SER A 1 717 ? 96.303 -12.068 -127.785 1.00 75.50 717 SER A O 1
ATOM 5925 N N . ASN A 1 718 ? 95.971 -11.329 -125.693 1.00 74.44 718 ASN A N 1
ATOM 5926 C CA . ASN A 1 718 ? 97.129 -10.437 -125.675 1.00 74.44 718 ASN A CA 1
ATOM 5927 C C . ASN A 1 718 ? 98.442 -11.239 -125.621 1.00 74.44 718 ASN A C 1
ATOM 5929 O O . ASN A 1 718 ? 99.403 -10.897 -126.305 1.00 74.44 718 ASN A O 1
ATOM 5933 N N . GLN A 1 719 ? 98.467 -12.359 -124.888 1.00 74.38 719 GLN A N 1
ATOM 5934 C CA . GLN A 1 719 ? 99.609 -13.277 -124.883 1.00 74.38 719 GLN A CA 1
ATOM 5935 C C . GLN A 1 719 ? 99.883 -13.845 -126.289 1.00 74.38 719 GLN A C 1
ATOM 5937 O O . GLN A 1 719 ? 101.016 -13.782 -126.758 1.00 74.38 719 GLN A O 1
ATOM 5942 N N . LEU A 1 720 ? 98.837 -14.277 -127.007 1.00 75.50 720 LEU A N 1
ATOM 5943 C CA . LEU A 1 720 ? 98.923 -14.719 -128.408 1.00 75.50 720 LEU A CA 1
ATOM 5944 C C . LEU A 1 720 ? 99.444 -13.618 -129.352 1.00 75.50 720 LEU A C 1
ATOM 5946 O O . LEU A 1 720 ? 100.309 -13.879 -130.191 1.00 75.50 720 LEU A O 1
ATOM 5950 N N . GLN A 1 721 ? 98.970 -12.374 -129.214 1.00 70.50 721 GLN A N 1
ATOM 5951 C CA . GLN A 1 721 ? 99.485 -11.244 -130.002 1.00 70.50 721 GLN A CA 1
ATOM 5952 C C . GLN A 1 721 ? 100.958 -10.947 -129.705 1.00 70.50 721 GLN A C 1
ATOM 5954 O O . GLN A 1 721 ? 101.716 -10.643 -130.628 1.00 70.50 721 GLN A O 1
ATOM 5959 N N . LYS A 1 722 ? 101.383 -11.073 -128.445 1.00 71.31 722 LYS A N 1
ATOM 5960 C CA . LYS A 1 722 ? 102.775 -10.868 -128.036 1.00 71.31 722 LYS A CA 1
ATOM 5961 C C . LYS A 1 722 ? 103.702 -11.918 -128.653 1.00 71.31 722 LYS A C 1
ATOM 5963 O O . LYS A 1 722 ? 104.745 -11.553 -129.188 1.00 71.31 722 LYS A O 1
ATOM 5968 N N . ASP A 1 723 ? 103.286 -13.182 -128.677 1.00 71.75 723 ASP A N 1
ATOM 5969 C CA . ASP A 1 723 ? 104.039 -14.267 -129.322 1.00 71.75 723 ASP A CA 1
ATOM 5970 C C . ASP A 1 723 ? 104.135 -14.061 -130.847 1.00 71.75 723 ASP A C 1
ATOM 5972 O O . ASP A 1 723 ? 105.181 -14.289 -131.458 1.00 71.75 723 ASP A O 1
ATOM 5976 N N . THR A 1 724 ? 103.077 -13.517 -131.459 1.00 73.06 724 THR A N 1
ATOM 5977 C CA . THR A 1 724 ? 103.067 -13.158 -132.889 1.00 73.06 724 THR A CA 1
ATOM 5978 C C . THR A 1 724 ? 104.014 -11.985 -133.190 1.00 73.06 724 THR A C 1
ATOM 5980 O O . THR A 1 724 ? 104.746 -12.012 -134.181 1.00 73.06 724 THR A O 1
ATOM 5983 N N . ALA A 1 725 ? 104.058 -10.973 -132.315 1.00 70.56 725 ALA A N 1
ATOM 5984 C CA . ALA A 1 725 ? 104.962 -9.830 -132.438 1.00 70.56 725 ALA A CA 1
ATOM 5985 C C . ALA A 1 725 ? 106.441 -10.237 -132.308 1.00 70.56 725 ALA A C 1
ATOM 5987 O O . ALA A 1 725 ? 107.269 -9.768 -133.086 1.00 70.56 725 ALA A O 1
ATOM 5988 N N . VAL A 1 726 ? 106.768 -11.166 -131.401 1.00 74.56 726 VAL A N 1
ATOM 5989 C CA . VAL A 1 726 ? 108.128 -11.723 -131.267 1.00 74.56 726 VAL A CA 1
ATOM 5990 C C . VAL A 1 726 ? 108.549 -12.472 -132.539 1.00 74.56 726 VAL A C 1
ATOM 5992 O O . VAL A 1 726 ? 109.696 -12.358 -132.975 1.00 74.56 726 VAL A O 1
ATOM 5995 N N . SER A 1 727 ? 107.622 -13.188 -133.184 1.00 73.31 727 SER A N 1
ATOM 5996 C CA . SER A 1 727 ? 107.896 -13.881 -134.449 1.00 73.31 727 SER A CA 1
ATOM 5997 C C . SER A 1 727 ? 108.182 -12.904 -135.604 1.00 73.31 727 SER A C 1
ATOM 5999 O O . SER A 1 727 ? 109.098 -13.138 -136.394 1.00 73.31 727 SER A O 1
ATOM 6001 N N . LEU A 1 728 ? 107.460 -11.778 -135.669 1.00 72.19 728 LEU A N 1
ATOM 6002 C CA . LEU A 1 728 ? 107.698 -10.706 -136.647 1.00 72.19 728 LEU A CA 1
ATOM 6003 C C . LEU A 1 728 ? 109.003 -9.940 -136.380 1.00 72.19 728 LEU A C 1
ATOM 6005 O O . LEU A 1 728 ? 109.706 -9.565 -137.317 1.00 72.19 728 LEU A O 1
ATOM 6009 N N . GLU A 1 729 ? 109.376 -9.741 -135.116 1.00 72.00 729 GLU A N 1
ATOM 6010 C CA . GLU A 1 729 ? 110.652 -9.120 -134.743 1.00 72.00 729 GLU A CA 1
ATOM 6011 C C . GLU A 1 729 ? 111.853 -9.989 -135.167 1.00 72.00 729 GLU A C 1
ATOM 6013 O O . GLU A 1 729 ? 112.898 -9.476 -135.585 1.00 72.00 729 GLU A O 1
ATOM 6018 N N . HIS A 1 730 ? 111.686 -11.316 -135.143 1.00 72.75 730 HIS A N 1
ATOM 6019 C CA . HIS A 1 730 ? 112.681 -12.261 -135.647 1.00 72.75 730 HIS A CA 1
ATOM 6020 C C . HIS A 1 730 ? 112.839 -12.190 -137.177 1.00 72.75 730 HIS A C 1
ATOM 6022 O O . HIS A 1 730 ? 113.967 -12.208 -137.679 1.00 72.75 730 HIS A O 1
ATOM 6028 N N . GLU A 1 731 ? 111.741 -12.042 -137.929 1.00 72.25 731 GLU A N 1
ATOM 6029 C CA . GLU A 1 731 ? 111.802 -11.795 -139.379 1.00 72.25 731 GLU A CA 1
ATOM 6030 C C . GLU A 1 731 ? 112.443 -10.444 -139.720 1.00 72.25 731 GLU A C 1
ATOM 6032 O O . GLU A 1 731 ? 113.265 -10.366 -140.637 1.00 72.25 731 GLU A O 1
ATOM 6037 N N . ASN A 1 732 ? 112.145 -9.395 -138.951 1.00 69.12 732 ASN A N 1
ATOM 6038 C CA . ASN A 1 732 ? 112.706 -8.063 -139.175 1.00 69.12 732 ASN A CA 1
ATOM 6039 C C . ASN A 1 732 ? 114.230 -8.038 -138.973 1.00 69.12 732 ASN A C 1
ATOM 6041 O O . ASN A 1 732 ? 114.954 -7.470 -139.789 1.00 69.12 732 ASN A O 1
ATOM 6045 N N . LYS A 1 733 ? 114.757 -8.746 -137.962 1.00 73.75 733 LYS A N 1
ATOM 6046 C CA . LYS A 1 733 ? 116.215 -8.935 -137.802 1.00 73.75 733 LYS A CA 1
ATOM 6047 C C . LYS A 1 733 ? 116.850 -9.634 -139.011 1.00 73.75 733 LYS A C 1
ATOM 6049 O O . LYS A 1 733 ? 117.962 -9.288 -139.410 1.00 73.75 733 LYS A O 1
ATOM 6054 N N . LYS A 1 734 ? 116.135 -10.574 -139.634 1.00 72.50 734 LYS A N 1
ATOM 6055 C CA . LYS A 1 734 ? 116.587 -11.291 -140.836 1.00 72.50 734 LYS A CA 1
ATOM 6056 C C . LYS A 1 734 ? 116.622 -10.378 -142.069 1.00 72.50 734 LYS A C 1
ATOM 6058 O O . LYS A 1 734 ? 117.552 -10.472 -142.868 1.00 72.50 734 LYS A O 1
ATOM 6063 N N . LEU A 1 735 ? 115.664 -9.460 -142.206 1.00 71.12 735 LEU A N 1
ATOM 6064 C CA . LEU A 1 735 ? 115.653 -8.443 -143.266 1.00 71.12 735 LEU A CA 1
ATOM 6065 C C . LEU A 1 735 ? 116.740 -7.377 -143.068 1.00 71.12 735 LEU A C 1
ATOM 6067 O O . LEU A 1 735 ? 117.426 -7.041 -144.028 1.00 71.12 735 LEU A O 1
ATOM 6071 N N . VAL A 1 736 ? 116.973 -6.924 -141.833 1.00 74.00 736 VAL A N 1
ATOM 6072 C CA . VAL A 1 736 ? 118.044 -5.960 -141.512 1.00 74.00 736 VAL A CA 1
ATOM 6073 C C . VAL A 1 736 ? 119.430 -6.519 -141.857 1.00 74.00 736 VAL A C 1
ATOM 6075 O O . VAL A 1 736 ? 120.251 -5.800 -142.420 1.00 74.00 736 VAL A O 1
ATOM 6078 N N . SER A 1 737 ? 119.680 -7.814 -141.628 1.00 69.88 737 SER A N 1
ATOM 6079 C CA . SER A 1 737 ? 120.948 -8.436 -142.047 1.00 69.88 737 SER A CA 1
ATOM 6080 C C . SER A 1 737 ? 121.166 -8.411 -143.569 1.00 69.88 737 SER A C 1
ATOM 6082 O O . SER A 1 737 ? 122.278 -8.160 -144.015 1.00 69.88 737 SER A O 1
ATOM 6084 N N . LYS A 1 738 ? 120.099 -8.552 -144.371 1.00 73.81 738 LYS A N 1
ATOM 6085 C CA . LYS A 1 738 ? 120.174 -8.470 -145.841 1.00 73.81 738 LYS A CA 1
ATOM 6086 C C . LYS A 1 738 ? 120.387 -7.046 -146.364 1.00 73.81 738 LYS A C 1
ATOM 6088 O O . LYS A 1 738 ? 120.937 -6.884 -147.448 1.00 73.81 738 LYS A O 1
ATOM 6093 N N . VAL A 1 739 ? 119.937 -6.026 -145.631 1.00 69.81 739 VAL A N 1
ATOM 6094 C CA . VAL A 1 739 ? 120.135 -4.613 -146.001 1.00 69.81 739 VAL A CA 1
ATOM 6095 C C . VAL A 1 739 ? 121.596 -4.195 -145.799 1.00 69.81 739 VAL A C 1
ATOM 6097 O O . VAL A 1 739 ? 122.167 -3.567 -146.687 1.00 69.81 739 VAL A O 1
ATOM 6100 N N . ASN A 1 740 ? 122.234 -4.636 -144.712 1.00 69.56 740 ASN A N 1
ATOM 6101 C CA . ASN A 1 740 ? 123.651 -4.348 -144.453 1.00 69.56 740 ASN A CA 1
ATOM 6102 C C . ASN A 1 740 ? 124.596 -4.944 -145.521 1.00 69.56 740 ASN A C 1
ATOM 6104 O O . ASN A 1 740 ? 125.597 -4.319 -145.870 1.00 69.56 740 ASN A O 1
ATOM 6108 N N . ASP A 1 741 ? 124.261 -6.107 -146.093 1.00 68.81 741 ASP A N 1
ATOM 6109 C CA . ASP A 1 741 ? 125.051 -6.737 -147.165 1.00 68.81 741 ASP A CA 1
ATOM 6110 C C . ASP A 1 741 ? 124.946 -5.984 -148.511 1.00 68.81 741 ASP A C 1
ATOM 6112 O O . ASP A 1 741 ? 125.870 -6.012 -149.326 1.00 68.81 741 ASP A O 1
ATOM 6116 N N . LEU A 1 742 ? 123.836 -5.273 -148.755 1.00 69.06 742 LEU A N 1
ATOM 6117 C CA . LEU A 1 742 ? 123.639 -4.459 -149.964 1.00 69.06 742 LEU A CA 1
ATOM 6118 C C . LEU A 1 742 ? 124.325 -3.086 -149.863 1.00 69.06 742 LEU A C 1
ATOM 6120 O O . LEU A 1 742 ? 124.815 -2.571 -150.870 1.00 69.06 742 LEU A O 1
ATOM 6124 N N . GLU A 1 743 ? 124.434 -2.514 -148.662 1.00 67.62 743 GLU A N 1
ATOM 6125 C CA . GLU A 1 743 ? 125.153 -1.251 -148.434 1.00 67.62 743 GLU A CA 1
ATOM 6126 C C . GLU A 1 743 ? 126.677 -1.383 -148.626 1.00 67.62 743 GLU A C 1
ATOM 6128 O O . GLU A 1 743 ? 127.308 -0.457 -149.147 1.00 67.62 743 GLU A O 1
ATOM 6133 N N . SER A 1 744 ? 127.285 -2.541 -148.330 1.00 63.97 744 SER A N 1
ATOM 6134 C CA . SER A 1 744 ? 128.725 -2.752 -148.583 1.00 63.97 744 SER A CA 1
ATOM 6135 C C . SER A 1 744 ? 129.064 -2.827 -150.083 1.00 63.97 744 SER A C 1
ATOM 6137 O O . SER A 1 744 ? 130.170 -2.473 -150.505 1.00 63.97 744 SER A O 1
ATOM 6139 N N . LEU A 1 745 ? 128.104 -3.252 -150.909 1.00 66.00 745 LEU A N 1
ATOM 6140 C CA . LEU A 1 745 ? 128.238 -3.380 -152.363 1.00 66.00 745 LEU A CA 1
ATOM 6141 C C . LEU A 1 745 ? 128.175 -2.013 -153.069 1.00 66.00 745 LEU A C 1
ATOM 6143 O O . LEU A 1 745 ? 128.900 -1.782 -154.036 1.00 66.00 745 LEU A O 1
ATOM 6147 N N . ILE A 1 746 ? 127.394 -1.071 -152.529 1.00 62.34 746 ILE A N 1
ATOM 6148 C CA . ILE A 1 746 ? 127.290 0.310 -153.032 1.00 62.34 746 ILE A CA 1
ATOM 6149 C C . ILE A 1 746 ? 128.553 1.132 -152.705 1.00 62.34 746 ILE A C 1
ATOM 6151 O O . ILE A 1 746 ? 128.993 1.938 -153.526 1.00 62.34 746 ILE A O 1
ATOM 6155 N N . ALA A 1 747 ? 129.210 0.886 -151.566 1.00 60.12 747 ALA A N 1
ATOM 6156 C CA . ALA A 1 747 ? 130.451 1.578 -151.190 1.00 60.12 747 ALA A CA 1
ATOM 6157 C C . ALA A 1 747 ? 131.658 1.250 -152.100 1.00 60.12 747 ALA A C 1
ATOM 6159 O O . ALA A 1 747 ? 132.621 2.015 -152.156 1.00 60.12 747 ALA A O 1
ATOM 6160 N N . SER A 1 748 ? 131.599 0.147 -152.852 1.00 59.88 748 SER A N 1
ATOM 6161 C CA . SER A 1 748 ? 132.688 -0.310 -153.728 1.00 59.88 748 SER A CA 1
ATOM 6162 C C . SER A 1 748 ? 132.656 0.322 -155.130 1.00 59.88 748 SER A C 1
ATOM 6164 O O . SER A 1 748 ? 133.681 0.380 -155.804 1.00 59.88 748 SER A O 1
ATOM 6166 N N . LEU A 1 749 ? 131.496 0.819 -155.576 1.00 58.69 749 LEU A N 1
ATOM 6167 C CA . LEU A 1 749 ? 131.240 1.211 -156.972 1.00 58.69 749 LEU A CA 1
ATOM 6168 C C . LEU A 1 749 ? 131.451 2.711 -157.268 1.00 58.69 749 LEU A C 1
ATOM 6170 O O . LEU A 1 749 ? 131.488 3.107 -158.427 1.00 58.69 749 LEU A O 1
ATOM 6174 N N . ASN A 1 750 ? 131.656 3.548 -156.247 1.00 57.97 750 ASN A N 1
ATOM 6175 C CA . ASN A 1 750 ? 131.732 5.014 -156.375 1.00 57.97 750 ASN A CA 1
ATOM 6176 C C . ASN A 1 750 ? 133.162 5.600 -156.441 1.00 57.97 750 ASN A C 1
ATOM 6178 O O . ASN A 1 750 ? 133.354 6.778 -156.138 1.00 57.97 750 ASN A O 1
ATOM 6182 N N . LYS A 1 751 ? 134.183 4.818 -156.830 1.00 51.91 751 LYS A N 1
ATOM 6183 C CA . LYS A 1 751 ? 135.589 5.282 -156.837 1.00 51.91 751 LYS A CA 1
ATOM 6184 C C . LYS A 1 751 ? 136.272 5.406 -158.206 1.00 51.91 751 LYS A C 1
ATOM 6186 O O . LYS A 1 751 ? 137.459 5.715 -158.225 1.00 51.91 751 LYS A O 1
ATOM 6191 N N . GLU A 1 752 ? 135.585 5.242 -159.342 1.00 40.50 752 GLU A N 1
ATOM 6192 C CA . GLU A 1 752 ? 136.275 5.279 -160.643 1.00 40.50 752 GLU A CA 1
ATOM 6193 C C . GLU A 1 752 ? 135.436 5.854 -161.806 1.00 40.50 752 GLU A C 1
ATOM 6195 O O . GLU A 1 752 ? 134.366 5.341 -162.116 1.00 40.50 752 GLU A O 1
ATOM 6200 N N . LYS A 1 753 ? 136.019 6.871 -162.475 1.00 44.09 753 LYS A N 1
ATOM 6201 C CA . LYS A 1 753 ? 135.780 7.433 -163.833 1.00 44.09 753 LYS A CA 1
ATOM 6202 C C . LYS A 1 753 ? 134.969 8.731 -164.049 1.00 44.09 753 LYS A C 1
ATOM 6204 O O . LYS A 1 753 ? 133.746 8.739 -164.113 1.00 44.09 753 LYS A O 1
ATOM 6209 N N . LEU A 1 754 ? 135.726 9.777 -164.417 1.00 34.41 754 LEU A N 1
ATOM 6210 C CA . LEU A 1 754 ? 135.421 10.818 -165.416 1.00 34.41 754 LEU A CA 1
ATOM 6211 C C . LEU A 1 754 ? 136.549 10.798 -166.480 1.00 34.41 754 LEU A C 1
ATOM 6213 O O . LEU A 1 754 ? 137.708 10.765 -166.071 1.00 34.41 754 LEU A O 1
ATOM 6217 N N . VAL A 1 755 ? 136.209 10.803 -167.787 1.00 36.31 755 VAL A N 1
ATOM 6218 C CA . VAL A 1 755 ? 136.888 11.425 -168.972 1.00 36.31 755 VAL A CA 1
ATOM 6219 C C . VAL A 1 755 ? 136.562 10.687 -170.304 1.00 36.31 755 VAL A C 1
ATOM 6221 O O . VAL A 1 755 ? 136.836 9.495 -170.434 1.00 36.31 755 VAL A O 1
ATOM 6224 N N . SER A 1 756 ? 136.043 11.482 -171.265 1.00 36.31 756 SER A N 1
ATOM 6225 C CA . SER A 1 756 ? 135.926 11.362 -172.749 1.00 36.31 756 SER A CA 1
ATOM 6226 C C . SER A 1 756 ? 134.914 10.368 -173.365 1.00 36.31 756 SER A C 1
ATOM 6228 O O . SER A 1 756 ? 135.023 9.165 -173.173 1.00 36.31 756 SER A O 1
ATOM 6230 N N . GLU A 1 757 ? 133.796 10.844 -173.953 1.00 31.02 757 GLU A N 1
ATOM 6231 C CA . GLU A 1 757 ? 133.587 11.321 -175.359 1.00 31.02 757 GLU A CA 1
ATOM 6232 C C . GLU A 1 757 ? 133.529 10.175 -176.392 1.00 31.02 757 GLU A C 1
ATOM 6234 O O . GLU A 1 757 ? 134.367 9.287 -176.344 1.00 31.02 757 GLU A O 1
ATOM 6239 N N . SER A 1 758 ? 132.685 10.115 -177.429 1.00 34.25 758 SER A N 1
ATOM 6240 C CA . SER A 1 758 ? 131.422 10.731 -177.913 1.00 34.25 758 SER A CA 1
ATOM 6241 C C . SER A 1 758 ? 131.268 10.161 -179.355 1.00 34.25 758 SER A C 1
ATOM 6243 O O . SER A 1 758 ? 132.275 9.918 -180.006 1.00 34.25 758 SER A O 1
ATOM 6245 N N . GLY A 1 759 ? 130.139 9.849 -179.993 1.00 30.28 759 GLY A N 1
ATOM 6246 C CA . GLY A 1 759 ? 128.715 9.761 -179.697 1.00 30.28 759 GLY A CA 1
ATOM 6247 C C . GLY A 1 759 ? 128.004 9.151 -180.934 1.00 30.28 759 GLY A C 1
ATOM 6248 O O . GLY A 1 759 ? 128.590 9.109 -182.011 1.00 30.28 759 GLY A O 1
ATOM 6249 N N . GLU A 1 760 ? 126.742 8.735 -180.743 1.00 29.75 760 GLU A N 1
ATOM 6250 C CA . GLU A 1 760 ? 125.718 8.342 -181.748 1.00 29.75 760 GLU A CA 1
ATOM 6251 C C . GLU A 1 760 ? 125.976 7.088 -182.606 1.00 29.75 760 GLU A C 1
ATOM 6253 O O . GLU A 1 760 ? 127.064 6.861 -183.105 1.00 29.75 760 GLU A O 1
ATOM 6258 N N . LYS A 1 761 ? 125.012 6.227 -182.943 1.00 38.00 761 LYS A N 1
ATOM 6259 C CA . LYS A 1 761 ? 123.582 5.950 -182.656 1.00 38.00 761 LYS A CA 1
ATOM 6260 C C . LYS A 1 761 ? 123.340 4.627 -183.411 1.00 38.00 761 LYS A C 1
ATOM 6262 O O . LYS A 1 761 ? 123.900 4.524 -184.494 1.00 38.00 761 LYS A O 1
ATOM 6267 N N . LEU A 1 762 ? 122.525 3.680 -182.918 1.00 28.89 762 LEU A N 1
ATOM 6268 C CA . LEU A 1 762 ? 121.760 2.661 -183.691 1.00 28.89 762 LEU A CA 1
ATOM 6269 C C . LEU A 1 762 ? 121.393 1.428 -182.828 1.00 28.89 762 LEU A C 1
ATOM 6271 O O . LEU A 1 762 ? 122.232 0.906 -182.107 1.00 28.89 762 LEU A O 1
ATOM 6275 N N . LEU A 1 763 ? 120.147 0.969 -183.027 1.00 29.50 763 LEU A N 1
ATOM 6276 C CA . LEU A 1 763 ? 119.677 -0.432 -183.123 1.00 29.50 763 LEU A CA 1
ATOM 6277 C C . LEU A 1 763 ? 119.770 -1.327 -181.867 1.00 29.50 763 LEU A C 1
ATOM 6279 O O . LEU A 1 763 ? 120.844 -1.734 -181.455 1.00 29.50 763 LEU A O 1
ATOM 6283 N N . THR A 1 764 ? 118.673 -1.528 -181.124 1.00 27.39 764 THR A N 1
ATOM 6284 C CA . THR A 1 764 ? 117.530 -2.465 -181.333 1.00 27.39 764 THR A CA 1
ATOM 6285 C C . THR A 1 764 ? 117.803 -3.910 -180.919 1.00 27.39 764 THR A C 1
ATOM 6287 O O . THR A 1 764 ? 118.753 -4.513 -181.408 1.00 27.39 764 THR A O 1
ATOM 6290 N N . SER A 1 765 ? 116.828 -4.456 -180.173 1.00 26.47 765 SER A N 1
ATOM 6291 C CA . SER A 1 765 ? 116.479 -5.883 -180.079 1.00 26.47 765 SER A CA 1
ATOM 6292 C C . SER A 1 765 ? 117.433 -6.762 -179.266 1.00 26.47 765 SER A C 1
ATOM 6294 O O . SER A 1 765 ? 118.636 -6.569 -179.265 1.00 26.47 765 SER A O 1
ATOM 6296 N N . ASP A 1 766 ? 117.016 -7.811 -178.572 1.00 28.19 766 ASP A N 1
ATOM 6297 C CA . ASP A 1 766 ? 115.717 -8.372 -178.202 1.00 28.19 766 ASP A CA 1
ATOM 6298 C C . ASP A 1 766 ? 116.073 -9.590 -177.347 1.00 28.19 766 ASP A C 1
ATOM 6300 O O . ASP A 1 766 ? 116.962 -10.343 -177.746 1.00 28.19 766 ASP A O 1
ATOM 6304 N N . SER A 1 767 ? 115.284 -9.879 -176.303 1.00 28.02 767 SER A N 1
ATOM 6305 C CA . SER A 1 767 ? 115.123 -11.249 -175.779 1.00 28.02 767 SER A CA 1
ATOM 6306 C C . SER A 1 767 ? 116.407 -11.861 -175.145 1.00 28.02 767 SER A C 1
ATOM 6308 O O . SER A 1 767 ? 117.513 -11.394 -175.337 1.00 28.02 767 SER A O 1
ATOM 6310 N N . VAL A 1 768 ? 116.426 -12.883 -174.301 1.00 31.25 768 VAL A N 1
ATOM 6311 C CA . VAL A 1 768 ? 115.473 -13.897 -173.883 1.00 31.25 768 VAL A CA 1
ATOM 6312 C C . VAL A 1 768 ? 116.060 -14.482 -172.589 1.00 31.25 768 VAL A C 1
ATOM 6314 O O . VAL A 1 768 ? 117.271 -14.630 -172.462 1.00 31.25 768 VAL A O 1
ATOM 6317 N N . GLN A 1 769 ? 115.162 -14.766 -171.646 1.00 32.25 769 GLN A N 1
ATOM 6318 C CA . GLN A 1 769 ? 115.101 -15.914 -170.728 1.00 32.25 769 GLN A CA 1
ATOM 6319 C C . GLN A 1 769 ? 116.396 -16.661 -170.342 1.00 32.25 769 GLN A C 1
ATOM 6321 O O . GLN A 1 769 ? 117.167 -17.072 -171.201 1.00 32.25 769 GLN A O 1
ATOM 6326 N N . LYS A 1 770 ? 116.443 -17.126 -169.086 1.00 32.31 770 LYS A N 1
ATOM 6327 C CA . LYS A 1 770 ? 116.306 -18.556 -168.695 1.00 32.31 770 LYS A CA 1
ATOM 6328 C C . LYS A 1 770 ? 116.837 -18.730 -167.263 1.00 32.31 770 LYS A C 1
ATOM 6330 O O . LYS A 1 770 ? 117.936 -18.287 -166.974 1.00 32.31 770 LYS A O 1
ATOM 6335 N N . LYS A 1 771 ? 115.975 -19.172 -166.334 1.00 30.81 771 LYS A N 1
ATOM 6336 C CA . LYS A 1 771 ? 115.828 -20.574 -165.858 1.00 30.81 771 LYS A CA 1
ATOM 6337 C C . LYS A 1 771 ? 116.908 -20.938 -164.827 1.00 30.81 771 LYS A C 1
ATOM 6339 O O . LYS A 1 771 ? 118.035 -20.498 -164.956 1.00 30.81 771 LYS A O 1
ATOM 6344 N N . ASP A 1 772 ? 116.691 -21.783 -163.831 1.00 31.70 772 ASP A N 1
ATOM 6345 C CA . ASP A 1 772 ? 115.548 -22.595 -163.396 1.00 31.70 772 ASP A CA 1
ATOM 6346 C C . ASP A 1 772 ? 115.958 -23.276 -162.075 1.00 31.70 772 ASP A C 1
ATOM 6348 O O . ASP A 1 772 ? 117.130 -23.256 -161.703 1.00 31.70 772 ASP A O 1
ATOM 6352 N N . SER A 1 773 ? 115.009 -24.018 -161.495 1.00 29.38 773 SER A N 1
ATOM 6353 C CA . SER A 1 773 ? 115.169 -25.175 -160.590 1.00 29.38 773 SER A CA 1
ATOM 6354 C C . SER A 1 773 ? 115.406 -24.861 -159.103 1.00 29.38 773 SER A C 1
ATOM 6356 O O . SER A 1 773 ? 116.364 -24.194 -158.747 1.00 29.38 773 SER A O 1
ATOM 6358 N N . VAL A 1 774 ? 114.470 -25.152 -158.183 1.00 30.86 774 VAL A N 1
ATOM 6359 C CA . VAL A 1 774 ? 113.821 -26.434 -157.782 1.00 30.86 774 VAL A CA 1
ATOM 6360 C C . VAL A 1 774 ? 114.731 -27.318 -156.924 1.00 30.86 774 VAL A C 1
ATOM 6362 O O . VAL A 1 774 ? 115.721 -27.839 -157.416 1.00 30.86 774 VAL A O 1
ATOM 6365 N N . SER A 1 775 ? 114.329 -27.544 -155.668 1.00 33.00 775 SER A N 1
ATOM 6366 C CA . SER A 1 775 ? 114.009 -28.845 -155.020 1.00 33.00 775 SER A CA 1
ATOM 6367 C C . SER A 1 775 ? 113.772 -28.561 -153.520 1.00 33.00 775 SER A C 1
ATOM 6369 O O . SER A 1 775 ? 114.343 -27.604 -153.009 1.00 33.00 775 SER A O 1
ATOM 6371 N N . ASN A 1 776 ? 112.967 -29.241 -152.706 1.00 29.59 776 ASN A N 1
ATOM 6372 C CA . ASN A 1 776 ? 112.140 -30.452 -152.745 1.00 29.59 776 ASN A CA 1
ATOM 6373 C C . ASN A 1 776 ? 111.098 -30.240 -151.617 1.00 29.59 776 ASN A C 1
ATOM 6375 O O . ASN A 1 776 ? 111.443 -29.675 -150.585 1.00 29.59 776 ASN A O 1
ATOM 6379 N N . GLY A 1 777 ? 109.806 -30.515 -151.798 1.00 31.98 777 GLY A N 1
ATOM 6380 C CA . GLY A 1 777 ? 109.193 -31.825 -151.529 1.00 31.98 777 GLY A CA 1
ATOM 6381 C C . GLY A 1 777 ? 108.130 -31.660 -150.423 1.00 31.98 777 GLY A C 1
ATOM 6382 O O . GLY A 1 777 ? 108.474 -31.236 -149.331 1.00 31.98 777 GLY A O 1
ATOM 6383 N N . GLN A 1 778 ? 106.836 -31.815 -150.757 1.00 32.34 778 GLN A N 1
ATOM 6384 C CA . GLN A 1 778 ? 105.972 -32.953 -150.345 1.00 32.34 778 GLN A CA 1
ATOM 6385 C C . GLN A 1 778 ? 105.373 -32.774 -148.927 1.00 32.34 778 GLN A C 1
ATOM 6387 O O . GLN A 1 778 ? 106.120 -32.521 -147.998 1.00 32.34 778 GLN A O 1
ATOM 6392 N N . TYR A 1 779 ? 104.071 -32.849 -148.615 1.00 30.02 779 TYR A N 1
ATOM 6393 C CA . TYR A 1 779 ? 102.830 -33.458 -149.150 1.00 30.02 779 TYR A CA 1
ATOM 6394 C C . TYR A 1 779 ? 101.641 -32.556 -148.695 1.00 30.02 779 TYR A C 1
ATOM 6396 O O . TYR A 1 779 ? 101.782 -31.876 -147.684 1.00 30.02 779 TYR A O 1
ATOM 6404 N N . GLY A 1 780 ? 100.537 -32.353 -149.437 1.00 32.88 780 GLY A N 1
ATOM 6405 C CA . GLY A 1 780 ? 99.348 -33.239 -149.536 1.00 32.88 780 GLY A CA 1
ATOM 6406 C C . GLY A 1 780 ? 98.418 -33.056 -148.310 1.00 32.88 780 GLY A C 1
ATOM 6407 O O . GLY A 1 780 ? 98.914 -33.109 -147.199 1.00 32.88 780 GLY A O 1
ATOM 6408 N N . GLU A 1 781 ? 97.103 -32.812 -148.359 1.00 30.34 781 GLU A N 1
ATOM 6409 C CA . GLU A 1 781 ? 96.058 -33.134 -149.338 1.00 30.34 781 GLU A CA 1
ATOM 6410 C C . GLU A 1 781 ? 94.807 -32.240 -149.154 1.00 30.34 781 GLU A C 1
ATOM 6412 O O . GLU A 1 781 ? 94.484 -31.788 -148.057 1.00 30.34 781 GLU A O 1
ATOM 6417 N N . ASN A 1 782 ? 94.069 -32.053 -150.252 1.00 32.03 782 ASN A N 1
ATOM 6418 C CA . ASN A 1 782 ? 92.654 -31.671 -150.284 1.00 32.03 782 ASN A CA 1
ATOM 6419 C C . ASN A 1 782 ? 91.783 -32.882 -149.908 1.00 32.03 782 ASN A C 1
ATOM 6421 O O . ASN A 1 782 ? 92.020 -33.949 -150.466 1.00 32.03 782 ASN A O 1
ATOM 6425 N N . LEU A 1 783 ? 90.700 -32.700 -149.138 1.00 28.17 783 LEU A N 1
ATOM 6426 C CA . LEU A 1 783 ? 89.423 -33.393 -149.382 1.00 28.17 783 LEU A CA 1
ATOM 6427 C C . LEU A 1 783 ? 88.246 -32.810 -148.583 1.00 28.17 783 LEU A C 1
ATOM 6429 O O . LEU A 1 783 ? 88.367 -32.194 -147.532 1.00 28.17 783 LEU A O 1
ATOM 6433 N N . GLN A 1 784 ? 87.086 -33.022 -149.185 1.00 29.08 784 GLN A N 1
ATOM 6434 C CA . GLN A 1 784 ? 85.768 -32.446 -148.977 1.00 29.08 784 GLN A CA 1
ATOM 6435 C C . GLN A 1 784 ? 84.855 -33.461 -148.252 1.00 29.08 784 GLN A C 1
ATOM 6437 O O . GLN A 1 784 ? 85.023 -34.661 -148.458 1.00 29.08 784 GLN A O 1
ATOM 6442 N N . LYS A 1 785 ? 83.794 -32.970 -147.574 1.00 35.19 785 LYS A N 1
ATOM 6443 C CA . LYS A 1 785 ? 82.662 -33.704 -146.919 1.00 35.19 785 LYS A CA 1
ATOM 6444 C C . LYS A 1 785 ? 83.009 -34.259 -145.520 1.00 35.19 785 LYS A C 1
ATOM 6446 O O . LYS A 1 785 ? 84.128 -34.685 -145.311 1.00 35.19 785 LYS A O 1
ATOM 6451 N N . LYS A 1 786 ? 82.137 -34.326 -144.501 1.00 30.84 786 LYS A N 1
ATOM 6452 C CA . LYS A 1 786 ? 80.661 -34.434 -144.365 1.00 30.84 786 LYS A CA 1
ATOM 6453 C C . LYS A 1 786 ? 80.355 -34.170 -142.861 1.00 30.84 786 LYS A C 1
ATOM 6455 O O . LYS A 1 786 ? 81.110 -34.658 -142.036 1.00 30.84 786 LYS A O 1
ATOM 6460 N N . ILE A 1 787 ? 79.509 -33.214 -142.464 1.00 31.72 787 ILE A N 1
ATOM 6461 C CA . ILE A 1 787 ? 78.067 -33.327 -142.124 1.00 31.72 787 ILE A CA 1
ATOM 6462 C C . ILE A 1 787 ? 77.701 -34.395 -141.064 1.00 31.72 787 ILE A C 1
ATOM 6464 O O . ILE A 1 787 ? 78.008 -35.567 -141.259 1.00 31.72 787 ILE A O 1
ATOM 6468 N N . GLN A 1 788 ? 76.875 -33.935 -140.099 1.00 36.59 788 GLN A N 1
ATOM 6469 C CA . GLN A 1 788 ? 75.947 -34.646 -139.186 1.00 36.59 788 GLN A CA 1
ATOM 6470 C C . GLN A 1 788 ? 76.592 -35.299 -137.947 1.00 36.59 788 GLN A C 1
ATOM 6472 O O . GLN A 1 788 ? 77.666 -35.864 -138.040 1.00 36.59 788 GLN A O 1
ATOM 6477 N N . GLU A 1 789 ? 76.024 -35.256 -136.739 1.00 38.59 789 GLU A N 1
ATOM 6478 C CA . GLU A 1 789 ? 74.664 -34.939 -136.297 1.00 38.59 789 GLU A CA 1
ATOM 6479 C C . GLU A 1 789 ? 74.668 -34.671 -134.773 1.00 38.59 789 GLU A C 1
ATOM 6481 O O . GLU A 1 789 ? 75.499 -35.188 -134.035 1.00 38.59 789 GLU A O 1
ATOM 6486 N N . LEU A 1 790 ? 73.726 -33.828 -134.357 1.00 38.97 790 LEU A N 1
ATOM 6487 C CA . LEU A 1 790 ? 72.978 -33.750 -133.096 1.00 38.97 790 LEU A CA 1
ATOM 6488 C C . LEU A 1 790 ? 73.321 -34.607 -131.854 1.00 38.97 790 LEU A C 1
ATOM 6490 O O . LEU A 1 790 ? 73.366 -35.830 -131.895 1.00 38.97 790 LEU A O 1
ATOM 6494 N N . GLN A 1 791 ? 73.166 -33.894 -130.723 1.00 41.72 791 GLN A N 1
ATOM 6495 C CA . GLN A 1 791 ? 72.621 -34.329 -129.422 1.00 41.72 791 GLN A CA 1
ATOM 6496 C C . GLN A 1 791 ? 73.578 -35.149 -128.540 1.00 41.72 791 GLN A C 1
ATOM 6498 O O . GLN A 1 791 ? 74.182 -36.113 -128.972 1.00 41.72 791 GLN A O 1
ATOM 6503 N N . LYS A 1 792 ? 73.740 -34.857 -127.244 1.00 39.62 792 LYS A N 1
ATOM 6504 C CA . LYS A 1 792 ? 72.698 -34.694 -126.219 1.00 39.62 792 LYS A CA 1
ATOM 6505 C C . LYS A 1 792 ? 73.357 -34.247 -124.901 1.00 39.62 792 LYS A C 1
ATOM 6507 O O . LYS A 1 792 ? 74.465 -34.686 -124.633 1.00 39.62 792 LYS A O 1
ATOM 6512 N N . SER A 1 793 ? 72.572 -33.565 -124.057 1.00 35.88 793 SER A N 1
ATOM 6513 C CA . SER A 1 793 ? 72.616 -33.612 -122.579 1.00 35.88 793 SER A CA 1
ATOM 6514 C C . SER A 1 793 ? 73.929 -33.131 -121.927 1.00 35.88 793 SER A C 1
ATOM 6516 O O . SER A 1 793 ? 74.958 -33.777 -122.037 1.00 35.88 793 SER A O 1
ATOM 6518 N N . ARG A 1 794 ? 73.957 -32.059 -121.141 1.00 36.75 794 ARG A N 1
ATOM 6519 C CA . ARG A 1 794 ? 73.159 -31.814 -119.939 1.00 36.75 794 ARG A CA 1
ATOM 6520 C C . ARG A 1 794 ? 73.455 -30.401 -119.444 1.00 36.75 794 ARG A C 1
ATOM 6522 O O . ARG A 1 794 ? 74.609 -29.971 -119.664 1.00 36.75 794 ARG A O 1
#

Radius of gyration: 99.86 Å; Cα contacts (8 Å, |Δi|>4): 0; chains: 1; bounding box: 218×70×333 Å

InterPro domains:
  IPR026202 Golgin subfamily B member 1 [PTHR18887] (4-793)

Sequence (794 aa):
QDVLVLEQERKLISEKAKETEKSLDHKNHCLTKLDVECKSLTQEIVSLNEKVKILEDDKCLLQEELENVQESSYKVKNEREFLETELLNHVKRVQNNLLLQQLEALKAEKCNMIREKEQQQLHLVKVFEEKVKSAQRDNNGSKNKTKELQELLKEKQQEINHLQKDSIKFQELILDLERSVKLSQSKSEKFEKDLSNMSEKLAKSNEEICNLKGELSSQMNLLDQTKNEVDRLTDENLNWRKELKKKEDELQIQKREYERELEFNLQQLKSVHKREFLNLEERHGALQREKDRAISEIHGLQEEVSIKDSQNKKLQADLNAALARLAAFTKCMSSLQDDRDRVITEMKTWEMQFKEAIQNKEKQIEDSNKRIMSLQDELKDKVTQIQELNIKYSVVEETKDELYLRQKSVDTQRYEELCRIKEENTVFFNRQQELESVLQSKEEALQALLKENNSLNHLIENSKSAGREIKALETNFTRQEQELQQLLAEKEKINAELQKQITISEQMKIMLNDKDKEISLLISSKGDEISDYLIQIQTQHRKQIKEYELQLRSLQVERQQSEESCQRMENELRNLQMKAEKAGQDKAAIASEIDAFKKSMSSLQNDRDDLFSKYKELEHLHQDVLNQRDSLIVGNVSENNALKEELRKLLNQIDDLHSENAMLSAQLIKYREDLNQVLSLKDHQLKDLLKQKLDSIKSLEQEKYDLQKQMKEMQLSNQLQKDTAVSLEHENKKLVSKVNDLESLIASLNKEKLVSESGEKLLTSDSVQKKDSVSNGQYGENLQKKIQELQKSR

Mean predicted aligned error: 25.37 Å

Solvent-accessible surface area (backbone atoms only — not comparable to full-atom values): 43805 Å² total; per-residue (Å²): 117,71,68,60,53,54,52,49,52,52,50,53,53,50,51,52,51,51,52,52,48,54,52,48,52,52,51,50,51,51,49,53,51,51,52,52,52,52,50,52,51,52,52,48,52,52,54,50,52,52,51,52,50,53,51,50,52,51,51,52,52,56,49,51,52,50,51,51,51,50,52,50,48,52,50,51,49,53,52,48,52,50,52,50,54,50,48,51,51,48,49,53,50,51,52,51,50,50,52,49,51,51,53,50,49,52,51,51,50,51,53,48,53,50,52,51,52,52,50,52,50,52,50,51,51,51,53,52,52,50,57,60,63,64,71,76,72,82,90,82,81,95,85,53,69,70,58,52,52,52,49,52,49,50,49,50,51,50,50,50,54,48,51,51,52,49,52,50,53,51,51,51,52,49,52,52,49,51,51,50,49,53,53,50,50,57,50,48,54,49,50,54,51,52,49,49,54,50,49,52,52,50,50,54,51,51,50,50,51,52,50,53,52,51,51,50,50,54,51,50,52,50,51,52,51,52,50,53,49,51,54,51,51,50,53,51,51,54,48,51,52,51,51,51,51,51,52,51,52,50,50,56,48,52,51,54,49,53,53,48,51,51,51,50,52,52,52,51,51,53,52,49,52,53,51,52,51,52,53,50,52,50,51,51,53,49,52,51,55,48,51,54,48,51,54,50,51,54,51,52,50,53,52,48,52,53,52,51,53,54,52,50,57,49,52,57,54,52,52,59,56,51,60,60,52,58,72,62,62,82,79,74,86,89,88,91,86,74,83,73,65,60,71,67,52,62,64,56,50,57,62,46,52,57,54,48,56,53,52,50,53,53,47,53,51,52,54,50,50,53,53,51,50,52,54,52,49,52,50,50,53,50,51,51,52,52,51,52,50,51,52,53,50,52,54,51,51,52,51,50,52,51,49,50,53,52,49,53,52,51,54,49,50,51,51,53,50,51,50,50,52,50,52,52,50,53,52,52,51,52,52,50,52,52,52,50,53,51,50,51,53,50,50,52,51,49,52,51,52,51,54,50,49,53,52,50,49,52,51,51,60,53,48,55,55,55,54,52,52,50,52,54,50,52,57,50,49,56,49,52,52,51,53,50,54,51,52,51,54,51,50,53,53,51,50,54,51,50,53,53,51,50,59,52,49,56,57,49,51,62,60,46,61,71,48,53,75,67,46,74,79,58,75,89,71,72,83,71,67,67,63,61,56,58,59,55,55,56,55,52,54,59,49,53,52,53,52,52,55,50,52,52,50,51,54,52,52,51,50,49,52,50,51,55,50,49,53,50,52,51,53,50,52,53,51,51,51,54,50,51,53,48,52,52,52,50,52,52,52,52,52,52,51,51,52,53,49,50,52,50,51,52,50,53,49,50,54,49,53,53,50,50,50,53,48,53,53,52,50,50,52,48,50,51,52,48,52,52,50,52,50,50,48,53,49,52,52,52,53,50,51,51,53,52,51,51,50,50,54,52,50,52,53,50,50,52,50,49,53,50,51,50,51,52,50,53,50,52,50,49,52,50,51,55,48,50,51,51,49,52,52,49,52,51,52,50,53,52,50,51,50,53,52,52,53,50,49,53,50,50,52,48,49,51,52,52,50,55,50,51,52,54,53,50,53,53,54,50,51,54,50,50,56,52,49,54,56,51,53,54,51,49,56,56,51,52,56,57,50,58,62,53,55,61,57,57,72,69,68,78,81,79,90,88,86,82,91,88,79,91,85,83,85,83,89,76,89,76,90,80,88,81,84,89,87,83,83,90,81,89,82,90,89,80,90,80,88,88,80,84,88,78,89,133

Secondary structure (DSSP, 8-state):
-HHHHHHHHHHHHHHHHHHHHHHHHHHHHHHHHHHHHHHHHHHHHHHHHHHHHHHHHHHHHHHHHHHHHHHHHHHHHHHHHHHHHHHHHHHHHHHHHHHHHHHHHHHHHHHHHHHHHHHHHHHHHHHHHHHHHTTSS----SS-HHHHHHHHHHHHHHHHHHHHHHHHHHHHHHHHHHHHHHHHHHHHHHHHHHHHHHHHHHHHHHHHHHHHHHHHHHHHHHHHHHHHHHHHHHHHHHHHHHHHHHHHHHHHHHHHHHHHHHHHHHHHHHHHHHHHHHHHHHHHHHHHHHHHHHHHHHHHHHHHHHHHHHHHHHHHHHHHHHHHHHHHHTTS------SSTHHHHHHHHHHHHHHHHHHHHHHHHHHHHHHHHHHHHHHHHHHHHHHHHHHHHHHHHHHHHHHHHHHHHHHHHHHHHHHHHHHHHHHHHHHHHHHHHHHHHHHHHHHHHHHHHHHHHHHHHHHHHHHHHHHHHHHHHHHHHHHHHHHHHHHHHHHHHHHHHHHHHHHHHHHHHHHHHHHTTTTTS--TTHHHHHHHHHHHHHHHHHHHHHHHHHHHHHHHHHHHHHHHHHHHHHHHHHHHHHHHHHHHHHHHHHHHHHHHHHHHHHHHHHHHHHHHHHHHHHHHHHHHHHHHHHHHHHHHHHHHHHHHHHHHHHHHHHHHHHHHHHHHHHHHHHHHHHHHHHHHHHHHHHHHHHHHHHHHHHHHHHHHHHHHHHHHHHHHHHHHHHHHHHHHHHHHHHHHHHHHHHTTTSS-------------------------------------------

Foldseek 3Di:
DVVVVVVVVVVVVVVVVVVVVVVVVVVVVVVVVVVVVVVVVVVVVVVVVVVVVVVVVVVVVVVVVVVVVVVVVVVVVVVVVVVVVVVVVVVVVVVVVVVVVVVVVVVVVVVVVVVVVVVVVVVVVVVVVVVVVVVPDDDDDDDCVVVVVVVVVVVVVVVVVVVVVVVVVVVVVVVVVVVVVVVVVVVVVVVVVVVVVVVVVVVVVVVVVVVVVVVVVVVVVVVVVVVVVVVVVVVVVVVVVVVVVVVVVVVVVVVVVVVVVVVVVVVVVVVVVVVVVVVVVVVVVVVVVVVVVVVVVVVVVVVVVVVVVVVVVVVVVVVVVVVVVVVVPVPDDDDDDPDPVVPVVVVVVVVVVVVVVVVVVVVVVVVVVVVVVVVVVVVVVVVVVVVVVVVVVVVVVVVVVVVVVVVVVVVVVVVVVVVVVVVVVVVVVVVVVVVVVVVVVVVVVVVVVVVVVVVVVVVVVVVVVVVVVVVVVVVVVVVVVVVVVVVVVVVVVVVVVVVVVVVVVVVVVVVVVVCVVVCVVVVVDDPPVVVVVVVVVVVVVVVVVVVVVVVVVVVVVVVVVVVVVVVVVVVVVVVVVVVVVVVVVVVVVVVVVVVVVVVVVVVVVVVVVVVVVVVVVVVVVVVVVVVVVVVVVVVVVVVVVVVVVVVVVVVVVVVVVVVVVVVVVVVVVVVVVVVVVVVVVVVVVVVVVVVVVVVVVVVVVVVVVVVVVVVVVVVVVVVVVVVVVVVVVVVVVVVVVVVVVVVVVVVVPPDDDDDDDDDDDDDDDDDDDDYDDDDDDDDDDDDDDDDDDDDDDD